Protein 8ZOJ (pdb70)

Structure (mmCIF, N/CA/C/O backbone):
data_8ZOJ
#
_entry.id   8ZOJ
#
_cell.length_a   42.769
_cell.length_b   58.212
_cell.length_c   105.076
_cell.angle_alpha   77.85
_cell.angle_beta   81.30
_cell.angle_gamma   68.46
#
_symmetry.space_group_name_H-M   'P 1'
#
loop_
_entity.id
_entity.type
_entity.pdbx_description
1 polymer 'Putative nucleoside transporter YegT'
2 non-polymer '(2R)-2,3-dihydroxypropyl (9Z)-octadec-9-enoate'
#
loop_
_atom_site.group_PDB
_atom_site.id
_atom_site.type_symbol
_atom_site.label_atom_id
_atom_site.label_alt_id
_atom_site.label_comp_id
_atom_site.label_asym_id
_atom_site.label_entity_id
_atom_site.label_seq_id
_atom_site.pdbx_PDB_ins_code
_atom_site.Cartn_x
_atom_site.Cartn_y
_atom_site.Cartn_z
_atom_site.occupancy
_atom_site.B_iso_or_equiv
_atom_site.auth_seq_id
_atom_site.auth_comp_id
_atom_site.auth_asym_id
_atom_site.auth_atom_id
_atom_site.pdbx_PDB_model_num
ATOM 1 N N . MET A 1 1 ? 28.763 -6.234 49.083 1.00 86.63 1 MET B N 1
ATOM 2 C CA . MET A 1 1 ? 27.303 -6.287 49.051 1.00 92.53 1 MET B CA 1
ATOM 3 C C . MET A 1 1 ? 26.802 -7.587 49.667 1.00 92.62 1 MET B C 1
ATOM 4 O O . MET A 1 1 ? 25.962 -8.270 49.085 1.00 94.57 1 MET B O 1
ATOM 9 N N . LYS A 1 2 ? 27.332 -7.928 50.841 1.00 89.68 2 LYS B N 1
ATOM 10 C CA . LYS A 1 2 ? 26.911 -9.128 51.554 1.00 87.47 2 LYS B CA 1
ATOM 11 C C . LYS A 1 2 ? 25.494 -8.955 52.109 1.00 89.11 2 LYS B C 1
ATOM 12 O O . LYS A 1 2 ? 25.098 -7.857 52.521 1.00 88.38 2 LYS B O 1
ATOM 18 N N . THR A 1 3 ? 24.732 -10.063 52.123 1.00 88.05 3 THR B N 1
ATOM 19 C CA . THR A 1 3 ? 23.302 -10.010 52.451 1.00 86.93 3 THR B CA 1
ATOM 20 C C . THR A 1 3 ? 23.062 -9.355 53.818 1.00 82.34 3 THR B C 1
ATOM 21 O O . THR A 1 3 ? 22.225 -8.444 53.957 1.00 79.67 3 THR B O 1
ATOM 25 N N . THR A 1 4 ? 23.832 -9.756 54.830 1.00 84.83 4 THR B N 1
ATOM 26 C CA . THR A 1 4 ? 23.655 -9.158 56.149 1.00 83.86 4 THR B CA 1
ATOM 27 C C . THR A 1 4 ? 23.983 -7.667 56.128 1.00 77.76 4 THR B C 1
ATOM 28 O O . THR A 1 4 ? 23.210 -6.845 56.644 1.00 83.33 4 THR B O 1
ATOM 32 N N . ALA A 1 5 ? 25.104 -7.286 55.503 1.00 79.28 5 ALA B N 1
ATOM 33 C CA . ALA A 1 5 ? 25.464 -5.869 55.432 1.00 76.59 5 ALA B CA 1
ATOM 34 C C . ALA A 1 5 ? 24.466 -5.050 54.600 1.00 71.79 5 ALA B C 1
ATOM 35 O O . ALA A 1 5 ? 24.274 -3.844 54.863 1.00 57.23 5 ALA B O 1
ATOM 37 N N . LYS A 1 6 ? 23.840 -5.681 53.600 1.00 71.29 6 LYS B N 1
ATOM 38 C CA . LYS A 1 6 ? 22.679 -5.096 52.939 1.00 63.15 6 LYS B CA 1
ATOM 39 C C . LYS A 1 6 ? 21.628 -4.700 53.967 1.00 66.63 6 LYS B C 1
ATOM 40 O O . LYS A 1 6 ? 21.163 -3.541 54.006 1.00 62.53 6 LYS B O 1
ATOM 46 N N . LEU A 1 7 ? 21.252 -5.666 54.814 1.00 66.63 7 LEU B N 1
ATOM 47 C CA . LEU A 1 7 ? 20.292 -5.400 55.883 1.00 65.55 7 LEU B CA 1
ATOM 48 C C . LEU A 1 7 ? 20.685 -4.183 56.706 1.00 52.97 7 LEU B C 1
ATOM 49 O O . LEU A 1 7 ? 19.829 -3.373 57.077 1.00 53.83 7 LEU B O 1
ATOM 54 N N . SER A 1 8 ? 21.974 -4.059 57.017 1.00 54.57 8 SER B N 1
ATOM 55 C CA . SER A 1 8 ? 22.396 -2.980 57.903 1.00 60.31 8 SER B CA 1
ATOM 56 C C . SER A 1 8 ? 22.241 -1.624 57.222 1.00 54.55 8 SER B C 1
ATOM 57 O O . SER A 1 8 ? 21.805 -0.646 57.851 1.00 52.29 8 SER B O 1
ATOM 60 N N . PHE A 1 9 ? 22.618 -1.541 55.943 1.00 55.90 9 PHE B N 1
ATOM 61 C CA . PHE A 1 9 ? 22.399 -0.296 55.214 1.00 53.15 9 PHE B CA 1
ATOM 62 C C . PHE A 1 9 ? 20.919 0.093 55.219 1.00 56.90 9 PHE B C 1
ATOM 63 O O . PHE A 1 9 ? 20.582 1.278 55.403 1.00 49.26 9 PHE B O 1
ATOM 71 N N . MET A 1 10 ? 20.016 -0.885 55.017 1.00 51.83 10 MET B N 1
ATOM 72 C CA . MET A 1 10 ? 18.604 -0.508 54.912 1.00 48.39 10 MET B CA 1
ATOM 73 C C . MET A 1 10 ? 18.051 -0.065 56.261 1.00 51.46 10 MET B C 1
ATOM 74 O O . MET A 1 10 ? 17.261 0.886 56.327 1.00 56.38 10 MET B O 1
ATOM 79 N N . MET A 1 11 ? 18.474 -0.703 57.349 1.00 46.15 11 MET B N 1
ATOM 80 C CA . MET A 1 11 ? 18.102 -0.197 58.665 1.00 51.28 11 MET B CA 1
ATOM 81 C C . MET A 1 11 ? 18.579 1.245 58.865 1.00 54.89 11 MET B C 1
ATOM 82 O O . MET A 1 11 ? 17.803 2.129 59.298 1.00 56.03 11 MET B O 1
ATOM 87 N N . PHE A 1 12 ? 19.859 1.491 58.558 1.00 48.94 12 PHE B N 1
ATOM 88 C CA . PHE A 1 12 ? 20.449 2.811 58.743 1.00 53.65 12 PHE B CA 1
ATOM 89 C C . PHE A 1 12 ? 19.630 3.867 58.013 1.00 53.83 12 PHE B C 1
ATOM 90 O O . PHE A 1 12 ? 19.254 4.896 58.593 1.00 49.70 12 PHE B O 1
ATOM 98 N N . VAL A 1 13 ? 19.338 3.624 56.734 1.00 49.55 13 VAL B N 1
ATOM 99 C CA . VAL A 1 13 ? 18.635 4.645 55.969 1.00 44.39 13 VAL B CA 1
ATOM 100 C C . VAL A 1 13 ? 17.206 4.777 56.469 1.00 44.30 13 VAL B C 1
ATOM 101 O O . VAL A 1 13 ? 16.646 5.873 56.522 1.00 47.84 13 VAL B O 1
ATOM 105 N N . GLU A 1 14 ? 16.600 3.679 56.890 1.00 52.95 14 GLU B N 1
ATOM 106 C CA . GLU A 1 14 ? 15.186 3.756 57.232 1.00 57.20 14 GLU B CA 1
ATOM 107 C C . GLU A 1 14 ? 15.014 4.743 58.377 1.00 51.85 14 GLU B C 1
ATOM 108 O O . GLU A 1 14 ? 14.124 5.596 58.327 1.00 48.44 14 GLU B O 1
ATOM 114 N N . TRP A 1 15 ? 15.853 4.660 59.409 1.00 51.43 15 TRP B N 1
ATOM 115 C CA . TRP A 1 15 ? 15.640 5.618 60.497 1.00 44.69 15 TRP B CA 1
ATOM 116 C C . TRP A 1 15 ? 16.376 6.942 60.261 1.00 51.79 15 TRP B C 1
ATOM 117 O O . TRP A 1 15 ? 16.030 7.965 60.884 1.00 48.65 15 TRP B O 1
ATOM 128 N N . PHE A 1 16 ? 17.338 6.950 59.330 1.00 52.58 16 PHE B N 1
ATOM 129 C CA . PHE A 1 16 ? 17.892 8.194 58.818 1.00 44.67 16 PHE B CA 1
ATOM 130 C C . PHE A 1 16 ? 16.785 9.133 58.363 1.00 45.35 16 PHE B C 1
ATOM 131 O O . PHE A 1 16 ? 16.808 10.339 58.678 1.00 47.36 16 PHE B O 1
ATOM 139 N N . ILE A 1 17 ? 15.809 8.615 57.608 1.00 45.31 17 ILE B N 1
ATOM 140 C CA . ILE A 1 17 ? 14.897 9.566 56.963 1.00 50.62 17 ILE B CA 1
ATOM 141 C C . ILE A 1 17 ? 13.902 10.157 57.964 1.00 55.77 17 ILE B C 1
ATOM 142 O O . ILE A 1 17 ? 13.613 11.367 57.919 1.00 55.34 17 ILE B O 1
ATOM 147 N N . TRP A 1 18 ? 13.363 9.340 58.881 1.00 49.65 18 TRP B N 1
ATOM 148 C CA . TRP A 1 18 ? 12.508 9.917 59.916 1.00 49.13 18 TRP B CA 1
ATOM 149 C C . TRP A 1 18 ? 13.271 10.971 60.706 1.00 48.00 18 TRP B C 1
ATOM 150 O O . TRP A 1 18 ? 12.751 12.072 60.952 1.00 37.92 18 TRP B O 1
ATOM 161 N N . GLY A 1 19 ? 14.528 10.668 61.070 1.00 48.74 19 GLY B N 1
ATOM 162 C CA . GLY A 1 19 ? 15.314 11.635 61.818 1.00 48.74 19 GLY B CA 1
ATOM 163 C C . GLY A 1 19 ? 15.497 12.951 61.083 1.00 43.89 19 GLY B C 1
ATOM 164 O O . GLY A 1 19 ? 15.344 14.027 61.670 1.00 39.98 19 GLY B O 1
ATOM 165 N N . ALA A 1 20 ? 15.810 12.886 59.786 1.00 43.46 20 ALA B N 1
ATOM 166 C CA . ALA A 1 20 ? 16.188 14.105 59.080 1.00 44.08 20 ALA B CA 1
ATOM 167 C C . ALA A 1 20 ? 15.146 15.208 59.258 1.00 41.70 20 ALA B C 1
ATOM 168 O O . ALA A 1 20 ? 15.496 16.393 59.322 1.00 49.84 20 ALA B O 1
ATOM 170 N N . TRP A 1 21 ? 13.868 14.853 59.347 1.00 38.89 21 TRP B N 1
ATOM 171 C CA . TRP A 1 21 ? 12.860 15.894 59.450 1.00 38.69 21 TRP B CA 1
ATOM 172 C C . TRP A 1 21 ? 12.257 16.027 60.834 1.00 38.90 21 TRP B C 1
ATOM 173 O O . TRP A 1 21 ? 11.883 17.131 61.225 1.00 45.86 21 TRP B O 1
ATOM 184 N N . PHE A 1 22 ? 12.154 14.953 61.598 1.00 40.25 22 PHE B N 1
ATOM 185 C CA . PHE A 1 22 ? 11.426 15.048 62.855 1.00 39.05 22 PHE B CA 1
ATOM 186 C C . PHE A 1 22 ? 12.051 16.078 63.803 1.00 38.68 22 PHE B C 1
ATOM 187 O O . PHE A 1 22 ? 11.343 16.824 64.494 1.00 44.19 22 PHE B O 1
ATOM 195 N N . VAL A 1 23 ? 13.370 16.125 63.865 1.00 39.67 23 VAL B N 1
ATOM 196 C CA . VAL A 1 23 ? 14.047 16.970 64.856 1.00 44.47 23 VAL B CA 1
ATOM 197 C C . VAL A 1 23 ? 13.999 18.455 64.489 1.00 37.77 23 VAL B C 1
ATOM 198 O O . VAL A 1 23 ? 13.619 19.266 65.338 1.00 46.19 23 VAL B O 1
ATOM 202 N N . PRO A 1 24 ? 14.339 18.868 63.260 1.00 36.66 24 PRO B N 1
ATOM 203 C CA . PRO A 1 24 ? 14.318 20.295 62.932 1.00 41.72 24 PRO B CA 1
ATOM 204 C C . PRO A 1 24 ? 12.939 20.924 62.755 1.00 41.37 24 PRO B C 1
ATOM 205 O O . PRO A 1 24 ? 12.841 22.160 62.798 1.00 42.69 24 PRO B O 1
ATOM 209 N N . LEU A 1 25 ? 11.889 20.111 62.592 1.00 45.61 25 LEU B N 1
ATOM 210 C CA . LEU A 1 25 ? 10.614 20.567 62.020 1.00 47.32 25 LEU B CA 1
ATOM 211 C C . LEU A 1 25 ? 10.060 21.831 62.689 1.00 45.26 25 LEU B C 1
ATOM 212 O O . LEU A 1 25 ? 9.505 22.717 62.014 1.00 45.30 25 LEU B O 1
ATOM 217 N N . TRP A 1 26 ? 10.175 21.911 64.014 1.00 40.25 26 TRP B N 1
ATOM 218 C CA . TRP A 1 26 ? 9.618 23.043 64.743 1.00 52.14 26 TRP B CA 1
ATOM 219 C C . TRP A 1 26 ? 10.192 24.366 64.240 1.00 53.17 26 TRP B C 1
ATOM 220 O O . TRP A 1 26 ? 9.468 25.355 64.075 1.00 50.81 26 TRP B O 1
ATOM 231 N N . LEU A 1 27 ? 11.493 24.412 64.006 1.00 48.11 27 LEU B N 1
ATOM 232 C CA . LEU A 1 27 ? 12.091 25.688 63.664 1.00 52.15 27 LEU B CA 1
ATOM 233 C C . LEU A 1 27 ? 11.574 26.174 62.317 1.00 58.56 27 LEU B C 1
ATOM 234 O O . LEU A 1 27 ? 11.184 27.341 62.179 1.00 72.79 27 LEU B O 1
ATOM 239 N N . TRP A 1 28 ? 11.470 25.281 61.337 1.00 50.02 28 TRP B N 1
ATOM 240 C CA . TRP A 1 28 ? 10.966 25.721 60.042 1.00 56.34 28 TRP B CA 1
ATOM 241 C C . TRP A 1 28 ? 9.490 26.084 60.118 1.00 58.43 28 TRP B C 1
ATOM 242 O O . TRP A 1 28 ? 9.002 26.917 59.344 1.00 58.81 28 TRP B O 1
ATOM 253 N N . LEU A 1 29 ? 8.748 25.471 61.030 1.00 59.87 29 LEU B N 1
ATOM 254 C CA . LEU A 1 29 ? 7.330 25.791 61.034 1.00 60.98 29 LEU B CA 1
ATOM 255 C C . LEU A 1 29 ? 7.082 27.095 61.753 1.00 66.67 29 LEU B C 1
ATOM 256 O O . LEU A 1 29 ? 6.358 27.959 61.242 1.00 73.72 29 LEU B O 1
ATOM 261 N N . SER A 1 30 ? 7.690 27.270 62.927 1.00 64.18 30 SER B N 1
ATOM 262 C CA . SER A 1 30 ? 7.515 28.534 63.631 1.00 65.95 30 SER B CA 1
ATOM 263 C C . SER A 1 30 ? 7.998 29.684 62.770 1.00 63.90 30 SER B C 1
ATOM 264 O O . SER A 1 30 ? 7.306 30.702 62.657 1.00 73.07 30 SER B O 1
ATOM 267 N N . LYS A 1 31 ? 9.138 29.517 62.085 1.00 65.77 31 LYS B N 1
ATOM 268 C CA . LYS A 1 31 ? 9.607 30.626 61.271 1.00 72.16 31 LYS B CA 1
ATOM 269 C C . LYS A 1 31 ? 8.722 30.847 60.051 1.00 70.41 31 LYS B C 1
ATOM 270 O O . LYS A 1 31 ? 8.466 32.004 59.695 1.00 81.46 31 LYS B O 1
ATOM 276 N N . SER A 1 32 ? 8.192 29.789 59.435 1.00 70.50 32 SER B N 1
ATOM 277 C CA . SER A 1 32 ? 7.365 30.029 58.254 1.00 76.93 32 SER B CA 1
ATOM 278 C C . SER A 1 32 ? 5.921 30.444 58.585 1.00 80.06 32 SER B C 1
ATOM 279 O O . SER A 1 32 ? 5.079 30.467 57.676 1.00 70.58 32 SER B O 1
ATOM 282 N N . GLY A 1 33 ? 5.612 30.775 59.842 1.00 78.84 33 GLY B N 1
ATOM 283 C CA . GLY A 1 33 ? 4.323 31.346 60.190 1.00 80.43 33 GLY B CA 1
ATOM 284 C C . GLY A 1 33 ? 3.351 30.405 60.863 1.00 85.03 33 GLY B C 1
ATOM 285 O O . GLY A 1 33 ? 2.182 30.774 61.046 1.00 88.74 33 GLY B O 1
ATOM 286 N N . PHE A 1 34 ? 3.775 29.205 61.227 1.00 79.28 34 PHE B N 1
ATOM 287 C CA . PHE A 1 34 ? 2.871 28.379 61.998 1.00 78.32 34 PHE B CA 1
ATOM 288 C C . PHE A 1 34 ? 2.842 28.886 63.433 1.00 80.51 34 PHE B C 1
ATOM 289 O O . PHE A 1 34 ? 3.641 29.739 63.846 1.00 79.40 34 PHE B O 1
ATOM 297 N N . SER A 1 35 ? 1.880 28.374 64.182 1.00 78.54 35 SER B N 1
ATOM 298 C CA . SER A 1 35 ? 1.715 28.690 65.587 1.00 79.47 35 SER B CA 1
ATOM 299 C C . SER A 1 35 ? 1.847 27.402 66.377 1.00 73.60 35 SER B C 1
ATOM 300 O O . SER A 1 35 ? 1.781 26.305 65.814 1.00 74.89 35 SER B O 1
ATOM 303 N N . ALA A 1 36 ? 2.027 27.547 67.693 1.00 62.57 36 ALA B N 1
ATOM 304 C CA . ALA A 1 36 ? 2.336 26.388 68.523 1.00 65.74 36 ALA B CA 1
ATOM 305 C C . ALA A 1 36 ? 1.325 25.246 68.307 1.00 73.15 36 ALA B C 1
ATOM 306 O O . ALA A 1 36 ? 1.717 24.077 68.214 1.00 58.38 36 ALA B O 1
ATOM 308 N N . GLY A 1 37 ? 0.030 25.574 68.166 1.00 73.10 37 GLY B N 1
ATOM 309 C CA . GLY A 1 37 ? -0.988 24.545 68.023 1.00 64.95 37 GLY B CA 1
ATOM 310 C C . GLY A 1 37 ? -0.955 23.861 66.669 1.00 72.83 37 GLY B C 1
ATOM 311 O O . GLY A 1 37 ? -1.103 22.629 66.577 1.00 72.75 37 GLY B O 1
ATOM 312 N N . GLU A 1 38 ? -0.766 24.646 65.595 1.00 72.19 38 GLU B N 1
ATOM 313 C CA . GLU A 1 38 ? -0.530 24.065 64.270 1.00 73.26 38 GLU B CA 1
ATOM 314 C C . GLU A 1 38 ? 0.669 23.116 64.287 1.00 71.49 38 GLU B C 1
ATOM 315 O O . GLU A 1 38 ? 0.615 22.010 63.732 1.00 60.26 38 GLU B O 1
ATOM 321 N N . ILE A 1 39 ? 1.758 23.529 64.944 1.00 70.03 39 ILE B N 1
ATOM 322 C CA . ILE A 1 39 ? 2.941 22.684 65.014 1.00 66.70 39 ILE B CA 1
ATOM 323 C C . ILE A 1 39 ? 2.642 21.414 65.809 1.00 68.78 39 ILE B C 1
ATOM 324 O O . ILE A 1 39 ? 3.040 20.307 65.410 1.00 66.28 39 ILE B O 1
ATOM 329 N N . GLY A 1 40 ? 1.940 21.551 66.938 1.00 68.68 40 GLY B N 1
ATOM 330 C CA . GLY A 1 40 ? 1.544 20.380 67.705 1.00 67.29 40 GLY B CA 1
ATOM 331 C C . GLY A 1 40 ? 0.775 19.370 66.873 1.00 63.70 40 GLY B C 1
ATOM 332 O O . GLY A 1 40 ? 1.049 18.172 66.924 1.00 62.37 40 GLY B O 1
ATOM 333 N N . TRP A 1 41 ? -0.192 19.842 66.089 1.00 69.93 41 TRP B N 1
ATOM 334 C CA . TRP A 1 41 ? -0.892 18.952 65.167 1.00 64.73 41 TRP B CA 1
ATOM 335 C C . TRP A 1 41 ? 0.084 18.306 64.200 1.00 61.48 41 TRP B C 1
ATOM 336 O O . TRP A 1 41 ? -0.071 17.131 63.840 1.00 69.90 41 TRP B O 1
ATOM 347 N N . SER A 1 42 ? 1.079 19.077 63.737 1.00 65.76 42 SER B N 1
ATOM 348 C CA . SER A 1 42 ? 2.063 18.546 62.786 1.00 60.88 42 SER B CA 1
ATOM 349 C C . SER A 1 42 ? 2.851 17.393 63.382 1.00 52.78 42 SER B C 1
ATOM 350 O O . SER A 1 42 ? 3.174 16.430 62.687 1.00 50.27 42 SER B O 1
ATOM 353 N N . TYR A 1 43 ? 3.212 17.496 64.653 1.00 54.23 43 TYR B N 1
ATOM 354 C CA . TYR A 1 43 ? 3.922 16.388 65.279 1.00 56.75 43 TYR B CA 1
ATOM 355 C C . TYR A 1 43 ? 2.958 15.291 65.706 1.00 63.58 43 TYR B C 1
ATOM 356 O O . TYR A 1 43 ? 3.392 14.157 65.963 1.00 58.77 43 TYR B O 1
ATOM 365 N N . ALA A 1 44 ? 1.659 15.620 65.787 1.00 65.03 44 ALA B N 1
ATOM 366 C CA . ALA A 1 44 ? 0.621 14.642 66.102 1.00 60.06 44 ALA B CA 1
ATOM 367 C C . ALA A 1 44 ? 0.357 13.707 64.936 1.00 58.08 44 ALA B C 1
ATOM 368 O O . ALA A 1 44 ? -0.059 12.563 65.164 1.00 61.60 44 ALA B O 1
ATOM 370 N N . CYS A 1 45 ? 0.528 14.207 63.703 1.00 52.46 45 CYS B N 1
ATOM 371 C CA . CYS A 1 45 ? 0.645 13.331 62.534 1.00 64.76 45 CYS B CA 1
ATOM 372 C C . CYS A 1 45 ? 1.412 12.029 62.861 1.00 69.28 45 CYS B C 1
ATOM 373 O O . CYS A 1 45 ? 0.965 10.922 62.516 1.00 58.74 45 CYS B O 1
ATOM 376 N N . THR A 1 46 ? 2.566 12.154 63.533 1.00 66.06 46 THR B N 1
ATOM 377 C CA . THR A 1 46 ? 3.368 10.999 63.944 1.00 62.47 46 THR B CA 1
ATOM 378 C C . THR A 1 46 ? 2.552 9.994 64.745 1.00 64.74 46 THR B C 1
ATOM 379 O O . THR A 1 46 ? 2.533 8.799 64.428 1.00 63.47 46 THR B O 1
ATOM 383 N N . ALA A 1 47 ? 1.893 10.456 65.809 1.00 65.27 47 ALA B N 1
ATOM 384 C CA . ALA A 1 47 ? 1.227 9.532 66.721 1.00 63.26 47 ALA B CA 1
ATOM 385 C C . ALA A 1 47 ? 0.002 8.919 66.070 1.00 63.29 47 ALA B C 1
ATOM 386 O O . ALA A 1 47 ? -0.290 7.730 66.259 1.00 66.38 47 ALA B O 1
ATOM 388 N N . ILE A 1 48 ? -0.723 9.727 65.296 1.00 67.98 48 ILE B N 1
ATOM 389 C CA . ILE A 1 48 ? -1.850 9.205 64.540 1.00 66.80 48 ILE B CA 1
ATOM 390 C C . ILE A 1 48 ? -1.391 8.070 63.645 1.00 63.03 48 ILE B C 1
ATOM 391 O O . ILE A 1 48 ? -1.985 6.992 63.649 1.00 59.35 48 ILE B O 1
ATOM 396 N N . ALA A 1 49 ? -0.321 8.294 62.874 1.00 64.15 49 ALA B N 1
ATOM 397 C CA . ALA A 1 49 ? 0.170 7.263 61.972 1.00 67.51 49 ALA B CA 1
ATOM 398 C C . ALA A 1 49 ? 0.630 6.024 62.741 1.00 69.07 49 ALA B C 1
ATOM 399 O O . ALA A 1 49 ? 0.384 4.891 62.312 1.00 67.73 49 ALA B O 1
ATOM 401 N N . ALA A 1 50 ? 1.277 6.216 63.891 1.00 67.11 50 ALA B N 1
ATOM 402 C CA . ALA A 1 50 ? 1.685 5.073 64.700 1.00 66.42 50 ALA B CA 1
ATOM 403 C C . ALA A 1 50 ? 0.489 4.227 65.111 1.00 67.15 50 ALA B C 1
ATOM 404 O O . ALA A 1 50 ? 0.482 3.007 64.921 1.00 69.93 50 ALA B O 1
ATOM 406 N N . ILE A 1 51 ? -0.527 4.854 65.697 1.00 68.18 51 ILE B N 1
ATOM 407 C CA . ILE A 1 51 ? -1.657 4.066 66.178 1.00 80.12 51 ILE B CA 1
ATOM 408 C C . ILE A 1 51 ? -2.468 3.489 65.020 1.00 70.57 51 ILE B C 1
ATOM 409 O O . ILE A 1 51 ? -3.087 2.427 65.157 1.00 59.71 51 ILE B O 1
ATOM 414 N N . LEU A 1 52 ? -2.480 4.161 63.874 1.00 67.59 52 LEU B N 1
ATOM 415 C CA . LEU A 1 52 ? -3.256 3.705 62.738 1.00 68.42 52 LEU B CA 1
ATOM 416 C C . LEU A 1 52 ? -2.538 2.656 61.890 1.00 75.30 52 LEU B C 1
ATOM 417 O O . LEU A 1 52 ? -3.200 1.965 61.106 1.00 77.19 52 LEU B O 1
ATOM 422 N N . SER A 1 53 ? -1.217 2.511 62.006 1.00 73.12 53 SER B N 1
ATOM 423 C CA . SER A 1 53 ? -0.603 1.685 60.976 1.00 72.28 53 SER B CA 1
ATOM 424 C C . SER A 1 53 ? -0.785 0.189 61.202 1.00 77.76 53 SER B C 1
ATOM 425 O O . SER A 1 53 ? -0.772 -0.529 60.212 1.00 79.49 53 SER B O 1
ATOM 428 N N . PRO A 1 54 ? -0.934 -0.353 62.423 1.00 79.58 54 PRO B N 1
ATOM 429 C CA . PRO A 1 54 ? -1.223 -1.804 62.509 1.00 80.25 54 PRO B CA 1
ATOM 430 C C . PRO A 1 54 ? -2.331 -2.252 61.573 1.00 78.97 54 PRO B C 1
ATOM 431 O O . PRO A 1 54 ? -2.239 -3.317 60.945 1.00 74.17 54 PRO B O 1
ATOM 435 N N . ILE A 1 55 ? -3.380 -1.443 61.468 1.00 87.43 55 ILE B N 1
ATOM 436 C CA . ILE A 1 55 ? -4.387 -1.621 60.429 1.00 87.59 55 ILE B CA 1
ATOM 437 C C . ILE A 1 55 ? -3.725 -1.675 59.063 1.00 86.90 55 ILE B C 1
ATOM 438 O O . ILE A 1 55 ? -3.922 -2.620 58.278 1.00 88.44 55 ILE B O 1
ATOM 443 N N . LEU A 1 56 ? -2.926 -0.652 58.762 1.00 80.12 56 LEU B N 1
ATOM 444 C CA . LEU A 1 56 ? -2.304 -0.567 57.451 1.00 87.08 56 LEU B CA 1
ATOM 445 C C . LEU A 1 56 ? -1.419 -1.783 57.168 1.00 87.36 56 LEU B C 1
ATOM 446 O O . LEU A 1 56 ? -1.385 -2.274 56.039 1.00 78.42 56 LEU B O 1
ATOM 451 N N . VAL A 1 57 ? -0.741 -2.312 58.192 1.00 80.78 57 VAL B N 1
ATOM 452 C CA . VAL A 1 57 ? 0.173 -3.440 58.025 1.00 80.36 57 VAL B CA 1
ATOM 453 C C . VAL A 1 57 ? -0.616 -4.745 57.929 1.00 88.07 57 VAL B C 1
ATOM 454 O O . VAL A 1 57 ? -0.171 -5.702 57.284 1.00 78.36 57 VAL B O 1
ATOM 458 N N . GLY A 1 58 ? -1.819 -4.785 58.513 1.00 90.51 58 GLY B N 1
ATOM 459 C CA . GLY A 1 58 ? -2.782 -5.824 58.154 1.00 89.28 58 GLY B CA 1
ATOM 460 C C . GLY A 1 58 ? -3.092 -5.830 56.667 1.00 94.27 58 GLY B C 1
ATOM 461 O O . GLY A 1 58 ? -2.960 -6.862 56.000 1.00 95.87 58 GLY B O 1
ATOM 462 N N . SER A 1 59 ? -3.452 -4.665 56.121 1.00 95.70 59 SER B N 1
ATOM 463 C CA . SER A 1 59 ? -3.574 -4.528 54.666 1.00 95.33 59 SER B CA 1
ATOM 464 C C . SER A 1 59 ? -2.296 -4.977 53.935 1.00 93.40 59 SER B C 1
ATOM 465 O O . SER A 1 59 ? -2.358 -5.711 52.945 1.00 88.19 59 SER B O 1
ATOM 468 N N . ILE A 1 60 ? -1.123 -4.557 54.426 1.00 94.11 60 ILE B N 1
ATOM 469 C CA . ILE A 1 60 ? 0.098 -4.439 53.613 1.00 88.73 60 ILE B CA 1
ATOM 470 C C . ILE A 1 60 ? 0.991 -5.673 53.714 1.00 79.59 60 ILE B C 1
ATOM 471 O O . ILE A 1 60 ? 1.799 -5.928 52.816 1.00 79.93 60 ILE B O 1
ATOM 476 N N . THR A 1 61 ? 0.865 -6.466 54.775 1.00 82.65 61 THR B N 1
ATOM 477 C CA . THR A 1 61 ? 1.389 -7.825 54.751 1.00 89.07 61 THR B CA 1
ATOM 478 C C . THR A 1 61 ? 0.334 -8.886 54.447 1.00 85.97 61 THR B C 1
ATOM 479 O O . THR A 1 61 ? 0.716 -9.985 54.055 1.00 84.67 61 THR B O 1
ATOM 483 N N . ASP A 1 62 ? -0.972 -8.619 54.608 1.00 91.58 62 ASP B N 1
ATOM 484 C CA . ASP A 1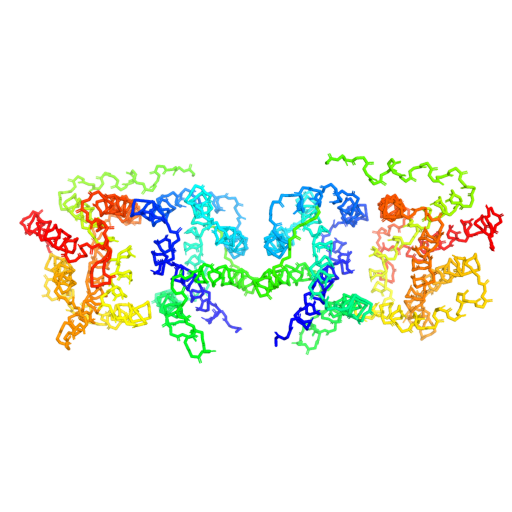 62 ? -1.947 -9.661 54.276 1.00 97.38 62 ASP B CA 1
ATOM 485 C C . ASP A 1 62 ? -1.799 -10.107 52.824 1.00 106.98 62 ASP B C 1
ATOM 486 O O . ASP A 1 62 ? -1.669 -11.306 52.533 1.00 106.31 62 ASP B O 1
ATOM 491 N N . ARG A 1 63 ? -1.794 -9.151 51.900 1.00 103.09 63 ARG B N 1
ATOM 492 C CA . ARG A 1 63 ? -1.826 -9.483 50.487 1.00 99.60 63 ARG B CA 1
ATOM 493 C C . ARG A 1 63 ? -0.476 -10.055 50.048 1.00 97.34 63 ARG B C 1
ATOM 494 O O . ARG A 1 63 ? 0.506 -10.026 50.794 1.00 95.22 63 ARG B O 1
ATOM 502 N N . PHE A 1 64 ? -0.446 -10.621 48.829 1.00 107.19 64 PHE B N 1
ATOM 503 C CA . PHE A 1 64 ? 0.646 -11.513 48.427 1.00 96.06 64 PHE B CA 1
ATOM 504 C C . PHE A 1 64 ? 1.975 -10.787 48.229 1.00 89.92 64 PHE B C 1
ATOM 505 O O . PHE A 1 64 ? 3.004 -11.463 48.083 1.00 85.43 64 PHE B O 1
ATOM 513 N N . PHE A 1 65 ? 1.972 -9.443 48.261 1.00 96.35 65 PHE B N 1
ATOM 514 C CA . PHE A 1 65 ? 3.181 -8.629 48.105 1.00 85.06 65 PHE B CA 1
ATOM 515 C C . PHE A 1 65 ? 4.202 -8.926 49.194 1.00 79.65 65 PHE B C 1
ATOM 516 O O . PHE A 1 65 ? 3.915 -8.758 50.381 1.00 82.63 65 PHE B O 1
ATOM 524 N N . SER A 1 66 ? 5.416 -9.283 48.791 1.00 73.25 66 SER B N 1
ATOM 525 C CA . SER A 1 66 ? 6.488 -9.497 49.754 1.00 78.13 66 SER B CA 1
ATOM 526 C C . SER A 1 66 ? 7.130 -8.158 50.137 1.00 65.40 66 SER B C 1
ATOM 527 O O . SER A 1 66 ? 7.105 -7.194 49.369 1.00 66.61 66 SER B O 1
ATOM 530 N N . ALA A 1 67 ? 7.691 -8.101 51.353 1.00 62.49 67 ALA B N 1
ATOM 531 C CA . ALA A 1 67 ? 7.938 -6.806 52.000 1.00 67.03 67 ALA B CA 1
ATOM 532 C C . ALA A 1 67 ? 8.836 -5.903 51.172 1.00 66.55 67 ALA B C 1
ATOM 533 O O . ALA A 1 67 ? 8.601 -4.696 51.112 1.00 63.29 67 ALA B O 1
ATOM 535 N N . GLN A 1 68 ? 9.877 -6.449 50.544 1.00 65.37 68 GLN B N 1
ATOM 536 C CA . GLN A 1 68 ? 10.806 -5.574 49.831 1.00 59.97 68 GLN B CA 1
ATOM 537 C C . GLN A 1 68 ? 10.115 -4.873 48.650 1.00 57.98 68 GLN B C 1
ATOM 538 O O . GLN A 1 68 ? 10.296 -3.663 48.443 1.00 63.73 68 GLN B O 1
ATOM 544 N N . LYS A 1 69 ? 9.256 -5.593 47.920 1.00 62.97 69 LYS B N 1
ATOM 545 C CA . LYS A 1 69 ? 8.488 -4.981 46.838 1.00 64.19 69 LYS B CA 1
ATOM 546 C C . LYS A 1 69 ? 7.596 -3.863 47.361 1.00 64.45 69 LYS B C 1
ATOM 547 O O . LYS A 1 69 ? 7.442 -2.828 46.707 1.00 56.88 69 LYS B O 1
ATOM 553 N N . VAL A 1 70 ? 6.994 -4.063 48.538 1.00 64.61 70 VAL B N 1
ATOM 554 C CA . VAL A 1 70 ? 6.148 -3.040 49.152 1.00 65.02 70 VAL B CA 1
ATOM 555 C C . VAL A 1 70 ? 6.975 -1.817 49.535 1.00 67.66 70 VAL B C 1
ATOM 556 O O . VAL A 1 70 ? 6.583 -0.672 49.275 1.00 68.56 70 VAL B O 1
ATOM 560 N N . LEU A 1 71 ? 8.098 -2.047 50.221 1.00 64.09 71 LEU B N 1
ATOM 561 C CA . LEU A 1 71 ? 8.889 -0.953 50.753 1.00 54.92 71 LEU B CA 1
ATOM 562 C C . LEU A 1 71 ? 9.380 -0.049 49.644 1.00 57.35 71 LEU B C 1
ATOM 563 O O . LEU A 1 71 ? 9.403 1.173 49.807 1.00 59.74 71 LEU B O 1
ATOM 568 N N . ALA A 1 72 ? 9.764 -0.625 48.502 1.00 57.57 72 ALA B N 1
ATOM 569 C CA . ALA A 1 72 ? 10.119 0.225 47.369 1.00 50.35 72 ALA B CA 1
ATOM 570 C C . ALA A 1 72 ? 9.021 1.248 47.065 1.00 58.59 72 ALA B C 1
ATOM 571 O O . ALA A 1 72 ? 9.299 2.454 46.964 1.00 63.61 72 ALA B O 1
ATOM 573 N N . VAL A 1 73 ? 7.757 0.814 46.969 1.00 66.11 73 VAL B N 1
ATOM 574 C CA . VAL A 1 73 ? 6.729 1.770 46.540 1.00 65.26 73 VAL B CA 1
ATOM 575 C C . VAL A 1 73 ? 6.233 2.622 47.698 1.00 62.09 73 VAL B C 1
ATOM 576 O O . VAL A 1 73 ? 5.806 3.766 47.489 1.00 61.07 73 VAL B O 1
ATOM 580 N N . LEU A 1 74 ? 6.288 2.125 48.928 1.00 58.97 74 LEU B N 1
ATOM 581 C CA . LEU A 1 74 ? 5.932 3.016 50.026 1.00 63.12 74 LEU B CA 1
ATOM 582 C C . LEU A 1 74 ? 6.965 4.133 50.167 1.00 59.22 74 LEU B C 1
ATOM 583 O O . LEU A 1 74 ? 6.611 5.281 50.457 1.00 65.88 74 LEU B O 1
ATOM 588 N N . MET A 1 75 ? 8.232 3.791 49.930 1.00 56.26 75 MET B N 1
ATOM 589 C CA . MET A 1 75 ? 9.337 4.781 49.978 1.00 58.44 75 MET B CA 1
ATOM 590 C C . MET A 1 75 ? 9.160 5.806 48.855 1.00 58.25 75 MET B C 1
ATOM 591 O O . MET A 1 75 ? 9.294 6.989 49.128 1.00 53.24 75 MET B O 1
ATOM 596 N N . PHE A 1 76 ? 8.873 5.362 47.633 1.00 53.38 76 PHE B N 1
ATOM 597 C CA . PHE A 1 76 ? 8.587 6.298 46.550 1.00 59.54 76 PHE B CA 1
ATOM 598 C C . PHE A 1 76 ? 7.408 7.224 46.900 1.00 54.16 76 PHE B C 1
ATOM 599 O O . PHE A 1 76 ? 7.528 8.457 46.787 1.00 54.82 76 PHE B O 1
ATOM 607 N N . ALA A 1 77 ? 6.273 6.656 47.342 1.00 49.67 77 ALA B N 1
ATOM 608 C CA . ALA A 1 77 ? 5.164 7.499 47.782 1.00 49.85 77 ALA B CA 1
ATOM 609 C C . ALA A 1 77 ? 5.609 8.493 48.847 1.00 51.46 77 ALA B C 1
ATOM 610 O O . ALA A 1 77 ? 5.174 9.648 48.840 1.00 51.63 77 ALA B O 1
ATOM 612 N N . GLY A 1 78 ? 6.458 8.071 49.785 1.00 47.97 78 GLY B N 1
ATOM 613 C CA . GLY A 1 78 ? 6.862 8.990 50.843 1.00 55.01 78 GLY B CA 1
ATOM 614 C C . GLY A 1 78 ? 7.681 10.170 50.334 1.00 51.94 78 GLY B C 1
ATOM 615 O O . GLY A 1 78 ? 7.458 11.320 50.733 1.00 50.45 78 GLY B O 1
ATOM 616 N N . ALA A 1 79 ? 8.650 9.888 49.459 1.00 49.95 79 ALA B N 1
ATOM 617 C CA . ALA A 1 79 ? 9.413 10.929 48.787 1.00 49.35 79 ALA B CA 1
ATOM 618 C C . ALA A 1 79 ? 8.494 11.928 48.105 1.00 54.00 79 ALA B C 1
ATOM 619 O O . ALA A 1 79 ? 8.630 13.143 48.291 1.00 60.89 79 ALA B O 1
ATOM 621 N N . LEU A 1 80 ? 7.542 11.430 47.312 1.00 51.35 80 LEU B N 1
ATOM 622 C CA . LEU A 1 80 ? 6.583 12.312 46.633 1.00 54.93 80 LEU B CA 1
ATOM 623 C C . LEU A 1 80 ? 5.768 13.144 47.629 1.00 56.58 80 LEU B C 1
ATOM 624 O O . LEU A 1 80 ? 5.731 14.383 47.554 1.00 56.41 80 LEU B O 1
ATOM 629 N N . LEU A 1 81 ? 5.072 12.461 48.533 1.00 57.93 81 LEU B N 1
ATOM 630 C CA . LEU A 1 81 ? 4.179 13.101 49.479 1.00 55.36 81 LEU B CA 1
ATOM 631 C C . LEU A 1 81 ? 4.894 14.175 50.286 1.00 63.95 81 LEU B C 1
ATOM 632 O O . LEU A 1 81 ? 4.358 15.276 50.499 1.00 61.20 81 LEU B O 1
ATOM 637 N N . MET A 1 82 ? 6.113 13.899 50.733 1.00 61.01 82 MET B N 1
ATOM 638 C CA . MET A 1 82 ? 6.693 14.935 51.555 1.00 63.01 82 MET B CA 1
ATOM 639 C C . MET A 1 82 ? 7.357 16.021 50.739 1.00 57.02 82 MET B C 1
ATOM 640 O O . MET A 1 82 ? 7.451 17.139 51.225 1.00 58.16 82 MET B O 1
ATOM 645 N N . TYR A 1 83 ? 7.833 15.749 49.523 1.00 57.66 83 TYR B N 1
ATOM 646 C CA . TYR A 1 83 ? 8.248 16.866 48.683 1.00 57.38 83 TYR B CA 1
ATOM 647 C C . TYR A 1 83 ? 7.104 17.863 48.563 1.00 56.38 83 TYR B C 1
ATOM 648 O O . TYR A 1 83 ? 7.242 19.063 48.886 1.00 56.10 83 TYR B O 1
ATOM 657 N N . PHE A 1 84 ? 5.938 17.342 48.171 1.00 59.52 84 PHE B N 1
ATOM 658 C CA . PHE A 1 84 ? 4.708 18.127 48.154 1.00 68.91 84 PHE B CA 1
ATOM 659 C C . PHE A 1 84 ? 4.500 18.894 49.468 1.00 65.10 84 PHE B C 1
ATOM 660 O O . PHE A 1 84 ? 4.210 20.093 49.457 1.00 57.41 84 PHE B O 1
ATOM 668 N N . ALA A 1 85 ? 4.635 18.209 50.610 1.00 59.43 85 ALA B N 1
ATOM 669 C CA . ALA A 1 85 ? 4.418 18.871 51.896 1.00 57.41 85 ALA B CA 1
ATOM 670 C C . ALA A 1 85 ? 5.428 19.983 52.121 1.00 65.78 85 ALA B C 1
ATOM 671 O O . ALA A 1 85 ? 5.096 21.053 52.658 1.00 66.72 85 ALA B O 1
ATOM 673 N N . ALA A 1 86 ? 6.673 19.728 51.719 1.00 61.36 86 ALA B N 1
ATOM 674 C CA . ALA A 1 86 ? 7.775 20.639 51.955 1.00 56.02 86 ALA B CA 1
ATOM 675 C C . ALA A 1 86 ? 7.563 21.949 51.218 1.00 66.36 86 ALA B C 1
ATOM 676 O O . ALA A 1 86 ? 8.099 22.988 51.638 1.00 67.49 86 ALA B O 1
ATOM 678 N N . GLN A 1 87 ? 6.784 21.923 50.124 1.00 64.49 87 GLN B N 1
ATOM 679 C CA . GLN A 1 87 ? 6.511 23.144 49.362 1.00 60.10 87 GLN B CA 1
ATOM 680 C C . GLN A 1 87 ? 5.291 23.930 49.848 1.00 68.80 87 GLN B C 1
ATOM 681 O O . GLN A 1 87 ? 4.832 24.829 49.137 1.00 74.80 87 GLN B O 1
ATOM 687 N N . GLN A 1 88 ? 4.786 23.649 51.046 1.00 69.75 88 GLN B N 1
ATOM 688 C CA . GLN A 1 88 ? 3.517 24.202 51.493 1.00 75.17 88 GLN B CA 1
ATOM 689 C C . GLN A 1 88 ? 3.722 25.460 52.326 1.00 71.66 88 GLN B C 1
ATOM 690 O O . GLN A 1 88 ? 4.419 25.441 53.347 1.00 69.73 88 GLN B O 1
ATOM 696 N N . THR A 1 89 ? 3.076 26.538 51.903 1.00 82.85 89 THR B N 1
ATOM 697 C CA . THR A 1 89 ? 3.151 27.817 52.580 1.00 77.15 89 THR B CA 1
ATOM 698 C C . THR A 1 89 ? 2.259 27.893 53.820 1.00 77.77 89 THR B C 1
ATOM 699 O O . THR A 1 89 ? 2.589 28.627 54.764 1.00 70.49 89 THR B O 1
ATOM 703 N N . THR A 1 90 ? 1.174 27.109 53.855 1.00 81.59 90 THR B N 1
ATOM 704 C CA . THR A 1 90 ? 0.060 27.262 54.780 1.00 79.73 90 THR B CA 1
ATOM 705 C C . THR A 1 90 ? 0.002 26.058 55.692 1.00 66.06 90 THR B C 1
ATOM 706 O O . THR A 1 90 ? 0.545 25.008 55.376 1.00 75.22 90 THR B O 1
ATOM 710 N N . PHE A 1 91 ? -0.713 26.188 56.799 1.00 67.56 91 PHE B N 1
ATOM 711 C CA . PHE A 1 91 ? -0.986 24.999 57.596 1.00 73.25 91 PHE B CA 1
ATOM 712 C C . PHE A 1 91 ? -2.012 24.096 56.916 1.00 77.92 91 PHE B C 1
ATOM 713 O O . PHE A 1 91 ? -1.899 22.860 56.968 1.00 67.74 91 PHE B O 1
ATOM 721 N N . ALA A 1 92 ? -3.028 24.699 56.291 1.00 84.64 92 ALA B N 1
ATOM 722 C CA . ALA A 1 92 ? -4.100 23.925 55.680 1.00 74.24 92 ALA B CA 1
ATOM 723 C C . ALA A 1 92 ? -3.575 23.061 54.545 1.00 76.23 92 ALA B C 1
ATOM 724 O O . ALA A 1 92 ? -3.945 21.888 54.427 1.00 79.84 92 ALA B O 1
ATOM 726 N N . GLY A 1 93 ? -2.729 23.624 53.683 1.00 75.11 93 GLY B N 1
ATOM 727 C CA . GLY A 1 93 ? -2.136 22.818 52.633 1.00 71.22 93 GLY B CA 1
ATOM 728 C C . GLY A 1 93 ? -1.067 21.869 53.144 1.00 77.03 93 GLY B C 1
ATOM 729 O O . GLY A 1 93 ? -0.801 20.830 52.522 1.00 68.24 93 GLY B O 1
ATOM 730 N N . PHE A 1 94 ? -0.451 22.193 54.291 1.00 73.32 94 PHE B N 1
ATOM 731 C CA . PHE A 1 94 ? 0.701 21.416 54.732 1.00 69.45 94 PHE B CA 1
ATOM 732 C C . PHE A 1 94 ? 0.293 20.180 55.509 1.00 67.11 94 PHE B C 1
ATOM 733 O O . PHE A 1 94 ? 0.826 19.089 55.260 1.00 65.60 94 PHE B O 1
ATOM 741 N N . PHE A 1 95 ? -0.635 20.346 56.452 1.00 67.76 95 PHE B N 1
ATOM 742 C CA . PHE A 1 95 ? -1.041 19.253 57.334 1.00 69.65 95 PHE B CA 1
ATOM 743 C C . PHE A 1 95 ? -1.411 17.953 56.611 1.00 73.77 95 PHE B C 1
ATOM 744 O O . PHE A 1 95 ? -0.886 16.889 57.001 1.00 70.03 95 PHE B O 1
ATOM 752 N N . PRO A 1 96 ? -2.305 17.936 55.608 1.00 69.45 96 PRO B N 1
ATOM 753 C CA . PRO A 1 96 ? -2.745 16.622 55.084 1.00 66.91 96 PRO B CA 1
ATOM 754 C C . PRO A 1 96 ? -1.632 15.872 54.378 1.00 64.21 96 PRO B C 1
ATOM 755 O O . PRO A 1 96 ? -1.643 14.637 54.339 1.00 63.47 96 PRO B O 1
ATOM 759 N N . LEU A 1 97 ? -0.647 16.598 53.842 1.00 59.88 97 LEU B N 1
ATOM 760 C CA . LEU A 1 97 ? 0.492 15.955 53.207 1.00 58.11 97 LEU B CA 1
ATOM 761 C C . LEU A 1 97 ? 1.415 15.338 54.240 1.00 58.73 97 LEU B C 1
ATOM 762 O O . LEU A 1 97 ? 1.975 14.253 54.020 1.00 55.52 97 LEU B O 1
ATOM 767 N N . LEU A 1 98 ? 1.581 16.008 55.381 1.00 56.10 98 LEU B N 1
ATOM 768 C CA . LEU A 1 98 ? 2.347 15.388 56.450 1.00 58.37 98 LEU B CA 1
ATOM 769 C C . LEU A 1 98 ? 1.644 14.132 56.935 1.00 57.70 98 LEU B C 1
ATOM 770 O O . LEU A 1 98 ? 2.277 13.086 57.099 1.00 61.34 98 LEU B O 1
ATOM 775 N N . LEU A 1 99 ? 0.327 14.195 57.115 1.00 58.93 99 LEU B N 1
ATOM 776 C CA . LEU A 1 99 ? -0.393 13.010 57.582 1.00 59.62 99 LEU B CA 1
ATOM 777 C C . LEU A 1 99 ? -0.306 11.865 56.577 1.00 56.66 99 LEU B C 1
ATOM 778 O O . LEU A 1 99 ? -0.114 10.701 56.961 1.00 50.05 99 LEU B O 1
ATOM 783 N N . ALA A 1 100 ? -0.418 12.183 55.284 1.00 54.87 100 ALA B N 1
ATOM 784 C CA . ALA A 1 100 ? -0.290 11.166 54.242 1.00 65.00 100 ALA B CA 1
ATOM 785 C C . ALA A 1 100 ? 1.102 10.533 54.240 1.00 62.37 100 ALA B C 1
ATOM 786 O O . ALA A 1 100 ? 1.236 9.298 54.265 1.00 61.71 100 ALA B O 1
ATOM 788 N N . TYR A 1 101 ? 2.155 11.364 54.204 1.00 54.58 101 TYR B N 1
ATOM 789 C CA . TYR A 1 101 ? 3.499 10.815 54.334 1.00 58.09 101 TYR B CA 1
ATOM 790 C C . TYR A 1 101 ? 3.581 9.903 55.542 1.00 54.69 101 TYR B C 1
ATOM 791 O O . TYR A 1 101 ? 4.141 8.807 55.449 1.00 50.63 101 TYR B O 1
ATOM 800 N N . SER A 1 102 ? 3.101 10.382 56.703 1.00 56.12 102 SER B N 1
ATOM 801 C CA . SER A 1 102 ? 3.284 9.641 57.947 1.00 57.43 102 SER B CA 1
ATOM 802 C C . SER A 1 102 ? 2.632 8.286 57.840 1.00 56.76 102 SER B C 1
ATOM 803 O O . SER A 1 102 ? 3.165 7.279 58.330 1.00 46.35 102 SER B O 1
ATOM 806 N N . LEU A 1 103 ? 1.463 8.255 57.202 1.00 58.04 103 LEU B N 1
ATOM 807 C CA . LEU A 1 103 ? 0.769 6.992 57.024 1.00 60.78 103 LEU B CA 1
ATOM 808 C C . LEU A 1 103 ? 1.550 6.057 56.111 1.00 55.82 103 LEU B C 1
ATOM 809 O O . LEU A 1 103 ? 1.545 4.840 56.335 1.00 57.63 103 LEU B O 1
ATOM 814 N N . THR A 1 104 ? 2.246 6.590 55.091 1.00 48.12 104 THR B N 1
ATOM 815 C CA . THR A 1 104 ? 3.030 5.658 54.271 1.00 48.27 104 THR B CA 1
ATOM 816 C C . THR A 1 104 ? 4.409 5.361 54.868 1.00 57.99 104 THR B C 1
ATOM 817 O O . THR A 1 104 ? 5.051 4.381 54.475 1.00 62.35 104 THR B O 1
ATOM 821 N N . TYR A 1 105 ? 4.888 6.155 55.821 1.00 59.53 105 TYR B N 1
ATOM 822 C CA . TYR A 1 105 ? 6.170 5.822 56.435 1.00 55.97 105 TYR B CA 1
ATOM 823 C C . TYR A 1 105 ? 5.992 4.741 57.474 1.00 52.56 105 TYR B C 1
ATOM 824 O O . TYR A 1 105 ? 6.700 3.735 57.445 1.00 54.76 105 TYR B O 1
ATOM 833 N N . MET A 1 106 ? 5.054 4.925 58.408 1.00 54.13 106 MET B N 1
ATOM 834 C CA . MET A 1 106 ? 5.215 4.116 59.614 1.00 61.62 106 MET B CA 1
ATOM 835 C C . MET A 1 106 ? 5.068 2.602 59.400 1.00 65.06 106 MET B C 1
ATOM 836 O O . MET A 1 106 ? 5.716 1.828 60.122 1.00 65.65 106 MET B O 1
ATOM 841 N N . PRO A 1 107 ? 4.289 2.119 58.421 1.00 57.93 107 PRO B N 1
ATOM 842 C CA . PRO A 1 107 ? 4.359 0.674 58.129 1.00 56.92 107 PRO B CA 1
ATOM 843 C C . PRO A 1 107 ? 5.754 0.174 57.752 1.00 56.06 107 PRO B C 1
ATOM 844 O O . PRO A 1 107 ? 6.105 -0.960 58.111 1.00 53.34 107 PRO B O 1
ATOM 848 N N . THR A 1 108 ? 6.544 0.984 57.029 1.00 48.40 108 THR B N 1
ATOM 849 C CA . THR A 1 108 ? 7.911 0.625 56.675 1.00 41.12 108 THR B CA 1
ATOM 850 C C . THR A 1 108 ? 8.734 0.193 57.878 1.00 45.39 108 THR B C 1
ATOM 851 O O . THR A 1 108 ? 9.640 -0.615 57.724 1.00 44.77 108 THR B O 1
ATOM 855 N N . ILE A 1 109 ? 8.503 0.773 59.062 1.00 56.53 109 ILE B N 1
ATOM 856 C CA . ILE A 1 109 ? 9.209 0.319 60.268 1.00 56.36 109 ILE B CA 1
ATOM 857 C C . ILE A 1 109 ? 9.058 -1.187 60.401 1.00 52.05 109 ILE B C 1
ATOM 858 O O . ILE A 1 109 ? 10.047 -1.930 60.418 1.00 60.95 109 ILE B O 1
ATOM 863 N N . ALA A 1 110 ? 7.802 -1.656 60.458 1.00 53.42 110 ALA B N 1
ATOM 864 C CA . ALA A 1 110 ? 7.524 -3.090 60.447 1.00 50.94 110 ALA B CA 1
ATOM 865 C C . ALA A 1 110 ? 8.145 -3.764 59.235 1.00 47.08 110 ALA B C 1
ATOM 866 O O . ALA A 1 110 ? 8.862 -4.749 59.383 1.00 49.98 110 ALA B O 1
ATOM 868 N N . LEU A 1 111 ? 7.860 -3.264 58.031 1.00 44.06 111 LEU B N 1
ATOM 869 C CA . LEU A 1 111 ? 8.426 -3.862 56.832 1.00 39.79 111 LEU B CA 1
ATOM 870 C C . LEU A 1 111 ? 9.916 -4.102 56.991 1.00 48.73 111 LEU B C 1
ATOM 871 O O . LEU A 1 111 ? 10.414 -5.212 56.735 1.00 54.77 111 LEU B O 1
ATOM 876 N N . THR A 1 112 ? 10.641 -3.074 57.443 1.00 56.24 112 THR B N 1
ATOM 877 C CA . THR A 1 112 ? 12.092 -3.118 57.389 1.00 57.91 112 THR B CA 1
ATOM 878 C C . THR A 1 112 ? 12.647 -4.047 58.456 1.00 59.83 112 THR B C 1
ATOM 879 O O . THR A 1 112 ? 13.617 -4.768 58.194 1.00 60.18 112 THR B O 1
ATOM 883 N N . ASN A 1 113 ? 11.987 -4.133 59.616 1.00 58.10 113 ASN B N 1
ATOM 884 C CA . ASN A 1 113 ? 12.491 -5.017 60.664 1.00 59.23 113 ASN B CA 1
ATOM 885 C C . ASN A 1 113 ? 12.022 -6.454 60.456 1.00 60.43 113 ASN B C 1
ATOM 886 O O . ASN A 1 113 ? 12.707 -7.395 60.884 1.00 62.38 113 ASN B O 1
ATOM 891 N N . SER A 1 114 ? 10.911 -6.635 59.731 1.00 60.97 114 SER B N 1
ATOM 892 C CA . SER A 1 114 ? 10.580 -7.922 59.128 1.00 53.95 114 SER B CA 1
ATOM 893 C C . SER A 1 114 ? 11.671 -8.403 58.167 1.00 56.97 114 SER B C 1
ATOM 894 O O . SER A 1 114 ? 12.156 -9.534 58.283 1.00 59.91 114 SER B O 1
ATOM 897 N N . ILE A 1 115 ? 12.023 -7.588 57.169 1.00 60.05 115 ILE B N 1
ATOM 898 C CA . ILE A 1 115 ? 12.993 -8.037 56.172 1.00 54.24 115 ILE B CA 1
ATOM 899 C C . ILE A 1 115 ? 14.328 -8.322 56.830 1.00 60.62 115 ILE B C 1
ATOM 900 O O . ILE A 1 115 ? 15.056 -9.237 56.432 1.00 68.46 115 ILE B O 1
ATOM 905 N N . ALA A 1 116 ? 14.688 -7.526 57.829 1.00 64.96 116 ALA B N 1
ATOM 906 C CA . ALA A 1 116 ? 15.890 -7.838 58.592 1.00 63.81 116 ALA B CA 1
ATOM 907 C C . ALA A 1 116 ? 15.752 -9.178 59.316 1.00 69.38 116 ALA B C 1
ATOM 908 O O . ALA A 1 116 ? 16.667 -10.008 59.273 1.00 74.30 116 ALA B O 1
ATOM 910 N N . PHE A 1 117 ? 14.607 -9.419 59.966 1.00 70.36 117 PHE B N 1
ATOM 911 C CA . PHE A 1 117 ? 14.446 -10.629 60.772 1.00 70.13 117 PHE B CA 1
ATOM 912 C C . PHE A 1 117 ? 14.458 -11.879 59.905 1.00 70.65 117 PHE B C 1
ATOM 913 O O . PHE A 1 117 ? 15.181 -12.840 60.184 1.00 71.52 117 PHE B O 1
ATOM 921 N N . ALA A 1 118 ? 13.661 -11.872 58.845 1.00 70.83 118 ALA B N 1
ATOM 922 C CA . ALA A 1 118 ? 13.515 -13.047 58.003 1.00 63.71 118 ALA B CA 1
ATOM 923 C C . ALA A 1 118 ? 14.849 -13.471 57.409 1.00 66.08 118 ALA B C 1
ATOM 924 O O . ALA A 1 118 ? 15.221 -14.649 57.468 1.00 68.82 118 ALA B O 1
ATOM 926 N N . ASN A 1 119 ? 15.595 -12.529 56.855 1.00 70.23 119 ASN B N 1
ATOM 927 C CA . ASN A 1 119 ? 16.762 -12.878 56.074 1.00 64.32 119 ASN B CA 1
ATOM 928 C C . ASN A 1 119 ? 18.043 -12.847 56.871 1.00 67.85 119 ASN B C 1
ATOM 929 O O . ASN A 1 119 ? 19.112 -12.644 56.293 1.00 71.37 119 ASN B O 1
ATOM 934 N N . VAL A 1 120 ? 17.982 -13.048 58.177 1.00 72.86 120 VAL B N 1
ATOM 935 C CA . VAL A 1 120 ? 19.246 -13.014 58.895 1.00 76.29 120 VAL B CA 1
ATOM 936 C C . VAL A 1 120 ? 19.527 -14.408 59.458 1.00 92.15 120 VAL B C 1
ATOM 937 O O . VAL A 1 120 ? 18.593 -15.115 59.883 1.00 93.25 120 VAL B O 1
ATOM 941 N N . PRO A 1 121 ? 20.783 -14.875 59.398 1.00 94.70 121 PRO B N 1
ATOM 942 C CA . PRO A 1 121 ? 21.053 -16.272 59.779 1.00 89.17 121 PRO B CA 1
ATOM 943 C C . PRO A 1 121 ? 20.677 -16.586 61.216 1.00 99.20 121 PRO B C 1
ATOM 944 O O . PRO A 1 121 ? 19.909 -17.531 61.460 1.00 102.61 121 PRO B O 1
ATOM 948 N N . ASP A 1 122 ? 21.191 -15.823 62.179 1.00 99.02 122 ASP B N 1
ATOM 949 C CA . ASP A 1 122 ? 20.869 -16.021 63.588 1.00 97.23 122 ASP B CA 1
ATOM 950 C C . ASP A 1 122 ? 20.208 -14.755 64.111 1.00 97.36 122 ASP B C 1
ATOM 951 O O . ASP A 1 122 ? 20.769 -13.657 63.978 1.00 93.38 122 ASP B O 1
ATOM 956 N N . VAL A 1 123 ? 19.021 -14.912 64.706 1.00 96.33 123 VAL B N 1
ATOM 957 C CA . VAL A 1 123 ? 18.285 -13.743 65.174 1.00 94.06 123 VAL B CA 1
ATOM 958 C C . VAL A 1 123 ? 19.038 -13.045 66.302 1.00 92.76 123 VAL B C 1
ATOM 959 O O . VAL A 1 123 ? 19.280 -11.838 66.247 1.00 98.90 123 VAL B O 1
ATOM 963 N N . GLU A 1 124 ? 19.448 -13.778 67.330 1.00 90.58 124 GLU B N 1
ATOM 964 C CA . GLU A 1 124 ? 20.137 -13.100 68.418 1.00 95.58 124 GLU B CA 1
ATOM 965 C C . GLU A 1 124 ? 21.558 -12.705 68.046 1.00 95.45 124 GLU B C 1
ATOM 966 O O . GLU A 1 124 ? 22.131 -11.828 68.698 1.00 86.18 124 GLU B O 1
ATOM 972 N N . ARG A 1 125 ? 22.131 -13.300 67.001 1.00 92.45 125 ARG B N 1
ATOM 973 C CA . ARG A 1 125 ? 23.451 -12.858 66.564 1.00 96.66 125 ARG B CA 1
ATOM 974 C C . ARG A 1 125 ? 23.366 -11.532 65.813 1.00 98.64 125 ARG B C 1
ATOM 975 O O . ARG A 1 125 ? 24.165 -10.616 66.062 1.00 97.69 125 ARG B O 1
ATOM 977 N N . ASP A 1 126 ? 22.405 -11.401 64.888 1.00 94.69 126 ASP B N 1
ATOM 978 C CA . ASP A 1 126 ? 22.420 -10.266 63.970 1.00 91.63 126 ASP B CA 1
ATOM 979 C C . ASP A 1 126 ? 21.309 -9.252 64.185 1.00 85.87 126 ASP B C 1
ATOM 980 O O . ASP A 1 126 ? 21.511 -8.079 63.876 1.00 84.53 126 ASP B O 1
ATOM 985 N N . PHE A 1 127 ? 20.138 -9.660 64.660 1.00 83.30 127 PHE B N 1
ATOM 986 C CA . PHE A 1 127 ? 19.048 -8.697 64.807 1.00 83.85 127 PHE B CA 1
ATOM 987 C C . PHE A 1 127 ? 19.440 -7.494 65.663 1.00 82.63 127 PHE B C 1
ATOM 988 O O . PHE A 1 127 ? 19.292 -6.356 65.184 1.00 75.42 127 PHE B O 1
ATOM 996 N N . PRO A 1 128 ? 19.952 -7.653 66.894 1.00 87.68 128 PRO B N 1
ATOM 997 C CA . PRO A 1 128 ? 20.364 -6.467 67.664 1.00 80.51 128 PRO B CA 1
ATOM 998 C C . PRO A 1 128 ? 21.374 -5.608 66.942 1.00 74.19 128 PRO B C 1
ATOM 999 O O . PRO A 1 128 ? 21.305 -4.369 67.011 1.00 78.96 128 PRO B O 1
ATOM 1003 N N . ARG A 1 129 ? 22.314 -6.242 66.244 1.00 69.53 129 ARG B N 1
ATOM 1004 C CA . ARG A 1 129 ? 23.322 -5.485 65.525 1.00 74.51 129 ARG B CA 1
ATOM 1005 C C . ARG A 1 129 ? 22.728 -4.793 64.309 1.00 71.67 129 ARG B C 1
ATOM 1006 O O . ARG A 1 129 ? 23.233 -3.745 63.892 1.00 68.05 129 ARG B O 1
ATOM 1014 N N . ILE A 1 130 ? 21.639 -5.324 63.751 1.00 74.06 130 ILE B N 1
ATOM 1015 C CA . ILE A 1 130 ? 20.940 -4.583 62.703 1.00 70.95 130 ILE B CA 1
ATOM 1016 C C . ILE A 1 130 ? 20.138 -3.427 63.295 1.00 70.94 130 ILE B C 1
ATOM 1017 O O . ILE A 1 130 ? 20.059 -2.345 62.703 1.00 71.85 130 ILE B O 1
ATOM 1022 N N . ARG A 1 131 ? 19.521 -3.619 64.460 1.00 70.90 131 ARG B N 1
ATOM 1023 C CA . ARG A 1 131 ? 18.562 -2.608 64.874 1.00 69.57 131 ARG B CA 1
ATOM 1024 C C . ARG A 1 131 ? 19.220 -1.452 65.609 1.00 61.79 131 ARG B C 1
ATOM 1025 O O . ARG A 1 131 ? 18.611 -0.385 65.700 1.00 64.26 131 ARG B O 1
ATOM 1033 N N . VAL A 1 132 ? 20.463 -1.591 66.089 1.00 62.41 132 VAL B N 1
ATOM 1034 C CA . VAL A 1 132 ? 21.145 -0.361 66.518 1.00 63.84 132 VAL B CA 1
ATOM 1035 C C . VAL A 1 132 ? 21.539 0.496 65.316 1.00 64.65 132 VAL B C 1
ATOM 1036 O O . VAL A 1 132 ? 21.701 1.714 65.452 1.00 58.64 132 VAL B O 1
ATOM 1040 N N . MET A 1 133 ? 21.705 -0.118 64.133 1.00 64.04 133 MET B N 1
ATOM 1041 C CA . MET A 1 133 ? 21.942 0.637 62.900 1.00 62.81 133 MET B CA 1
ATOM 1042 C C . MET A 1 133 ? 20.850 1.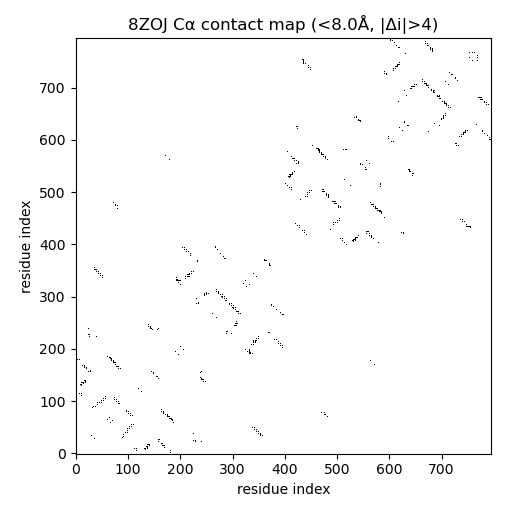664 62.643 1.00 58.13 133 MET B C 1
ATOM 1043 O O . MET A 1 133 ? 21.102 2.705 62.019 1.00 52.80 133 MET B O 1
ATOM 1048 N N . GLY A 1 134 ? 19.628 1.381 63.093 1.00 57.01 134 GLY B N 1
ATOM 1049 C CA . GLY A 1 134 ? 18.591 2.395 63.046 1.00 61.84 134 GLY B CA 1
ATOM 1050 C C . GLY A 1 134 ? 18.959 3.618 63.854 1.00 50.05 134 GLY B C 1
ATOM 1051 O O . GLY A 1 134 ? 18.876 4.742 63.361 1.00 49.53 134 GLY B O 1
ATOM 1052 N N . THR A 1 135 ? 19.390 3.415 65.097 1.00 49.55 135 THR B N 1
ATOM 1053 C CA . THR A 1 135 ? 19.826 4.546 65.909 1.00 52.98 135 THR B CA 1
ATOM 1054 C C . THR A 1 135 ? 20.993 5.271 65.248 1.00 57.41 135 THR B C 1
ATOM 1055 O O . THR A 1 135 ? 21.001 6.509 65.169 1.00 57.16 135 THR B O 1
ATOM 1059 N N . ILE A 1 136 ? 21.993 4.509 64.785 1.00 55.87 136 ILE B N 1
ATOM 1060 C CA . ILE A 1 136 ? 23.118 5.097 64.063 1.00 50.06 136 ILE B CA 1
ATOM 1061 C C . ILE A 1 136 ? 22.614 6.033 62.968 1.00 49.18 136 ILE B C 1
ATOM 1062 O O . ILE A 1 136 ? 23.060 7.172 62.868 1.00 51.43 136 ILE B O 1
ATOM 1067 N N . GLY A 1 137 ? 21.679 5.576 62.133 1.00 50.65 137 GLY B N 1
ATOM 1068 C CA . GLY A 1 137 ? 21.222 6.408 61.024 1.00 48.34 137 GLY B CA 1
ATOM 1069 C C . GLY A 1 137 ? 20.397 7.596 61.482 1.00 50.41 137 GLY B C 1
ATOM 1070 O O . GLY A 1 137 ? 20.309 8.617 60.789 1.00 51.86 137 GLY B O 1
ATOM 1071 N N . TRP A 1 138 ? 19.766 7.476 62.651 1.00 52.63 138 TRP B N 1
ATOM 1072 C CA . TRP A 1 138 ? 19.154 8.654 63.246 1.00 51.75 138 TRP B CA 1
ATOM 1073 C C . TRP A 1 138 ? 20.227 9.685 63.525 1.00 53.46 138 TRP B C 1
ATOM 1074 O O . TRP A 1 138 ? 20.119 10.847 63.107 1.00 53.76 138 TRP B O 1
ATOM 1085 N N . ILE A 1 139 ? 21.301 9.238 64.186 1.00 56.11 139 ILE B N 1
ATOM 1086 C CA . ILE A 1 139 ? 22.478 10.069 64.419 1.00 54.73 139 ILE B CA 1
ATOM 1087 C C . ILE A 1 139 ? 22.955 10.684 63.112 1.00 49.45 139 ILE B C 1
ATOM 1088 O O . ILE A 1 139 ? 23.245 11.885 63.043 1.00 45.52 139 ILE B O 1
ATOM 1093 N N . ALA A 1 140 ? 23.030 9.877 62.059 1.00 48.76 140 ALA B N 1
ATOM 1094 C CA . ALA A 1 140 ? 23.606 10.376 60.824 1.00 47.77 140 ALA B CA 1
ATOM 1095 C C . ALA A 1 140 ? 22.760 11.490 60.252 1.00 49.12 140 ALA B C 1
ATOM 1096 O O . ALA A 1 140 ? 23.302 12.506 59.811 1.00 48.36 140 ALA B O 1
ATOM 1098 N N . SER A 1 141 ? 21.430 11.335 60.262 1.00 50.38 141 SER B N 1
ATOM 1099 C CA . SER A 1 141 ? 20.585 12.441 59.798 1.00 45.78 141 SER B CA 1
ATOM 1100 C C . SER A 1 141 ? 20.808 13.691 60.648 1.00 50.70 141 SER B C 1
ATOM 1101 O O . SER A 1 141 ? 20.878 14.804 60.123 1.00 45.16 141 SER B O 1
ATOM 1104 N N . GLY A 1 142 ? 20.988 13.506 61.962 1.00 58.18 142 GLY B N 1
ATOM 1105 C CA . GLY A 1 142 ? 21.259 14.636 62.844 1.00 48.19 142 GLY B CA 1
ATOM 1106 C C . GLY A 1 142 ? 22.556 15.354 62.521 1.00 47.91 142 GLY B C 1
ATOM 1107 O O . GLY A 1 142 ? 22.598 16.580 62.424 1.00 53.10 142 GLY B O 1
ATOM 1108 N N . LEU A 1 143 ? 23.639 14.604 62.372 1.00 53.90 143 LEU B N 1
ATOM 1109 C CA . LEU A 1 143 ? 24.914 15.239 62.035 1.00 56.05 143 LEU B CA 1
ATOM 1110 C C . LEU A 1 143 ? 24.852 15.838 60.636 1.00 55.64 143 LEU B C 1
ATOM 1111 O O . LEU A 1 143 ? 25.315 16.957 60.414 1.00 55.28 143 LEU B O 1
ATOM 1116 N N . ALA A 1 144 ? 24.237 15.130 59.691 1.00 51.07 144 ALA B N 1
ATOM 1117 C CA . ALA A 1 144 ? 24.050 15.683 58.364 1.00 49.43 144 ALA B CA 1
ATOM 1118 C C . ALA A 1 144 ? 23.252 16.970 58.395 1.00 57.01 144 ALA B C 1
ATOM 1119 O O . ALA A 1 144 ? 23.371 17.787 57.479 1.00 59.24 144 ALA B O 1
ATOM 1121 N N . CYS A 1 145 ? 22.398 17.155 59.398 1.00 60.85 145 CYS B N 1
ATOM 1122 C CA . CYS A 1 145 ? 21.485 18.286 59.317 1.00 52.83 145 CYS B CA 1
ATOM 1123 C C . CYS A 1 145 ? 21.943 19.468 60.152 1.00 58.08 145 CYS B C 1
ATOM 1124 O O . CYS A 1 145 ? 21.586 20.613 59.835 1.00 70.51 145 CYS B O 1
ATOM 1127 N N . GLY A 1 146 ? 22.721 19.214 61.214 1.00 53.77 146 GLY B N 1
ATOM 1128 C CA . GLY A 1 146 ? 23.195 20.275 62.090 1.00 59.19 146 GLY B CA 1
ATOM 1129 C C . GLY A 1 146 ? 24.674 20.600 61.994 1.00 55.99 146 GLY B C 1
ATOM 1130 O O . GLY A 1 146 ? 25.139 21.578 62.582 1.00 61.82 146 GLY B O 1
ATOM 1131 N N . PHE A 1 147 ? 25.421 19.795 61.253 1.00 54.05 147 PHE B N 1
ATOM 1132 C CA . PHE A 1 147 ? 26.864 19.960 61.163 1.00 50.77 147 PHE B CA 1
ATOM 1133 C C . PHE A 1 147 ? 27.322 19.989 59.713 1.00 56.64 147 PHE B C 1
ATOM 1134 O O . PHE A 1 147 ? 28.071 20.881 59.320 1.00 66.20 147 PHE B O 1
ATOM 1142 N N . LEU A 1 148 ? 26.900 19.020 58.905 1.00 58.47 148 LEU B N 1
ATOM 1143 C CA . LEU A 1 148 ? 27.442 18.931 57.553 1.00 56.56 148 LEU B CA 1
ATOM 1144 C C . LEU A 1 148 ? 27.201 20.182 56.710 1.00 59.59 148 LEU B C 1
ATOM 1145 O O . LEU A 1 148 ? 28.176 20.679 56.116 1.00 66.50 148 LEU B O 1
ATOM 1150 N N . PRO A 1 149 ? 25.991 20.752 56.628 1.00 56.45 149 PRO B N 1
ATOM 1151 C CA . PRO A 1 149 ? 25.798 21.894 55.715 1.00 59.23 149 PRO B CA 1
ATOM 1152 C C . PRO A 1 149 ? 26.700 23.072 56.025 1.00 65.14 149 PRO B C 1
ATOM 1153 O O . PRO A 1 149 ? 27.016 23.857 55.119 1.00 67.23 149 PRO B O 1
ATOM 1157 N N . GLN A 1 150 ? 27.123 23.221 57.272 1.00 66.82 150 GLN B N 1
ATOM 1158 C CA . GLN A 1 150 ? 27.971 24.367 57.686 1.00 61.14 150 GLN B CA 1
ATOM 1159 C C . GLN A 1 150 ? 29.426 24.109 57.315 1.00 63.71 150 GLN B C 1
ATOM 1160 O O . GLN A 1 150 ? 30.218 25.040 57.317 1.00 65.88 150 GLN B O 1
ATOM 1166 N N . ILE A 1 151 ? 29.723 22.854 57.022 1.00 64.62 151 ILE B N 1
ATOM 1167 C CA . ILE A 1 151 ? 31.067 22.333 56.681 1.00 59.84 151 ILE B CA 1
ATOM 1168 C C . ILE A 1 151 ? 31.325 22.647 55.208 1.00 65.69 151 ILE B C 1
ATOM 1169 O O . ILE A 1 151 ? 32.471 22.723 54.818 1.00 69.56 151 ILE B O 1
ATOM 1174 N N . LEU A 1 152 ? 30.266 22.868 54.441 1.00 69.82 152 LEU B N 1
ATOM 1175 C CA . LEU A 1 152 ? 30.347 23.084 52.979 1.00 61.88 152 LEU B CA 1
ATOM 1176 C C . LEU A 1 152 ? 30.095 24.534 52.601 1.00 69.38 152 LEU B C 1
ATOM 1177 O O . LEU A 1 152 ? 30.074 24.810 51.427 1.00 83.68 152 LEU B O 1
ATOM 1182 N N . GLY A 1 153 ? 29.849 25.405 53.562 1.00 63.75 153 GLY B N 1
ATOM 1183 C CA . GLY A 1 153 ? 29.696 26.815 53.287 1.00 68.44 153 GLY B CA 1
ATOM 1184 C C . GLY A 1 153 ? 28.293 27.343 53.394 1.00 64.53 153 GLY B C 1
ATOM 1185 O O . GLY A 1 153 ? 28.054 28.495 53.007 1.00 67.54 153 GLY B O 1
ATOM 1186 N N . TYR A 1 154 ? 27.360 26.551 53.901 1.00 64.84 154 TYR B N 1
ATOM 1187 C CA . TYR A 1 154 ? 25.986 26.988 54.079 1.00 61.03 154 TYR B CA 1
ATOM 1188 C C . TYR A 1 154 ? 25.709 27.177 55.562 1.00 58.82 154 TYR B C 1
ATOM 1189 O O . TYR A 1 154 ? 26.422 26.645 56.422 1.00 51.25 154 TYR B O 1
ATOM 1198 N N . ALA A 1 155 ? 24.665 27.964 55.839 1.00 63.78 155 ALA B N 1
ATOM 1199 C CA . ALA A 1 155 ? 24.170 28.238 57.182 1.00 57.77 155 ALA B CA 1
ATOM 1200 C C . ALA A 1 155 ? 23.186 27.155 57.648 1.00 60.15 155 ALA B C 1
ATOM 1201 O O . ALA A 1 155 ? 22.679 26.352 56.851 1.00 60.53 155 ALA B O 1
ATOM 1203 N N . ASP A 1 156 ? 22.933 27.143 58.965 1.00 58.27 156 ASP B N 1
ATOM 1204 C CA . ASP A 1 156 ? 21.881 26.331 59.577 1.00 50.83 156 ASP B CA 1
ATOM 1205 C C . ASP A 1 156 ? 20.692 26.181 58.650 1.00 53.84 156 ASP B C 1
ATOM 1206 O O . ASP A 1 156 ? 20.079 27.184 58.265 1.00 54.58 156 ASP B O 1
ATOM 1211 N N . ILE A 1 157 ? 20.366 24.925 58.289 1.00 52.62 157 ILE B N 1
ATOM 1212 C CA . ILE A 1 157 ? 19.191 24.654 57.461 1.00 48.65 157 ILE B CA 1
ATOM 1213 C C . ILE A 1 157 ? 17.939 24.368 58.288 1.00 51.78 157 ILE B C 1
ATOM 1214 O O . ILE A 1 157 ? 16.838 24.332 57.708 1.00 48.32 157 ILE B O 1
ATOM 1219 N N . SER A 1 158 ? 18.064 24.198 59.632 1.00 49.24 158 SER B N 1
ATOM 1220 C CA . SER A 1 158 ? 16.948 23.843 60.513 1.00 47.13 158 SER B CA 1
ATOM 1221 C C . SER A 1 158 ? 15.748 24.771 60.312 1.00 48.96 158 SER B C 1
ATOM 1222 O O . SER A 1 158 ? 14.615 24.285 60.226 1.00 51.79 158 SER B O 1
ATOM 1225 N N . PRO A 1 159 ? 15.924 26.101 60.254 1.00 54.66 159 PRO B N 1
ATOM 1226 C CA . PRO A 1 159 ? 14.771 26.958 59.935 1.00 54.08 159 PRO B CA 1
ATOM 1227 C C . PRO A 1 159 ? 14.337 26.939 58.468 1.00 53.46 159 PRO B C 1
ATOM 1228 O O . PRO A 1 159 ? 13.676 27.877 58.003 1.00 51.68 159 PRO B O 1
ATOM 1232 N N . THR A 1 160 ? 14.703 25.916 57.704 1.00 51.30 160 THR B N 1
ATOM 1233 C CA . THR A 1 160 ? 14.310 25.874 56.296 1.00 55.23 160 THR B CA 1
ATOM 1234 C C . THR A 1 160 ? 13.787 24.475 55.964 1.00 48.74 160 THR B C 1
ATOM 1235 O O . THR A 1 160 ? 13.799 23.574 56.805 1.00 53.92 160 THR B O 1
ATOM 1239 N N . ASN A 1 161 ? 13.310 24.280 54.731 1.00 48.58 161 ASN B N 1
ATOM 1240 C CA . ASN A 1 161 ? 12.629 23.034 54.408 1.00 50.60 161 ASN B CA 1
ATOM 1241 C C . ASN A 1 161 ? 13.578 21.933 53.940 1.00 49.91 161 ASN B C 1
ATOM 1242 O O . ASN A 1 161 ? 13.109 20.814 53.721 1.00 56.19 161 ASN B O 1
ATOM 1247 N N . ILE A 1 162 ? 14.872 22.230 53.797 1.00 47.78 162 ILE B N 1
ATOM 1248 C CA . ILE A 1 162 ? 15.878 21.286 53.314 1.00 49.91 162 ILE B CA 1
ATOM 1249 C C . ILE A 1 162 ? 15.833 19.996 54.119 1.00 51.93 162 ILE B C 1
ATOM 1250 O O . ILE A 1 162 ? 16.018 18.927 53.508 1.00 53.58 162 ILE B O 1
ATOM 1255 N N . PRO A 1 163 ? 15.614 19.997 55.448 1.00 44.57 163 PRO B N 1
ATOM 1256 C CA . PRO A 1 163 ? 15.485 18.686 56.094 1.00 49.46 163 PRO B CA 1
ATOM 1257 C C . PRO A 1 163 ? 14.361 17.866 55.476 1.00 49.04 163 PRO B C 1
ATOM 1258 O O . PRO A 1 163 ? 14.586 16.710 55.094 1.00 45.46 163 PRO B O 1
ATOM 1262 N N . LEU A 1 164 ? 13.185 18.494 55.302 1.00 57.55 164 LEU B N 1
ATOM 1263 C CA . LEU A 1 164 ? 12.075 17.940 54.518 1.00 55.73 164 LEU B CA 1
ATOM 1264 C C . LEU A 1 164 ? 12.538 17.401 53.176 1.00 52.27 164 LEU B C 1
ATOM 1265 O O . LEU A 1 164 ? 12.000 16.403 52.685 1.00 56.36 164 LEU B O 1
ATOM 1270 N N . LEU A 1 165 ? 13.501 18.070 52.545 1.00 51.29 165 LEU B N 1
ATOM 1271 C CA . LEU A 1 165 ? 14.026 17.578 51.277 1.00 51.64 165 LEU B CA 1
ATOM 1272 C C . LEU A 1 165 ? 14.972 16.410 51.497 1.00 53.83 165 LEU B C 1
ATOM 1273 O O . LEU A 1 165 ? 14.936 15.423 50.753 1.00 54.58 165 LEU B O 1
ATOM 1278 N N . ILE A 1 166 ? 15.838 16.505 52.507 1.00 54.67 166 ILE B N 1
ATOM 1279 C CA . ILE A 1 166 ? 16.765 15.407 52.750 1.00 54.38 166 ILE B CA 1
ATOM 1280 C C . ILE A 1 166 ? 15.986 14.112 52.890 1.00 48.65 166 ILE B C 1
ATOM 1281 O O . ILE A 1 166 ? 16.161 13.183 52.093 1.00 55.05 166 ILE B O 1
ATOM 1286 N N . THR A 1 167 ? 15.047 14.079 53.851 1.00 46.80 167 THR B N 1
ATOM 1287 C CA . THR A 1 167 ? 14.158 12.934 54.038 1.00 47.33 167 THR B CA 1
ATOM 1288 C C . THR A 1 167 ? 13.581 12.464 52.699 1.00 45.50 167 THR B C 1
ATOM 1289 O O . THR A 1 167 ? 13.769 11.299 52.330 1.00 46.04 167 THR B O 1
ATOM 1293 N N . ALA A 1 168 ? 13.018 13.365 51.888 1.00 44.93 168 ALA B N 1
ATOM 1294 C CA . ALA A 1 168 ? 12.513 12.913 50.586 1.00 44.70 168 ALA B CA 1
ATOM 1295 C C . ALA A 1 168 ? 13.603 12.209 49.786 1.00 40.46 168 ALA B C 1
ATOM 1296 O O . ALA A 1 168 ? 13.457 11.040 49.427 1.00 48.71 168 ALA B O 1
ATOM 1298 N N . GLY A 1 169 ? 14.728 12.878 49.566 1.00 42.38 169 GLY B N 1
ATOM 1299 C CA . GLY A 1 169 ? 15.832 12.250 48.864 1.00 45.48 169 GLY B CA 1
ATOM 1300 C C . GLY A 1 169 ? 16.228 10.898 49.440 1.00 45.12 169 GLY B C 1
ATOM 1301 O O . GLY A 1 169 ? 16.479 9.945 48.692 1.00 50.20 169 GLY B O 1
ATOM 1302 N N . SER A 1 170 ? 16.270 10.783 50.771 1.00 37.94 170 SER B N 1
ATOM 1303 C CA . SER A 1 170 ? 16.667 9.512 51.362 1.00 43.63 170 SER B CA 1
ATOM 1304 C C . SER A 1 170 ? 15.617 8.433 51.099 1.00 50.40 170 SER B C 1
ATOM 1305 O O . SER A 1 170 ? 15.949 7.270 50.797 1.00 45.95 170 SER B O 1
ATOM 1308 N N . SER A 1 171 ? 14.341 8.807 51.218 1.00 54.84 171 SER B N 1
ATOM 1309 C CA . SER A 1 171 ? 13.289 7.922 50.772 1.00 43.72 171 SER B CA 1
ATOM 1310 C C . SER A 1 171 ? 13.593 7.441 49.373 1.00 48.70 171 SER B C 1
ATOM 1311 O O . SER A 1 171 ? 13.665 6.227 49.122 1.00 50.39 171 SER B O 1
ATOM 1314 N N . ALA A 1 172 ? 13.837 8.378 48.455 1.00 45.43 172 ALA B N 1
ATOM 1315 C CA . ALA A 1 172 ? 14.056 7.943 47.090 1.00 44.13 172 ALA B CA 1
ATOM 1316 C C . ALA A 1 172 ? 15.140 6.890 47.088 1.00 47.02 172 ALA B C 1
ATOM 1317 O O . ALA A 1 172 ? 14.936 5.781 46.568 1.00 49.46 172 ALA B O 1
ATOM 1319 N N . LEU A 1 173 ? 16.221 7.156 47.836 1.00 42.82 173 LEU B N 1
ATOM 1320 C CA . LEU A 1 173 ? 17.366 6.251 47.843 1.00 42.46 173 LEU B CA 1
ATOM 1321 C C . LEU A 1 173 ? 16.960 4.853 48.326 1.00 47.89 173 LEU B C 1
ATOM 1322 O O . LEU A 1 173 ? 17.156 3.848 47.623 1.00 43.49 173 LEU B O 1
ATOM 1327 N N . LEU A 1 174 ? 16.315 4.787 49.495 1.00 49.29 174 LEU B N 1
ATOM 1328 C CA . LEU A 1 174 ? 15.892 3.501 50.030 1.00 49.00 174 LEU B CA 1
ATOM 1329 C C . LEU A 1 174 ? 14.980 2.791 49.048 1.00 53.34 174 LEU B C 1
ATOM 1330 O O . LEU A 1 174 ? 15.111 1.578 48.831 1.00 52.20 174 LEU B O 1
ATOM 1335 N N . GLY A 1 175 ? 14.076 3.537 48.410 1.00 52.76 175 GLY B N 1
ATOM 1336 C CA . GLY A 1 175 ? 13.277 2.935 47.360 1.00 51.25 175 GLY B CA 1
ATOM 1337 C C . GLY A 1 175 ? 14.131 2.151 46.385 1.00 52.57 175 GLY B C 1
ATOM 1338 O O . GLY A 1 175 ? 13.990 0.932 46.256 1.00 54.97 175 GLY B O 1
ATOM 1339 N N . VAL A 1 176 ? 15.082 2.829 45.743 1.00 50.22 176 VAL B N 1
ATOM 1340 C CA . VAL A 1 176 ? 15.892 2.153 44.747 1.00 46.19 176 VAL B CA 1
ATOM 1341 C C . VAL A 1 176 ? 16.671 1.011 45.386 1.00 51.90 176 VAL B C 1
ATOM 1342 O O . VAL A 1 176 ? 16.794 -0.070 44.795 1.00 53.79 176 VAL B O 1
ATOM 1346 N N . PHE A 1 177 ? 17.108 1.176 46.639 1.00 54.08 177 PHE B N 1
ATOM 1347 C CA . PHE A 1 177 ? 17.926 0.136 47.263 1.00 50.05 177 PHE B CA 1
ATOM 1348 C C . PHE A 1 177 ? 17.117 -1.090 47.626 1.00 46.55 177 PHE B C 1
ATOM 1349 O O . PHE A 1 177 ? 17.692 -2.119 47.989 1.00 52.05 177 PHE B O 1
ATOM 1357 N N . ALA A 1 178 ? 15.794 -0.983 47.571 1.00 56.56 178 ALA B N 1
ATOM 1358 C CA . ALA A 1 178 ? 14.923 -2.116 47.835 1.00 55.07 178 ALA B CA 1
ATOM 1359 C C . ALA A 1 178 ? 14.911 -3.108 46.680 1.00 51.51 178 ALA B C 1
ATOM 1360 O O . ALA A 1 178 ? 14.408 -4.220 46.851 1.00 55.60 178 ALA B O 1
ATOM 1362 N N . PHE A 1 179 ? 15.462 -2.733 45.519 1.00 50.51 179 PHE B N 1
ATOM 1363 C CA . PHE A 1 179 ? 15.632 -3.687 44.421 1.00 59.04 179 PHE B CA 1
ATOM 1364 C C . PHE A 1 179 ? 16.555 -4.826 44.825 1.00 50.50 179 PHE B C 1
ATOM 1365 O O . PHE A 1 179 ? 16.220 -6.001 44.660 1.00 57.80 179 PHE B O 1
ATOM 1373 N N . PHE A 1 180 ? 17.729 -4.487 45.332 1.00 53.44 180 PHE B N 1
ATOM 1374 C CA . PHE A 1 180 ? 18.706 -5.417 45.869 1.00 56.76 180 PHE B CA 1
ATOM 1375 C C . PHE A 1 180 ? 18.339 -5.832 47.267 1.00 62.17 180 PHE B C 1
ATOM 1376 O O . PHE A 1 180 ? 19.218 -5.878 48.108 1.00 69.11 180 PHE B O 1
ATOM 1384 N N . LEU A 1 181 ? 17.078 -6.058 47.587 1.00 61.54 181 LEU B N 1
ATOM 1385 C CA . LEU A 1 181 ? 16.977 -6.683 48.898 1.00 61.43 181 LEU B CA 1
ATOM 1386 C C . LEU A 1 181 ? 16.295 -8.031 48.753 1.00 68.37 181 LEU B C 1
ATOM 1387 O O . LEU A 1 181 ? 15.381 -8.169 47.928 1.00 69.45 181 LEU B O 1
ATOM 1392 N N . PRO A 1 182 ? 16.721 -9.034 49.527 1.00 71.43 182 PRO B N 1
ATOM 1393 C CA . PRO A 1 182 ? 16.254 -10.411 49.294 1.00 64.99 182 PRO B CA 1
ATOM 1394 C C . PRO A 1 182 ? 14.745 -10.531 49.434 1.00 69.73 182 PRO B C 1
ATOM 1395 O O . PRO A 1 182 ? 14.081 -9.674 50.026 1.00 73.60 182 PRO B O 1
ATOM 1399 N N . ASP A 1 183 ? 14.203 -11.624 48.888 1.00 67.06 183 ASP B N 1
ATOM 1400 C CA . ASP A 1 183 ? 12.758 -11.828 48.910 1.00 64.55 183 ASP B CA 1
ATOM 1401 C C . ASP A 1 183 ? 12.285 -12.132 50.335 1.00 66.16 183 ASP B C 1
ATOM 1402 O O . ASP A 1 183 ? 12.907 -12.921 51.053 1.00 60.05 183 ASP B O 1
ATOM 1407 N N . THR A 1 184 ? 11.201 -11.473 50.746 1.00 69.60 184 THR B N 1
ATOM 1408 C CA . THR A 1 184 ? 10.670 -11.548 52.112 1.00 66.04 184 THR B CA 1
ATOM 1409 C C . THR A 1 184 ? 9.167 -11.785 52.094 1.00 70.48 184 THR B C 1
ATOM 1410 O O . THR A 1 184 ? 8.399 -10.803 52.035 1.00 68.66 184 THR B O 1
ATOM 1414 N N . PRO A 1 185 ? 8.704 -13.025 52.209 1.00 74.89 185 PRO B N 1
ATOM 1415 C CA . PRO A 1 185 ? 7.263 -13.301 52.150 1.00 73.81 185 PRO B CA 1
ATOM 1416 C C . PRO A 1 185 ? 6.508 -12.559 53.239 1.00 81.99 185 PRO B C 1
ATOM 1417 O O . PRO A 1 185 ? 7.090 -12.139 54.252 1.00 84.28 185 PRO B O 1
ATOM 1421 N N . PRO A 1 186 ? 5.210 -12.369 53.061 1.00 86.75 186 PRO B N 1
ATOM 1422 C CA . PRO A 1 186 ? 4.387 -11.727 54.085 1.00 78.72 186 PRO B CA 1
ATOM 1423 C C . PRO A 1 186 ? 4.013 -12.703 55.198 1.00 79.84 186 PRO B C 1
ATOM 1424 O O . PRO A 1 186 ? 4.305 -13.898 55.136 1.00 83.55 186 PRO B O 1
ATOM 1428 N N . LYS A 1 187 ? 3.350 -12.166 56.222 1.00 85.83 187 LYS B N 1
ATOM 1429 C CA . LYS A 1 187 ? 2.882 -12.969 57.360 1.00 89.37 187 LYS B CA 1
ATOM 1430 C C . LYS A 1 187 ? 1.705 -12.302 58.085 1.00 92.65 187 LYS B C 1
ATOM 1431 O O . LYS A 1 187 ? 0.577 -12.278 57.588 1.00 94.17 187 LYS B O 1
ATOM 1433 N N . ASP A 1 193 ? -8.131 -12.574 59.843 1.00 95.78 193 ASP B N 1
ATOM 1434 C CA . ASP A 1 193 ? -8.185 -11.145 59.552 1.00 106.38 193 ASP B CA 1
ATOM 1435 C C . ASP A 1 193 ? -9.128 -10.398 60.518 1.00 103.17 193 ASP B C 1
ATOM 1436 O O . ASP A 1 193 ? -10.114 -9.787 60.078 1.00 102.08 193 ASP B O 1
ATOM 1441 N N . ILE A 1 194 ? -8.867 -10.449 61.825 1.00 97.17 194 ILE B N 1
ATOM 1442 C CA . ILE A 1 194 ? -9.718 -9.761 62.792 1.00 107.51 194 ILE B CA 1
ATOM 1443 C C . ILE A 1 194 ? -9.012 -8.487 63.257 1.00 108.06 194 ILE B C 1
ATOM 1444 O O . ILE A 1 194 ? -7.881 -8.523 63.761 1.00 103.92 194 ILE B O 1
ATOM 1449 N N . LYS A 1 195 ? -9.683 -7.351 63.044 1.00 103.39 195 LYS B N 1
ATOM 1450 C CA . LYS A 1 195 ? -9.148 -6.031 63.344 1.00 99.54 195 LYS B CA 1
ATOM 1451 C C . LYS A 1 195 ? -8.933 -5.804 64.833 1.00 99.36 195 LYS B C 1
ATOM 1452 O O . LYS A 1 195 ? -8.242 -4.855 65.213 1.00 98.92 195 LYS B O 1
ATOM 1458 N N . VAL A 1 196 ? -9.458 -6.672 65.680 1.00 103.28 196 VAL B N 1
ATOM 1459 C CA . VAL A 1 196 ? -9.543 -6.418 67.103 1.00 102.55 196 VAL B CA 1
ATOM 1460 C C . VAL A 1 196 ? -8.331 -6.996 67.849 1.00 101.18 196 VAL B C 1
ATOM 1461 O O . VAL A 1 196 ? -8.374 -7.183 69.068 1.00 95.68 196 VAL B O 1
ATOM 1465 N N . MET A 1 197 ? -7.224 -7.212 67.137 1.00 109.07 197 MET B N 1
ATOM 1466 C CA . MET A 1 197 ? -6.081 -7.933 67.688 1.00 109.25 197 MET B CA 1
ATOM 1467 C C . MET A 1 197 ? -5.301 -7.091 68.692 1.00 106.67 197 MET B C 1
ATOM 1468 O O . MET A 1 197 ? -4.855 -7.604 69.723 1.00 107.27 197 MET B O 1
ATOM 1473 N N . LEU A 1 198 ? -5.110 -5.801 68.395 1.00 104.41 198 LEU B N 1
ATOM 1474 C CA . LEU A 1 198 ? -4.254 -4.943 69.215 1.00 102.12 198 LEU B CA 1
ATOM 1475 C C . LEU A 1 198 ? -4.798 -4.812 70.633 1.00 99.81 198 LEU B C 1
ATOM 1476 O O . LEU A 1 198 ? -4.083 -5.073 71.611 1.00 94.30 198 LEU B O 1
ATOM 1481 N N . GLY A 1 199 ? -6.079 -4.445 70.756 1.00 101.17 199 GLY B N 1
ATOM 1482 C CA . GLY A 1 199 ? -6.713 -4.115 72.017 1.00 98.28 199 GLY B CA 1
ATOM 1483 C C . GLY A 1 199 ? -7.278 -5.311 72.744 1.00 95.05 199 GLY B C 1
ATOM 1484 O O . GLY A 1 199 ? -6.765 -5.678 73.794 1.00 87.53 199 GLY B O 1
ATOM 1485 N N . LEU A 1 200 ? -8.308 -5.937 72.162 1.00 109.44 200 LEU B N 1
ATOM 1486 C CA . LEU A 1 200 ? -9.103 -6.966 72.845 1.00 114.10 200 LEU B CA 1
ATOM 1487 C C . LEU A 1 200 ? -8.250 -8.121 73.367 1.00 112.45 200 LEU B C 1
ATOM 1488 O O . LEU A 1 200 ? -8.479 -8.614 74.481 1.00 113.08 200 LEU B O 1
ATOM 1493 N N . ASP A 1 201 ? -7.302 -8.599 72.564 1.00 105.37 201 ASP B N 1
ATOM 1494 C CA . ASP A 1 201 ? -6.310 -9.527 73.087 1.00 105.45 201 ASP B CA 1
ATOM 1495 C C . ASP A 1 201 ? -5.780 -9.055 74.437 1.00 101.73 201 ASP B C 1
ATOM 1496 O O . ASP A 1 201 ? -5.687 -9.836 75.393 1.00 96.05 201 ASP B O 1
ATOM 1501 N N . ALA A 1 202 ? -5.465 -7.764 74.548 1.00 102.51 202 ALA B N 1
ATOM 1502 C CA . ALA A 1 202 ? -4.631 -7.282 75.635 1.00 97.47 202 ALA B CA 1
ATOM 1503 C C . ALA A 1 202 ? -5.385 -6.488 76.690 1.00 96.72 202 ALA B C 1
ATOM 1504 O O . ALA A 1 202 ? -4.796 -6.146 77.713 1.00 103.43 202 ALA B O 1
ATOM 1506 N N . LEU A 1 203 ? -6.671 -6.227 76.488 1.00 92.61 203 LEU B N 1
ATOM 1507 C CA . LEU A 1 203 ? -7.400 -5.351 77.387 1.00 96.31 203 LEU B CA 1
ATOM 1508 C C . LEU A 1 203 ? -7.635 -6.024 78.733 1.00 100.15 203 LEU B C 1
ATOM 1509 O O . LEU A 1 203 ? -7.570 -5.375 79.780 1.00 102.74 203 LEU B O 1
ATOM 1514 N N . ILE A 1 204 ? -7.873 -7.336 78.723 1.00 103.45 204 ILE B N 1
ATOM 1515 C CA . ILE A 1 204 ? -8.202 -8.104 79.924 1.00 106.27 204 ILE B CA 1
ATOM 1516 C C . ILE A 1 204 ? -6.967 -8.392 80.769 1.00 104.39 204 ILE B C 1
ATOM 1517 O O . ILE A 1 204 ? -7.070 -8.964 81.859 1.00 105.35 204 ILE B O 1
ATOM 1522 N N . LEU A 1 205 ? -5.787 -7.987 80.301 1.00 99.70 205 LEU B N 1
ATOM 1523 C CA . LEU A 1 205 ? -4.618 -8.006 81.172 1.00 102.12 205 LEU B CA 1
ATOM 1524 C C . LEU A 1 205 ? -4.647 -6.891 82.215 1.00 103.26 205 LEU B C 1
ATOM 1525 O O . LEU A 1 205 ? -3.925 -6.978 83.215 1.00 95.31 205 LEU B O 1
ATOM 1530 N N . LEU A 1 206 ? -5.497 -5.876 82.032 1.00 105.43 206 LEU B N 1
ATOM 1531 C CA . LEU A 1 206 ? -5.551 -4.747 82.955 1.00 103.84 206 LEU B CA 1
ATOM 1532 C C . LEU A 1 206 ? -6.036 -5.138 84.347 1.00 106.83 206 LEU B C 1
ATOM 1533 O O . LEU A 1 206 ? -5.852 -4.364 85.292 1.00 113.52 206 LEU B O 1
ATOM 1538 N N . ARG A 1 207 ? -6.644 -6.318 84.496 1.00 102.07 207 ARG B N 1
ATOM 1539 C CA . ARG A 1 207 ? -7.225 -6.702 85.778 1.00 102.96 207 ARG B CA 1
ATOM 1540 C C . ARG A 1 207 ? -6.162 -6.840 86.856 1.00 99.30 207 ARG B C 1
ATOM 1541 O O . ARG A 1 207 ? -6.445 -6.625 88.040 1.00 105.80 207 ARG B O 1
ATOM 1543 N N . ASP A 1 208 ? -4.943 -7.203 86.474 1.00 98.76 208 ASP B N 1
ATOM 1544 C CA . ASP A 1 208 ? -3.862 -7.286 87.441 1.00 103.77 208 ASP B CA 1
ATOM 1545 C C . ASP A 1 208 ? -3.476 -5.878 87.881 1.00 111.71 208 ASP B C 1
ATOM 1546 O O . ASP A 1 208 ? -3.250 -4.999 87.043 1.00 112.07 208 ASP B O 1
ATOM 1551 N N . LYS A 1 209 ? -3.417 -5.658 89.201 1.00 117.16 209 LYS B N 1
ATOM 1552 C CA . LYS A 1 209 ? -3.272 -4.300 89.723 1.00 113.40 209 LYS B CA 1
ATOM 1553 C C . LYS A 1 209 ? -1.988 -3.651 89.217 1.00 105.15 209 LYS B C 1
ATOM 1554 O O . LYS A 1 209 ? -2.021 -2.558 88.632 1.00 104.31 209 LYS B O 1
ATOM 1560 N N . ASN A 1 210 ? -0.854 -4.338 89.396 1.00 103.38 210 ASN B N 1
ATOM 1561 C CA . ASN A 1 210 ? 0.427 -3.804 88.945 1.00 103.91 210 ASN B CA 1
ATOM 1562 C C . ASN A 1 210 ? 0.391 -3.447 87.471 1.00 99.34 210 ASN B C 1
ATOM 1563 O O . ASN A 1 210 ? 0.936 -2.413 87.058 1.00 99.94 210 ASN B O 1
ATOM 1568 N N . PHE A 1 211 ? -0.268 -4.273 86.664 1.00 96.24 211 PHE B N 1
ATOM 1569 C CA . PHE A 1 211 ? -0.297 -3.989 85.241 1.00 89.65 211 PHE B CA 1
ATOM 1570 C C . PHE A 1 211 ? -1.084 -2.726 84.956 1.00 98.11 211 PHE B C 1
ATOM 1571 O O . PHE A 1 211 ? -0.716 -1.957 84.066 1.00 106.41 211 PHE B O 1
ATOM 1579 N N . LEU A 1 212 ? -2.147 -2.467 85.718 1.00 95.58 212 LEU B N 1
ATOM 1580 C CA . LEU A 1 212 ? -2.923 -1.264 85.441 1.00 97.10 212 LEU B CA 1
ATOM 1581 C C . LEU A 1 212 ? -2.195 -0.008 85.902 1.00 89.72 212 LEU B C 1
ATOM 1582 O O . LEU A 1 212 ? -2.194 1.003 85.186 1.00 85.93 212 LEU B O 1
ATOM 1587 N N . VAL A 1 213 ? -1.587 -0.032 87.091 1.00 91.25 213 VAL B N 1
ATOM 1588 C CA . VAL A 1 213 ? -0.869 1.170 87.507 1.00 95.43 213 VAL B CA 1
ATOM 1589 C C . VAL A 1 213 ? 0.276 1.466 86.544 1.00 91.84 213 VAL B C 1
ATOM 1590 O O . VAL A 1 213 ? 0.469 2.618 86.113 1.00 83.13 213 VAL B O 1
ATOM 1594 N N . PHE A 1 214 ? 1.023 0.426 86.159 1.00 92.77 214 PHE B N 1
ATOM 1595 C CA . PHE A 1 214 ? 2.031 0.584 85.117 1.00 84.19 214 PHE B CA 1
ATOM 1596 C C . PHE A 1 214 ? 1.441 1.184 83.849 1.00 81.49 214 PHE B C 1
ATOM 1597 O O . PHE A 1 214 ? 1.957 2.179 83.331 1.00 83.25 214 PHE B O 1
ATOM 1605 N N . PHE A 1 215 ? 0.363 0.593 83.326 1.00 83.20 215 PHE B N 1
ATOM 1606 C CA . PHE A 1 215 ? -0.245 1.098 82.096 1.00 89.15 215 PHE B CA 1
ATOM 1607 C C . PHE A 1 215 ? -0.597 2.587 82.199 1.00 83.46 215 PHE B C 1
ATOM 1608 O O . PHE A 1 215 ? -0.263 3.380 81.308 1.00 74.22 215 PHE B O 1
ATOM 1616 N N . PHE A 1 216 ? -1.263 2.996 83.280 1.00 89.83 216 PHE B N 1
ATOM 1617 C CA . PHE A 1 216 ? -1.789 4.355 83.281 1.00 88.36 216 PHE B CA 1
ATOM 1618 C C . PHE A 1 216 ? -0.716 5.375 83.654 1.00 92.71 216 PHE B C 1
ATOM 1619 O O . PHE A 1 216 ? -0.718 6.507 83.140 1.00 85.52 216 PHE B O 1
ATOM 1627 N N . CYS A 1 217 ? 0.236 4.997 84.510 1.00 89.21 217 CYS B N 1
ATOM 1628 C CA . CYS A 1 217 ? 1.354 5.893 84.755 1.00 82.12 217 CYS B CA 1
ATOM 1629 C C . CYS A 1 217 ? 2.265 6.012 83.545 1.00 79.62 217 CYS B C 1
ATOM 1630 O O . CYS A 1 217 ? 2.754 7.104 83.270 1.00 86.70 217 CYS B O 1
ATOM 1633 N N . SER A 1 218 ? 2.459 4.941 82.781 1.00 81.50 218 SER B N 1
ATOM 1634 C CA . SER A 1 218 ? 3.150 5.044 81.497 1.00 74.75 218 SER B CA 1
ATOM 1635 C C . SER A 1 218 ? 2.407 5.971 80.536 1.00 73.56 218 SER B C 1
ATOM 1636 O O . SER A 1 218 ? 3.026 6.756 79.796 1.00 74.77 218 SER B O 1
ATOM 1639 N N . PHE A 1 219 ? 1.081 5.858 80.495 1.00 75.80 219 PHE B N 1
ATOM 1640 C CA . PHE A 1 219 ? 0.308 6.706 79.602 1.00 77.51 219 PHE B CA 1
ATOM 1641 C C . PHE A 1 219 ? 0.451 8.175 79.994 1.00 81.70 219 PHE B C 1
ATOM 1642 O O . PHE A 1 219 ? 0.591 9.052 79.129 1.00 76.93 219 PHE B O 1
ATOM 1650 N N . LEU A 1 220 ? 0.411 8.463 81.298 1.00 82.49 220 LEU B N 1
ATOM 1651 C CA . LEU A 1 220 ? 0.682 9.822 81.753 1.00 83.83 220 LEU B CA 1
ATOM 1652 C C . LEU A 1 220 ? 2.082 10.256 81.337 1.00 75.75 220 LEU B C 1
ATOM 1653 O O . LEU A 1 220 ? 2.270 11.375 80.841 1.00 77.47 220 LEU B O 1
ATOM 1658 N N . PHE A 1 221 ? 3.067 9.365 81.525 1.00 73.39 221 PHE B N 1
ATOM 1659 C CA . PHE A 1 221 ? 4.461 9.638 81.186 1.00 69.74 221 PHE B CA 1
ATOM 1660 C C . PHE A 1 221 ? 4.600 10.175 79.778 1.00 68.29 221 PHE B C 1
ATOM 1661 O O . PHE A 1 221 ? 5.350 11.128 79.536 1.00 73.31 221 PHE B O 1
ATOM 1669 N N . ALA A 1 222 ? 3.896 9.563 78.833 1.00 70.96 222 ALA B N 1
ATOM 1670 C CA . ALA A 1 222 ? 4.116 9.899 77.430 1.00 65.76 222 ALA B CA 1
ATOM 1671 C C . ALA A 1 222 ? 3.777 11.340 77.087 1.00 76.17 222 ALA B C 1
ATOM 1672 O O . ALA A 1 222 ? 4.187 11.807 76.016 1.00 81.31 222 ALA B O 1
ATOM 1674 N N . MET A 1 223 ? 3.014 12.054 77.938 1.00 77.95 223 MET B N 1
ATOM 1675 C CA . MET A 1 223 ? 2.557 13.382 77.531 1.00 68.21 223 MET B CA 1
ATOM 1676 C C . MET A 1 223 ? 3.598 14.450 77.827 1.00 61.15 223 MET B C 1
ATOM 1677 O O . MET A 1 223 ? 3.934 15.223 76.915 1.00 64.01 223 MET B O 1
ATOM 1682 N N . PRO A 1 224 ? 4.123 14.581 79.043 1.00 56.68 224 PRO B N 1
ATOM 1683 C CA . PRO A 1 224 ? 5.299 15.438 79.206 1.00 61.34 224 PRO B CA 1
ATOM 1684 C C . PRO A 1 224 ? 6.485 15.003 78.358 1.00 65.99 224 PRO B C 1
ATOM 1685 O O . PRO A 1 224 ? 7.219 15.866 77.861 1.00 64.94 224 PRO B O 1
ATOM 1689 N N . LEU A 1 225 ? 6.695 13.697 78.171 1.00 66.31 225 LEU B N 1
ATOM 1690 C CA . LEU A 1 225 ? 7.859 13.228 77.426 1.00 61.76 225 LEU B CA 1
ATOM 1691 C C . LEU A 1 225 ? 7.782 13.607 75.956 1.00 60.78 225 LEU B C 1
ATOM 1692 O O . LEU A 1 225 ? 8.808 13.609 75.261 1.00 56.58 225 LEU B O 1
ATOM 1697 N N . ALA A 1 226 ? 6.569 13.901 75.464 1.00 63.55 226 ALA B N 1
ATOM 1698 C CA . ALA A 1 226 ? 6.377 14.425 74.115 1.00 64.95 226 ALA B CA 1
ATOM 1699 C C . ALA A 1 226 ? 6.872 15.855 73.984 1.00 58.98 226 ALA B C 1
ATOM 1700 O O . ALA A 1 226 ? 7.064 16.326 72.856 1.00 58.07 226 ALA B O 1
ATOM 1702 N N . PHE A 1 227 ? 7.067 16.561 75.103 1.00 57.97 227 PHE B N 1
ATOM 1703 C CA . PHE A 1 227 ? 7.552 17.932 75.011 1.00 64.19 227 PHE B CA 1
ATOM 1704 C C . PHE A 1 227 ? 8.930 17.967 74.368 1.00 55.52 227 PHE B C 1
ATOM 1705 O O . PHE A 1 227 ? 9.200 18.812 73.507 1.00 53.77 227 PHE B O 1
ATOM 1713 N N . TYR A 1 228 ? 9.814 17.074 74.800 1.00 48.31 228 TYR B N 1
ATOM 1714 C CA . TYR A 1 228 ? 11.161 17.007 74.255 1.00 47.92 228 TYR B CA 1
ATOM 1715 C C . TYR A 1 228 ? 11.163 17.016 72.724 1.00 53.04 228 TYR B C 1
ATOM 1716 O O . TYR A 1 228 ? 11.857 17.820 72.096 1.00 51.36 228 TYR B O 1
ATOM 1725 N N . TYR A 1 229 ? 10.357 16.174 72.101 1.00 59.44 229 TYR B N 1
ATOM 1726 C CA . TYR A 1 229 ? 10.558 15.951 70.673 1.00 53.35 229 TYR B CA 1
ATOM 1727 C C . TYR A 1 229 ? 10.070 17.118 69.850 1.00 54.44 229 TYR B C 1
ATOM 1728 O O . TYR A 1 229 ? 10.527 17.308 68.711 1.00 54.56 229 TYR B O 1
ATOM 1737 N N . ILE A 1 230 ? 9.144 17.900 70.396 1.00 52.10 230 ILE B N 1
ATOM 1738 C CA . ILE A 1 230 ? 8.566 18.995 69.634 1.00 51.42 230 ILE B CA 1
ATOM 1739 C C . ILE A 1 230 ? 9.167 20.345 70.041 1.00 50.57 230 ILE B C 1
ATOM 1740 O O . ILE A 1 230 ? 9.027 21.331 69.298 1.00 48.18 230 ILE B O 1
ATOM 1745 N N . PHE A 1 231 ? 9.877 20.415 71.173 1.00 49.67 231 PHE B N 1
ATOM 1746 C CA . PHE A 1 231 ? 10.365 21.705 71.646 1.00 55.63 231 PHE B CA 1
ATOM 1747 C C . PHE A 1 231 ? 11.853 21.789 71.948 1.00 49.93 231 PHE B C 1
ATOM 1748 O O . PHE A 1 231 ? 12.349 22.909 72.110 1.00 54.34 231 PHE B O 1
ATOM 1756 N N . ALA A 1 232 ? 12.570 20.668 72.083 1.00 48.94 232 ALA B N 1
ATOM 1757 C CA . ALA A 1 232 ? 13.937 20.745 72.588 1.00 53.03 232 ALA B CA 1
ATOM 1758 C C . ALA A 1 232 ? 14.837 21.496 71.625 1.00 56.40 232 ALA B C 1
ATOM 1759 O O . ALA A 1 232 ? 15.623 22.348 72.047 1.00 56.31 232 ALA B O 1
ATOM 1761 N N . ASN A 1 233 ? 14.722 21.217 70.326 1.00 49.97 233 ASN B N 1
ATOM 1762 C CA . ASN A 1 233 ? 15.583 21.886 69.358 1.00 48.78 233 ASN B CA 1
ATOM 1763 C C . ASN A 1 233 ? 15.223 23.366 69.232 1.00 55.23 233 ASN B C 1
ATOM 1764 O O . ASN A 1 233 ? 16.113 24.229 69.285 1.00 64.05 233 ASN B O 1
ATOM 1769 N N . GLY A 1 234 ? 13.933 23.674 69.056 1.00 53.17 234 GLY B N 1
ATOM 1770 C CA . GLY A 1 234 ? 13.499 25.063 69.061 1.00 51.76 234 GLY B CA 1
ATOM 1771 C C . GLY A 1 234 ? 14.048 25.845 70.241 1.00 54.19 234 GLY B C 1
ATOM 1772 O O . GLY A 1 234 ? 14.658 26.907 70.067 1.00 55.98 234 GLY B O 1
ATOM 1773 N N . TYR A 1 235 ? 13.870 25.316 71.457 1.00 56.36 235 TYR B N 1
ATOM 1774 C CA . TYR A 1 235 ? 14.330 26.035 72.640 1.00 60.27 235 TYR B CA 1
ATOM 1775 C C . TYR A 1 235 ? 15.846 26.099 72.716 1.00 53.14 235 TYR B C 1
ATOM 1776 O O . TYR A 1 235 ? 16.403 27.177 72.919 1.00 54.08 235 TYR B O 1
ATOM 1785 N N . LEU A 1 236 ? 16.520 24.956 72.548 1.00 60.10 236 LEU B N 1
ATOM 1786 C CA . LEU A 1 236 ? 17.981 24.908 72.519 1.00 55.60 236 LEU B CA 1
ATOM 1787 C C . LEU A 1 236 ? 18.575 26.007 71.628 1.00 60.89 236 LEU B C 1
ATOM 1788 O O . LEU A 1 236 ? 19.534 26.687 72.025 1.00 56.34 236 LEU B O 1
ATOM 1793 N N . THR A 1 237 ? 18.019 26.202 70.429 1.00 58.64 237 THR B N 1
ATOM 1794 C CA . THR A 1 237 ? 18.566 27.236 69.573 1.00 54.91 237 THR B CA 1
ATOM 1795 C C . THR A 1 237 ? 18.069 28.609 69.961 1.00 61.97 237 THR B C 1
ATOM 1796 O O . THR A 1 237 ? 18.769 29.602 69.745 1.00 66.87 237 THR B O 1
ATOM 1800 N N . GLU A 1 238 ? 16.895 28.697 70.554 1.00 62.12 238 GLU B N 1
ATOM 1801 C CA . GLU A 1 238 ? 16.439 30.014 70.947 1.00 53.88 238 GLU B CA 1
ATOM 1802 C C . GLU A 1 238 ? 17.206 30.541 72.125 1.00 56.05 238 GLU B C 1
ATOM 1803 O O . GLU A 1 238 ? 17.227 31.757 72.350 1.00 69.21 238 GLU B O 1
ATOM 1809 N N . VAL A 1 239 ? 17.829 29.640 72.870 1.00 54.42 239 VAL B N 1
ATOM 1810 C CA . VAL A 1 239 ? 18.542 29.980 74.074 1.00 59.52 239 VAL B CA 1
ATOM 1811 C C . VAL A 1 239 ? 20.020 30.106 73.806 1.00 61.62 239 VAL B C 1
ATOM 1812 O O . VAL A 1 239 ? 20.783 30.526 74.686 1.00 69.88 239 VAL B O 1
ATOM 1816 N N . GLY A 1 240 ? 20.444 29.811 72.583 1.00 60.76 240 GLY B N 1
ATOM 1817 C CA . GLY A 1 240 ? 21.748 30.213 72.095 1.00 60.99 240 GLY B CA 1
ATOM 1818 C C . GLY A 1 240 ? 22.688 29.084 71.736 1.00 63.38 240 GLY B C 1
ATOM 1819 O O . GLY A 1 240 ? 23.814 29.364 71.317 1.00 67.62 240 GLY B O 1
ATOM 1820 N N . MET A 1 241 ? 22.271 27.817 71.896 1.00 68.80 241 MET B N 1
ATOM 1821 C CA . MET A 1 241 ? 23.080 26.679 71.466 1.00 58.89 241 MET B CA 1
ATOM 1822 C C . MET A 1 241 ? 23.072 26.583 69.947 1.00 58.82 241 MET B C 1
ATOM 1823 O O . MET A 1 241 ? 22.007 26.558 69.314 1.00 59.86 241 MET B O 1
ATOM 1828 N N . LYS A 1 242 ? 24.267 26.546 69.367 1.00 60.22 242 LYS B N 1
ATOM 1829 C CA . LYS A 1 242 ? 24.452 26.488 67.927 1.00 57.61 242 LYS B CA 1
ATOM 1830 C C . LYS A 1 242 ? 24.635 25.037 67.459 1.00 60.12 242 LYS B C 1
ATOM 1831 O O . LYS A 1 242 ? 25.177 24.185 68.174 1.00 54.74 242 LYS B O 1
ATOM 1837 N N . ASN A 1 243 ? 24.146 24.755 66.254 1.00 57.18 243 ASN B N 1
ATOM 1838 C CA . ASN A 1 243 ? 24.102 23.379 65.748 1.00 58.42 243 ASN B CA 1
ATOM 1839 C C . ASN A 1 243 ? 23.385 22.455 66.734 1.00 61.51 243 ASN B C 1
ATOM 1840 O O . ASN A 1 243 ? 23.847 21.360 67.044 1.00 60.46 243 ASN B O 1
ATOM 1845 N N . ALA A 1 244 ? 22.264 22.928 67.272 1.00 58.01 244 ALA B N 1
ATOM 1846 C CA . ALA A 1 244 ? 21.541 22.136 68.255 1.00 57.45 244 ALA B CA 1
ATOM 1847 C C . ALA A 1 244 ? 21.028 20.825 67.671 1.00 60.31 244 ALA B C 1
ATOM 1848 O O . ALA A 1 244 ? 21.003 19.814 68.383 1.00 63.23 244 ALA B O 1
ATOM 1850 N N . THR A 1 245 ? 20.646 20.803 66.393 1.00 57.67 245 THR B N 1
ATOM 1851 C CA . THR A 1 245 ? 20.060 19.595 65.832 1.00 53.93 245 THR B CA 1
ATOM 1852 C C . THR A 1 245 ? 21.061 18.465 65.635 1.00 54.45 245 THR B C 1
ATOM 1853 O O . THR A 1 245 ? 20.646 17.304 65.462 1.00 55.15 245 THR B O 1
ATOM 1857 N N . GLY A 1 246 ? 22.357 18.758 65.645 1.00 54.06 246 GLY B N 1
ATOM 1858 C CA . GLY A 1 246 ? 23.364 17.698 65.640 1.00 54.59 246 GLY B CA 1
ATOM 1859 C C . GLY A 1 246 ? 23.900 17.423 67.027 1.00 54.18 246 GLY B C 1
ATOM 1860 O O . GLY A 1 246 ? 24.330 16.318 67.336 1.00 50.48 246 GLY B O 1
ATOM 1861 N N . TRP A 1 247 ? 23.914 18.438 67.881 1.00 61.93 247 TRP B N 1
ATOM 1862 C CA . TRP A 1 247 ? 24.326 18.203 69.259 1.00 61.82 247 TRP B CA 1
ATOM 1863 C C . TRP A 1 247 ? 23.329 17.332 70.000 1.00 63.49 247 TRP B C 1
ATOM 1864 O O . TRP A 1 247 ? 23.706 16.665 70.966 1.00 62.63 247 TRP B O 1
ATOM 1875 N N . MET A 1 248 ? 22.079 17.299 69.554 1.00 58.47 248 MET B N 1
ATOM 1876 C CA . MET A 1 248 ? 21.106 16.440 70.214 1.00 53.57 248 MET B CA 1
ATOM 1877 C C . MET A 1 248 ? 21.344 14.951 69.995 1.00 50.31 248 MET B C 1
ATOM 1878 O O . MET A 1 248 ? 20.700 14.137 70.663 1.00 48.11 248 MET B O 1
ATOM 1883 N N . THR A 1 249 ? 22.256 14.561 69.121 1.00 51.23 249 THR B N 1
ATOM 1884 C CA . THR A 1 249 ? 22.514 13.135 69.043 1.00 50.01 249 THR B CA 1
ATOM 1885 C C . THR A 1 249 ? 23.241 12.613 70.283 1.00 50.55 249 THR B C 1
ATOM 1886 O O . THR A 1 249 ? 23.604 11.433 70.338 1.00 52.80 249 THR B O 1
ATOM 1890 N N . LEU A 1 250 ? 23.498 13.445 71.275 1.00 56.96 250 LEU B N 1
ATOM 1891 C CA . LEU A 1 250 ? 24.037 12.864 72.482 1.00 56.79 250 LEU B CA 1
ATOM 1892 C C . LEU A 1 250 ? 22.996 11.988 73.165 1.00 52.31 250 LEU B C 1
ATOM 1893 O O . LEU A 1 250 ? 23.365 11.021 73.811 1.00 58.63 250 LEU B O 1
ATOM 1898 N N . GLY A 1 251 ? 21.701 12.233 72.975 1.00 50.10 251 GLY B N 1
ATOM 1899 C CA . GLY A 1 251 ? 20.727 11.293 73.521 1.00 61.42 251 GLY B CA 1
ATOM 1900 C C . GLY A 1 251 ? 20.801 9.921 72.860 1.00 56.52 251 GLY B C 1
ATOM 1901 O O . GLY A 1 251 ? 20.638 8.888 73.515 1.00 51.70 251 GLY B O 1
ATOM 1902 N N . GLN A 1 252 ? 21.064 9.899 71.555 1.00 52.68 252 GLN B N 1
ATOM 1903 C CA . GLN A 1 252 ? 21.194 8.649 70.824 1.00 54.82 252 GLN B CA 1
ATOM 1904 C C . GLN A 1 252 ? 22.455 7.890 71.238 1.00 60.46 252 GLN B C 1
ATOM 1905 O O . GLN A 1 252 ? 22.400 6.700 71.587 1.00 68.16 252 GLN B O 1
ATOM 1911 N N . PHE A 1 253 ? 23.603 8.568 71.188 1.00 59.46 253 PHE B N 1
ATOM 1912 C CA . PHE A 1 253 ? 24.852 7.997 71.680 1.00 54.01 253 PHE B CA 1
ATOM 1913 C C . PHE A 1 253 ? 24.726 7.552 73.125 1.00 55.48 253 PHE B C 1
ATOM 1914 O O . PHE A 1 253 ? 25.323 6.551 73.526 1.00 59.09 253 PHE B O 1
ATOM 1922 N N . SER A 1 254 ? 23.963 8.294 73.928 1.00 59.18 254 SER B N 1
ATOM 1923 C CA . SER A 1 254 ? 23.790 7.955 75.332 1.00 68.37 254 SER B CA 1
ATOM 1924 C C . SER A 1 254 ? 22.990 6.672 75.473 1.00 68.97 254 SER B C 1
ATOM 1925 O O . SER A 1 254 ? 23.398 5.753 76.185 1.00 69.27 254 SER B O 1
ATOM 1928 N N . GLU A 1 255 ? 21.841 6.592 74.809 1.00 65.07 255 GLU B N 1
ATOM 1929 C CA . GLU A 1 255 ? 21.117 5.335 74.767 1.00 67.56 255 GLU B CA 1
ATOM 1930 C C . GLU A 1 255 ? 22.070 4.194 74.435 1.00 70.03 255 GLU B C 1
ATOM 1931 O O . GLU A 1 255 ? 22.240 3.249 75.225 1.00 71.44 255 GLU B O 1
ATOM 1937 N N . ILE A 1 256 ? 22.745 4.300 73.285 1.00 68.44 256 ILE B N 1
ATOM 1938 C CA . ILE A 1 256 ? 23.601 3.215 72.809 1.00 66.53 256 ILE B CA 1
ATOM 1939 C C . ILE A 1 256 ? 24.597 2.801 73.876 1.00 67.58 256 ILE B C 1
ATOM 1940 O O . ILE A 1 256 ? 24.687 1.626 74.240 1.00 77.29 256 ILE B O 1
ATOM 1945 N N . PHE A 1 257 ? 25.333 3.757 74.421 1.00 72.83 257 PHE B N 1
ATOM 1946 C CA . PHE A 1 257 ? 26.441 3.367 75.274 1.00 73.46 257 PHE B CA 1
ATOM 1947 C C . PHE A 1 257 ? 25.988 2.988 76.684 1.00 78.23 257 PHE B C 1
ATOM 1948 O O . PHE A 1 257 ? 26.493 2.016 77.248 1.00 84.40 257 PHE B O 1
ATOM 1956 N N . PHE A 1 258 ? 25.019 3.701 77.263 1.00 79.88 258 PHE B N 1
ATOM 1957 C CA . PHE A 1 258 ? 24.589 3.417 78.630 1.00 79.19 258 PHE B 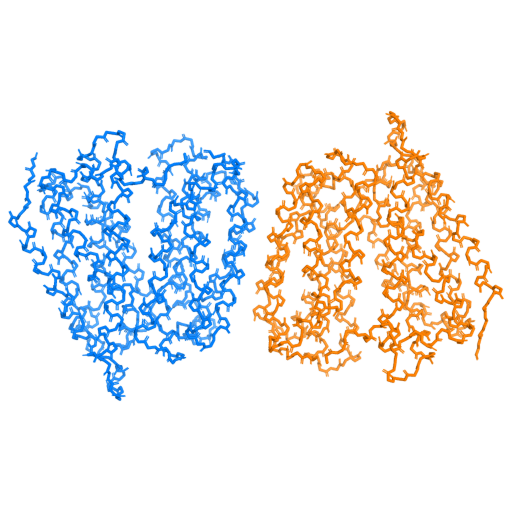CA 1
ATOM 1958 C C . PHE A 1 258 ? 23.773 2.129 78.739 1.00 84.03 258 PHE B C 1
ATOM 1959 O O . PHE A 1 258 ? 23.622 1.574 79.842 1.00 94.28 258 PHE B O 1
ATOM 1967 N N . MET A 1 259 ? 23.241 1.611 77.634 1.00 83.97 259 MET B N 1
ATOM 1968 C CA . MET A 1 259 ? 22.447 0.395 77.781 1.00 89.77 259 MET B CA 1
ATOM 1969 C C . MET A 1 259 ? 23.302 -0.820 78.121 1.00 96.33 259 MET B C 1
ATOM 1970 O O . MET A 1 259 ? 22.802 -1.785 78.712 1.00 97.57 259 MET B O 1
ATOM 1975 N N . LEU A 1 260 ? 24.578 -0.809 77.737 1.00 92.70 260 LEU B N 1
ATOM 1976 C CA . LEU A 1 260 ? 25.468 -1.839 78.251 1.00 95.76 260 LEU B CA 1
ATOM 1977 C C . LEU A 1 260 ? 25.506 -1.823 79.776 1.00 96.02 260 LEU B C 1
ATOM 1978 O O . LEU A 1 260 ? 25.565 -2.881 80.416 1.00 99.23 260 LEU B O 1
ATOM 1983 N N . ALA A 1 261 ? 25.450 -0.634 80.370 1.00 92.41 261 ALA B N 1
ATOM 1984 C CA . ALA A 1 261 ? 25.411 -0.502 81.820 1.00 97.71 261 ALA B CA 1
ATOM 1985 C C . ALA A 1 261 ? 24.054 -0.874 82.391 1.00 100.85 261 ALA B C 1
ATOM 1986 O O . ALA A 1 261 ? 23.952 -1.186 83.585 1.00 103.33 261 ALA B O 1
ATOM 1988 N N . LEU A 1 262 ? 23.014 -0.822 81.575 1.00 102.54 262 LEU B N 1
ATOM 1989 C CA . LEU A 1 262 ? 21.668 -1.065 82.098 1.00 103.52 262 LEU B CA 1
ATOM 1990 C C . LEU A 1 262 ? 21.417 -2.476 82.661 1.00 103.57 262 LEU B C 1
ATOM 1991 O O . LEU A 1 262 ? 20.845 -2.565 83.763 1.00 102.21 262 LEU B O 1
ATOM 1996 N N . PRO A 1 263 ? 21.773 -3.601 81.989 1.00 109.97 263 PRO B N 1
ATOM 1997 C CA . PRO A 1 263 ? 21.415 -4.921 82.569 1.00 105.96 263 PRO B CA 1
ATOM 1998 C C . PRO A 1 263 ? 21.952 -5.158 83.981 1.00 112.16 263 PRO B C 1
ATOM 1999 O O . PRO A 1 263 ? 21.322 -5.871 84.786 1.00 106.84 263 PRO B O 1
ATOM 2003 N N . PHE A 1 264 ? 23.104 -4.562 84.304 1.00 113.83 264 PHE B N 1
ATOM 2004 C CA . PHE A 1 264 ? 23.696 -4.771 85.622 1.00 113.90 264 PHE B CA 1
ATOM 2005 C C . PHE A 1 264 ? 22.944 -3.953 86.678 1.00 112.35 264 PHE B C 1
ATOM 2006 O O . PHE A 1 264 ? 22.688 -4.424 87.799 1.00 116.35 264 PHE B O 1
ATOM 2014 N N . PHE A 1 265 ? 22.502 -2.757 86.288 1.00 111.46 265 PHE B N 1
ATOM 2015 C CA . PHE A 1 265 ? 21.445 -2.032 86.997 1.00 105.74 265 PHE B CA 1
ATOM 2016 C C . PHE A 1 265 ? 20.234 -2.915 87.295 1.00 107.85 265 PHE B C 1
ATOM 2017 O O . PHE A 1 265 ? 19.838 -3.069 88.469 1.00 111.13 265 PHE B O 1
ATOM 2025 N N . THR A 1 266 ? 19.606 -3.468 86.235 1.00 108.57 266 THR B N 1
ATOM 2026 C CA . THR A 1 266 ? 18.319 -4.142 86.417 1.00 114.42 266 THR B CA 1
ATOM 2027 C C . THR A 1 266 ? 18.468 -5.332 87.366 1.00 118.80 266 THR B C 1
ATOM 2028 O O . THR A 1 266 ? 17.615 -5.549 88.231 1.00 115.18 266 THR B O 1
ATOM 2032 N N . ALA A 1 267 ? 19.581 -6.074 87.274 1.00 111.91 267 ALA B N 1
ATOM 2033 C CA . ALA A 1 267 ? 19.816 -7.150 88.237 1.00 103.18 267 ALA B CA 1
ATOM 2034 C C . ALA A 1 267 ? 19.927 -6.620 89.661 1.00 112.53 267 ALA B C 1
ATOM 2035 O O . ALA A 1 267 ? 19.299 -7.170 90.572 1.00 114.72 267 ALA B O 1
ATOM 2037 N N . ARG A 1 268 ? 20.730 -5.566 89.884 1.00 113.48 268 ARG B N 1
ATOM 2038 C CA . ARG A 1 268 ? 21.017 -5.201 91.271 1.00 112.49 268 ARG B CA 1
ATOM 2039 C C . ARG A 1 268 ? 19.811 -4.559 91.963 1.00 118.69 268 ARG B C 1
ATOM 2040 O O . ARG A 1 268 ? 19.654 -4.711 93.182 1.00 125.28 268 ARG B O 1
ATOM 2048 N N . PHE A 1 269 ? 18.932 -3.849 91.239 1.00 115.36 269 PHE B N 1
ATOM 2049 C CA . PHE A 1 269 ? 17.883 -3.114 91.948 1.00 110.85 269 PHE B CA 1
ATOM 2050 C C . PHE A 1 269 ? 16.461 -3.619 91.726 1.00 108.97 269 PHE B C 1
ATOM 2051 O O . PHE A 1 269 ? 15.608 -3.391 92.590 1.00 104.19 269 PHE B O 1
ATOM 2059 N N . GLY A 1 270 ? 16.153 -4.255 90.610 1.00 99.36 270 GLY B N 1
ATOM 2060 C CA . GLY A 1 270 ? 14.760 -4.722 90.475 1.00 102.36 270 GLY B CA 1
ATOM 2061 C C . GLY A 1 270 ? 13.940 -3.778 89.633 1.00 86.99 270 GLY B C 1
ATOM 2062 O O . GLY A 1 270 ? 14.087 -2.596 89.792 1.00 90.20 270 GLY B O 1
ATOM 2063 N N . ILE A 1 271 ? 12.964 -4.307 88.919 1.00 85.45 271 ILE B N 1
ATOM 2064 C CA . ILE A 1 271 ? 12.232 -3.491 87.917 1.00 82.99 271 ILE B CA 1
ATOM 2065 C C . ILE A 1 271 ? 11.502 -2.309 88.537 1.00 79.54 271 ILE B C 1
ATOM 2066 O O . ILE A 1 271 ? 11.471 -1.312 87.884 1.00 78.52 271 ILE B O 1
ATOM 2071 N N . LYS A 1 272 ? 10.918 -2.409 89.717 1.00 80.14 272 LYS B N 1
ATOM 2072 C CA . LYS A 1 272 ? 10.217 -1.199 90.202 1.00 83.52 272 LYS B CA 1
ATOM 2073 C C . LYS A 1 272 ? 11.218 -0.058 90.391 1.00 87.20 272 LYS B C 1
ATOM 2074 O O . LYS A 1 272 ? 10.892 1.034 89.952 1.00 88.00 272 LYS B O 1
ATOM 2076 N N . LYS A 1 273 ? 12.411 -0.321 90.935 1.00 88.56 273 LYS B N 1
ATOM 2077 C CA . LYS A 1 273 ? 13.414 0.757 91.114 1.00 81.65 273 LYS B CA 1
ATOM 2078 C C . LYS A 1 273 ? 13.817 1.272 89.741 1.00 75.95 273 LYS B C 1
ATOM 2079 O O . LYS A 1 273 ? 13.699 2.458 89.498 1.00 81.21 273 LYS B O 1
ATOM 2081 N N . VAL A 1 274 ? 14.141 0.377 88.826 1.00 72.79 274 VAL B N 1
ATOM 2082 C CA . VAL A 1 274 ? 14.581 0.859 87.491 1.00 68.60 274 VAL B CA 1
ATOM 2083 C C . VAL A 1 274 ? 13.439 1.559 86.772 1.00 73.42 274 VAL B C 1
ATOM 2084 O O . VAL A 1 274 ? 13.702 2.451 86.010 1.00 76.56 274 VAL B O 1
ATOM 2088 N N . LEU A 1 275 ? 12.214 1.097 86.935 1.00 74.14 275 LEU B N 1
ATOM 2089 C CA . LEU A 1 275 ? 11.103 1.771 86.241 1.00 74.76 275 LEU B CA 1
ATOM 2090 C C . LEU A 1 275 ? 10.949 3.198 86.744 1.00 77.14 275 LEU B C 1
ATOM 2091 O O . LEU A 1 275 ? 10.425 3.990 85.987 1.00 75.69 275 LEU B O 1
ATOM 2096 N N . LEU A 1 276 ? 11.156 3.453 88.031 1.00 81.02 276 LEU B N 1
ATOM 2097 C CA . LEU A 1 276 ? 11.021 4.856 88.480 1.00 78.95 276 LEU B CA 1
ATOM 2098 C C . LEU A 1 276 ? 12.355 5.585 88.329 1.00 75.57 276 LEU B C 1
ATOM 2099 O O . LEU A 1 276 ? 12.340 6.799 88.304 1.00 77.99 276 LEU B O 1
ATOM 2101 N N . LEU A 1 277 ? 13.460 4.870 88.195 1.00 67.14 277 LEU B N 1
ATOM 2102 C CA . LEU A 1 277 ? 14.728 5.604 87.999 1.00 73.54 277 LEU B CA 1
ATOM 2103 C C . LEU A 1 277 ? 14.673 6.357 86.677 1.00 75.16 277 LEU B C 1
ATOM 2104 O O . LEU A 1 277 ? 15.026 7.519 86.652 1.00 76.08 277 LEU B O 1
ATOM 2109 N N . GLY A 1 278 ? 14.235 5.704 85.615 1.00 68.45 278 GLY B N 1
ATOM 2110 C CA . GLY A 1 278 ? 14.056 6.452 84.372 1.00 71.22 278 GLY B CA 1
ATOM 2111 C C . GLY A 1 278 ? 13.175 7.674 84.563 1.00 74.09 278 GLY B C 1
ATOM 2112 O O . GLY A 1 278 ? 13.447 8.756 84.025 1.00 69.28 278 GLY B O 1
ATOM 2113 N N . LEU A 1 279 ? 12.120 7.510 85.361 1.00 78.89 279 LEU B N 1
ATOM 2114 C CA . LEU A 1 279 ? 11.209 8.584 85.737 1.00 75.07 279 LEU B CA 1
ATOM 2115 C C . LEU A 1 279 ? 11.952 9.761 86.373 1.00 75.60 279 LEU B C 1
ATOM 2116 O O . LEU A 1 279 ? 11.758 10.927 85.984 1.00 72.70 279 LEU B O 1
ATOM 2121 N N . VAL A 1 280 ? 12.812 9.470 87.362 1.00 75.50 280 VAL B N 1
ATOM 2122 C CA . VAL A 1 280 ? 13.495 10.544 88.079 1.00 73.34 280 VAL B CA 1
ATOM 2123 C C . VAL A 1 280 ? 14.522 11.220 87.185 1.00 72.32 280 VAL B C 1
ATOM 2124 O O . VAL A 1 280 ? 14.718 12.431 87.271 1.00 76.19 280 VAL B O 1
ATOM 2128 N N . THR A 1 281 ? 15.193 10.477 86.309 1.00 68.68 281 THR B N 1
ATOM 2129 C CA . THR A 1 281 ? 16.123 11.208 85.463 1.00 65.41 281 THR B CA 1
ATOM 2130 C C . THR A 1 281 ? 15.415 11.983 84.364 1.00 64.86 281 THR B C 1
ATOM 2131 O O . THR A 1 281 ? 15.986 12.928 83.830 1.00 69.78 281 THR B O 1
ATOM 2135 N N . ALA A 1 282 ? 14.195 11.612 83.991 1.00 67.84 282 ALA B N 1
ATOM 2136 C CA . ALA A 1 282 ? 13.461 12.470 83.070 1.00 65.48 282 ALA B CA 1
ATOM 2137 C C . ALA A 1 282 ? 13.068 13.761 83.774 1.00 69.54 282 ALA B C 1
ATOM 2138 O O . ALA A 1 282 ? 13.135 14.854 83.190 1.00 68.21 282 ALA B O 1
ATOM 2140 N N . ALA A 1 283 ? 12.716 13.655 85.057 1.00 61.56 283 ALA B N 1
ATOM 2141 C CA . ALA A 1 283 ? 12.472 14.842 85.871 1.00 70.14 283 ALA B CA 1
ATOM 2142 C C . ALA A 1 283 ? 13.717 15.726 85.965 1.00 73.35 283 ALA B C 1
ATOM 2143 O O . ALA A 1 283 ? 13.670 16.932 85.680 1.00 71.16 283 ALA B O 1
ATOM 2145 N N . ILE A 1 284 ? 14.830 15.143 86.392 1.00 64.26 284 ILE B N 1
ATOM 2146 C CA . ILE A 1 284 ? 16.082 15.876 86.482 1.00 64.18 284 ILE B CA 1
ATOM 2147 C C . ILE A 1 284 ? 16.397 16.565 85.156 1.00 71.28 284 ILE B C 1
ATOM 2148 O O . ILE A 1 284 ? 16.687 17.776 85.110 1.00 71.39 284 ILE B O 1
ATOM 2153 N N . ARG A 1 285 ? 16.332 15.816 84.054 1.00 66.75 285 ARG B N 1
ATOM 2154 C CA . ARG A 1 285 ? 16.637 16.385 82.742 1.00 70.06 285 ARG B CA 1
ATOM 2155 C C . ARG A 1 285 ? 15.793 17.607 82.428 1.00 69.60 285 ARG B C 1
ATOM 2156 O O . ARG A 1 285 ? 16.315 18.640 81.970 1.00 73.70 285 ARG B O 1
ATOM 2164 N N . TYR A 1 286 ? 14.483 17.506 82.679 1.00 67.31 286 TYR B N 1
ATOM 2165 C CA . TYR A 1 286 ? 13.595 18.638 82.406 1.00 72.51 286 TYR B CA 1
ATOM 2166 C C . TYR A 1 286 ? 13.926 19.861 83.282 1.00 71.14 286 TYR B C 1
ATOM 2167 O O . TYR A 1 286 ? 13.752 21.025 82.860 1.00 63.82 286 TYR B O 1
ATOM 2176 N N . GLY A 1 287 ? 14.417 19.612 84.502 1.00 70.64 287 GLY B N 1
ATOM 2177 C CA . GLY A 1 287 ? 14.873 20.711 85.344 1.00 72.34 287 GLY B CA 1
ATOM 2178 C C . GLY A 1 287 ? 16.079 21.422 84.763 1.00 74.49 287 GLY B C 1
ATOM 2179 O O . GLY A 1 287 ? 16.100 22.662 84.626 1.00 73.46 287 GLY B O 1
ATOM 2180 N N . PHE A 1 288 ? 17.088 20.637 84.390 1.00 76.39 288 PHE B N 1
ATOM 2181 C CA . PHE A 1 288 ? 18.210 21.145 83.607 1.00 78.24 288 PHE B CA 1
ATOM 2182 C C . PHE A 1 288 ? 17.738 22.020 82.448 1.00 76.29 288 PHE B C 1
ATOM 2183 O O . PHE A 1 288 ? 18.410 22.989 82.072 1.00 77.35 288 PHE B O 1
ATOM 2191 N N . PHE A 1 289 ? 16.607 21.674 81.837 1.00 66.75 289 PHE B N 1
ATOM 2192 C CA . PHE A 1 289 ? 16.151 22.508 80.726 1.00 76.06 289 PHE B CA 1
ATOM 2193 C C . PHE A 1 289 ? 15.425 23.780 81.167 1.00 81.67 289 PHE B C 1
ATOM 2194 O O . PHE A 1 289 ? 15.346 24.742 80.393 1.00 79.14 289 PHE B O 1
ATOM 2202 N N . ILE A 1 290 ? 14.835 23.764 82.369 1.00 81.92 290 ILE B N 1
ATOM 2203 C CA . ILE A 1 290 ? 14.269 24.961 83.001 1.00 82.85 290 ILE B CA 1
ATOM 2204 C C . ILE A 1 290 ? 15.316 26.053 83.106 1.00 79.53 290 ILE B C 1
ATOM 2205 O O . ILE A 1 290 ? 15.116 27.194 82.651 1.00 71.19 290 ILE B O 1
ATOM 2207 N N . TYR A 1 291 ? 16.451 25.712 83.721 1.00 82.43 291 TYR B N 1
ATOM 2208 C CA . TYR A 1 291 ? 17.405 26.730 84.129 1.00 87.34 291 TYR B CA 1
ATOM 2209 C C . TYR A 1 291 ? 18.543 26.945 83.131 1.00 85.46 291 TYR B C 1
ATOM 2210 O O . TYR A 1 291 ? 19.213 27.978 83.209 1.00 86.16 291 TYR B O 1
ATOM 2219 N N . GLY A 1 292 ? 18.765 26.035 82.186 1.00 84.18 292 GLY B N 1
ATOM 2220 C CA . GLY A 1 292 ? 19.848 26.222 81.229 1.00 78.66 292 GLY B CA 1
ATOM 2221 C C . GLY A 1 292 ? 19.522 27.312 80.211 1.00 77.15 292 GLY B C 1
ATOM 2222 O O . GLY A 1 292 ? 18.394 27.398 79.708 1.00 69.87 292 GLY B O 1
ATOM 2223 N N . SER A 1 293 ? 20.513 28.173 79.918 1.00 79.44 293 SER B N 1
ATOM 2224 C CA . SER A 1 293 ? 20.348 29.162 78.859 1.00 83.55 293 SER B CA 1
ATOM 2225 C C . SER A 1 293 ? 21.644 29.546 78.156 1.00 83.51 293 SER B C 1
ATOM 2226 O O . SER A 1 293 ? 21.672 30.590 77.495 1.00 80.29 293 SER B O 1
ATOM 2229 N N . ALA A 1 294 ? 22.718 28.772 78.296 1.00 81.76 294 ALA B N 1
ATOM 2230 C CA . ALA A 1 294 ? 23.875 28.784 77.398 1.00 82.97 294 ALA B CA 1
ATOM 2231 C C . ALA A 1 294 ? 24.695 30.074 77.384 1.00 86.92 294 ALA B C 1
ATOM 2232 O O . ALA A 1 294 ? 25.714 30.112 76.695 1.00 81.73 294 ALA B O 1
ATOM 2234 N N . ASP A 1 295 ? 24.285 31.138 78.079 1.00 89.01 295 ASP B N 1
ATOM 2235 C CA . ASP A 1 295 ? 25.111 32.345 78.091 1.00 82.99 295 ASP B CA 1
ATOM 2236 C C . ASP A 1 295 ? 26.398 32.119 78.868 1.00 81.50 295 ASP B C 1
ATOM 2237 O O . ASP A 1 295 ? 27.434 32.711 78.541 1.00 83.26 295 ASP B O 1
ATOM 2242 N N . GLU A 1 296 ? 26.355 31.250 79.869 1.00 82.99 296 GLU B N 1
ATOM 2243 C CA . GLU A 1 296 ? 27.491 30.908 80.709 1.00 89.57 296 GLU B CA 1
ATOM 2244 C C . GLU A 1 296 ? 27.789 29.415 80.591 1.00 88.43 296 GLU B C 1
ATOM 2245 O O . GLU A 1 296 ? 26.931 28.617 80.198 1.00 86.40 296 GLU B O 1
ATOM 2251 N N . TYR A 1 297 ? 29.015 29.030 80.956 1.00 89.75 297 TYR B N 1
ATOM 2252 C CA . TYR A 1 297 ? 29.435 27.647 80.739 1.00 87.56 297 TYR B CA 1
ATOM 2253 C C . TYR A 1 297 ? 28.656 26.676 81.621 1.00 84.43 297 TYR B C 1
ATOM 2254 O O . TYR A 1 297 ? 28.421 25.532 81.225 1.00 83.07 297 TYR B O 1
ATOM 2263 N N . PHE A 1 298 ? 28.241 27.106 82.815 1.00 84.49 298 PHE B N 1
ATOM 2264 C CA . PHE A 1 298 ? 27.497 26.196 83.684 1.00 85.68 298 PHE B CA 1
ATOM 2265 C C . PHE A 1 298 ? 26.103 25.895 83.123 1.00 89.10 298 PHE B C 1
ATOM 2266 O O . PHE A 1 298 ? 25.679 24.729 83.081 1.00 87.94 298 PHE B O 1
ATOM 2274 N N . THR A 1 299 ? 25.383 26.927 82.665 1.00 84.50 299 THR B N 1
ATOM 2275 C CA . THR A 1 299 ? 24.080 26.695 82.040 1.00 83.12 299 THR B CA 1
ATOM 2276 C C . THR A 1 299 ? 24.205 25.850 80.770 1.00 78.07 299 THR B C 1
ATOM 2277 O O . THR A 1 299 ? 23.354 24.995 80.494 1.00 82.87 299 THR B O 1
ATOM 2281 N N . TYR A 1 300 ? 25.257 26.090 79.986 1.00 76.09 300 TYR B N 1
ATOM 2282 C CA . TYR A 1 300 ? 25.582 25.273 78.816 1.00 78.24 300 TYR B CA 1
ATOM 2283 C C . TYR A 1 300 ? 25.798 23.802 79.189 1.00 79.96 300 TYR B C 1
ATOM 2284 O O . TYR A 1 300 ? 25.288 22.880 78.518 1.00 74.21 300 TYR B O 1
ATOM 2293 N N . ALA A 1 301 ? 26.591 23.562 80.235 1.00 74.37 301 ALA B N 1
ATOM 2294 C CA . ALA A 1 301 ? 26.818 22.200 80.689 1.00 72.52 301 ALA B CA 1
ATOM 2295 C C . ALA A 1 301 ? 25.504 21.542 81.074 1.00 73.92 301 ALA B C 1
ATOM 2296 O O . ALA A 1 301 ? 25.287 20.360 80.775 1.00 77.28 301 ALA B O 1
ATOM 2298 N N . LEU A 1 302 ? 24.614 22.292 81.731 1.00 70.06 302 LEU B N 1
ATOM 2299 C CA . LEU A 1 302 ? 23.309 21.731 82.083 1.00 72.60 302 LEU B CA 1
ATOM 2300 C C . LEU A 1 302 ? 22.525 21.330 80.841 1.00 70.56 302 LEU B C 1
ATOM 2301 O O . LEU A 1 302 ? 21.845 20.295 80.832 1.00 76.00 302 LEU B O 1
ATOM 2306 N N . LEU A 1 303 ? 22.607 22.139 79.783 1.00 65.24 303 LEU B N 1
ATOM 2307 C CA . LEU A 1 303 ? 21.981 21.763 78.512 1.00 74.55 303 LEU B CA 1
ATOM 2308 C C . LEU A 1 303 ? 22.485 20.403 78.015 1.00 67.21 303 LEU B C 1
ATOM 2309 O O . LEU A 1 303 ? 21.699 19.485 77.698 1.00 61.69 303 LEU B O 1
ATOM 2314 N N . PHE A 1 304 ? 23.805 20.267 77.942 1.00 68.62 304 PHE B N 1
ATOM 2315 C CA . PHE A 1 304 ? 24.372 19.032 77.423 1.00 68.16 304 PHE B CA 1
ATOM 2316 C C . PHE A 1 304 ? 24.008 17.846 78.309 1.00 66.79 304 PHE B C 1
ATOM 2317 O O . PHE A 1 304 ? 23.695 16.750 77.813 1.00 60.24 304 PHE B O 1
ATOM 2325 N N . LEU A 1 305 ? 24.015 18.056 79.627 1.00 67.44 305 LEU B N 1
ATOM 2326 C CA . LEU A 1 305 ? 23.738 16.953 80.537 1.00 70.78 305 LEU B CA 1
ATOM 2327 C C . LEU A 1 305 ? 22.286 16.519 80.417 1.00 68.73 305 LEU B C 1
ATOM 2328 O O . LEU A 1 305 ? 21.983 15.323 80.478 1.00 74.06 305 LEU B O 1
ATOM 2333 N N . GLY A 1 306 ? 21.378 17.474 80.208 1.00 73.05 306 GLY B N 1
ATOM 2334 C CA . GLY A 1 306 ? 19.993 17.110 79.941 1.00 80.75 306 GLY B CA 1
ATOM 2335 C C . GLY A 1 306 ? 19.848 16.205 78.732 1.00 64.84 306 GLY B C 1
ATOM 2336 O O . GLY A 1 306 ? 19.156 15.178 78.786 1.00 62.55 306 GLY B O 1
ATOM 2337 N N . ILE A 1 307 ? 20.517 16.563 77.628 1.00 65.90 307 ILE B N 1
ATOM 2338 C CA . ILE A 1 307 ? 20.441 15.712 76.436 1.00 61.11 307 ILE B CA 1
ATOM 2339 C C . ILE A 1 307 ? 20.990 14.318 76.734 1.00 66.37 307 ILE B C 1
ATOM 2340 O O . ILE A 1 307 ? 20.384 13.301 76.364 1.00 65.44 307 ILE B O 1
ATOM 2345 N N . LEU A 1 308 ? 22.130 14.246 77.428 1.00 65.48 308 LEU B N 1
ATOM 2346 C CA . LEU A 1 308 ? 22.684 12.951 77.836 1.00 66.79 308 LEU B CA 1
ATOM 2347 C C . LEU A 1 308 ? 21.661 12.119 78.603 1.00 66.81 308 LEU B C 1
ATOM 2348 O O . LEU A 1 308 ? 21.407 10.939 78.290 1.00 66.76 308 LEU B O 1
ATOM 2353 N N . LEU A 1 309 ? 21.092 12.705 79.648 1.00 62.66 309 LEU B N 1
ATOM 2354 C CA . LEU A 1 309 ? 20.166 11.937 80.448 1.00 66.14 309 LEU B CA 1
ATOM 2355 C C . LEU A 1 309 ? 18.869 11.683 79.719 1.00 67.60 309 LEU B C 1
ATOM 2356 O O . LEU A 1 309 ? 18.037 10.937 80.224 1.00 69.43 309 LEU B O 1
ATOM 2361 N N . HIS A 1 310 ? 18.688 12.232 78.525 1.00 63.85 310 HIS B N 1
ATOM 2362 C CA . HIS A 1 310 ? 17.574 11.754 77.725 1.00 61.87 310 HIS B CA 1
ATOM 2363 C C . HIS A 1 310 ? 17.787 10.299 77.291 1.00 69.93 310 HIS B C 1
ATOM 2364 O O . HIS A 1 310 ? 16.895 9.457 77.441 1.00 70.23 310 HIS B O 1
ATOM 2371 N N . GLY A 1 311 ? 18.949 9.992 76.712 1.00 66.09 311 GLY B N 1
ATOM 2372 C CA . GLY A 1 311 ? 19.233 8.610 76.373 1.00 60.83 311 GLY B CA 1
ATOM 2373 C C . GLY A 1 311 ? 19.299 7.729 77.605 1.00 68.98 311 GLY B C 1
ATOM 2374 O O . GLY A 1 311 ? 18.860 6.566 77.585 1.00 68.36 311 GLY B O 1
ATOM 2375 N N . VAL A 1 312 ? 19.844 8.272 78.699 1.00 67.53 312 VAL B N 1
ATOM 2376 C CA . VAL A 1 312 ? 19.782 7.545 79.969 1.00 74.25 312 VAL B CA 1
ATOM 2377 C C . VAL A 1 312 ? 18.332 7.222 80.333 1.00 74.73 312 VAL B C 1
ATOM 2378 O O . VAL A 1 312 ? 18.008 6.081 80.697 1.00 73.90 312 VAL B O 1
ATOM 2382 N N . SER A 1 313 ? 17.435 8.208 80.203 1.00 68.08 313 SER B N 1
ATOM 2383 C CA . SER A 1 313 ? 16.052 8.043 80.626 1.00 67.43 313 SER B CA 1
ATOM 2384 C C . SER A 1 313 ? 15.304 7.052 79.736 1.00 72.50 313 SER B C 1
ATOM 2385 O O . SER A 1 313 ? 14.498 6.242 80.224 1.00 71.89 313 SER B O 1
ATOM 2388 N N . TYR A 1 314 ? 15.545 7.124 78.421 1.00 72.10 314 TYR B N 1
ATOM 2389 C CA . TYR A 1 314 ? 14.954 6.184 77.473 1.00 70.82 314 TYR B CA 1
ATOM 2390 C C . TYR A 1 314 ? 15.369 4.760 77.805 1.00 71.81 314 TYR B C 1
ATOM 2391 O O . TYR A 1 314 ? 14.521 3.865 77.916 1.00 69.32 314 TYR B O 1
ATOM 2400 N N . ASP A 1 315 ? 16.679 4.535 77.996 1.00 67.95 315 ASP B N 1
ATOM 2401 C CA . ASP A 1 315 ? 17.141 3.200 78.361 1.00 66.64 315 ASP B CA 1
ATOM 2402 C C . ASP A 1 315 ? 16.536 2.740 79.678 1.00 72.45 315 ASP B C 1
ATOM 2403 O O . ASP A 1 315 ? 16.212 1.558 79.838 1.00 80.07 315 ASP B O 1
ATOM 2408 N N . PHE A 1 316 ? 16.386 3.642 80.645 1.00 73.68 316 PHE B N 1
ATOM 2409 C CA . PHE A 1 316 ? 15.862 3.201 81.933 1.00 73.66 316 PHE B CA 1
ATOM 2410 C C . PHE A 1 316 ? 14.401 2.781 81.828 1.00 69.89 316 PHE B C 1
ATOM 2411 O O . PHE A 1 316 ? 13.993 1.779 82.425 1.00 75.54 316 PHE B O 1
ATOM 2419 N N . TYR A 1 317 ? 13.594 3.532 81.083 1.00 65.71 317 TYR B N 1
ATOM 2420 C CA . TYR A 1 317 ? 12.166 3.267 81.081 1.00 62.20 317 TYR B CA 1
ATOM 2421 C C . TYR A 1 317 ? 11.719 2.378 79.928 1.00 78.77 317 TYR B C 1
ATOM 2422 O O . TYR A 1 317 ? 11.118 1.320 80.165 1.00 80.98 317 TYR B O 1
ATOM 2431 N N . TYR A 1 318 ? 11.986 2.790 78.682 1.00 74.86 318 TYR B N 1
ATOM 2432 C CA . TYR A 1 318 ? 11.340 2.121 77.552 1.00 74.33 318 TYR B CA 1
ATOM 2433 C C . TYR A 1 318 ? 11.736 0.637 77.445 1.00 71.43 318 TYR B C 1
ATOM 2434 O O . TYR A 1 318 ? 10.858 -0.237 77.325 1.00 69.61 318 TYR B O 1
ATOM 2443 N N . VAL A 1 319 ? 13.033 0.325 77.554 1.00 62.69 319 VAL B N 1
ATOM 2444 C CA . VAL A 1 319 ? 13.498 -1.043 77.317 1.00 75.52 319 VAL B CA 1
ATOM 2445 C C . VAL A 1 319 ? 13.038 -1.980 78.446 1.00 75.19 319 VAL B C 1
ATOM 2446 O O . VAL A 1 319 ? 12.546 -3.101 78.191 1.00 64.55 319 VAL B O 1
ATOM 2450 N N . THR A 1 320 ? 13.163 -1.533 79.715 1.00 78.18 320 THR B N 1
ATOM 2451 C CA . THR A 1 320 ? 12.728 -2.395 80.814 1.00 81.00 320 THR B CA 1
ATOM 2452 C C . THR A 1 320 ? 11.224 -2.576 80.774 1.00 74.93 320 THR B C 1
ATOM 2453 O O . THR A 1 320 ? 10.715 -3.637 81.146 1.00 78.22 320 THR B O 1
ATOM 2457 N N . ALA A 1 321 ? 10.492 -1.497 80.464 1.00 71.28 321 ALA B N 1
ATOM 2458 C CA . ALA A 1 321 ? 9.046 -1.575 80.269 1.00 74.76 321 ALA B CA 1
ATOM 2459 C C . ALA A 1 321 ? 8.646 -2.679 79.282 1.00 71.48 321 ALA B C 1
ATOM 2460 O O . ALA A 1 321 ? 7.732 -3.490 79.549 1.00 69.76 321 ALA B O 1
ATOM 2462 N N . TYR A 1 322 ? 9.289 -2.693 78.109 1.00 72.15 322 TYR B N 1
ATOM 2463 C CA . TYR A 1 322 ? 9.068 -3.811 77.199 1.00 73.83 322 TYR B CA 1
ATOM 2464 C C . TYR A 1 322 ? 9.374 -5.148 77.885 1.00 74.77 322 TYR B C 1
ATOM 2465 O O . TYR A 1 322 ? 8.611 -6.119 77.748 1.00 67.67 322 TYR B O 1
ATOM 2474 N N . ILE A 1 323 ? 10.475 -5.218 78.640 1.00 79.68 323 ILE B N 1
ATOM 2475 C CA . ILE A 1 323 ? 10.797 -6.478 79.309 1.00 73.37 323 ILE B CA 1
ATOM 2476 C C . ILE A 1 323 ? 9.668 -6.883 80.251 1.00 75.79 323 ILE B C 1
ATOM 2477 O O . ILE A 1 323 ? 9.206 -8.030 80.236 1.00 83.05 323 ILE B O 1
ATOM 2482 N N . TYR A 1 324 ? 9.238 -5.946 81.098 1.00 73.78 324 TYR B N 1
ATOM 2483 C CA . TYR A 1 324 ? 8.175 -6.172 82.070 1.00 70.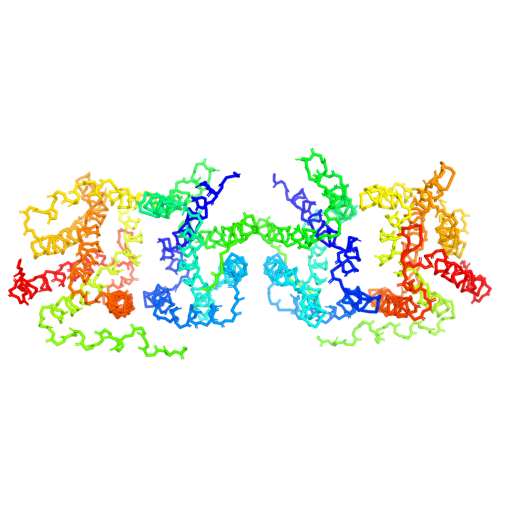64 324 TYR B CA 1
ATOM 2484 C C . TYR A 1 324 ? 6.943 -6.727 81.412 1.00 79.96 324 TYR B C 1
ATOM 2485 O O . TYR A 1 324 ? 6.344 -7.675 81.917 1.00 86.42 324 TYR B O 1
ATOM 2494 N N . VAL A 1 325 ? 6.507 -6.115 80.312 1.00 78.48 325 VAL B N 1
ATOM 2495 C CA . VAL A 1 325 ? 5.339 -6.673 79.640 1.00 75.68 325 VAL B CA 1
ATOM 2496 C C . VAL A 1 325 ? 5.621 -8.105 79.209 1.00 80.25 325 VAL B C 1
ATOM 2497 O O . VAL A 1 325 ? 4.765 -8.987 79.347 1.00 88.63 325 VAL B O 1
ATOM 2501 N N . ASP A 1 326 ? 6.831 -8.380 78.717 1.00 77.11 326 ASP B N 1
ATOM 2502 C CA . ASP A 1 326 ? 7.085 -9.742 78.260 1.00 76.87 326 ASP B CA 1
ATOM 2503 C C . ASP A 1 326 ? 7.027 -10.734 79.411 1.00 79.71 326 ASP B C 1
ATOM 2504 O O . ASP A 1 326 ? 6.300 -11.725 79.338 1.00 91.45 326 ASP B O 1
ATOM 2509 N N . LYS A 1 327 ? 7.747 -10.477 80.498 1.00 77.91 327 LYS B N 1
ATOM 2510 C CA . LYS A 1 327 ? 7.725 -11.460 81.581 1.00 83.72 327 LYS B CA 1
ATOM 2511 C C . LYS A 1 327 ? 6.363 -11.507 82.258 1.00 86.68 327 LYS B C 1
ATOM 2512 O O . LYS A 1 327 ? 5.985 -12.539 82.827 1.00 94.70 327 LYS B O 1
ATOM 2518 N N . LYS A 1 328 ? 5.603 -10.427 82.177 1.00 84.29 328 LYS B N 1
ATOM 2519 C CA . LYS A 1 328 ? 4.311 -10.315 82.828 1.00 86.47 328 LYS B CA 1
ATOM 2520 C C . LYS A 1 328 ? 3.162 -10.775 81.942 1.00 75.32 328 LYS B C 1
ATOM 2521 O O . LYS A 1 328 ? 2.042 -10.915 82.437 1.00 71.31 328 LYS B O 1
ATOM 2527 N N . ALA A 1 329 ? 3.404 -11.039 80.658 1.00 75.80 329 ALA B N 1
ATOM 2528 C CA . ALA A 1 329 ? 2.248 -11.405 79.848 1.00 82.09 329 ALA B CA 1
ATOM 2529 C C . ALA A 1 329 ? 2.300 -12.865 79.375 1.00 89.39 329 ALA B C 1
ATOM 2530 O O . ALA A 1 329 ? 3.387 -13.426 79.170 1.00 90.28 329 ALA B O 1
ATOM 2532 N N . PRO A 1 330 ? 1.135 -13.505 79.218 1.00 89.55 330 PRO B N 1
ATOM 2533 C CA . PRO A 1 330 ? 1.084 -14.861 78.651 1.00 85.91 330 PRO B CA 1
ATOM 2534 C C . PRO A 1 330 ? 1.535 -14.898 77.196 1.00 82.47 330 PRO B C 1
ATOM 2535 O O . PRO A 1 330 ? 1.231 -13.998 76.411 1.00 77.40 330 PRO B O 1
ATOM 2539 N N . VAL A 1 331 ? 2.219 -15.991 76.830 1.00 85.38 331 VAL B N 1
ATOM 2540 C CA . VAL A 1 331 ? 3.100 -15.962 75.665 1.00 81.39 331 VAL B CA 1
ATOM 2541 C C . VAL A 1 331 ? 2.313 -15.768 74.381 1.00 78.36 331 VAL B C 1
ATOM 2542 O O . VAL A 1 331 ? 2.759 -15.061 73.465 1.00 81.20 331 VAL B O 1
ATOM 2546 N N . HIS A 1 332 ? 1.137 -16.384 74.282 1.00 80.49 332 HIS B N 1
ATOM 2547 C CA . HIS A 1 332 ? 0.299 -16.100 73.125 1.00 88.36 332 HIS B CA 1
ATOM 2548 C C . HIS A 1 332 ? -0.027 -14.610 73.034 1.00 81.32 332 HIS B C 1
ATOM 2549 O O . HIS A 1 332 ? -0.204 -14.073 71.933 1.00 84.49 332 HIS B O 1
ATOM 2556 N N . MET A 1 333 ? -0.041 -13.917 74.171 1.00 84.52 333 MET B N 1
ATOM 2557 C CA . MET A 1 333 ? -0.619 -12.582 74.258 1.00 84.59 333 MET B CA 1
ATOM 2558 C C . MET A 1 333 ? 0.399 -11.450 74.411 1.00 82.01 333 MET B C 1
ATOM 2559 O O . MET A 1 333 ? -0.014 -10.284 74.472 1.00 77.58 333 MET B O 1
ATOM 2564 N N . ARG A 1 334 ? 1.706 -11.743 74.492 1.00 81.16 334 ARG B N 1
ATOM 2565 C CA . ARG A 1 334 ? 2.627 -10.652 74.761 1.00 75.33 334 ARG B CA 1
ATOM 2566 C C . ARG A 1 334 ? 2.777 -9.749 73.555 1.00 76.96 334 ARG B C 1
ATOM 2567 O O . ARG A 1 334 ? 2.916 -8.528 73.708 1.00 77.87 334 ARG B O 1
ATOM 2575 N N . THR A 1 335 ? 2.750 -10.312 72.352 1.00 75.88 335 THR B N 1
ATOM 2576 C CA . THR A 1 335 ? 2.780 -9.453 71.175 1.00 72.83 335 THR B CA 1
ATOM 2577 C C . THR A 1 335 ? 1.573 -8.523 71.164 1.00 68.82 335 THR B C 1
ATOM 2578 O O . THR A 1 335 ? 1.689 -7.326 70.857 1.00 67.03 335 THR B O 1
ATOM 2582 N N . ALA A 1 336 ? 0.417 -9.055 71.555 1.00 74.62 336 ALA B N 1
ATOM 2583 C CA . ALA A 1 336 ? -0.796 -8.258 71.685 1.00 78.85 336 ALA B CA 1
ATOM 2584 C C . ALA A 1 336 ? -0.634 -7.125 72.689 1.00 78.03 336 ALA B C 1
ATOM 2585 O O . ALA A 1 336 ? -1.047 -5.983 72.435 1.00 74.96 336 ALA B O 1
ATOM 2587 N N . ALA A 1 337 ? -0.063 -7.438 73.853 1.00 79.12 337 ALA B N 1
ATOM 2588 C CA . ALA A 1 337 ? 0.099 -6.441 74.906 1.00 78.52 337 ALA B CA 1
ATOM 2589 C C . ALA A 1 337 ? 1.073 -5.342 74.492 1.00 73.69 337 ALA B C 1
ATOM 2590 O O . ALA A 1 337 ? 0.844 -4.167 74.786 1.00 72.75 337 ALA B O 1
ATOM 2592 N N . GLN A 1 338 ? 2.189 -5.711 73.854 1.00 73.31 338 GLN B N 1
ATOM 2593 C CA . GLN A 1 338 ? 3.100 -4.705 73.315 1.00 63.27 338 GLN B CA 1
ATOM 2594 C C . GLN A 1 338 ? 2.366 -3.781 72.363 1.00 61.23 338 GLN B C 1
ATOM 2595 O O . GLN A 1 338 ? 2.440 -2.550 72.483 1.00 64.84 338 GLN B O 1
ATOM 2601 N N . GLY A 1 339 ? 1.676 -4.367 71.386 1.00 69.12 339 GLY B N 1
ATOM 2602 C CA . GLY A 1 339 ? 0.802 -3.583 70.544 1.00 71.90 339 GLY B CA 1
ATOM 2603 C C . GLY A 1 339 ? -0.073 -2.637 71.335 1.00 67.99 339 GLY B C 1
ATOM 2604 O O . GLY A 1 339 ? -0.225 -1.480 70.955 1.00 67.18 339 GLY B O 1
ATOM 2605 N N . LEU A 1 340 ? -0.592 -3.085 72.482 1.00 71.79 340 LEU B N 1
ATOM 2606 C CA . LEU A 1 340 ? -1.554 -2.266 73.222 1.00 70.57 340 LEU B CA 1
ATOM 2607 C C . LEU A 1 340 ? -0.899 -1.082 73.933 1.00 69.68 340 LEU B C 1
ATOM 2608 O O . LEU A 1 340 ? -1.349 0.074 73.785 1.00 76.54 340 LEU B O 1
ATOM 2613 N N . ILE A 1 341 ? 0.130 -1.357 74.744 1.00 67.54 341 ILE B N 1
ATOM 2614 C CA . ILE A 1 341 ? 0.742 -0.258 75.479 1.00 69.06 341 ILE B CA 1
ATOM 2615 C C . ILE A 1 341 ? 1.359 0.731 74.507 1.00 68.97 341 ILE B C 1
ATOM 2616 O O . ILE A 1 341 ? 1.118 1.937 74.617 1.00 76.60 341 ILE B O 1
ATOM 2621 N N . THR A 1 342 ? 2.074 0.244 73.489 1.00 64.53 342 THR B N 1
ATOM 2622 C CA . THR A 1 342 ? 2.433 1.117 72.376 1.00 60.34 342 THR B CA 1
ATOM 2623 C C . THR A 1 342 ? 1.234 1.921 71.878 1.00 62.20 342 THR B C 1
ATOM 2624 O O . THR A 1 342 ? 1.350 3.134 71.670 1.00 69.10 342 THR B O 1
ATOM 2628 N N . LEU A 1 343 ? 0.065 1.278 71.720 1.00 70.13 343 LEU B N 1
ATOM 2629 C CA . LEU A 1 343 ? -1.081 1.927 71.074 1.00 76.18 343 LEU B CA 1
ATOM 2630 C C . LEU A 1 343 ? -1.537 3.175 71.830 1.00 75.47 343 LEU B C 1
ATOM 2631 O O . LEU A 1 343 ? -1.660 4.262 71.245 1.00 71.33 343 LEU B O 1
ATOM 2636 N N . CYS A 1 344 ? -1.813 3.036 73.134 1.00 74.57 344 CYS B N 1
ATOM 2637 C CA . CYS A 1 344 ? -2.318 4.185 73.899 1.00 79.19 344 CYS B CA 1
ATOM 2638 C C . CYS A 1 344 ? -1.211 4.939 74.618 1.00 80.18 344 CYS B C 1
ATOM 2639 O O . CYS A 1 344 ? -1.117 6.175 74.499 1.00 78.24 344 CYS B O 1
ATOM 2642 N N . CYS A 1 345 ? -0.419 4.214 75.413 1.00 85.28 345 CYS B N 1
ATOM 2643 C CA . CYS A 1 345 ? 0.692 4.879 76.071 1.00 84.39 345 CYS B CA 1
ATOM 2644 C C . CYS A 1 345 ? 1.525 5.667 75.052 1.00 77.27 345 CYS B C 1
ATOM 2645 O O . CYS A 1 345 ? 1.477 6.905 75.001 1.00 70.90 345 CYS B O 1
ATOM 2648 N N . GLN A 1 346 ? 2.208 4.959 74.148 1.00 75.88 346 GLN B N 1
ATOM 2649 C CA . GLN A 1 346 ? 3.118 5.640 73.235 1.00 75.70 346 GLN B CA 1
ATOM 2650 C C . GLN A 1 346 ? 2.420 6.280 72.048 1.00 66.04 346 GLN B C 1
ATOM 2651 O O . GLN A 1 346 ? 3.062 7.023 71.311 1.00 69.80 346 GLN B O 1
ATOM 2657 N N . GLY A 1 347 ? 1.141 6.017 71.839 1.00 70.25 347 GLY B N 1
ATOM 2658 C CA . GLY A 1 347 ? 0.453 6.598 70.699 1.00 76.89 347 GLY B CA 1
ATOM 2659 C C . GLY A 1 347 ? -0.543 7.682 71.072 1.00 72.73 347 GLY B C 1
ATOM 2660 O O . GLY A 1 347 ? -0.496 8.789 70.539 1.00 68.19 347 GLY B O 1
ATOM 2661 N N . PHE A 1 348 ? -1.450 7.380 71.998 1.00 76.96 348 PHE B N 1
ATOM 2662 C CA . PHE A 1 348 ? -2.401 8.398 72.416 1.00 76.79 348 PHE B CA 1
ATOM 2663 C C . PHE A 1 348 ? -1.774 9.335 73.436 1.00 73.45 348 PHE B C 1
ATOM 2664 O O . PHE A 1 348 ? -2.052 10.540 73.436 1.00 75.67 348 PHE B O 1
ATOM 2672 N N . GLY A 1 349 ? -0.910 8.807 74.300 1.00 70.75 349 GLY B N 1
ATOM 2673 C CA . GLY A 1 349 ? -0.148 9.684 75.172 1.00 71.85 349 GLY B CA 1
ATOM 2674 C C . GLY A 1 349 ? 0.741 10.625 74.386 1.00 68.40 349 GLY B C 1
ATOM 2675 O O . GLY A 1 349 ? 0.905 11.783 74.755 1.00 71.73 349 GLY B O 1
ATOM 2676 N N . SER A 1 350 ? 1.307 10.144 73.277 1.00 73.48 350 SER B N 1
ATOM 2677 C CA . SER A 1 350 ? 2.124 11.006 72.432 1.00 69.86 350 SER B CA 1
ATOM 2678 C C . SER A 1 350 ? 1.282 12.116 71.838 1.00 61.66 350 SER B C 1
ATOM 2679 O O . SER A 1 350 ? 1.682 13.285 71.867 1.00 65.40 350 SER B O 1
ATOM 2682 N N . LEU A 1 351 ? 0.112 11.770 71.300 1.00 58.06 351 LEU B N 1
ATOM 2683 C CA . LEU A 1 351 ? -0.765 12.783 70.717 1.00 66.32 351 LEU B CA 1
ATOM 2684 C C . LEU A 1 351 ? -1.193 13.824 71.749 1.00 68.07 351 LEU B C 1
ATOM 2685 O O . LEU A 1 351 ? -1.172 15.039 71.474 1.00 60.59 351 LEU B O 1
ATOM 2690 N N . LEU A 1 352 ? -1.556 13.326 72.937 1.00 65.40 352 LEU B N 1
ATOM 2691 C CA . LEU A 1 352 ? -1.949 14.192 74.079 1.00 65.28 352 LEU B CA 1
ATOM 2692 C C . LEU A 1 352 ? -0.772 15.127 74.367 1.00 69.35 352 LEU B C 1
ATOM 2693 O O . LEU A 1 352 ? -0.995 16.352 74.437 1.00 67.87 352 LEU B O 1
ATOM 2698 N N . GLY A 1 353 ? 0.432 14.564 74.526 1.00 67.91 353 GLY B N 1
ATOM 2699 C CA . GLY A 1 353 ? 1.599 15.394 74.746 1.00 66.71 353 GLY B CA 1
ATOM 2700 C C . GLY A 1 353 ? 1.713 16.500 73.725 1.00 65.26 353 GLY B C 1
ATOM 2701 O O . GLY A 1 353 ? 1.735 17.672 74.078 1.00 65.47 353 GLY B O 1
ATOM 2702 N N . TYR A 1 354 ? 1.723 16.142 72.442 1.00 65.08 354 TYR B N 1
ATOM 2703 C CA . TYR A 1 354 ? 1.933 17.150 71.407 1.00 63.30 354 TYR B CA 1
ATOM 2704 C C . TYR A 1 354 ? 0.882 18.241 71.481 1.00 63.45 354 TYR B C 1
ATOM 2705 O O . TYR A 1 354 ? 1.218 19.424 71.528 1.00 68.48 354 TYR B O 1
ATOM 2714 N N . ARG A 1 355 ? -0.400 17.878 71.509 1.00 71.64 355 ARG B N 1
ATOM 2715 C CA . ARG A 1 355 ? -1.401 18.935 71.376 1.00 71.80 355 ARG B CA 1
ATOM 2716 C C . ARG A 1 355 ? -1.677 19.637 72.703 1.00 70.27 355 ARG B C 1
ATOM 2717 O O . ARG A 1 355 ? -1.823 20.864 72.720 1.00 67.67 355 ARG B O 1
ATOM 2725 N N . LEU A 1 356 ? -1.721 18.906 73.826 1.00 65.69 356 LEU B N 1
ATOM 2726 C CA . LEU A 1 356 ? -1.698 19.574 75.121 1.00 65.37 356 LEU B CA 1
ATOM 2727 C C . LEU A 1 356 ? -0.587 20.609 75.166 1.00 74.13 356 LEU B C 1
ATOM 2728 O O . LEU A 1 356 ? -0.847 21.787 75.415 1.00 87.58 356 LEU B O 1
ATOM 2733 N N . GLY A 1 357 ? 0.655 20.198 74.892 1.00 71.29 357 GLY B N 1
ATOM 2734 C CA . GLY A 1 357 ? 1.772 21.124 74.985 1.00 65.92 357 GLY B CA 1
ATOM 2735 C C . GLY A 1 357 ? 1.689 22.267 73.991 1.00 68.67 357 GLY B C 1
ATOM 2736 O O . GLY A 1 357 ? 1.948 23.416 74.341 1.00 66.75 357 GLY B O 1
ATOM 2737 N N . GLY A 1 358 ? 1.304 21.974 72.749 1.00 63.76 358 GLY B N 1
ATOM 2738 C CA . GLY A 1 358 ? 1.298 23.005 71.727 1.00 68.83 358 GLY B CA 1
ATOM 2739 C C . GLY A 1 358 ? 0.274 24.087 71.997 1.00 70.38 358 GLY B C 1
ATOM 2740 O O . GLY A 1 358 ? 0.607 25.282 72.025 1.00 68.87 358 GLY B O 1
ATOM 2741 N N . VAL A 1 359 ? -0.994 23.695 72.184 1.00 68.36 359 VAL B N 1
ATOM 2742 C CA . VAL A 1 359 ? -1.968 24.740 72.459 1.00 72.96 359 VAL B CA 1
ATOM 2743 C C . VAL A 1 359 ? -1.727 25.338 73.832 1.00 76.82 359 VAL B C 1
ATOM 2744 O O . VAL A 1 359 ? -2.009 26.525 74.021 1.00 80.04 359 VAL B O 1
ATOM 2748 N N . MET A 1 360 ? -1.142 24.591 74.773 1.00 66.73 360 MET B N 1
ATOM 2749 C CA . MET A 1 360 ? -0.792 25.188 76.052 1.00 70.21 360 MET B CA 1
ATOM 2750 C C . MET A 1 360 ? 0.270 26.268 75.884 1.00 81.41 360 MET B C 1
ATOM 2751 O O . MET A 1 360 ? 0.236 27.305 76.562 1.00 83.31 360 MET B O 1
ATOM 2756 N N . MET A 1 361 ? 1.217 26.048 74.971 1.00 82.72 361 MET B N 1
ATOM 2757 C CA . MET A 1 361 ? 2.237 27.053 74.680 1.00 76.18 361 MET B CA 1
ATOM 2758 C C . MET A 1 361 ? 1.626 28.298 74.068 1.00 69.85 361 MET B C 1
ATOM 2759 O O . MET A 1 361 ? 1.864 29.407 74.548 1.00 76.08 361 MET B O 1
ATOM 2764 N N . GLU A 1 362 ? 0.849 28.145 72.998 1.00 70.28 362 GLU B N 1
ATOM 2765 C CA . GLU A 1 362 ? 0.331 29.356 72.369 1.00 71.99 362 GLU B CA 1
ATOM 2766 C C . GLU A 1 362 ? -0.642 30.074 73.288 1.00 75.95 362 GLU B C 1
ATOM 2767 O O . GLU A 1 362 ? -0.763 31.301 73.223 1.00 83.64 362 GLU B O 1
ATOM 2773 N N . LYS A 1 363 ? -1.320 29.341 74.176 1.00 76.04 363 LYS B N 1
ATOM 2774 C CA . LYS A 1 363 ? -2.323 29.977 75.023 1.00 80.46 363 LYS B CA 1
ATOM 2775 C C . LYS A 1 363 ? -1.696 30.621 76.255 1.00 77.50 363 LYS B C 1
ATOM 2776 O O . LYS A 1 363 ? -2.171 31.662 76.716 1.00 82.12 363 LYS B O 1
ATOM 2782 N N . MET A 1 364 ? -0.628 30.028 76.794 1.00 80.38 364 MET B N 1
ATOM 2783 C CA . MET A 1 364 ? -0.085 30.420 78.085 1.00 83.51 364 MET B CA 1
ATOM 2784 C C . MET A 1 364 ? 1.384 30.819 78.058 1.00 81.56 364 MET B C 1
ATOM 2785 O O . MET A 1 364 ? 1.857 31.413 79.032 1.00 82.66 364 MET B O 1
ATOM 2790 N N . PHE A 1 365 ? 2.126 30.514 76.995 1.00 86.97 365 PHE B N 1
ATOM 2791 C CA . PHE A 1 365 ? 3.562 30.798 76.971 1.00 80.74 365 PHE B CA 1
ATOM 2792 C C . PHE A 1 365 ? 4.016 31.721 75.843 1.00 79.90 365 PHE B C 1
ATOM 2793 O O . PHE A 1 365 ? 5.037 32.402 76.010 1.00 79.26 365 PHE B O 1
ATOM 2801 N N . ALA A 1 366 ? 3.294 31.789 74.730 1.00 73.70 366 ALA B N 1
ATOM 2802 C CA . ALA A 1 366 ? 3.752 32.537 73.570 1.00 71.34 366 ALA B CA 1
ATOM 2803 C C . ALA A 1 366 ? 4.062 33.982 73.925 1.00 73.97 366 ALA B C 1
ATOM 2804 O O . ALA A 1 366 ? 3.235 34.686 74.504 1.00 93.94 366 ALA B O 1
ATOM 2806 N N . TYR A 1 367 ? 5.262 34.432 73.573 1.00 78.22 367 TYR B N 1
ATOM 2807 C CA . TYR A 1 367 ? 5.656 35.813 73.807 1.00 69.50 367 TYR B CA 1
ATOM 2808 C C . TYR A 1 367 ? 5.096 36.685 72.698 1.00 76.74 367 TYR B C 1
ATOM 2809 O O . TYR A 1 367 ? 5.122 36.315 71.523 1.00 81.89 367 TYR B O 1
ATOM 2818 N N . GLN A 1 368 ? 4.564 37.843 73.087 1.00 84.90 368 GLN B N 1
ATOM 2819 C CA . GLN A 1 368 ? 3.941 38.741 72.126 1.00 81.20 368 GLN B CA 1
ATOM 2820 C C . GLN A 1 368 ? 4.992 39.390 71.240 1.00 81.69 368 GLN B C 1
ATOM 2821 O O . GLN A 1 368 ? 4.770 39.581 70.041 1.00 88.45 368 GLN B O 1
ATOM 2827 N N . GLU A 1 369 ? 6.148 39.720 71.815 1.00 85.97 369 GLU B N 1
ATOM 2828 C CA . GLU A 1 369 ? 7.323 40.208 71.112 1.00 82.14 369 GLU B CA 1
ATOM 2829 C C . GLU A 1 369 ? 8.541 39.589 71.788 1.00 76.71 369 GLU B C 1
ATOM 2830 O O . GLU A 1 369 ? 8.613 39.555 73.029 1.00 74.17 369 GLU B O 1
ATOM 2836 N N . PRO A 1 370 ? 9.509 39.104 71.008 1.00 78.62 370 PRO B N 1
ATOM 2837 C CA . PRO A 1 370 ? 10.601 38.300 71.585 1.00 77.59 370 PRO B CA 1
ATOM 2838 C C . PRO A 1 370 ? 11.453 39.087 72.568 1.00 74.32 370 PRO B C 1
ATOM 2839 O O . PRO A 1 370 ? 11.683 40.284 72.398 1.00 82.20 370 PRO B O 1
ATOM 2843 N N . VAL A 1 371 ? 11.914 38.413 73.620 1.00 69.99 371 VAL B N 1
ATOM 2844 C CA . VAL A 1 371 ? 12.742 39.065 74.628 1.00 74.92 371 VAL B CA 1
ATOM 2845 C C . VAL A 1 371 ? 13.933 38.172 74.931 1.00 71.34 371 VAL B C 1
ATOM 2846 O O . VAL A 1 371 ? 13.759 37.046 75.401 1.00 70.41 371 VAL B O 1
ATOM 2850 N N . ASN A 1 372 ? 15.141 38.681 74.663 1.00 73.94 372 ASN B N 1
ATOM 2851 C CA . ASN A 1 372 ? 16.380 37.924 74.833 1.00 71.86 372 ASN B CA 1
ATOM 2852 C C . ASN A 1 372 ? 16.391 36.691 73.918 1.00 67.20 372 ASN B C 1
ATOM 2853 O O . ASN A 1 372 ? 16.831 35.597 74.294 1.00 67.55 372 ASN B O 1
ATOM 2858 N N . GLY A 1 373 ? 15.910 36.873 72.696 1.00 62.63 373 GLY B N 1
ATOM 2859 C CA . GLY A 1 373 ? 15.929 35.821 71.718 1.00 69.55 373 GLY B CA 1
ATOM 2860 C C . GLY A 1 373 ? 14.804 34.814 71.834 1.00 62.64 373 GLY B C 1
ATOM 2861 O O . GLY A 1 373 ? 14.571 34.068 70.872 1.00 56.95 373 GLY B O 1
ATOM 2862 N N . LEU A 1 374 ? 14.101 34.779 72.967 1.00 63.25 374 LEU B N 1
ATOM 2863 C CA . LEU A 1 374 ? 13.056 33.811 73.238 1.00 60.43 374 LEU B CA 1
ATOM 2864 C C . LEU A 1 374 ? 11.706 34.340 72.775 1.00 62.54 374 LEU B C 1
ATOM 2865 O O . LEU A 1 374 ? 11.321 35.459 73.129 1.00 62.72 374 LEU B O 1
ATOM 2870 N N . THR A 1 375 ? 10.966 33.527 72.010 1.00 58.38 375 THR B N 1
ATOM 2871 C CA . THR A 1 375 ? 9.565 33.839 71.767 1.00 64.52 375 THR B CA 1
ATOM 2872 C C . THR A 1 375 ? 8.627 32.931 72.548 1.00 59.63 375 THR B C 1
ATOM 2873 O O . THR A 1 375 ? 7.419 32.933 72.287 1.00 58.01 375 THR B O 1
ATOM 2877 N N . PHE A 1 376 ? 9.141 32.195 73.526 1.00 57.47 376 PHE B N 1
ATOM 2878 C CA . PHE A 1 376 ? 8.294 31.421 74.428 1.00 67.48 376 PHE B CA 1
ATOM 2879 C C . PHE A 1 376 ? 8.948 31.404 75.805 1.00 62.10 376 PHE B C 1
ATOM 2880 O O . PHE A 1 376 ? 10.176 31.356 75.930 1.00 58.82 376 PHE B O 1
ATOM 2888 N N . ASN A 1 377 ? 8.115 31.426 76.846 1.00 60.08 377 ASN B N 1
ATOM 2889 C CA . ASN A 1 377 ? 8.585 31.095 78.187 1.00 54.64 377 ASN B CA 1
ATOM 2890 C C . ASN A 1 377 ? 8.974 29.606 78.261 1.00 71.25 377 ASN B C 1
ATOM 2891 O O . ASN A 1 377 ? 8.336 28.775 78.922 1.00 75.76 377 ASN B O 1
ATOM 2896 N N . TRP A 1 378 ? 10.062 29.262 77.563 1.00 66.84 378 TRP B N 1
ATOM 2897 C CA . TRP A 1 378 ? 10.494 27.870 77.519 1.00 59.64 378 TRP B CA 1
ATOM 2898 C C . TRP A 1 378 ? 10.678 27.305 78.919 1.00 61.64 378 TRP B C 1
ATOM 2899 O O . TRP A 1 378 ? 10.088 26.268 79.265 1.00 71.96 378 TRP B O 1
ATOM 2910 N N . SER A 1 379 ? 11.488 27.977 79.744 1.00 56.48 379 SER B N 1
ATOM 2911 C CA . SER A 1 379 ? 11.685 27.523 81.119 1.00 67.25 379 SER B CA 1
ATOM 2912 C C . SER A 1 379 ? 10.363 27.156 81.802 1.00 71.02 379 SER B C 1
ATOM 2913 O O . SER A 1 379 ? 10.279 26.120 82.488 1.00 77.84 379 SER B O 1
ATOM 2916 N N . GLY A 1 380 ? 9.310 27.947 81.578 1.00 62.65 380 GLY B N 1
ATOM 2917 C CA . GLY A 1 380 ? 8.058 27.696 82.270 1.00 68.94 380 GLY B CA 1
ATOM 2918 C C . GLY A 1 380 ? 7.407 26.382 81.873 1.00 70.64 380 GLY B C 1
ATOM 2919 O O . GLY A 1 380 ? 6.879 25.656 82.725 1.00 74.31 380 GLY B O 1
ATOM 2920 N N . MET A 1 381 ? 7.435 26.058 80.572 1.00 68.75 381 MET B N 1
ATOM 2921 C CA . MET A 1 381 ? 6.857 24.803 80.091 1.00 74.94 381 MET B CA 1
ATOM 2922 C C . MET A 1 381 ? 7.687 23.588 80.525 1.00 73.32 381 MET B C 1
ATOM 2923 O O . MET A 1 381 ? 7.126 22.558 80.945 1.00 62.34 381 MET B O 1
ATOM 2928 N N . TRP A 1 382 ? 9.018 23.677 80.422 1.00 67.03 382 TRP B N 1
ATOM 2929 C CA . TRP A 1 382 ? 9.799 22.590 80.981 1.00 67.36 382 TRP B CA 1
ATOM 2930 C C . TRP A 1 382 ? 9.475 22.409 82.451 1.00 69.59 382 TRP B C 1
ATOM 2931 O O . TRP A 1 382 ? 9.527 21.289 82.976 1.00 68.33 382 TRP B O 1
ATOM 2942 N N . THR A 1 383 ? 9.127 23.484 83.136 1.00 73.09 383 THR B N 1
ATOM 2943 C CA . THR A 1 383 ? 8.882 23.321 84.553 1.00 70.42 383 THR B CA 1
ATOM 2944 C C . THR A 1 383 ? 7.532 22.674 84.819 1.00 72.43 383 THR B C 1
ATOM 2945 O O . THR A 1 383 ? 7.368 21.890 85.771 1.00 77.12 383 THR B O 1
ATOM 2949 N N . PHE A 1 384 ? 6.547 23.029 84.005 1.00 65.73 384 PHE B N 1
ATOM 2950 C CA . PHE A 1 384 ? 5.266 22.345 84.032 1.00 69.32 384 PHE B CA 1
ATOM 2951 C C . PHE A 1 384 ? 5.475 20.851 83.915 1.00 83.63 384 PHE B C 1
ATOM 2952 O O . PHE A 1 384 ? 4.972 20.070 84.740 1.00 86.98 384 PHE B O 1
ATOM 2960 N N . GLY A 1 385 ? 6.236 20.449 82.888 1.00 81.09 385 GLY B N 1
ATOM 2961 C CA . GLY A 1 385 ? 6.397 19.034 82.583 1.00 71.07 385 GLY B CA 1
ATOM 2962 C C . GLY A 1 385 ? 7.222 18.301 83.623 1.00 70.92 385 GLY B C 1
ATOM 2963 O O . GLY A 1 385 ? 6.882 17.188 84.019 1.00 73.98 385 GLY B O 1
ATOM 2964 N N . ALA A 1 386 ? 8.301 18.924 84.098 1.00 64.84 386 ALA B N 1
ATOM 2965 C CA . ALA A 1 386 ? 9.074 18.324 85.173 1.00 72.37 386 ALA B CA 1
ATOM 2966 C C . ALA A 1 386 ? 8.226 18.110 86.426 1.00 79.50 386 ALA B C 1
ATOM 2967 O O . ALA A 1 386 ? 8.305 17.035 87.039 1.00 77.28 386 ALA B O 1
ATOM 2969 N N . VAL A 1 387 ? 7.414 19.102 86.819 1.00 73.11 387 VAL B N 1
ATOM 2970 C CA . VAL A 1 387 ? 6.545 18.941 87.981 1.00 79.52 387 VAL B CA 1
ATOM 2971 C C . VAL A 1 387 ? 5.559 17.783 87.774 1.00 86.27 387 VAL B C 1
ATOM 2972 O O . VAL A 1 387 ? 5.346 16.938 88.668 1.00 88.58 387 VAL B O 1
ATOM 2976 N N . MET A 1 388 ? 4.961 17.701 86.582 1.00 86.01 388 MET B N 1
ATOM 2977 C CA . MET A 1 388 ? 3.975 16.650 86.345 1.00 79.99 388 MET B CA 1
ATOM 2978 C C . MET A 1 388 ? 4.617 15.270 86.333 1.00 78.85 388 MET B C 1
ATOM 2979 O O . MET A 1 388 ? 4.039 14.304 86.853 1.00 91.64 388 MET B O 1
ATOM 2984 N N . ILE A 1 389 ? 5.811 15.156 85.751 1.00 73.72 389 ILE B N 1
ATOM 2985 C CA . ILE A 1 389 ? 6.574 13.919 85.876 1.00 73.67 389 ILE B CA 1
ATOM 2986 C C . ILE A 1 389 ? 6.798 13.572 87.342 1.00 78.50 389 ILE B C 1
ATOM 2987 O O . ILE A 1 389 ? 6.655 12.413 87.753 1.00 82.34 389 ILE B O 1
ATOM 2992 N N . ALA A 1 390 ? 7.148 14.566 88.157 1.00 83.27 390 ALA B N 1
ATOM 2993 C CA . ALA A 1 390 ? 7.364 14.285 89.571 1.00 87.71 390 ALA B CA 1
ATOM 2994 C C . ALA A 1 390 ? 6.137 13.619 90.182 1.00 87.36 390 ALA B C 1
ATOM 2995 O O . ALA A 1 390 ? 6.248 12.578 90.851 1.00 89.72 390 ALA B O 1
ATOM 2997 N N . ILE A 1 391 ? 4.951 14.192 89.944 1.00 81.82 391 ILE B N 1
ATOM 2998 C CA . ILE A 1 391 ? 3.818 13.735 90.741 1.00 82.57 391 ILE B CA 1
ATOM 2999 C C . ILE A 1 391 ? 3.174 12.486 90.140 1.00 96.71 391 ILE B C 1
ATOM 3000 O O . ILE A 1 391 ? 2.559 11.700 90.869 1.00 102.78 391 ILE B O 1
ATOM 3005 N N . ILE A 1 392 ? 3.319 12.241 88.830 1.00 93.05 392 ILE B N 1
ATOM 3006 C CA . ILE A 1 392 ? 2.977 10.903 88.346 1.00 93.07 392 ILE B CA 1
ATOM 3007 C C . ILE A 1 392 ? 3.973 9.872 88.893 1.00 89.09 392 ILE B C 1
ATOM 3008 O O . ILE A 1 392 ? 3.618 8.717 89.189 1.00 94.97 392 ILE B O 1
ATOM 3013 N N . ALA A 1 393 ? 5.225 10.294 89.086 1.00 86.84 393 ALA B N 1
ATOM 3014 C CA . ALA A 1 393 ? 6.270 9.394 89.549 1.00 87.55 393 ALA B CA 1
ATOM 3015 C C . ALA A 1 393 ? 6.004 8.921 90.968 1.00 91.93 393 ALA B C 1
ATOM 3016 O O . ALA A 1 393 ? 6.147 7.733 91.277 1.00 89.38 393 ALA B O 1
ATOM 3018 N N . VAL A 1 394 ? 5.620 9.840 91.852 1.00 93.95 394 VAL B N 1
ATOM 3019 C CA . VAL A 1 394 ? 5.377 9.413 93.229 1.00 96.83 394 VAL B CA 1
ATOM 3020 C C . VAL A 1 394 ? 4.226 8.405 93.275 1.00 96.79 394 VAL B C 1
ATOM 3021 O O . VAL A 1 394 ? 4.328 7.355 93.935 1.00 94.47 394 VAL B O 1
ATOM 3025 N N . LEU A 1 395 ? 3.132 8.687 92.553 1.00 95.95 395 LEU B N 1
ATOM 3026 C CA . LEU A 1 395 ? 2.026 7.736 92.493 1.00 96.66 395 LEU B CA 1
ATOM 3027 C C . LEU A 1 395 ? 2.526 6.351 92.135 1.00 95.55 395 LEU B C 1
ATOM 3028 O O . LEU A 1 395 ? 2.229 5.372 92.827 1.00 96.28 395 LEU B O 1
ATOM 3033 N N . PHE A 1 396 ? 3.307 6.255 91.060 1.00 95.02 396 PHE B N 1
ATOM 3034 C CA . PHE A 1 396 ? 3.830 4.948 90.689 1.00 91.08 396 PHE B CA 1
ATOM 3035 C C . PHE A 1 396 ? 4.713 4.363 91.788 1.00 91.37 396 PHE B C 1
ATOM 3036 O O . PHE A 1 396 ? 4.768 3.137 91.968 1.00 91.21 396 PHE B O 1
ATOM 3044 N N . MET A 1 397 ? 5.431 5.216 92.519 1.00 95.33 397 MET B N 1
ATOM 3045 C CA . MET A 1 397 ? 6.245 4.701 93.616 1.00 94.96 397 MET B CA 1
ATOM 3046 C C . MET A 1 397 ? 5.379 3.995 94.654 1.00 98.95 397 MET B C 1
ATOM 3047 O O . MET A 1 397 ? 5.750 2.932 95.167 1.00 101.23 397 MET B O 1
ATOM 3052 N N . ILE A 1 398 ? 4.212 4.554 94.964 1.00 100.65 398 ILE B N 1
ATOM 3053 C CA . ILE A 1 398 ? 3.423 3.988 96.055 1.00 104.23 398 ILE B CA 1
ATOM 3054 C C . ILE A 1 398 ? 2.289 3.085 95.556 1.00 105.77 398 ILE B C 1
ATOM 3055 O O . ILE A 1 398 ? 1.959 2.085 96.209 1.00 107.15 398 ILE B O 1
ATOM 3060 N N . PHE A 1 399 ? 1.688 3.406 94.397 1.00 105.91 399 PHE B N 1
ATOM 3061 C CA . PHE A 1 399 ? 0.570 2.630 93.843 1.00 102.23 399 PHE B CA 1
ATOM 3062 C C . PHE A 1 399 ? 0.993 1.336 93.155 1.00 97.45 399 PHE B C 1
ATOM 3063 O O . PHE A 1 399 ? 0.121 0.652 92.604 1.00 99.12 399 PHE B O 1
ATOM 3071 N N . PHE A 1 400 ? 2.261 0.962 93.235 1.00 99.35 400 PHE B N 1
ATOM 3072 C CA . PHE A 1 400 ? 2.676 -0.221 92.447 1.00 96.16 400 PHE B CA 1
ATOM 3073 C C . PHE A 1 400 ? 3.940 -0.843 93.027 1.00 95.61 400 PHE B C 1
ATOM 3074 O O . PHE A 1 400 ? 4.880 -0.120 93.307 1.00 99.80 400 PHE B O 1
ATOM 3082 N N . ARG A 1 401 ? 3.991 -2.165 93.121 1.00 97.34 401 ARG B N 1
ATOM 3083 C CA . ARG A 1 401 ? 5.225 -2.784 93.656 1.00 94.89 401 ARG B CA 1
ATOM 3084 C C . ARG A 1 401 ? 5.311 -4.226 93.184 1.00 92.43 401 ARG B C 1
ATOM 3085 O O . ARG A 1 401 ? 4.280 -4.768 92.825 1.00 94.56 401 ARG B O 1
ATOM 3087 N N . GLU A 1 402 ? 6.510 -4.810 93.233 1.00 107.25 402 GLU B N 1
ATOM 3088 C CA . GLU A 1 402 ? 6.760 -6.068 92.492 1.00 105.56 402 GLU B CA 1
ATOM 3089 C C . GLU A 1 402 ? 8.073 -6.722 92.936 1.00 116.87 402 GLU B C 1
ATOM 3090 O O . GLU A 1 402 ? 8.916 -6.024 93.509 1.00 114.73 402 GLU B O 1
ATOM 3092 N N . SER A 1 403 ? 8.170 -8.030 92.667 1.00 113.68 403 SER B N 1
ATOM 3093 C CA . SER A 1 403 ? 9.313 -8.958 92.877 1.00 109.64 403 SER B CA 1
ATOM 3094 C C . SER A 1 403 ? 8.874 -10.343 92.393 1.00 113.20 403 SER B C 1
ATOM 3095 O O . SER A 1 403 ? 9.499 -11.328 92.812 1.00 115.02 403 SER B O 1
ATOM 3098 N N . MET B 1 1 ? 27.398 21.865 38.993 1.00 92.25 1 MET A N 1
ATOM 3099 C CA . MET B 1 1 ? 26.688 22.853 39.803 1.00 96.32 1 MET A CA 1
ATOM 3100 C C . MET B 1 1 ? 26.716 24.251 39.180 1.00 93.62 1 MET A C 1
ATOM 3101 O O . MET B 1 1 ? 26.968 25.243 39.866 1.00 103.13 1 MET A O 1
ATOM 3106 N N . LYS B 1 2 ? 26.453 24.330 37.880 1.00 90.09 2 LYS A N 1
ATOM 3107 C CA . LYS B 1 2 ? 26.224 25.601 37.208 1.00 92.30 2 LYS A CA 1
ATOM 3108 C C . LYS B 1 2 ? 24.965 25.474 36.357 1.00 88.79 2 LYS A C 1
ATOM 3109 O O . LYS B 1 2 ? 24.705 24.409 35.791 1.00 89.59 2 LYS A O 1
ATOM 3115 N N . THR B 1 3 ? 24.168 26.553 36.299 1.00 92.36 3 THR A N 1
ATOM 3116 C CA . THR B 1 3 ? 22.964 26.563 35.462 1.00 87.69 3 THR A CA 1
ATOM 3117 C C . THR B 1 3 ? 23.279 26.052 34.065 1.00 81.97 3 THR A C 1
ATOM 3118 O O . THR B 1 3 ? 22.491 25.303 33.472 1.00 86.75 3 THR A O 1
ATOM 3122 N N . THR B 1 4 ? 24.460 26.423 33.549 1.00 86.05 4 THR A N 1
ATOM 3123 C CA . THR B 1 4 ? 24.912 25.996 32.228 1.00 86.75 4 THR A CA 1
ATOM 3124 C C . THR B 1 4 ? 24.823 24.478 32.065 1.00 85.87 4 THR A C 1
ATOM 3125 O O . THR B 1 4 ? 24.290 23.988 31.067 1.00 83.87 4 THR A O 1
ATOM 3129 N N . ALA B 1 5 ? 25.316 23.715 33.050 1.00 82.15 5 ALA A N 1
ATOM 3130 C CA . ALA B 1 5 ? 25.443 22.265 32.904 1.00 80.09 5 ALA A CA 1
ATOM 3131 C C . ALA B 1 5 ? 24.358 21.465 33.629 1.00 78.94 5 ALA A C 1
ATOM 3132 O O . ALA B 1 5 ? 24.138 20.279 33.284 1.00 73.63 5 ALA A O 1
ATOM 3134 N N . LYS B 1 6 ? 23.708 22.082 34.634 1.00 72.95 6 LYS A N 1
ATOM 3135 C CA . LYS B 1 6 ? 22.646 21.420 35.387 1.00 65.24 6 LYS A CA 1
ATOM 3136 C C . LYS B 1 6 ? 21.529 20.957 34.457 1.00 69.77 6 LYS A C 1
ATOM 3137 O O . LYS B 1 6 ? 21.005 19.837 34.587 1.00 66.09 6 LYS A O 1
ATOM 3143 N N . LEU B 1 7 ? 21.165 21.808 33.492 1.00 74.69 7 LEU A N 1
ATOM 3144 C CA . LEU B 1 7 ? 20.126 21.464 32.524 1.00 69.15 7 LEU A CA 1
ATOM 3145 C C . LEU B 1 7 ? 20.556 20.319 31.626 1.00 57.74 7 LEU A C 1
ATOM 3146 O O . LEU B 1 7 ? 19.726 19.516 31.194 1.00 56.89 7 LEU A O 1
ATOM 3151 N N . SER B 1 8 ? 21.838 20.281 31.271 1.00 65.60 8 SER A N 1
ATOM 3152 C CA . SER B 1 8 ? 22.349 19.201 30.447 1.00 57.44 8 SER A CA 1
ATOM 3153 C C . SER B 1 8 ? 22.180 17.866 31.147 1.00 59.43 8 SER A C 1
ATOM 3154 O O . SER B 1 8 ? 21.727 16.881 30.535 1.00 54.79 8 SER A O 1
ATOM 3157 N N . PHE B 1 9 ? 22.531 17.814 32.434 1.00 58.04 9 PHE A N 1
ATOM 3158 C CA . PHE B 1 9 ? 22.274 16.574 33.162 1.00 58.42 9 PHE A CA 1
ATOM 3159 C C . PHE B 1 9 ? 20.773 16.270 33.187 1.00 61.86 9 PHE A C 1
ATOM 3160 O O . PHE B 1 9 ? 20.359 15.106 33.044 1.00 57.22 9 PHE A O 1
ATOM 3168 N N . MET B 1 10 ? 19.941 17.311 33.338 1.00 60.27 10 MET A N 1
ATOM 3169 C CA . MET B 1 10 ? 18.494 17.097 33.383 1.00 58.24 10 MET A CA 1
ATOM 3170 C C . MET B 1 10 ? 17.986 16.416 32.111 1.00 58.09 10 MET A C 1
ATOM 3171 O O . MET B 1 10 ? 17.318 15.373 32.173 1.00 56.75 10 MET A O 1
ATOM 3176 N N . MET B 1 11 ? 18.303 16.989 30.950 1.00 54.34 11 MET A N 1
ATOM 3177 C CA . MET B 1 11 ? 17.877 16.401 29.682 1.00 55.57 11 MET A CA 1
ATOM 3178 C C . MET B 1 11 ? 18.428 14.989 29.499 1.00 54.96 11 MET A C 1
ATOM 3179 O O . MET B 1 11 ? 17.706 14.079 29.037 1.00 53.38 11 MET A O 1
ATOM 3184 N N . PHE B 1 12 ? 19.716 14.799 29.832 1.00 53.72 12 PHE A N 1
ATOM 3185 C CA . PHE B 1 12 ? 20.339 13.481 29.787 1.00 50.74 12 PHE A CA 1
ATOM 3186 C C . PHE B 1 12 ? 19.464 12.442 30.479 1.00 54.76 12 PHE A C 1
ATOM 3187 O O . PHE B 1 12 ? 18.962 11.504 29.834 1.00 50.10 12 PHE A O 1
ATOM 3195 N N . VAL B 1 13 ? 19.268 12.597 31.795 1.00 53.32 13 VAL A N 1
ATOM 3196 C CA . VAL B 1 13 ? 18.502 11.587 32.526 1.00 49.62 13 VAL A CA 1
ATOM 3197 C C . VAL B 1 13 ? 17.074 11.495 31.993 1.00 45.41 13 VAL A C 1
ATOM 3198 O O . VAL B 1 13 ? 16.477 10.404 31.954 1.00 50.45 13 VAL A O 1
ATOM 3202 N N . GLU B 1 14 ? 16.509 12.623 31.561 1.00 49.28 14 GLU A N 1
ATOM 3203 C CA . GLU B 1 14 ? 15.101 12.640 31.193 1.00 51.15 14 GLU A CA 1
ATOM 3204 C C . GLU B 1 14 ? 14.820 11.716 30.029 1.00 46.13 14 GLU A C 1
ATOM 3205 O O . GLU B 1 14 ? 13.797 11.021 30.012 1.00 43.67 14 GLU A O 1
ATOM 3211 N N . TRP B 1 15 ? 15.701 11.697 29.044 1.00 48.41 15 TRP A N 1
ATOM 3212 C CA . TRP B 1 15 ? 15.448 10.770 27.955 1.00 43.92 15 TRP A CA 1
ATOM 3213 C C . TRP B 1 15 ? 16.130 9.419 28.168 1.00 47.77 15 TRP A C 1
ATOM 3214 O O . TRP B 1 15 ? 15.718 8.411 27.553 1.00 46.15 15 TRP A O 1
ATOM 3225 N N . PHE B 1 16 ? 17.144 9.383 29.048 1.00 46.88 16 PHE A N 1
ATOM 3226 C CA . PHE B 1 16 ? 17.668 8.125 29.552 1.00 43.44 16 PHE A CA 1
ATOM 3227 C C . PHE B 1 16 ? 16.530 7.225 30.022 1.00 49.34 16 PHE A C 1
ATOM 3228 O O . PHE B 1 16 ? 16.533 6.006 29.754 1.00 43.19 16 PHE A O 1
ATOM 3236 N N . ILE B 1 17 ? 15.536 7.819 30.710 1.00 43.42 17 ILE A N 1
ATOM 3237 C CA . ILE B 1 17 ? 14.467 7.012 31.306 1.00 43.27 17 ILE A CA 1
ATOM 3238 C C . ILE B 1 17 ? 13.618 6.342 30.227 1.00 50.02 17 ILE A C 1
ATOM 3239 O O . ILE B 1 17 ? 13.391 5.121 30.271 1.00 49.31 17 ILE A O 1
ATOM 3244 N N . TRP B 1 18 ? 13.150 7.111 29.234 1.00 45.48 18 TRP A N 1
ATOM 3245 C CA . TRP B 1 18 ? 12.382 6.494 28.152 1.00 46.06 18 TRP A CA 1
ATOM 3246 C C . TRP B 1 18 ? 13.184 5.390 27.458 1.00 48.16 18 TRP A C 1
ATOM 3247 O O . TRP B 1 18 ? 12.650 4.298 27.180 1.00 41.49 18 TRP A O 1
ATOM 3258 N N . GLY B 1 19 ? 14.477 5.647 27.202 1.00 51.38 19 GLY A N 1
ATOM 3259 C CA . GLY B 1 19 ? 15.281 4.672 26.478 1.00 50.12 19 GLY A CA 1
ATOM 3260 C C . GLY B 1 19 ? 15.442 3.352 27.222 1.00 43.47 19 GLY A C 1
ATOM 3261 O O . GLY B 1 19 ? 15.244 2.273 26.640 1.00 37.43 19 GLY A O 1
ATOM 3262 N N . ALA B 1 20 ? 15.782 3.428 28.524 1.00 42.62 20 ALA A N 1
ATOM 3263 C CA . ALA B 1 20 ? 16.030 2.230 29.331 1.00 44.35 20 ALA A CA 1
ATOM 3264 C C . ALA B 1 20 ? 15.001 1.136 29.082 1.00 49.40 20 ALA A C 1
ATOM 3265 O O . ALA B 1 20 ? 15.369 -0.031 28.871 1.00 51.43 20 ALA A O 1
ATOM 3267 N N . TRP B 1 21 ? 13.711 1.467 29.159 1.00 44.62 21 TRP A N 1
ATOM 3268 C CA . TRP B 1 21 ? 12.709 0.421 29.053 1.00 45.54 21 TRP A CA 1
ATOM 3269 C C . TRP B 1 21 ? 12.137 0.283 27.656 1.00 41.35 21 TRP A C 1
ATOM 3270 O O . TRP B 1 21 ? 11.634 -0.791 27.319 1.00 42.50 21 TRP A O 1
ATOM 3281 N N . PHE B 1 22 ? 12.230 1.309 26.815 1.00 41.40 22 PHE A N 1
ATOM 3282 C CA . PHE B 1 22 ? 11.464 1.236 25.581 1.00 41.00 22 PHE A CA 1
ATOM 3283 C C . PHE B 1 22 ? 12.061 0.234 24.597 1.00 44.56 22 PHE A C 1
ATOM 3284 O O . PHE B 1 22 ? 11.342 -0.615 24.054 1.00 53.38 22 PHE A O 1
ATOM 3292 N N . VAL B 1 23 ? 13.366 0.306 24.349 1.00 39.39 23 VAL A N 1
ATOM 3293 C CA . VAL B 1 23 ? 13.995 -0.644 23.415 1.00 44.55 23 VAL A CA 1
ATOM 3294 C C . VAL B 1 23 ? 13.823 -2.105 23.869 1.00 46.88 23 VAL A C 1
ATOM 3295 O O . VAL B 1 23 ? 13.346 -2.915 23.049 1.00 50.08 23 VAL A O 1
ATOM 3299 N N . PRO B 1 24 ? 14.129 -2.479 25.100 1.00 40.92 24 PRO A N 1
ATOM 3300 C CA . PRO B 1 24 ? 14.124 -3.908 25.446 1.00 43.98 24 PRO A CA 1
ATOM 3301 C C . PRO B 1 24 ? 12.779 -4.512 25.748 1.00 50.91 24 PRO A C 1
ATOM 3302 O O . PRO B 1 24 ? 12.734 -5.730 25.936 1.00 59.01 24 PRO A O 1
ATOM 3306 N N . LEU B 1 25 ? 11.705 -3.731 25.869 1.00 49.43 25 LEU A N 1
ATOM 3307 C CA . LEU B 1 25 ? 10.500 -4.249 26.517 1.00 52.35 25 LEU A CA 1
ATOM 3308 C C . LEU B 1 25 ? 9.978 -5.506 25.824 1.00 57.19 25 LEU A C 1
ATOM 3309 O O . LEU B 1 25 ? 9.525 -6.459 26.484 1.00 53.25 25 LEU A O 1
ATOM 3314 N N . TRP B 1 26 ? 10.050 -5.523 24.492 1.00 55.52 26 TRP A N 1
ATOM 3315 C CA . TRP B 1 26 ? 9.561 -6.661 23.736 1.00 58.99 26 TRP A CA 1
ATOM 3316 C C . TRP B 1 26 ? 10.159 -7.951 24.257 1.00 56.50 26 TRP A C 1
ATOM 3317 O O . TRP B 1 26 ? 9.439 -8.931 24.480 1.00 57.74 26 TRP A O 1
ATOM 3328 N N . LEU B 1 27 ? 11.477 -7.972 24.452 1.00 53.73 27 LEU A N 1
ATOM 3329 C CA . LEU B 1 27 ? 12.136 -9.220 24.818 1.00 53.41 27 LEU A CA 1
ATOM 3330 C C . LEU B 1 27 ? 11.532 -9.788 26.091 1.00 55.71 27 LEU A C 1
ATOM 3331 O O . LEU B 1 27 ? 11.091 -10.942 26.118 1.00 58.29 27 LEU A O 1
ATOM 3336 N N . TRP B 1 28 ? 11.430 -8.967 27.133 1.00 56.46 28 TRP A N 1
ATOM 3337 C CA . TRP B 1 28 ? 10.903 -9.465 28.393 1.00 55.72 28 TRP A CA 1
ATOM 3338 C C . TRP B 1 28 ? 9.425 -9.805 28.290 1.00 58.31 28 TRP A C 1
ATOM 3339 O O . TRP B 1 28 ? 8.980 -10.825 28.823 1.00 56.92 28 TRP A O 1
ATOM 3350 N N . LEU B 1 29 ? 8.639 -8.961 27.628 1.00 59.89 29 LEU A N 1
ATOM 3351 C CA . LEU B 1 29 ? 7.210 -9.235 27.580 1.00 57.10 29 LEU A CA 1
ATOM 3352 C C . LEU B 1 29 ? 6.949 -10.532 26.857 1.00 57.31 29 LEU A C 1
ATOM 3353 O O . LEU B 1 29 ? 6.162 -11.359 27.321 1.00 59.18 29 LEU A O 1
ATOM 3358 N N . SER B 1 30 ? 7.627 -10.728 25.731 1.00 59.05 30 SER A N 1
ATOM 3359 C CA . SER B 1 30 ? 7.481 -11.947 24.951 1.00 64.27 30 SER A CA 1
ATOM 3360 C C . SER B 1 30 ? 7.952 -13.154 25.740 1.00 63.89 30 SER A C 1
ATOM 3361 O O . SER B 1 30 ? 7.236 -14.154 25.841 1.00 60.68 30 SER A O 1
ATOM 3364 N N . LYS B 1 31 ? 9.136 -13.057 26.343 1.00 67.14 31 LYS A N 1
ATOM 3365 C CA . LYS B 1 31 ? 9.707 -14.093 27.187 1.00 62.51 31 LYS A CA 1
ATOM 3366 C C . LYS B 1 31 ? 9.017 -14.221 28.540 1.00 66.89 31 LYS A C 1
ATOM 3367 O O . LYS B 1 31 ? 9.516 -14.965 29.388 1.00 81.59 31 LYS A O 1
ATOM 3373 N N . SER B 1 32 ? 7.921 -13.517 28.800 1.00 65.47 32 SER A N 1
ATOM 3374 C CA . SER B 1 32 ? 7.130 -13.784 29.994 1.00 62.51 32 SER A CA 1
ATOM 3375 C C . SER B 1 32 ? 5.718 -14.237 29.642 1.00 66.98 32 SER A C 1
ATOM 3376 O O . SER B 1 32 ? 4.811 -14.135 30.475 1.00 72.93 32 SER A O 1
ATOM 3379 N N . GLY B 1 33 ? 5.511 -14.725 28.420 1.00 67.80 33 GLY A N 1
ATOM 3380 C CA . GLY B 1 33 ? 4.247 -15.302 28.022 1.00 67.11 33 GLY A CA 1
ATOM 3381 C C . GLY B 1 33 ? 3.275 -14.372 27.327 1.00 75.51 33 GLY A C 1
ATOM 3382 O O . GLY B 1 33 ? 2.177 -14.815 26.972 1.00 81.21 33 GLY A O 1
ATOM 3383 N N . PHE B 1 34 ? 3.619 -13.102 27.139 1.00 76.05 34 PHE A N 1
ATOM 3384 C CA . PHE B 1 34 ? 2.736 -12.188 26.430 1.00 73.41 34 PHE A CA 1
ATOM 3385 C C . PHE B 1 34 ? 2.597 -12.615 24.966 1.00 74.64 34 PHE A C 1
ATOM 3386 O O . PHE B 1 34 ? 3.318 -13.495 24.468 1.00 72.00 34 PHE A O 1
ATOM 3394 N N . SER B 1 35 ? 1.640 -11.998 24.279 1.00 69.56 35 SER A N 1
ATOM 3395 C CA . SER B 1 35 ? 1.431 -12.249 22.861 1.00 69.46 35 SER A CA 1
ATOM 3396 C C . SER B 1 35 ? 1.739 -10.988 22.073 1.00 61.59 35 SER A C 1
ATOM 3397 O O . SER B 1 35 ? 1.875 -9.903 22.639 1.00 66.74 35 SER A O 1
ATOM 3400 N N . ALA B 1 36 ? 1.841 -11.143 20.750 1.00 58.86 36 ALA A N 1
ATOM 3401 C CA . ALA B 1 36 ? 2.208 -10.011 19.908 1.00 58.43 36 ALA A CA 1
ATOM 3402 C C . ALA B 1 36 ? 1.195 -8.873 20.043 1.00 67.30 36 ALA A C 1
ATOM 3403 O O . ALA B 1 36 ? 1.567 -7.691 20.041 1.00 63.54 36 ALA A O 1
ATOM 3405 N N . GLY B 1 37 ? -0.084 -9.214 20.217 1.00 69.47 37 GLY A N 1
ATOM 3406 C CA . GLY B 1 37 ? -1.104 -8.197 20.399 1.00 62.62 37 GLY A CA 1
ATOM 3407 C C . GLY B 1 37 ? -0.989 -7.480 21.732 1.00 69.14 37 GLY A C 1
ATOM 3408 O O . GLY B 1 37 ? -1.044 -6.244 21.789 1.00 73.35 37 GLY A O 1
ATOM 3409 N N . GLU B 1 38 ? -0.856 -8.237 22.828 1.00 63.24 38 GLU A N 1
ATOM 3410 C CA . GLU B 1 38 ? -0.703 -7.588 24.132 1.00 68.17 38 GLU A CA 1
ATOM 3411 C C . GLU B 1 38 ? 0.532 -6.692 24.140 1.00 66.80 38 GLU A C 1
ATOM 3412 O O . GLU B 1 38 ? 0.541 -5.613 24.749 1.00 58.55 38 GLU A O 1
ATOM 3418 N N . ILE B 1 39 ? 1.572 -7.114 23.421 1.00 63.92 39 ILE A N 1
ATOM 3419 C CA . ILE B 1 39 ? 2.787 -6.327 23.302 1.00 58.67 39 ILE A CA 1
ATOM 3420 C C . ILE B 1 39 ? 2.519 -5.057 22.500 1.00 66.42 39 ILE A C 1
ATOM 3421 O O . ILE B 1 39 ? 3.033 -3.966 22.818 1.00 57.47 39 ILE A O 1
ATOM 3426 N N . GLY B 1 40 ? 1.730 -5.190 21.430 1.00 71.61 40 GLY A N 1
ATOM 3427 C CA . GLY B 1 40 ? 1.351 -4.024 20.652 1.00 64.34 40 GLY A CA 1
ATOM 3428 C C . GLY B 1 40 ? 0.635 -2.991 21.494 1.00 62.05 40 GLY A C 1
ATOM 3429 O O . GLY B 1 40 ? 0.988 -1.812 21.471 1.00 65.22 40 GLY A O 1
ATOM 3430 N N . TRP B 1 41 ? -0.366 -3.430 22.269 1.00 65.14 41 TRP A N 1
ATOM 3431 C CA . TRP B 1 41 ? -1.036 -2.531 23.212 1.00 64.12 41 TRP A CA 1
ATOM 3432 C C . TRP B 1 41 ? -0.037 -1.900 24.178 1.00 62.02 41 TRP A C 1
ATOM 3433 O O . TRP B 1 41 ? -0.163 -0.718 24.523 1.00 66.30 41 TRP A O 1
ATOM 3444 N N . SER B 1 42 ? 0.937 -2.691 24.664 1.00 62.31 42 SER A N 1
ATOM 3445 C CA . SER B 1 42 ? 1.924 -2.174 25.623 1.00 61.64 42 SER A CA 1
ATOM 3446 C C . SER B 1 42 ? 2.738 -1.031 25.028 1.00 51.97 42 SER A C 1
ATOM 3447 O O . SER B 1 42 ? 2.923 -0.003 25.672 1.00 46.23 42 SER A O 1
ATOM 3450 N N . TYR B 1 43 ? 3.257 -1.205 23.815 1.00 49.37 43 TYR A N 1
ATOM 3451 C CA . TYR B 1 43 ? 3.968 -0.103 23.176 1.00 49.49 43 TYR A CA 1
ATOM 3452 C C . TYR B 1 43 ? 2.991 1.019 22.819 1.00 56.91 43 TYR A C 1
ATOM 3453 O O . TYR B 1 43 ? 3.385 2.189 22.719 1.00 59.29 43 TYR A O 1
ATOM 3462 N N . ALA B 1 44 ? 1.706 0.683 22.666 1.00 60.41 44 ALA A N 1
ATOM 3463 C CA . ALA B 1 44 ? 0.690 1.674 22.333 1.00 63.32 44 ALA A CA 1
ATOM 3464 C C . ALA B 1 44 ? 0.403 2.603 23.502 1.00 56.24 44 ALA A C 1
ATOM 3465 O O . ALA B 1 44 ? -0.022 3.744 23.286 1.00 57.15 44 ALA A O 1
ATOM 3467 N N . CYS B 1 45 ? 0.564 2.097 24.725 1.00 51.91 45 CYS A N 1
ATOM 3468 C CA . CYS B 1 45 ? 0.440 2.916 25.928 1.00 59.19 45 CYS A CA 1
ATOM 3469 C C . CYS B 1 45 ? 1.158 4.257 25.784 1.00 59.61 45 CYS A C 1
ATOM 3470 O O . CYS B 1 45 ? 0.611 5.323 26.117 1.00 58.09 45 CYS A O 1
ATOM 3473 N N . THR B 1 46 ? 2.406 4.221 25.318 1.00 57.68 46 THR A N 1
ATOM 3474 C CA . THR B 1 46 ? 3.183 5.449 25.241 1.00 60.55 46 THR A CA 1
ATOM 3475 C C . THR B 1 46 ? 2.588 6.418 24.231 1.00 60.91 46 THR A C 1
ATOM 3476 O O . THR B 1 46 ? 2.612 7.640 24.438 1.00 62.59 46 THR A O 1
ATOM 3480 N N . ALA B 1 47 ? 2.058 5.897 23.127 1.00 54.55 47 ALA A N 1
ATOM 3481 C CA . ALA B 1 47 ? 1.437 6.773 22.143 1.00 60.82 47 ALA A CA 1
ATOM 3482 C C . ALA B 1 47 ? 0.161 7.390 22.698 1.00 61.70 47 ALA A C 1
ATOM 3483 O O . ALA B 1 47 ? -0.128 8.569 22.460 1.00 59.71 47 ALA A O 1
ATOM 3485 N N . ILE B 1 48 ? -0.622 6.598 23.425 1.00 60.74 48 ILE A N 1
ATOM 3486 C CA . ILE B 1 48 ? -1.830 7.136 24.029 1.00 61.57 48 ILE A CA 1
ATOM 3487 C C . ILE B 1 48 ? -1.475 8.274 24.966 1.00 54.21 48 ILE A C 1
ATOM 3488 O O . ILE B 1 48 ? -2.113 9.330 24.941 1.00 57.95 48 ILE A O 1
ATOM 3493 N N . ALA B 1 49 ? -0.464 8.068 25.816 1.00 52.92 49 ALA A N 1
ATOM 3494 C CA . ALA B 1 49 ? -0.015 9.141 26.692 1.00 56.38 49 ALA A CA 1
ATOM 3495 C C . ALA B 1 49 ? 0.427 10.345 25.882 1.00 66.62 49 ALA A C 1
ATOM 3496 O O . ALA B 1 49 ? 0.112 11.482 26.245 1.00 73.90 49 ALA A O 1
ATOM 3498 N N . ALA B 1 50 ? 1.156 10.135 24.783 1.00 58.32 50 ALA A N 1
ATOM 3499 C CA . ALA B 1 50 ? 1.516 11.287 23.959 1.00 60.25 50 ALA A CA 1
ATOM 3500 C C . ALA B 1 50 ? 0.267 12.015 23.462 1.00 67.22 50 ALA A C 1
ATOM 3501 O O . ALA B 1 50 ? 0.195 13.248 23.531 1.00 72.26 50 ALA A O 1
ATOM 3503 N N . ILE B 1 51 ? -0.739 11.253 23.006 1.00 65.58 51 ILE A N 1
ATOM 3504 C CA . ILE B 1 51 ? -2.016 11.798 22.521 1.00 69.53 51 ILE A CA 1
ATOM 3505 C C . ILE B 1 51 ? -2.691 12.660 23.590 1.00 69.18 51 ILE A C 1
ATOM 3506 O O . ILE B 1 51 ? -3.114 13.791 23.329 1.00 56.30 51 ILE A O 1
ATOM 3511 N N . LEU B 1 52 ? -2.832 12.108 24.796 1.00 67.92 52 LEU A N 1
ATOM 3512 C CA . LEU B 1 52 ? -3.562 12.681 25.911 1.00 68.05 52 LEU A CA 1
ATOM 3513 C C . LEU B 1 52 ? -2.724 13.640 26.724 1.00 76.15 52 LEU A C 1
ATOM 3514 O O . LEU B 1 52 ? -3.240 14.230 27.682 1.00 80.53 52 LEU A O 1
ATOM 3519 N N . SER B 1 53 ? -1.451 13.791 26.390 1.00 73.12 53 SER A N 1
ATOM 3520 C CA . SER B 1 53 ? -0.568 14.536 27.266 1.00 77.40 53 SER A CA 1
ATOM 3521 C C . SER B 1 53 ? -0.760 16.045 27.207 1.00 76.40 53 SER A C 1
ATOM 3522 O O . SER B 1 53 ? -0.579 16.713 28.227 1.00 75.46 53 SER A O 1
ATOM 3525 N N . PRO B 1 54 ? -1.044 16.647 26.050 1.00 83.97 54 PRO A N 1
ATOM 3526 C CA . PRO B 1 54 ? -1.268 18.105 26.057 1.00 85.97 54 PRO A CA 1
ATOM 3527 C C . PRO B 1 54 ? -2.428 18.510 26.959 1.00 80.65 54 PRO A C 1
ATOM 3528 O O . PRO B 1 54 ? -2.397 19.587 27.574 1.00 68.58 54 PRO A O 1
ATOM 3532 N N . ILE B 1 55 ? -3.457 17.663 27.053 1.00 80.45 55 ILE A N 1
ATOM 3533 C CA . ILE B 1 55 ? -4.511 17.874 28.039 1.00 82.37 55 ILE A CA 1
ATOM 3534 C C . ILE B 1 55 ? -3.899 18.021 29.427 1.00 87.62 55 ILE A C 1
ATOM 3535 O O . ILE B 1 55 ? -4.181 18.982 30.157 1.00 84.11 55 ILE A O 1
ATOM 3540 N N . LEU B 1 56 ? -3.024 17.081 29.768 1.00 86.66 56 LEU A N 1
ATOM 3541 C CA . LEU B 1 56 ? -2.393 17.064 31.107 1.00 83.28 56 LEU A CA 1
ATOM 3542 C C . LEU B 1 56 ? -1.414 18.223 31.258 1.00 83.58 56 LEU A C 1
ATOM 3543 O O . LEU B 1 56 ? -1.242 18.670 32.380 1.00 83.62 56 LEU A O 1
ATOM 3548 N N . VAL B 1 57 ? -0.810 18.703 30.172 1.00 81.48 57 VAL A N 1
ATOM 3549 C CA . VAL B 1 57 ? 0.148 19.842 30.307 1.00 80.16 57 VAL A CA 1
ATOM 3550 C C . VAL B 1 57 ? -0.632 21.161 30.273 1.00 82.48 57 VAL A C 1
ATOM 3551 O O . VAL B 1 57 ? -0.075 22.185 30.645 1.00 71.39 57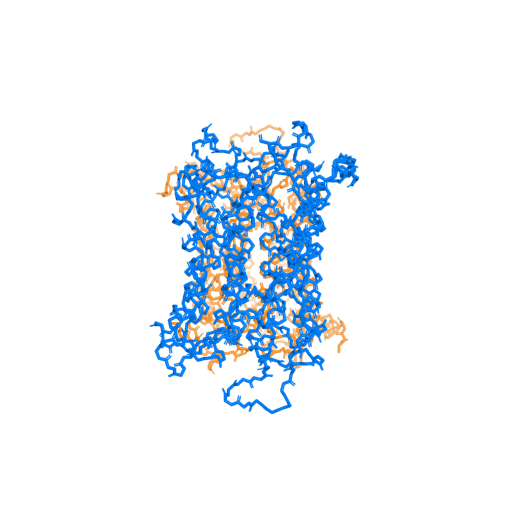 VAL A O 1
ATOM 3555 N N . GLY B 1 58 ? -1.900 21.106 29.864 1.00 88.76 58 GLY A N 1
ATOM 3556 C CA . GLY B 1 58 ? -2.796 22.277 29.850 1.00 87.50 58 GLY A CA 1
ATOM 3557 C C . GLY B 1 58 ? -3.537 22.393 31.170 1.00 89.22 58 GLY A C 1
ATOM 3558 O O . GLY B 1 58 ? -4.335 23.305 31.315 1.00 93.53 58 GLY A O 1
ATOM 3559 N N . SER B 1 59 ? -3.293 21.452 32.078 1.00 91.37 59 SER A N 1
ATOM 3560 C CA . SER B 1 59 ? -3.857 21.443 33.447 1.00 92.91 59 SER A CA 1
ATOM 3561 C C . SER B 1 59 ? -2.690 21.491 34.439 1.00 96.50 59 SER A C 1
ATOM 3562 O O . SER B 1 59 ? -2.927 21.771 35.609 1.00 98.54 59 SER A O 1
ATOM 3565 N N . ILE B 1 60 ? -1.474 21.210 33.968 1.00 94.73 60 ILE A N 1
ATOM 3566 C CA . ILE B 1 60 ? -0.258 21.238 34.829 1.00 90.60 60 ILE A CA 1
ATOM 3567 C C . ILE B 1 60 ? -0.003 22.684 35.246 1.00 105.07 60 ILE A C 1
ATOM 3568 O O . ILE B 1 60 ? 0.152 22.934 36.456 1.00 110.97 60 ILE A O 1
ATOM 3573 N N . THR B 1 61 ? 0.029 23.588 34.264 1.00 110.47 61 THR A N 1
ATOM 3574 C CA . THR B 1 61 ? 0.470 24.952 34.531 1.00 97.51 61 THR A CA 1
ATOM 3575 C C . THR B 1 61 ? -0.668 25.889 34.922 1.00 102.48 61 THR A C 1
ATOM 3576 O O . THR B 1 61 ? -0.427 26.859 35.656 1.00 105.81 61 THR A O 1
ATOM 3580 N N . ASP B 1 62 ? -1.900 25.601 34.471 1.00 104.62 62 ASP A N 1
ATOM 3581 C CA . ASP B 1 62 ? -3.069 26.435 34.769 1.00 109.24 62 ASP A CA 1
ATOM 3582 C C . ASP B 1 62 ? -3.282 26.637 36.266 1.00 112.58 62 ASP A C 1
ATOM 3583 O O . ASP B 1 62 ? -3.928 27.617 36.664 1.00 109.95 62 ASP A O 1
ATOM 3588 N N . ARG B 1 63 ? -2.740 25.749 37.102 1.00 111.92 63 ARG A N 1
ATOM 3589 C CA . ARG B 1 63 ? -2.810 25.891 38.550 1.00 109.41 63 ARG A CA 1
ATOM 3590 C C . ARG B 1 63 ? -1.464 26.310 39.163 1.00 109.70 63 ARG A C 1
ATOM 3591 O O . ARG B 1 63 ? -1.158 25.957 40.307 1.00 106.02 63 ARG A O 1
ATOM 3599 N N . PHE B 1 64 ? -0.654 27.062 38.398 1.00 105.54 64 PHE A N 1
ATOM 3600 C CA . PHE B 1 64 ? 0.461 27.877 38.920 1.00 103.71 64 PHE A CA 1
ATOM 3601 C C . PHE B 1 64 ? 1.473 27.045 39.713 1.00 100.78 64 PHE A C 1
ATOM 3602 O O . PHE B 1 64 ? 1.893 27.411 40.818 1.00 93.40 64 PHE A O 1
ATOM 3610 N N . PHE B 1 65 ? 1.885 25.921 39.130 1.00 97.09 65 PHE A N 1
ATOM 3611 C CA . PHE B 1 65 ? 2.929 25.091 39.719 1.00 81.11 65 PHE A CA 1
ATOM 3612 C C . PHE B 1 65 ? 4.223 25.287 38.939 1.00 71.59 65 PHE A C 1
ATOM 3613 O O . PHE B 1 65 ? 4.214 25.352 37.706 1.00 76.24 65 PHE A O 1
ATOM 3621 N N . SER B 1 66 ? 5.323 25.459 39.660 1.00 64.66 66 SER A N 1
ATOM 3622 C CA . SER B 1 66 ? 6.603 25.669 39.003 1.00 68.07 66 SER A CA 1
ATOM 3623 C C . SER B 1 66 ? 7.107 24.356 38.427 1.00 60.09 66 SER A C 1
ATOM 3624 O O . SER B 1 66 ? 7.121 23.333 39.106 1.00 59.84 66 SER A O 1
ATOM 3627 N N . ALA B 1 67 ? 7.547 24.414 37.171 1.00 60.43 67 ALA A N 1
ATOM 3628 C CA . ALA B 1 67 ? 7.909 23.215 36.425 1.00 64.55 67 ALA A CA 1
ATOM 3629 C C . ALA B 1 67 ? 8.852 22.299 37.202 1.00 64.96 67 ALA A C 1
ATOM 3630 O O . ALA B 1 67 ? 8.651 21.080 37.214 1.00 70.24 67 ALA A O 1
ATOM 3632 N N . GLN B 1 68 ? 9.875 22.846 37.869 1.00 66.65 68 GLN A N 1
ATOM 3633 C CA . GLN B 1 68 ? 10.839 21.966 38.538 1.00 64.02 68 GLN A CA 1
ATOM 3634 C C . GLN B 1 68 ? 10.190 21.179 39.696 1.00 67.67 68 GLN A C 1
ATOM 3635 O O . GLN B 1 68 ? 10.408 19.961 39.830 1.00 66.86 68 GLN A O 1
ATOM 3641 N N . LYS B 1 69 ? 9.329 21.830 40.497 1.00 66.13 69 LYS A N 1
ATOM 3642 C CA . LYS B 1 69 ? 8.653 21.126 41.592 1.00 61.67 69 LYS A CA 1
ATOM 3643 C C . LYS B 1 69 ? 7.708 20.044 41.062 1.00 61.39 69 LYS A C 1
ATOM 3644 O O . LYS B 1 69 ? 7.702 18.903 41.551 1.00 62.59 69 LYS A O 1
ATOM 3650 N N . VAL B 1 70 ? 6.894 20.380 40.062 1.00 64.11 70 VAL A N 1
ATOM 3651 C CA . VAL B 1 70 ? 5.952 19.390 39.569 1.00 61.32 70 VAL A CA 1
ATOM 3652 C C . VAL B 1 70 ? 6.708 18.232 38.943 1.00 70.11 70 VAL A C 1
ATOM 3653 O O . VAL B 1 70 ? 6.283 17.075 39.030 1.00 74.09 70 VAL A O 1
ATOM 3657 N N . LEU B 1 71 ? 7.857 18.518 38.322 1.00 68.78 71 LEU A N 1
ATOM 3658 C CA . LEU B 1 71 ? 8.645 17.451 37.720 1.00 59.31 71 LEU A CA 1
ATOM 3659 C C . LEU B 1 71 ? 9.151 16.487 38.766 1.00 52.87 71 LEU A C 1
ATOM 3660 O O . LEU B 1 71 ? 9.148 15.278 38.550 1.00 53.28 71 LEU A O 1
ATOM 3665 N N . ALA B 1 72 ? 9.700 17.015 39.853 1.00 61.24 72 ALA A N 1
ATOM 3666 C CA . ALA B 1 72 ? 10.071 16.158 40.968 1.00 51.94 72 ALA A CA 1
ATOM 3667 C C . ALA B 1 72 ? 8.919 15.253 41.360 1.00 53.98 72 ALA A C 1
ATOM 3668 O O . ALA B 1 72 ? 9.101 14.033 41.525 1.00 61.23 72 ALA A O 1
ATOM 3670 N N . VAL B 1 73 ? 7.717 15.826 41.491 1.00 57.23 73 VAL A N 1
ATOM 3671 C CA . VAL B 1 73 ? 6.556 15.008 41.860 1.00 59.34 73 VAL A CA 1
ATOM 3672 C C . VAL B 1 73 ? 6.272 13.950 40.791 1.00 54.13 73 VAL A C 1
ATOM 3673 O O . VAL B 1 73 ? 5.957 12.798 41.107 1.00 52.79 73 VAL A O 1
ATOM 3677 N N . LEU B 1 74 ? 6.399 14.306 39.520 1.00 51.36 74 LEU A N 1
ATOM 3678 C CA . LEU B 1 74 ? 6.058 13.351 38.481 1.00 55.54 74 LEU A CA 1
ATOM 3679 C C . LEU B 1 74 ? 7.115 12.246 38.380 1.00 56.62 74 LEU A C 1
ATOM 3680 O O . LEU B 1 74 ? 6.773 11.072 38.192 1.00 59.33 74 LEU A O 1
ATOM 3685 N N . MET B 1 75 ? 8.401 12.582 38.526 1.00 49.01 75 MET A N 1
ATOM 3686 C CA . MET B 1 75 ? 9.420 11.537 38.509 1.00 54.91 75 MET A CA 1
ATOM 3687 C C . MET B 1 75 ? 9.216 10.555 39.653 1.00 61.00 75 MET A C 1
ATOM 3688 O O . MET B 1 75 ? 9.329 9.331 39.461 1.00 51.41 75 MET A O 1
ATOM 3693 N N . PHE B 1 76 ? 8.936 11.063 40.858 1.00 59.09 76 PHE A N 1
ATOM 3694 C CA . PHE B 1 76 ? 8.642 10.130 41.946 1.00 57.57 76 PHE A CA 1
ATOM 3695 C C . PHE B 1 76 ? 7.444 9.239 41.599 1.00 54.37 76 PHE A C 1
ATOM 3696 O O . PHE B 1 76 ? 7.508 8.005 41.761 1.00 59.53 76 PHE A O 1
ATOM 3704 N N . ALA B 1 77 ? 6.356 9.842 41.094 1.00 46.49 77 ALA A N 1
ATOM 3705 C CA . ALA B 1 77 ? 5.190 9.047 40.734 1.00 52.74 77 ALA A CA 1
ATOM 3706 C C . ALA B 1 77 ? 5.553 7.979 39.711 1.00 61.08 77 ALA A C 1
ATOM 3707 O O . ALA B 1 77 ? 5.043 6.850 39.768 1.00 51.79 77 ALA A O 1
ATOM 3709 N N . GLY B 1 78 ? 6.451 8.316 38.780 1.00 61.92 78 GLY A N 1
ATOM 3710 C CA . GLY B 1 78 ? 6.818 7.374 37.731 1.00 63.70 78 GLY A CA 1
ATOM 3711 C C . GLY B 1 78 ? 7.698 6.244 38.238 1.00 58.65 78 GLY A C 1
ATOM 3712 O O . GLY B 1 78 ? 7.557 5.092 37.815 1.00 56.23 78 GLY A O 1
ATOM 3713 N N . ALA B 1 79 ? 8.617 6.563 39.152 1.00 55.40 79 ALA A N 1
ATOM 3714 C CA . ALA B 1 79 ? 9.379 5.524 39.832 1.00 54.68 79 ALA A CA 1
ATOM 3715 C C . ALA B 1 79 ? 8.449 4.490 40.444 1.00 57.44 79 ALA A C 1
ATOM 3716 O O . ALA B 1 79 ? 8.594 3.280 40.208 1.00 55.20 79 ALA A O 1
ATOM 3718 N N . LEU B 1 80 ? 7.475 4.960 41.229 1.00 57.81 80 LEU A N 1
ATOM 3719 C CA . LEU B 1 80 ? 6.555 4.031 41.891 1.00 58.53 80 LEU A CA 1
ATOM 3720 C C . LEU B 1 80 ? 5.748 3.223 40.873 1.00 59.86 80 LEU A C 1
ATOM 3721 O O . LEU B 1 80 ? 5.645 1.985 40.981 1.00 68.24 80 LEU A O 1
ATOM 3726 N N . LEU B 1 81 ? 5.176 3.900 39.879 1.00 54.71 81 LEU A N 1
ATOM 3727 C CA . LEU B 1 81 ? 4.342 3.204 38.917 1.00 54.97 81 LEU A CA 1
ATOM 3728 C C . LEU B 1 81 ? 5.149 2.197 38.102 1.00 69.37 81 LEU A C 1
ATOM 3729 O O . LEU B 1 81 ? 4.647 1.112 37.746 1.00 65.50 81 LEU A O 1
ATOM 3734 N N . MET B 1 82 ? 6.417 2.516 37.841 1.00 66.41 82 MET A N 1
ATOM 3735 C CA . MET B 1 82 ? 7.259 1.613 37.084 1.00 65.93 82 MET A CA 1
ATOM 3736 C C . MET B 1 82 ? 7.647 0.401 37.907 1.00 62.25 82 MET A C 1
ATOM 3737 O O . MET B 1 82 ? 7.704 -0.699 37.366 1.00 64.69 82 MET A O 1
ATOM 3742 N N . TYR B 1 83 ? 7.919 0.569 39.205 1.00 58.95 83 TYR A N 1
ATOM 3743 C CA . TYR B 1 83 ? 8.232 -0.600 40.023 1.00 58.71 83 TYR A CA 1
ATOM 3744 C C . TYR B 1 83 ? 7.043 -1.547 40.048 1.00 59.60 83 TYR A C 1
ATOM 3745 O O . TYR B 1 83 ? 7.171 -2.758 39.778 1.00 54.52 83 TYR A O 1
ATOM 3754 N N . PHE B 1 84 ? 5.862 -0.995 40.334 1.00 57.56 84 PHE A N 1
ATOM 3755 C CA . PHE B 1 84 ? 4.656 -1.817 40.325 1.00 66.92 84 PHE A CA 1
ATOM 3756 C C . PHE B 1 84 ? 4.518 -2.596 39.005 1.00 63.71 84 PHE A C 1
ATOM 3757 O O . PHE B 1 84 ? 4.476 -3.834 39.001 1.00 58.58 84 PHE A O 1
ATOM 3765 N N . ALA B 1 85 ? 4.481 -1.877 37.872 1.00 59.18 85 ALA A N 1
ATOM 3766 C CA . ALA B 1 85 ? 4.464 -2.526 36.563 1.00 59.34 85 ALA A CA 1
ATOM 3767 C C . ALA B 1 85 ? 5.539 -3.600 36.436 1.00 70.66 85 ALA A C 1
ATOM 3768 O O . ALA B 1 85 ? 5.286 -4.677 35.875 1.00 71.15 85 ALA A O 1
ATOM 3770 N N . ALA B 1 86 ? 6.752 -3.322 36.932 1.00 62.71 86 ALA A N 1
ATOM 3771 C CA . ALA B 1 86 ? 7.868 -4.237 36.722 1.00 57.67 86 ALA A CA 1
ATOM 3772 C C . ALA B 1 86 ? 7.668 -5.550 37.472 1.00 71.61 86 ALA A C 1
ATOM 3773 O O . ALA B 1 86 ? 8.209 -6.591 37.058 1.00 66.61 86 ALA A O 1
ATOM 3775 N N . GLN B 1 87 ? 6.898 -5.530 38.569 1.00 69.53 87 GLN A N 1
ATOM 3776 C CA . GLN B 1 87 ? 6.599 -6.754 39.312 1.00 60.77 87 GLN A CA 1
ATOM 3777 C C . GLN B 1 87 ? 5.342 -7.483 38.820 1.00 70.52 87 GLN A C 1
ATOM 3778 O O . GLN B 1 87 ? 4.852 -8.377 39.517 1.00 70.93 87 GLN A O 1
ATOM 3784 N N . GLN B 1 88 ? 4.832 -7.131 37.638 1.00 68.85 88 GLN A N 1
ATOM 3785 C CA . GLN B 1 88 ? 3.580 -7.659 37.104 1.00 71.33 88 GLN A CA 1
ATOM 3786 C C . GLN B 1 88 ? 3.835 -8.928 36.304 1.00 66.34 88 GLN A C 1
ATOM 3787 O O . GLN B 1 88 ? 4.822 -9.008 35.573 1.00 68.80 88 GLN A O 1
ATOM 3793 N N . THR B 1 89 ? 2.933 -9.916 36.428 1.00 79.20 89 THR A N 1
ATOM 3794 C CA . THR B 1 89 ? 3.152 -11.239 35.826 1.00 78.16 89 THR A CA 1
ATOM 3795 C C . THR B 1 89 ? 2.289 -11.503 34.588 1.00 70.72 89 THR A C 1
ATOM 3796 O O . THR B 1 89 ? 2.633 -12.380 33.783 1.00 74.78 89 THR A O 1
ATOM 3800 N N . THR B 1 90 ? 1.207 -10.742 34.394 1.00 80.20 90 THR A N 1
ATOM 3801 C CA . THR B 1 90 ? 0.324 -10.887 33.240 1.00 83.88 90 THR A CA 1
ATOM 3802 C C . THR B 1 90 ? -0.016 -9.512 32.688 1.00 77.23 90 THR A C 1
ATOM 3803 O O . THR B 1 90 ? 0.062 -8.509 33.398 1.00 75.34 90 THR A O 1
ATOM 3807 N N . PHE B 1 91 ? -0.441 -9.503 31.417 1.00 65.69 91 PHE A N 1
ATOM 3808 C CA . PHE B 1 91 ? -0.850 -8.274 30.743 1.00 62.05 91 PHE A CA 1
ATOM 3809 C C . PHE B 1 91 ? -1.940 -7.537 31.516 1.00 63.75 91 PHE A C 1
ATOM 3810 O O . PHE B 1 91 ? -1.924 -6.304 31.585 1.00 62.61 91 PHE A O 1
ATOM 3818 N N . ALA B 1 92 ? -2.879 -8.264 32.128 1.00 65.29 92 ALA A N 1
ATOM 3819 C CA . ALA B 1 92 ? -4.008 -7.590 32.767 1.00 60.90 92 ALA A CA 1
ATOM 3820 C C . ALA B 1 92 ? -3.557 -6.762 33.960 1.00 72.23 92 ALA A C 1
ATOM 3821 O O . ALA B 1 92 ? -4.112 -5.689 34.227 1.00 68.70 92 ALA A O 1
ATOM 3823 N N . GLY B 1 93 ? -2.562 -7.243 34.704 1.00 73.78 93 GLY A N 1
ATOM 3824 C CA . GLY B 1 93 ? -1.987 -6.408 35.744 1.00 68.31 93 GLY A CA 1
ATOM 3825 C C . GLY B 1 93 ? -0.963 -5.428 35.198 1.00 66.27 93 GLY A C 1
ATOM 3826 O O . GLY B 1 93 ? -0.775 -4.341 35.751 1.00 60.69 93 GLY A O 1
ATOM 3827 N N . PHE B 1 94 ? -0.305 -5.784 34.089 1.00 64.33 94 PHE A N 1
ATOM 3828 C CA . PHE B 1 94 ? 0.838 -4.989 33.655 1.00 63.29 94 PHE A CA 1
ATOM 3829 C C . PHE B 1 94 ? 0.399 -3.733 32.914 1.00 63.89 94 PHE A C 1
ATOM 3830 O O . PHE B 1 94 ? 0.953 -2.645 33.145 1.00 58.07 94 PHE A O 1
ATOM 3838 N N . PHE B 1 95 ? -0.585 -3.876 32.015 1.00 60.88 95 PHE A N 1
ATOM 3839 C CA . PHE B 1 95 ? -1.012 -2.773 31.152 1.00 62.13 95 PHE A CA 1
ATOM 3840 C C . PHE B 1 95 ? -1.445 -1.521 31.910 1.00 65.85 95 PHE A C 1
ATOM 3841 O O . PHE B 1 95 ? -0.944 -0.425 31.581 1.00 64.61 95 PHE A O 1
ATOM 3849 N N . PRO B 1 96 ? -2.374 -1.586 32.884 1.00 61.86 96 PRO A N 1
ATOM 3850 C CA . PRO B 1 96 ? -2.860 -0.336 33.509 1.00 56.22 96 PRO A CA 1
ATOM 3851 C C . PRO B 1 96 ? -1.753 0.489 34.142 1.00 51.83 96 PRO A C 1
ATOM 3852 O O . PRO B 1 96 ? -1.746 1.718 34.003 1.00 58.77 96 PRO A O 1
ATOM 3856 N N . LEU B 1 97 ? -0.793 -0.171 34.807 1.00 58.32 97 LEU A N 1
ATOM 3857 C CA . LEU B 1 97 ? 0.327 0.527 35.435 1.00 59.02 97 LEU A CA 1
ATOM 3858 C C . LEU B 1 97 ? 1.274 1.119 34.409 1.00 55.15 97 LEU A C 1
ATOM 3859 O O . LEU B 1 97 ? 1.846 2.197 34.636 1.00 55.44 97 LEU A O 1
ATOM 3864 N N . LEU B 1 98 ? 1.481 0.424 33.286 1.00 51.89 98 LEU A N 1
ATOM 3865 C CA . LEU B 1 98 ? 2.263 1.046 32.225 1.00 57.49 98 LEU A CA 1
ATOM 3866 C C . LEU B 1 98 ? 1.573 2.314 31.726 1.00 56.26 98 LEU A C 1
ATOM 3867 O O . LEU B 1 98 ? 2.200 3.379 31.617 1.00 54.92 98 LEU A O 1
ATOM 3872 N N . LEU B 1 99 ? 0.276 2.219 31.438 1.00 55.39 99 LEU A N 1
ATOM 3873 C CA . LEU B 1 99 ? -0.461 3.394 30.977 1.00 56.79 99 LEU A CA 1
ATOM 3874 C C . LEU B 1 99 ? -0.379 4.542 31.987 1.00 58.24 99 LEU A C 1
ATOM 3875 O O . LEU B 1 99 ? -0.206 5.716 31.611 1.00 56.67 99 LEU A O 1
ATOM 3880 N N . ALA B 1 100 ? -0.464 4.214 33.281 1.00 52.03 100 ALA A N 1
ATOM 3881 C CA . ALA B 1 100 ? -0.342 5.245 34.309 1.00 54.35 100 ALA A CA 1
ATOM 3882 C C . ALA B 1 100 ? 1.061 5.844 34.329 1.00 57.24 100 ALA A C 1
ATOM 3883 O O . ALA B 1 100 ? 1.219 7.070 34.349 1.00 48.94 100 ALA A O 1
ATOM 3885 N N . TYR B 1 101 ? 2.094 4.991 34.337 1.00 57.85 101 TYR A N 1
ATOM 3886 C CA . TYR B 1 101 ? 3.459 5.491 34.255 1.00 54.94 101 TYR A CA 1
ATOM 3887 C C . TYR B 1 101 ? 3.591 6.438 33.077 1.00 54.04 101 TYR A C 1
ATOM 3888 O O . TYR B 1 101 ? 4.058 7.565 33.229 1.00 55.68 101 TYR A O 1
ATOM 3897 N N . SER B 1 102 ? 3.183 5.986 31.891 1.00 50.10 102 SER A N 1
ATOM 3898 C CA . SER B 1 102 ? 3.391 6.776 30.682 1.00 56.26 102 SER A CA 1
ATOM 3899 C C . SER B 1 102 ? 2.671 8.106 30.775 1.00 48.53 102 SER A C 1
ATOM 3900 O O . SER B 1 102 ? 3.139 9.118 30.241 1.00 38.21 102 SER A O 1
ATOM 3903 N N . LEU B 1 103 ? 1.507 8.112 31.418 1.00 52.21 103 LEU A N 1
ATOM 3904 C CA . LEU B 1 103 ? 0.800 9.367 31.536 1.00 56.11 103 LEU A CA 1
ATOM 3905 C C . LEU B 1 103 ? 1.532 10.275 32.498 1.00 53.37 103 LEU A C 1
ATOM 3906 O O . LEU B 1 103 ? 1.568 11.499 32.299 1.00 58.36 103 LEU A O 1
ATOM 3911 N N . THR B 1 104 ? 2.163 9.699 33.522 1.00 49.44 104 THR A N 1
ATOM 3912 C CA . THR B 1 104 ? 2.992 10.537 34.377 1.00 41.64 104 THR A CA 1
ATOM 3913 C C . THR B 1 104 ? 4.183 11.054 33.597 1.00 46.14 104 THR A C 1
ATOM 3914 O O . THR B 1 104 ? 4.593 12.202 33.752 1.00 52.97 104 THR A O 1
ATOM 3918 N N . TYR B 1 105 ? 4.723 10.239 32.710 1.00 55.33 105 TYR A N 1
ATOM 3919 C CA . TYR B 1 105 ? 6.019 10.570 32.130 1.00 51.59 105 TYR A CA 1
ATOM 3920 C C . TYR B 1 105 ? 5.880 11.615 31.037 1.00 45.39 105 TYR A C 1
ATOM 3921 O O . TYR B 1 105 ? 6.624 12.587 31.021 1.00 51.40 105 TYR A O 1
ATOM 3930 N N . MET B 1 106 ? 4.952 11.450 30.116 1.00 48.05 106 MET A N 1
ATOM 3931 C CA . MET B 1 106 ? 5.235 12.253 28.936 1.00 54.73 106 MET A CA 1
ATOM 3932 C C . MET B 1 106 ? 4.841 13.723 29.079 1.00 59.46 106 MET A C 1
ATOM 3933 O O . MET B 1 106 ? 5.224 14.550 28.235 1.00 61.74 106 MET A O 1
ATOM 3938 N N . PRO B 1 107 ? 4.145 14.129 30.135 1.00 61.86 107 PRO A N 1
ATOM 3939 C CA . PRO B 1 107 ? 4.220 15.551 30.462 1.00 55.42 107 PRO A CA 1
ATOM 3940 C C . PRO B 1 107 ? 5.621 16.001 30.902 1.00 57.84 107 PRO A C 1
ATOM 3941 O O . PRO B 1 107 ? 5.946 17.194 30.722 1.00 59.51 107 PRO A O 1
ATOM 3945 N N . THR B 1 108 ? 6.433 15.096 31.487 1.00 49.35 108 THR A N 1
ATOM 3946 C CA . THR B 1 108 ? 7.802 15.433 31.875 1.00 46.42 108 THR A CA 1
ATOM 3947 C C . THR B 1 108 ? 8.576 16.019 30.709 1.00 54.35 108 THR A C 1
ATOM 3948 O O . THR B 1 108 ? 9.422 16.891 30.899 1.00 44.27 108 THR A O 1
ATOM 3952 N N . ILE B 1 109 ? 8.371 15.477 29.505 1.00 58.93 109 ILE A N 1
ATOM 3953 C CA . ILE B 1 109 ? 9.173 15.880 28.351 1.00 54.75 109 ILE A CA 1
ATOM 3954 C C . ILE B 1 109 ? 8.991 17.362 28.092 1.00 52.77 109 ILE A C 1
ATOM 3955 O O . ILE B 1 109 ? 9.957 18.131 28.084 1.00 63.36 109 ILE A O 1
ATOM 3960 N N . ALA B 1 110 ? 7.738 17.780 27.878 1.00 55.60 110 ALA A N 1
ATOM 3961 C CA . ALA B 1 110 ? 7.405 19.196 27.783 1.00 55.21 110 ALA A CA 1
ATOM 3962 C C . ALA B 1 110 ? 7.992 19.976 28.947 1.00 53.77 110 ALA A C 1
ATOM 3963 O O . ALA B 1 110 ? 8.754 20.922 28.733 1.00 55.53 110 ALA A O 1
ATOM 3965 N N . LEU B 1 111 ? 7.652 19.583 30.180 1.00 47.83 111 LEU A N 1
ATOM 3966 C CA . LEU B 1 111 ? 8.182 20.267 31.352 1.00 45.55 111 LEU A CA 1
ATOM 3967 C C . LEU B 1 111 ? 9.687 20.501 31.263 1.00 47.99 111 LEU A C 1
ATOM 3968 O O . LEU B 1 111 ? 10.165 21.609 31.554 1.00 50.48 111 LEU A O 1
ATOM 3973 N N . THR B 1 112 ? 10.457 19.450 30.931 1.00 59.27 112 THR A N 1
ATOM 3974 C CA . THR B 1 112 ? 11.906 19.590 30.951 1.00 57.74 112 THR A CA 1
ATOM 3975 C C . THR B 1 112 ? 12.357 20.499 29.839 1.00 56.24 112 THR A C 1
ATOM 3976 O O . THR B 1 112 ? 13.354 21.203 29.997 1.00 56.49 112 THR A O 1
ATOM 3980 N N . ASN B 1 113 ? 11.622 20.527 28.729 1.00 48.44 113 ASN A N 1
ATOM 3981 C CA . ASN B 1 113 ? 11.940 21.510 27.705 1.00 56.18 113 ASN A CA 1
ATOM 3982 C C . ASN B 1 113 ? 11.624 22.933 28.171 1.00 63.62 113 ASN A C 1
ATOM 3983 O O . ASN B 1 113 ? 12.384 23.855 27.874 1.00 60.71 113 ASN A O 1
ATOM 3988 N N . SER B 1 114 ? 10.542 23.114 28.934 1.00 62.28 114 SER A N 1
ATOM 3989 C CA . SER B 1 114 ? 10.230 24.410 29.528 1.00 59.71 114 SER A CA 1
ATOM 3990 C C . SER B 1 114 ? 11.345 24.862 30.464 1.00 63.11 114 SER A C 1
ATOM 3991 O O . SER B 1 114 ? 11.847 25.996 30.359 1.00 74.50 114 SER A O 1
ATOM 3994 N N . ILE B 1 115 ? 11.723 23.987 31.400 1.00 58.43 115 ILE A N 1
ATOM 3995 C CA . ILE B 1 115 ? 12.747 24.324 32.376 1.00 57.66 115 ILE A CA 1
ATOM 3996 C C . ILE B 1 115 ? 14.052 24.630 31.681 1.00 56.33 115 ILE A C 1
ATOM 3997 O O . ILE B 1 115 ? 14.756 25.568 32.062 1.00 66.10 115 ILE A O 1
ATOM 4002 N N . ALA B 1 116 ? 14.394 23.862 30.652 1.00 62.14 116 ALA A N 1
ATOM 4003 C CA . ALA B 1 116 ? 15.608 24.150 29.910 1.00 64.44 116 ALA A CA 1
ATOM 4004 C C . ALA B 1 116 ? 15.511 25.502 29.201 1.00 65.44 116 ALA A C 1
ATOM 4005 O O . ALA B 1 116 ? 16.409 26.337 29.340 1.00 73.90 116 ALA A O 1
ATOM 4007 N N . PHE B 1 117 ? 14.420 25.739 28.460 1.00 68.79 117 PHE A N 1
ATOM 4008 C CA . PHE B 1 117 ? 14.279 26.967 27.676 1.00 76.51 117 PHE A CA 1
ATOM 4009 C C . PHE B 1 117 ? 14.381 28.206 28.552 1.00 74.20 117 PHE A C 1
ATOM 4010 O O . PHE B 1 117 ? 15.046 29.183 28.185 1.00 76.21 117 PHE A O 1
ATOM 4018 N N . ALA B 1 118 ? 13.693 28.195 29.697 1.00 72.11 118 ALA A N 1
ATOM 4019 C CA . ALA B 1 118 ? 13.630 29.384 30.538 1.00 67.53 118 ALA A CA 1
ATOM 4020 C C . ALA B 1 118 ? 15.015 29.845 31.001 1.00 71.20 118 ALA A C 1
ATOM 4021 O O . ALA B 1 118 ? 15.306 31.044 31.011 1.00 66.65 118 ALA A O 1
ATOM 4023 N N . ASN B 1 119 ? 15.888 28.918 31.374 1.00 66.73 119 ASN A N 1
ATOM 4024 C CA . ASN B 1 119 ? 17.053 29.264 32.175 1.00 68.99 119 ASN A CA 1
ATOM 4025 C C . ASN B 1 119 ? 18.377 29.145 31.410 1.00 73.66 119 ASN A C 1
ATOM 4026 O O . ASN B 1 119 ? 19.430 28.946 32.026 1.00 71.29 119 ASN A O 1
ATOM 4031 N N . VAL B 1 120 ? 18.353 29.270 30.091 1.00 73.61 120 VAL A N 1
ATOM 4032 C CA . VAL B 1 120 ? 19.555 29.503 29.293 1.00 79.69 120 VAL A CA 1
ATOM 4033 C C . VAL B 1 120 ? 19.517 30.950 28.793 1.00 94.94 120 VAL A C 1
ATOM 4034 O O . VAL B 1 120 ? 18.450 31.402 28.347 1.00 94.75 120 VAL A O 1
ATOM 4038 N N . PRO B 1 121 ? 20.649 31.698 28.859 1.00 94.43 121 PRO A N 1
ATOM 4039 C CA . PRO B 1 121 ? 20.627 33.122 28.462 1.00 100.37 121 PRO A CA 1
ATOM 4040 C C . PRO B 1 121 ? 20.321 33.353 26.984 1.00 102.08 121 PRO A C 1
ATOM 4041 O O . PRO B 1 121 ? 19.415 34.126 26.644 1.00 104.15 121 PRO A O 1
ATOM 4045 N N . ASP B 1 122 ? 21.077 32.705 26.096 1.00 99.68 122 ASP A N 1
ATOM 4046 C CA . ASP B 1 122 ? 20.844 32.774 24.654 1.00 105.28 122 ASP A CA 1
ATOM 4047 C C . ASP B 1 122 ? 20.165 31.474 24.225 1.00 101.86 122 ASP A C 1
ATOM 4048 O O . ASP B 1 122 ? 20.776 30.398 24.267 1.00 92.18 122 ASP A O 1
ATOM 4053 N N . VAL B 1 123 ? 18.899 31.573 23.820 1.00 101.30 123 VAL A N 1
ATOM 4054 C CA . VAL B 1 123 ? 18.117 30.363 23.596 1.00 99.32 123 VAL A CA 1
ATOM 4055 C C . VAL B 1 123 ? 18.476 29.712 22.259 1.00 97.21 123 VAL A C 1
ATOM 4056 O O . VAL B 1 123 ? 18.500 28.484 22.153 1.00 93.53 123 VAL A O 1
ATOM 4060 N N . GLU B 1 124 ? 18.804 30.501 21.231 1.00 103.01 124 GLU A N 1
ATOM 4061 C CA . GLU B 1 124 ? 19.155 29.874 19.958 1.00 101.23 124 GLU A CA 1
ATOM 4062 C C . GLU B 1 124 ? 20.604 29.416 19.922 1.00 98.63 124 GLU A C 1
ATOM 4063 O O . GLU B 1 124 ? 20.952 28.541 19.122 1.00 90.87 124 GLU A O 1
ATOM 4069 N N . ARG B 1 125 ? 21.454 29.966 20.784 1.00 102.15 125 ARG A N 1
ATOM 4070 C CA . ARG B 1 125 ? 22.779 29.389 20.950 1.00 98.11 125 ARG A CA 1
ATOM 4071 C C . ARG B 1 125 ? 22.703 28.098 21.748 1.00 99.89 125 ARG A C 1
ATOM 4072 O O . ARG B 1 125 ? 23.162 27.046 21.285 1.00 99.77 125 ARG A O 1
ATOM 4074 N N . ASP B 1 126 ? 22.083 28.145 22.932 1.00 99.85 126 ASP A N 1
ATOM 4075 C CA . ASP B 1 126 ? 22.270 27.100 23.936 1.00 92.94 126 ASP A CA 1
ATOM 4076 C C . ASP B 1 126 ? 21.121 26.099 24.041 1.00 84.80 126 ASP A C 1
ATOM 4077 O O . ASP B 1 126 ? 21.283 25.087 24.727 1.00 85.79 126 ASP A O 1
ATOM 4082 N N . PHE B 1 127 ? 19.982 26.329 23.378 1.00 82.98 127 PHE A N 1
ATOM 4083 C CA . PHE B 1 127 ? 18.933 25.310 23.351 1.00 81.53 127 PHE A CA 1
ATOM 4084 C C . PHE B 1 127 ? 19.348 24.065 22.581 1.00 81.23 127 PHE A C 1
ATOM 4085 O O . PHE B 1 127 ? 19.202 22.959 23.130 1.00 90.99 127 PHE A O 1
ATOM 4093 N N . PRO B 1 128 ? 19.854 24.152 21.336 1.00 83.87 128 PRO A N 1
ATOM 4094 C CA . PRO B 1 128 ? 20.303 22.929 20.650 1.00 84.02 128 PRO A CA 1
ATOM 4095 C C . PRO B 1 128 ? 21.229 22.075 21.490 1.00 79.20 128 PRO A C 1
ATOM 4096 O O . PRO B 1 128 ? 21.151 20.834 21.447 1.00 75.91 128 PRO A O 1
ATOM 4100 N N . ARG B 1 129 ? 22.123 22.727 22.234 1.00 75.40 129 ARG A N 1
ATOM 4101 C CA . ARG B 1 129 ? 23.042 22.011 23.106 1.00 80.83 129 ARG A CA 1
ATOM 4102 C C . ARG B 1 129 ? 22.311 21.177 24.145 1.00 79.27 129 ARG A C 1
ATOM 4103 O O . ARG B 1 129 ? 22.751 20.066 24.460 1.00 79.88 129 ARG A O 1
ATOM 4111 N N . ILE B 1 130 ? 21.223 21.699 24.711 1.00 75.02 130 ILE A N 1
ATOM 4112 C CA . ILE B 1 130 ? 20.467 20.893 25.657 1.00 73.59 130 ILE A CA 1
ATOM 4113 C C . ILE B 1 130 ? 19.637 19.834 24.923 1.00 74.23 130 ILE A C 1
ATOM 4114 O O . ILE B 1 130 ? 19.419 18.740 25.459 1.00 67.72 130 ILE A O 1
ATOM 4119 N N .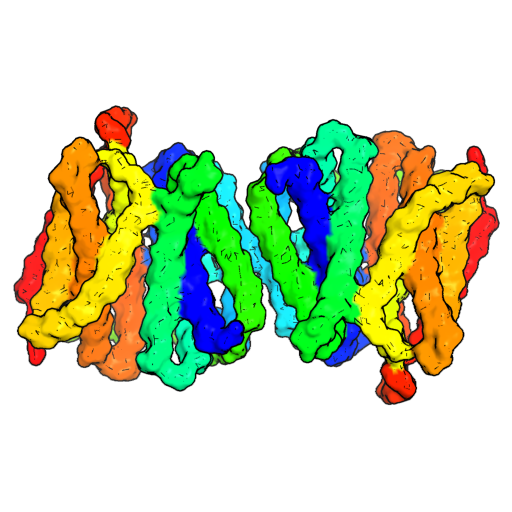 ARG B 1 131 ? 19.220 20.106 23.678 1.00 75.43 131 ARG A N 1
ATOM 4120 C CA . ARG B 1 131 ? 18.410 19.143 22.933 1.00 77.64 131 ARG A CA 1
ATOM 4121 C C . ARG B 1 131 ? 19.196 17.884 22.571 1.00 74.78 131 ARG A C 1
ATOM 4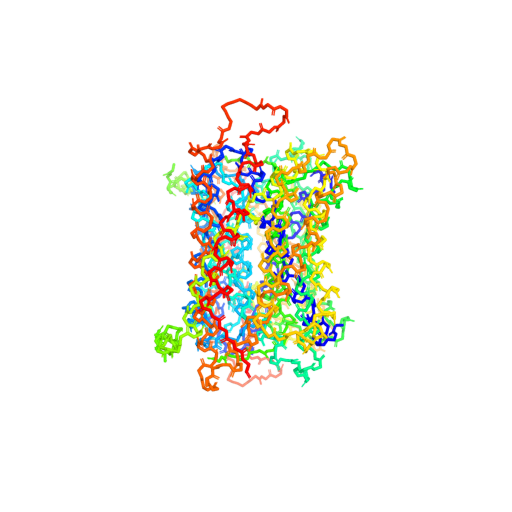122 O O . ARG B 1 131 ? 18.631 16.781 22.584 1.00 68.98 131 ARG A O 1
ATOM 4130 N N . VAL B 1 132 ? 20.488 18.017 22.243 1.00 74.73 132 VAL A N 1
ATOM 4131 C CA . VAL B 1 132 ? 21.264 16.822 21.896 1.00 72.57 132 VAL A CA 1
ATOM 4132 C C . VAL B 1 132 ? 21.443 15.928 23.119 1.00 67.12 132 VAL A C 1
ATOM 4133 O O . VAL B 1 132 ? 21.519 14.697 22.992 1.00 63.57 132 VAL A O 1
ATOM 4137 N N . MET B 1 133 ? 21.533 16.534 24.322 1.00 67.33 133 MET A N 1
ATOM 4138 C CA . MET B 1 133 ? 21.757 15.771 25.554 1.00 61.97 133 MET A CA 1
ATOM 4139 C C . MET B 1 133 ? 20.646 14.763 25.818 1.00 52.59 133 MET A C 1
ATOM 4140 O O . MET B 1 133 ? 20.875 13.761 26.498 1.00 48.63 133 MET A O 1
ATOM 4145 N N . GLY B 1 134 ? 19.441 15.004 25.304 1.00 49.66 134 GLY A N 1
ATOM 4146 C CA . GLY B 1 134 ? 18.387 14.016 25.471 1.00 55.03 134 GLY A CA 1
ATOM 4147 C C . GLY B 1 134 ? 18.657 12.763 24.669 1.00 55.65 134 GLY A C 1
ATOM 4148 O O . GLY B 1 134 ? 18.581 11.644 25.186 1.00 54.57 134 GLY A O 1
ATOM 4149 N N . THR B 1 135 ? 19.024 12.935 23.403 1.00 59.23 135 THR A N 1
ATOM 4150 C CA . THR B 1 135 ? 19.365 11.770 22.604 1.00 56.72 135 THR A CA 1
ATOM 4151 C C . THR B 1 135 ? 20.642 11.105 23.114 1.00 54.37 135 THR A C 1
ATOM 4152 O O . THR B 1 135 ? 20.749 9.875 23.096 1.00 65.76 135 THR A O 1
ATOM 4156 N N . ILE B 1 136 ? 21.622 11.891 23.567 1.00 48.13 136 ILE A N 1
ATOM 4157 C CA . ILE B 1 136 ? 22.822 11.306 24.163 1.00 45.71 136 ILE A CA 1
ATOM 4158 C C . ILE B 1 136 ? 22.466 10.446 25.369 1.00 48.93 136 ILE A C 1
ATOM 4159 O O . ILE B 1 136 ? 23.027 9.364 25.554 1.00 51.78 136 ILE A O 1
ATOM 4164 N N . GLY B 1 137 ? 21.530 10.900 26.213 1.00 48.52 137 GLY A N 1
ATOM 4165 C CA . GLY B 1 137 ? 21.077 10.050 27.307 1.00 46.39 137 GLY A CA 1
ATOM 4166 C C . GLY B 1 137 ? 20.361 8.793 26.817 1.00 55.14 137 GLY A C 1
ATOM 4167 O O . GLY B 1 137 ? 20.455 7.718 27.427 1.00 48.78 137 GLY A O 1
ATOM 4168 N N . TRP B 1 138 ? 19.603 8.919 25.730 1.00 51.15 138 TRP A N 1
ATOM 4169 C CA . TRP B 1 138 ? 18.950 7.737 25.183 1.00 50.41 138 TRP A CA 1
ATOM 4170 C C . TRP B 1 138 ? 19.995 6.730 24.730 1.00 49.61 138 TRP A C 1
ATOM 4171 O O . TRP B 1 138 ? 19.860 5.513 24.952 1.00 47.52 138 TRP A O 1
ATOM 4182 N N . ILE B 1 139 ? 21.050 7.247 24.096 1.00 51.28 139 ILE A N 1
ATOM 4183 C CA . ILE B 1 139 ? 22.242 6.469 23.784 1.00 57.35 139 ILE A CA 1
ATOM 4184 C C . ILE B 1 139 ? 22.774 5.809 25.043 1.00 54.43 139 ILE A C 1
ATOM 4185 O O . ILE B 1 139 ? 23.091 4.606 25.062 1.00 45.25 139 ILE A O 1
ATOM 4190 N N . ALA B 1 140 ? 22.879 6.593 26.114 1.00 52.18 140 ALA A N 1
ATOM 4191 C CA . ALA B 1 140 ? 23.472 6.077 27.333 1.00 51.93 140 ALA A CA 1
ATOM 4192 C C . ALA B 1 140 ? 22.662 4.914 27.878 1.00 47.07 140 ALA A C 1
ATOM 4193 O O . ALA B 1 140 ? 23.227 3.954 28.393 1.00 48.34 140 ALA A O 1
ATOM 4195 N N . SER B 1 141 ? 21.340 4.984 27.758 1.00 52.62 141 SER A N 1
ATOM 4196 C CA . SER B 1 141 ? 20.481 3.901 28.240 1.00 50.47 141 SER A CA 1
ATOM 4197 C C . SER B 1 141 ? 20.709 2.640 27.429 1.00 51.92 141 SER A C 1
ATOM 4198 O O . SER B 1 141 ? 20.921 1.555 27.988 1.00 50.94 141 SER A O 1
ATOM 4201 N N . GLY B 1 142 ? 20.633 2.770 26.097 1.00 55.33 142 GLY A N 1
ATOM 4202 C CA . GLY B 1 142 ? 21.002 1.665 25.229 1.00 48.29 142 GLY A CA 1
ATOM 4203 C C . GLY B 1 142 ? 22.290 0.998 25.665 1.00 45.43 142 GLY A C 1
ATOM 4204 O O . GLY B 1 142 ? 22.315 -0.190 25.987 1.00 51.83 142 GLY A O 1
ATOM 4205 N N . LEU B 1 143 ? 23.372 1.755 25.688 1.00 51.04 143 LEU A N 1
ATOM 4206 C CA . LEU B 1 143 ? 24.661 1.182 26.052 1.00 52.79 143 LEU A CA 1
ATOM 4207 C C . LEU B 1 143 ? 24.599 0.536 27.428 1.00 50.10 143 LEU A C 1
ATOM 4208 O O . LEU B 1 143 ? 24.898 -0.655 27.581 1.00 54.96 143 LEU A O 1
ATOM 4213 N N . ALA B 1 144 ? 24.187 1.299 28.438 1.00 48.93 144 ALA A N 1
ATOM 4214 C CA . ALA B 1 144 ? 24.179 0.796 29.798 1.00 45.75 144 ALA A CA 1
ATOM 4215 C C . ALA B 1 144 ? 23.403 -0.499 29.906 1.00 51.51 144 ALA A C 1
ATOM 4216 O O . ALA B 1 144 ? 23.736 -1.356 30.732 1.00 53.84 144 ALA A O 1
ATOM 4218 N N . CYS B 1 145 ? 22.373 -0.670 29.072 1.00 58.00 145 CYS A N 1
ATOM 4219 C CA . CYS B 1 145 ? 21.471 -1.810 29.215 1.00 55.80 145 CYS A CA 1
ATOM 4220 C C . CYS B 1 145 ? 21.926 -3.033 28.426 1.00 60.08 145 CYS A C 1
ATOM 4221 O O . CYS B 1 145 ? 21.769 -4.167 28.898 1.00 70.36 145 CYS A O 1
ATOM 4224 N N . GLY B 1 146 ? 22.463 -2.838 27.222 1.00 59.81 146 GLY A N 1
ATOM 4225 C CA . GLY B 1 146 ? 22.877 -3.968 26.402 1.00 61.48 146 GLY A CA 1
ATOM 4226 C C . GLY B 1 146 ? 24.369 -4.236 26.346 1.00 54.44 146 GLY A C 1
ATOM 4227 O O . GLY B 1 146 ? 24.822 -5.110 25.608 1.00 49.05 146 GLY A O 1
ATOM 4228 N N . PHE B 1 147 ? 25.134 -3.492 27.100 1.00 56.78 147 PHE A N 1
ATOM 4229 C CA . PHE B 1 147 ? 26.577 -3.685 27.181 1.00 59.18 147 PHE A CA 1
ATOM 4230 C C . PHE B 1 147 ? 27.078 -3.790 28.616 1.00 60.11 147 PHE A C 1
ATOM 4231 O O . PHE B 1 147 ? 27.833 -4.711 28.926 1.00 64.83 147 PHE A O 1
ATOM 4239 N N . LEU B 1 148 ? 26.671 -2.875 29.506 1.00 60.41 148 LEU A N 1
ATOM 4240 C CA . LEU B 1 148 ? 27.251 -2.851 30.850 1.00 63.31 148 LEU A CA 1
ATOM 4241 C C . LEU B 1 148 ? 26.999 -4.103 31.697 1.00 61.79 148 LEU A C 1
ATOM 4242 O O . LEU B 1 148 ? 27.897 -4.474 32.473 1.00 64.83 148 LEU A O 1
ATOM 4247 N N . PRO B 1 149 ? 25.854 -4.776 31.638 1.00 56.71 149 PRO A N 1
ATOM 4248 C CA . PRO B 1 149 ? 25.683 -5.946 32.522 1.00 66.14 149 PRO A CA 1
ATOM 4249 C C . PRO B 1 149 ? 26.579 -7.135 32.161 1.00 67.38 149 PRO A C 1
ATOM 4250 O O . PRO B 1 149 ? 26.884 -7.969 33.031 1.00 65.00 149 PRO A O 1
ATOM 4254 N N . GLN B 1 150 ? 27.056 -7.217 30.931 1.00 67.21 150 GLN A N 1
ATOM 4255 C CA . GLN B 1 150 ? 27.970 -8.326 30.582 1.00 67.04 150 GLN A CA 1
ATOM 4256 C C . GLN B 1 150 ? 29.342 -8.036 31.191 1.00 74.38 150 GLN A C 1
ATOM 4257 O O . GLN B 1 150 ? 30.041 -8.965 31.591 1.00 77.26 150 GLN A O 1
ATOM 4263 N N . ILE B 1 151 ? 29.694 -6.761 31.221 1.00 63.91 151 ILE A N 1
ATOM 4264 C CA . ILE B 1 151 ? 30.993 -6.269 31.734 1.00 58.87 151 ILE A CA 1
ATOM 4265 C C . ILE B 1 151 ? 31.124 -6.650 33.209 1.00 67.10 151 ILE A C 1
ATOM 4266 O O . ILE B 1 151 ? 32.228 -6.929 33.634 1.00 71.29 151 ILE A O 1
ATOM 4271 N N . LEU B 1 152 ? 30.022 -6.677 33.950 1.00 70.15 152 LEU A N 1
ATOM 4272 C CA . LEU B 1 152 ? 30.013 -6.971 35.372 1.00 66.07 152 LEU A CA 1
ATOM 4273 C C . LEU B 1 152 ? 29.799 -8.447 35.643 1.00 73.35 152 LEU A C 1
ATOM 4274 O O . LEU B 1 152 ? 29.718 -8.848 36.811 1.00 85.54 152 LEU A O 1
ATOM 4279 N N . GLY B 1 153 ? 29.711 -9.260 34.599 1.00 64.93 153 GLY A N 1
ATOM 4280 C CA . GLY B 1 153 ? 29.632 -10.696 34.760 1.00 74.69 153 GLY A CA 1
ATOM 4281 C C . GLY B 1 153 ? 28.245 -11.275 34.672 1.00 73.94 153 GLY A C 1
ATOM 4282 O O . GLY B 1 153 ? 28.079 -12.480 34.903 1.00 69.63 153 GLY A O 1
ATOM 4283 N N . TYR B 1 154 ? 27.250 -10.456 34.352 1.00 67.67 154 TYR A N 1
ATOM 4284 C CA . TYR B 1 154 ? 25.861 -10.867 34.302 1.00 59.33 154 TYR A CA 1
ATOM 4285 C C . TYR B 1 154 ? 25.462 -11.114 32.860 1.00 57.94 154 TYR A C 1
ATOM 4286 O O . TYR B 1 154 ? 25.984 -10.487 31.935 1.00 60.03 154 TYR A O 1
ATOM 4295 N N . ALA B 1 155 ? 24.533 -12.045 32.682 1.00 62.54 155 ALA A N 1
ATOM 4296 C CA . ALA B 1 155 ? 23.940 -12.280 31.379 1.00 54.90 155 ALA A CA 1
ATOM 4297 C C . ALA B 1 155 ? 22.984 -11.141 30.995 1.00 58.18 155 ALA A C 1
ATOM 4298 O O . ALA B 1 155 ? 22.517 -10.366 31.842 1.00 60.23 155 ALA A O 1
ATOM 4300 N N . ASP B 1 156 ? 22.681 -11.085 29.688 1.00 57.01 156 ASP A N 1
ATOM 4301 C CA . ASP B 1 156 ? 21.740 -10.137 29.098 1.00 52.48 156 ASP A CA 1
ATOM 4302 C C . ASP B 1 156 ? 20.570 -9.863 30.021 1.00 48.59 156 ASP A C 1
ATOM 4303 O O . ASP B 1 156 ? 19.973 -10.783 30.580 1.00 52.82 156 ASP A O 1
ATOM 4308 N N . ILE B 1 157 ? 20.251 -8.579 30.195 1.00 54.71 157 ILE A N 1
ATOM 4309 C CA . ILE B 1 157 ? 19.053 -8.210 30.935 1.00 52.96 157 ILE A CA 1
ATOM 4310 C C . ILE B 1 157 ? 17.852 -7.957 30.017 1.00 49.54 157 ILE A C 1
ATOM 4311 O O . ILE B 1 157 ? 16.696 -8.033 30.486 1.00 42.89 157 ILE A O 1
ATOM 4316 N N . SER B 1 158 ? 18.075 -7.731 28.721 1.00 40.30 158 SER A N 1
ATOM 4317 C CA . SER B 1 158 ? 16.952 -7.405 27.853 1.00 36.42 158 SER A CA 1
ATOM 4318 C C . SER B 1 158 ? 15.790 -8.375 28.006 1.00 42.00 158 SER A C 1
ATOM 4319 O O . SER B 1 158 ? 14.651 -7.897 28.085 1.00 46.71 158 SER A O 1
ATOM 4322 N N . PRO B 1 159 ? 15.980 -9.699 28.111 1.00 49.24 159 PRO A N 1
ATOM 4323 C CA . PRO B 1 159 ? 14.842 -10.553 28.461 1.00 49.71 159 PRO A CA 1
ATOM 4324 C C . PRO B 1 159 ? 14.319 -10.418 29.897 1.00 52.34 159 PRO A C 1
ATOM 4325 O O . PRO B 1 159 ? 13.228 -10.912 30.172 1.00 51.22 159 PRO A O 1
ATOM 4329 N N . THR B 1 160 ? 14.995 -9.802 30.834 1.00 47.27 160 THR A N 1
ATOM 4330 C CA . THR B 1 160 ? 14.343 -9.698 32.121 1.00 59.17 160 THR A CA 1
ATOM 4331 C C . THR B 1 160 ? 13.685 -8.324 32.317 1.00 50.47 160 THR A C 1
ATOM 4332 O O . THR B 1 160 ? 13.396 -7.592 31.378 1.00 52.15 160 THR A O 1
ATOM 4336 N N . ASN B 1 161 ? 13.310 -8.024 33.554 1.00 41.18 161 ASN A N 1
ATOM 4337 C CA . ASN B 1 161 ? 12.569 -6.803 33.753 1.00 52.42 161 ASN A CA 1
ATOM 4338 C C . ASN B 1 161 ? 13.560 -5.632 33.842 1.00 59.85 161 ASN A C 1
ATOM 4339 O O . ASN B 1 161 ? 13.216 -4.535 33.381 1.00 61.39 161 ASN A O 1
ATOM 4344 N N . ILE B 1 162 ? 14.838 -5.899 34.217 1.00 53.60 162 ILE A N 1
ATOM 4345 C CA . ILE B 1 162 ? 15.784 -4.956 34.822 1.00 52.62 162 ILE A CA 1
ATOM 4346 C C . ILE B 1 162 ? 15.766 -3.614 34.113 1.00 56.06 162 ILE A C 1
ATOM 4347 O O . ILE B 1 162 ? 15.755 -2.621 34.836 1.00 50.93 162 ILE A O 1
ATOM 4352 N N . PRO B 1 163 ? 15.774 -3.531 32.769 1.00 51.64 163 PRO A N 1
ATOM 4353 C CA . PRO B 1 163 ? 15.404 -2.270 32.109 1.00 54.01 163 PRO A CA 1
ATOM 4354 C C . PRO B 1 163 ? 14.312 -1.503 32.844 1.00 50.07 163 PRO A C 1
ATOM 4355 O O . PRO B 1 163 ? 14.461 -0.306 33.143 1.00 49.35 163 PRO A O 1
ATOM 4359 N N . LEU B 1 164 ? 13.244 -2.199 33.209 1.00 57.63 164 LEU A N 1
ATOM 4360 C CA . LEU B 1 164 ? 12.120 -1.601 33.931 1.00 57.56 164 LEU A CA 1
ATOM 4361 C C . LEU B 1 164 ? 12.551 -1.012 35.272 1.00 53.60 164 LEU A C 1
ATOM 4362 O O . LEU B 1 164 ? 12.110 0.080 35.655 1.00 51.54 164 LEU A O 1
ATOM 4367 N N . LEU B 1 165 ? 13.482 -1.688 35.959 1.00 51.67 165 LEU A N 1
ATOM 4368 C CA . LEU B 1 165 ? 13.966 -1.232 37.263 1.00 49.23 165 LEU A CA 1
ATOM 4369 C C . LEU B 1 165 ? 14.977 -0.100 37.109 1.00 50.33 165 LEU A C 1
ATOM 4370 O O . LEU B 1 165 ? 15.078 0.783 37.970 1.00 46.89 165 LEU A O 1
ATOM 4375 N N . ILE B 1 166 ? 15.755 -0.148 36.026 1.00 52.87 166 ILE A N 1
ATOM 4376 C CA . ILE B 1 166 ? 16.700 0.902 35.665 1.00 49.49 166 ILE A CA 1
ATOM 4377 C C . ILE B 1 166 ? 15.943 2.190 35.421 1.00 54.02 166 ILE A C 1
ATOM 4378 O O . ILE B 1 166 ? 16.328 3.272 35.900 1.00 53.71 166 ILE A O 1
ATOM 4383 N N . THR B 1 167 ? 14.844 2.076 34.663 1.00 55.23 167 THR A N 1
ATOM 4384 C CA . THR B 1 167 ? 13.891 3.166 34.487 1.00 47.32 167 THR A CA 1
ATOM 4385 C C . THR B 1 167 ? 13.427 3.715 35.828 1.00 47.57 167 THR A C 1
ATOM 4386 O O . THR B 1 167 ? 13.567 4.918 36.085 1.00 47.45 167 THR A O 1
ATOM 4390 N N . ALA B 1 168 ? 12.864 2.855 36.697 1.00 42.83 168 ALA A N 1
ATOM 4391 C CA . ALA B 1 168 ? 12.481 3.343 38.026 1.00 47.52 168 ALA A CA 1
ATOM 4392 C C . ALA B 1 168 ? 13.609 4.142 38.684 1.00 47.01 168 ALA A C 1
ATOM 4393 O O . ALA B 1 168 ? 13.405 5.298 39.082 1.00 45.77 168 ALA A O 1
ATOM 4395 N N . GLY B 1 169 ? 14.794 3.535 38.814 1.00 46.05 169 GLY A N 1
ATOM 4396 C CA . GLY B 1 169 ? 15.907 4.196 39.493 1.00 52.80 169 GLY A CA 1
ATOM 4397 C C . GLY B 1 169 ? 16.243 5.574 38.930 1.00 53.36 169 GLY A C 1
ATOM 4398 O O . GLY B 1 169 ? 16.435 6.534 39.680 1.00 40.33 169 GLY A O 1
ATOM 4399 N N . SER B 1 170 ? 16.342 5.686 37.604 1.00 53.32 170 SER A N 1
ATOM 4400 C CA . SER B 1 170 ? 16.641 6.976 36.994 1.00 49.28 170 SER A CA 1
ATOM 4401 C C . SER B 1 170 ? 15.489 7.978 37.186 1.00 55.01 170 SER A C 1
ATOM 4402 O O . SER B 1 170 ? 15.715 9.189 37.318 1.00 49.71 170 SER A O 1
ATOM 4405 N N . SER B 1 171 ? 14.247 7.493 37.181 1.00 56.69 171 SER A N 1
ATOM 4406 C CA . SER B 1 171 ? 13.122 8.341 37.532 1.00 49.95 171 SER A CA 1
ATOM 4407 C C . SER B 1 171 ? 13.324 8.924 38.913 1.00 51.21 171 SER A C 1
ATOM 4408 O O . SER B 1 171 ? 13.215 10.136 39.117 1.00 61.88 171 SER A O 1
ATOM 4411 N N . ALA B 1 172 ? 13.638 8.063 39.872 1.00 54.69 172 ALA A N 1
ATOM 4412 C CA . ALA B 1 172 ? 13.888 8.515 41.230 1.00 48.99 172 ALA A CA 1
ATOM 4413 C C . ALA B 1 172 ? 15.057 9.491 41.273 1.00 50.22 172 ALA A C 1
ATOM 4414 O O . ALA B 1 172 ? 15.023 10.479 42.024 1.00 54.90 172 ALA A O 1
ATOM 4416 N N . LEU B 1 173 ? 16.096 9.247 40.460 1.00 50.16 173 LEU A N 1
ATOM 4417 C CA . LEU B 1 173 ? 17.269 10.120 40.499 1.00 49.13 173 LEU A CA 1
ATOM 4418 C C . LEU B 1 173 ? 16.934 11.519 39.979 1.00 49.99 173 LEU A C 1
ATOM 4419 O O . LEU B 1 173 ? 17.189 12.520 40.657 1.00 47.69 173 LEU A O 1
ATOM 4424 N N . LEU B 1 174 ? 16.426 11.600 38.748 1.00 47.03 174 LEU A N 1
ATOM 4425 C CA . LEU B 1 174 ? 16.019 12.879 38.192 1.00 47.53 174 LEU A CA 1
ATOM 4426 C C . LEU B 1 174 ? 15.006 13.561 39.088 1.00 54.05 174 LEU A C 1
ATOM 4427 O O . LEU B 1 174 ? 15.018 14.795 39.232 1.00 57.89 174 LEU A O 1
ATOM 4432 N N . GLY B 1 175 ? 14.134 12.784 39.722 1.00 43.26 175 GLY A N 1
ATOM 4433 C CA . GLY B 1 175 ? 13.266 13.369 40.721 1.00 51.71 175 GLY A CA 1
ATOM 4434 C C . GLY B 1 175 ? 14.038 14.124 41.780 1.00 53.46 175 GLY A C 1
ATOM 4435 O O . GLY B 1 175 ? 13.858 15.329 41.947 1.00 50.11 175 GLY A O 1
ATOM 4436 N N . VAL B 1 176 ? 14.945 13.438 42.473 1.00 52.94 176 VAL A N 1
ATOM 4437 C CA . VAL B 1 176 ? 15.708 14.127 43.511 1.00 53.71 176 VAL A CA 1
ATOM 4438 C C . VAL B 1 176 ? 16.526 15.281 42.932 1.00 57.33 176 VAL A C 1
ATOM 4439 O O . VAL B 1 176 ? 16.652 16.335 43.567 1.00 57.91 176 VAL A O 1
ATOM 4443 N N . PHE B 1 177 ? 17.084 15.112 41.726 1.00 56.85 177 PHE A N 1
ATOM 4444 C CA . PHE B 1 177 ? 17.883 16.150 41.077 1.00 56.37 177 PHE A CA 1
ATOM 4445 C C . PHE B 1 177 ? 17.050 17.387 40.751 1.00 58.61 177 PHE A C 1
ATOM 4446 O O . PHE B 1 177 ? 17.606 18.468 40.519 1.00 53.35 177 PHE A O 1
ATOM 4454 N N . ALA B 1 178 ? 15.724 17.246 40.749 1.00 65.12 178 ALA A N 1
ATOM 4455 C CA . ALA B 1 178 ? 14.837 18.383 40.541 1.00 59.38 178 ALA A CA 1
ATOM 4456 C C . ALA B 1 178 ? 14.842 19.361 41.708 1.00 60.13 178 ALA A C 1
ATOM 4457 O O . ALA B 1 178 ? 14.355 20.486 41.543 1.00 60.92 178 ALA A O 1
ATOM 4459 N N . PHE B 1 179 ? 15.350 18.965 42.884 1.00 55.87 179 PHE A N 1
ATOM 4460 C CA . PHE B 1 179 ? 15.463 19.930 43.982 1.00 55.56 179 PHE A CA 1
ATOM 4461 C C . PHE B 1 179 ? 16.438 21.044 43.616 1.00 56.28 179 PHE A C 1
ATOM 4462 O O . PHE B 1 179 ? 16.128 22.228 43.770 1.00 62.52 179 PHE A O 1
ATOM 4470 N N . PHE B 1 180 ? 17.614 20.672 43.111 1.00 59.14 180 PHE A N 1
ATOM 4471 C CA . PHE B 1 180 ? 18.678 21.579 42.717 1.00 52.24 180 PHE A CA 1
ATOM 4472 C C . PHE B 1 180 ? 18.378 22.307 41.420 1.00 52.77 180 PHE A C 1
ATOM 4473 O O . PHE B 1 180 ? 19.251 23.009 40.908 1.00 57.49 180 PHE A O 1
ATOM 4481 N N . LEU B 1 181 ? 17.172 22.171 40.878 1.00 53.12 181 LEU A N 1
ATOM 4482 C CA . LEU B 1 181 ? 16.926 22.800 39.581 1.00 57.13 181 LEU A CA 1
ATOM 4483 C C . LEU B 1 181 ? 16.446 24.238 39.738 1.00 56.19 181 LEU A C 1
ATOM 4484 O O . LEU B 1 181 ? 15.699 24.548 40.683 1.00 59.29 181 LEU A O 1
ATOM 4489 N N . PRO B 1 182 ? 16.851 25.101 38.803 1.00 57.39 182 PRO A N 1
ATOM 4490 C CA . PRO B 1 182 ? 16.457 26.520 38.857 1.00 56.55 182 PRO A CA 1
ATOM 4491 C C . PRO B 1 182 ? 14.959 26.710 38.638 1.00 57.91 182 PRO A C 1
ATOM 4492 O O . PRO B 1 182 ? 14.267 25.838 38.103 1.00 61.00 182 PRO A O 1
ATOM 4496 N N . ASP B 1 183 ? 14.460 27.886 39.048 1.00 59.32 183 ASP A N 1
ATOM 4497 C CA . ASP B 1 183 ? 13.018 28.131 39.139 1.00 59.09 183 ASP A CA 1
ATOM 4498 C C . ASP B 1 183 ? 12.412 28.558 37.799 1.00 60.21 183 ASP A C 1
ATOM 4499 O O . ASP B 1 183 ? 12.867 29.518 37.170 1.00 57.39 183 ASP A O 1
ATOM 4504 N N . THR B 1 184 ? 11.373 27.838 37.376 1.00 61.17 184 THR A N 1
ATOM 4505 C CA . THR B 1 184 ? 10.720 28.041 36.082 1.00 64.05 184 THR A CA 1
ATOM 4506 C C . THR B 1 184 ? 9.220 28.133 36.325 1.00 62.16 184 THR A C 1
ATOM 4507 O O . THR B 1 184 ? 8.592 27.125 36.710 1.00 59.69 184 THR A O 1
ATOM 4511 N N . PRO B 1 185 ? 8.597 29.283 36.106 1.00 67.02 185 PRO A N 1
ATOM 4512 C CA . PRO B 1 185 ? 7.170 29.405 36.337 1.00 67.06 185 PRO A CA 1
ATOM 4513 C C . PRO B 1 185 ? 6.387 28.814 35.182 1.00 69.32 185 PRO A C 1
ATOM 4514 O O . PRO B 1 185 ? 6.978 28.347 34.195 1.00 70.51 185 PRO A O 1
ATOM 4518 N N . PRO B 1 186 ? 5.048 28.794 35.276 1.00 76.69 186 PRO A N 1
ATOM 4519 C CA . PRO B 1 186 ? 4.163 28.375 34.188 1.00 70.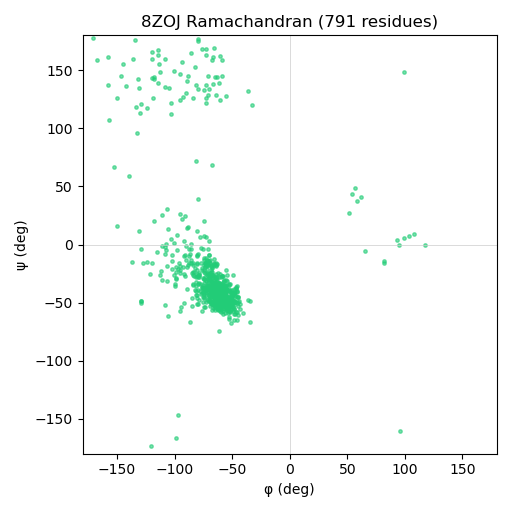27 186 PRO A CA 1
ATOM 4520 C C . PRO B 1 186 ? 3.601 29.543 33.369 1.00 72.41 186 PRO A C 1
ATOM 4521 O O . PRO B 1 186 ? 3.775 29.573 32.148 1.00 65.88 186 PRO A O 1
ATOM 4525 N N . ASP B 1 193 ? -8.125 27.886 28.792 1.00 105.42 193 ASP A N 1
ATOM 4526 C CA . ASP B 1 193 ? -8.370 26.494 29.151 1.00 104.51 193 ASP A CA 1
ATOM 4527 C C . ASP B 1 193 ? -9.375 25.852 28.174 1.00 105.78 193 ASP A C 1
ATOM 4528 O O . ASP B 1 193 ? -10.495 25.488 28.548 1.00 104.47 193 ASP A O 1
ATOM 4533 N N . ILE B 1 194 ? -8.966 25.708 26.912 1.00 102.28 194 ILE A N 1
ATOM 4534 C CA . ILE B 1 194 ? -9.814 25.131 25.872 1.00 109.34 194 ILE A CA 1
ATOM 4535 C C . ILE B 1 194 ? -9.083 23.943 25.237 1.00 106.81 194 ILE A C 1
ATOM 4536 O O . ILE B 1 194 ? -7.990 24.106 24.676 1.00 104.93 194 ILE A O 1
ATOM 4541 N N . LYS B 1 195 ? -9.681 22.750 25.373 1.00 92.63 195 LYS A N 1
ATOM 4542 C CA . LYS B 1 195 ? -9.124 21.457 24.888 1.00 96.71 195 LYS A CA 1
ATOM 4543 C C . LYS B 1 195 ? -9.007 21.502 23.366 1.00 102.61 195 LYS A C 1
ATOM 4544 O O . LYS B 1 195 ? -8.121 20.847 22.807 1.00 97.97 195 LYS A O 1
ATOM 4546 N N . VAL B 1 196 ? -9.877 22.289 22.744 1.00 104.48 196 VAL A N 1
ATOM 4547 C CA . VAL B 1 196 ? -9.986 22.482 21.268 1.00 106.12 196 VAL A CA 1
ATOM 4548 C C . VAL B 1 196 ? -8.721 23.120 20.682 1.00 106.41 196 VAL A C 1
ATOM 4549 O O . VAL B 1 196 ? -8.403 22.822 19.528 1.00 101.64 196 VAL A O 1
ATOM 4553 N N . MET B 1 197 ? -8.001 23.910 21.476 1.00 113.85 197 MET A N 1
ATOM 4554 C CA . MET B 1 197 ? -6.860 24.755 21.040 1.00 110.49 197 MET A CA 1
ATOM 4555 C C . MET B 1 197 ? -5.776 23.947 20.317 1.00 108.60 197 MET A C 1
ATOM 4556 O O . MET B 1 197 ? -5.230 24.458 19.327 1.00 104.91 197 MET A O 1
ATOM 4561 N N . LEU B 1 198 ? -5.500 22.729 20.760 1.00 102.74 198 LEU A N 1
ATOM 4562 C CA . LEU B 1 198 ? -4.427 21.910 20.145 1.00 102.03 198 LEU A CA 1
ATOM 4563 C C . LEU B 1 198 ? -4.695 21.577 18.665 1.00 98.81 198 LEU A C 1
ATOM 4564 O O . LEU B 1 198 ? -3.713 21.330 17.972 1.00 87.26 198 LEU A O 1
ATOM 4569 N N . GLY B 1 199 ? -5.942 21.566 18.174 1.00 100.61 199 GLY A N 1
ATOM 4570 C CA . GLY B 1 199 ? -6.149 21.139 16.773 1.00 97.03 199 GLY A CA 1
ATOM 4571 C C . GLY B 1 199 ? -6.969 22.066 15.886 1.00 100.70 199 GLY A C 1
ATOM 4572 O O . GLY B 1 199 ? -6.521 22.355 14.775 1.00 98.14 199 GLY A O 1
ATOM 4573 N N . LEU B 1 200 ? -8.132 22.514 16.346 1.00 106.50 200 LEU A N 1
ATOM 4574 C CA . LEU B 1 200 ? -9.036 23.319 15.523 1.00 111.77 200 LEU A CA 1
ATOM 4575 C C . LEU B 1 200 ? -8.362 24.573 14.981 1.00 114.55 200 LEU A C 1
ATOM 4576 O O . LEU B 1 200 ? -8.701 25.033 13.883 1.00 119.05 200 LEU A O 1
ATOM 4581 N N . ASP B 1 201 ? -7.456 25.178 15.755 1.00 107.70 201 ASP A N 1
ATOM 4582 C CA . ASP B 1 201 ? -6.543 26.151 15.166 1.00 110.23 201 ASP A CA 1
ATOM 4583 C C . ASP B 1 201 ? -6.016 25.627 13.836 1.00 107.05 201 ASP A C 1
ATOM 4584 O O . ASP B 1 201 ? -6.176 26.263 12.787 1.00 108.62 201 ASP A O 1
ATOM 4589 N N . ALA B 1 202 ? -5.425 24.430 13.865 1.00 107.90 202 ALA A N 1
ATOM 4590 C CA . ALA B 1 202 ? -4.714 23.850 12.739 1.00 105.98 202 ALA A CA 1
ATOM 4591 C C . ALA B 1 202 ? -5.596 23.030 11.811 1.00 97.64 202 ALA A C 1
ATOM 4592 O O . ALA B 1 202 ? -5.201 22.798 10.665 1.00 93.41 202 ALA A O 1
ATOM 4594 N N . LEU B 1 203 ? -6.767 22.587 12.280 1.00 98.96 203 LEU A N 1
ATOM 4595 C CA . LEU B 1 203 ? -7.646 21.754 11.462 1.00 104.18 203 LEU A CA 1
ATOM 4596 C C . LEU B 1 203 ? -8.028 22.457 10.164 1.00 108.09 203 LEU A C 1
ATOM 4597 O O . LEU B 1 203 ? -8.065 21.830 9.096 1.00 105.79 203 LEU A O 1
ATOM 4602 N N . ILE B 1 204 ? -8.307 23.763 10.241 1.00 113.39 204 ILE A N 1
ATOM 4603 C CA . ILE B 1 204 ? -8.635 24.564 9.065 1.00 112.36 204 ILE A CA 1
ATOM 4604 C C . ILE B 1 204 ? -7.444 24.691 8.110 1.00 111.62 204 ILE A C 1
ATOM 4605 O O . ILE B 1 204 ? -7.631 25.021 6.931 1.00 114.23 204 ILE A O 1
ATOM 4610 N N . LEU B 1 205 ? -6.219 24.391 8.571 1.00 110.54 205 LEU A N 1
ATOM 4611 C CA . LEU B 1 205 ? -5.051 24.440 7.692 1.00 107.29 205 LEU A CA 1
ATOM 4612 C C . LEU B 1 205 ? -5.078 23.363 6.613 1.00 98.75 205 LEU A C 1
ATOM 4613 O O . LEU B 1 205 ? -4.390 23.510 5.596 1.00 92.97 205 LEU A O 1
ATOM 4618 N N . LEU B 1 206 ? -5.877 22.304 6.803 1.00 106.10 206 LEU A N 1
ATOM 4619 C CA . LEU B 1 206 ? -5.862 21.133 5.922 1.00 104.45 206 LEU A CA 1
ATOM 4620 C C . LEU B 1 206 ? -6.448 21.415 4.543 1.00 107.11 206 LEU A C 1
ATOM 4621 O O . LEU B 1 206 ? -6.266 20.601 3.632 1.00 104.81 206 LEU A O 1
ATOM 4626 N N . ARG B 1 207 ? -7.150 22.542 4.371 1.00 106.90 207 ARG A N 1
ATOM 4627 C CA . ARG B 1 207 ? -7.774 22.859 3.092 1.00 98.88 207 ARG A CA 1
ATOM 4628 C C . ARG B 1 207 ? -6.745 23.163 2.015 1.00 93.02 207 ARG A C 1
ATOM 4629 O O . ARG B 1 207 ? -7.072 23.118 0.827 1.00 103.52 207 ARG A O 1
ATOM 4631 N N . ASP B 1 208 ? -5.516 23.478 2.390 1.00 91.86 208 ASP A N 1
ATOM 4632 C CA . ASP B 1 208 ? -4.452 23.430 1.410 1.00 96.69 208 ASP A CA 1
ATOM 4633 C C . ASP B 1 208 ? -4.262 21.979 1.018 1.00 107.79 208 ASP A C 1
ATOM 4634 O O . ASP B 1 208 ? -4.327 21.089 1.867 1.00 106.63 208 ASP A O 1
ATOM 4639 N N . LYS B 1 209 ? -4.065 21.722 -0.276 1.00 110.61 209 LYS A N 1
ATOM 4640 C CA . LYS B 1 209 ? -4.018 20.321 -0.680 1.00 105.06 209 LYS A CA 1
ATOM 4641 C C . LYS B 1 209 ? -2.670 19.682 -0.339 1.00 103.56 209 LYS A C 1
ATOM 4642 O O . LYS B 1 209 ? -2.644 18.547 0.141 1.00 103.68 209 LYS A O 1
ATOM 4648 N N . ASN B 1 210 ? -1.552 20.400 -0.527 1.00 102.07 210 ASN A N 1
ATOM 4649 C CA . ASN B 1 210 ? -0.249 19.888 -0.092 1.00 97.48 210 ASN A CA 1
ATOM 4650 C C . ASN B 1 210 ? -0.249 19.549 1.382 1.00 94.23 210 ASN A C 1
ATOM 4651 O O . ASN B 1 210 ? 0.327 18.543 1.799 1.00 94.58 210 ASN A O 1
ATOM 4656 N N . PHE B 1 211 ? -0.813 20.434 2.196 1.00 97.53 211 PHE A N 1
ATOM 4657 C CA . PHE B 1 211 ? -0.845 20.189 3.624 1.00 92.41 211 PHE A CA 1
ATOM 4658 C C . PHE B 1 211 ? -1.663 18.949 3.938 1.00 93.50 211 PHE A C 1
ATOM 4659 O O . PHE B 1 211 ? -1.296 18.169 4.818 1.00 100.41 211 PHE A O 1
ATOM 4667 N N . LEU B 1 212 ? -2.755 18.727 3.206 1.00 92.80 212 LEU A N 1
ATOM 4668 C CA . LEU B 1 212 ? -3.516 17.502 3.407 1.00 92.52 212 LEU A CA 1
ATOM 4669 C C . LEU B 1 212 ? -2.712 16.286 2.962 1.00 91.77 212 LEU A C 1
ATOM 4670 O O . LEU B 1 212 ? -2.697 15.266 3.648 1.00 92.62 212 LEU A O 1
ATOM 4675 N N . VAL B 1 213 ? -2.033 16.387 1.821 1.00 89.31 213 VAL A N 1
ATOM 4676 C CA . VAL B 1 213 ? -1.249 15.280 1.279 1.00 87.12 213 VAL A CA 1
ATOM 4677 C C . VAL B 1 213 ? -0.143 14.895 2.250 1.00 88.21 213 VAL A C 1
ATOM 4678 O O . VAL B 1 213 ? 0.072 13.716 2.551 1.00 93.85 213 VAL A O 1
ATOM 4682 N N . PHE B 1 214 ? 0.582 15.898 2.735 1.00 89.88 214 PHE A N 1
ATOM 4683 C CA . PHE B 1 214 ? 1.630 15.700 3.721 1.00 90.43 214 PHE A CA 1
ATOM 4684 C C . PHE B 1 214 ? 1.065 15.126 5.011 1.00 90.88 214 PHE A C 1
ATOM 4685 O O . PHE B 1 214 ? 1.599 14.149 5.543 1.00 92.09 214 PHE A O 1
ATOM 4693 N N . PHE B 1 215 ? -0.016 15.712 5.529 1.00 90.64 215 PHE A N 1
ATOM 4694 C CA . PHE B 1 215 ? -0.631 15.201 6.744 1.00 89.60 215 PHE A CA 1
ATOM 4695 C C . PHE B 1 215 ? -1.043 13.740 6.570 1.00 87.39 215 PHE A C 1
ATOM 4696 O O . PHE B 1 215 ? -0.719 12.887 7.403 1.00 83.45 215 PHE A O 1
ATOM 4704 N N . PHE B 1 216 ? -1.685 13.419 5.451 1.00 94.54 216 PHE A N 1
ATOM 4705 C CA . PHE B 1 216 ? -2.253 12.091 5.265 1.00 96.89 216 PHE A CA 1
ATOM 4706 C C . PHE B 1 216 ? -1.165 11.050 5.030 1.00 91.39 216 PHE A C 1
ATOM 4707 O O . PHE B 1 216 ? -1.205 9.950 5.601 1.00 85.77 216 PHE A O 1
ATOM 4715 N N . CYS B 1 217 ? -0.175 11.382 4.201 1.00 89.86 217 CYS A N 1
ATOM 4716 C CA . CYS B 1 217 ? 0.884 10.442 3.879 1.00 93.72 217 CYS A CA 1
ATOM 4717 C C . CYS B 1 217 ? 1.936 10.327 4.970 1.00 90.74 217 CYS A C 1
ATOM 4718 O O . CYS B 1 217 ? 2.541 9.265 5.102 1.00 83.16 217 CYS A O 1
ATOM 4721 N N . SER B 1 218 ? 2.124 11.334 5.816 1.00 89.94 218 SER A N 1
ATOM 4722 C CA . SER B 1 218 ? 2.874 11.056 7.035 1.00 83.80 218 SER A CA 1
ATOM 4723 C C . SER B 1 218 ? 2.029 10.262 8.033 1.00 79.26 218 SER A C 1
ATOM 4724 O O . SER B 1 218 ? 2.576 9.460 8.793 1.00 83.91 218 SER A O 1
ATOM 4727 N N . PHE B 1 219 ? 0.704 10.420 8.030 1.00 79.19 219 PHE A N 1
ATOM 4728 C CA . PHE B 1 219 ? -0.106 9.546 8.869 1.00 81.99 219 PHE A CA 1
ATOM 4729 C C . PHE B 1 219 ? 0.068 8.086 8.462 1.00 85.28 219 PHE A C 1
ATOM 4730 O O . PHE B 1 219 ? 0.151 7.187 9.315 1.00 83.63 219 PHE A O 1
ATOM 4738 N N . LEU B 1 220 ? 0.057 7.827 7.156 1.00 83.45 220 LEU A N 1
ATOM 4739 C CA . LEU B 1 220 ? 0.328 6.478 6.683 1.00 83.52 220 LEU A CA 1
ATOM 4740 C C . LEU B 1 220 ? 1.750 6.061 7.038 1.00 77.43 220 LEU A C 1
ATOM 4741 O O . LEU B 1 220 ? 1.950 4.984 7.603 1.00 77.37 220 LEU A O 1
ATOM 4746 N N . PHE B 1 221 ? 2.735 6.937 6.775 1.00 78.44 221 PHE A N 1
ATOM 4747 C CA . PHE B 1 221 ? 4.153 6.644 6.996 1.00 75.64 221 PHE A CA 1
ATOM 4748 C C . PHE B 1 221 ? 4.445 6.248 8.437 1.00 74.49 221 PHE A C 1
ATOM 4749 O O . PHE B 1 221 ? 5.300 5.393 8.693 1.00 72.88 221 PHE A O 1
ATOM 4757 N N . ALA B 1 222 ? 3.765 6.872 9.395 1.00 70.85 222 ALA A N 1
ATOM 4758 C CA . ALA B 1 222 ? 4.066 6.613 10.798 1.00 66.41 222 ALA A CA 1
ATOM 4759 C C . ALA B 1 222 ? 3.601 5.249 11.267 1.00 69.27 222 ALA A C 1
ATOM 4760 O O . ALA B 1 222 ? 3.993 4.834 12.363 1.00 66.50 222 ALA A O 1
ATOM 4762 N N . MET B 1 223 ? 2.759 4.551 10.484 1.00 74.68 223 MET A N 1
ATOM 4763 C CA . MET B 1 223 ? 2.282 3.235 10.915 1.00 74.10 223 MET A CA 1
ATOM 4764 C C . MET B 1 223 ? 3.296 2.128 10.645 1.00 62.66 223 MET A C 1
ATOM 4765 O O . MET B 1 223 ? 3.610 1.368 11.577 1.00 62.40 223 MET A O 1
ATOM 4770 N N . PRO B 1 224 ? 3.845 1.974 9.438 1.00 61.46 224 PRO A N 1
ATOM 4771 C CA . PRO B 1 224 ? 5.014 1.104 9.280 1.00 55.29 224 PRO A CA 1
ATOM 4772 C C . PRO B 1 224 ? 6.180 1.528 10.142 1.00 62.32 224 PRO A C 1
ATOM 4773 O O . PRO B 1 224 ? 6.829 0.676 10.761 1.00 61.62 224 PRO A O 1
ATOM 4777 N N . LEU B 1 225 ? 6.465 2.832 10.198 1.00 61.69 225 LEU A N 1
ATOM 4778 C CA . LEU B 1 225 ? 7.650 3.323 10.895 1.00 65.72 225 LEU A CA 1
ATOM 4779 C C . LEU B 1 225 ? 7.709 2.836 12.341 1.00 63.37 225 LEU A C 1
ATOM 4780 O O . LEU B 1 225 ? 8.804 2.748 12.911 1.00 61.19 225 LEU A O 1
ATOM 4785 N N . ALA B 1 226 ? 6.545 2.532 12.951 1.00 61.68 226 ALA A N 1
ATOM 4786 C CA . ALA B 1 226 ? 6.466 2.061 14.337 1.00 59.44 226 ALA A CA 1
ATOM 4787 C C . ALA B 1 226 ? 6.940 0.625 14.464 1.00 59.63 226 ALA A C 1
ATOM 4788 O O . ALA B 1 226 ? 7.268 0.168 15.584 1.00 54.91 226 ALA A O 1
ATOM 4790 N N . PHE B 1 227 ? 6.955 -0.091 13.331 1.00 56.25 227 PHE A N 1
ATOM 4791 C CA . PHE B 1 227 ? 7.460 -1.456 13.301 1.00 51.21 227 PHE A CA 1
ATOM 4792 C C . PHE B 1 227 ? 8.833 -1.537 13.931 1.00 52.78 227 PHE A C 1
ATOM 4793 O O . PHE B 1 227 ? 9.112 -2.476 14.684 1.00 55.19 227 PHE A O 1
ATOM 4801 N N . TYR B 1 228 ? 9.709 -0.575 13.614 1.00 42.74 228 TYR A N 1
ATOM 4802 C CA . TYR B 1 228 ? 11.073 -0.635 14.107 1.00 44.69 228 TYR A CA 1
ATOM 4803 C C . TYR B 1 228 ? 11.101 -0.606 15.620 1.00 46.20 228 TYR A C 1
ATOM 4804 O O . TYR B 1 228 ? 11.664 -1.494 16.259 1.00 46.59 228 TYR A O 1
ATOM 4813 N N . TYR B 1 229 ? 10.493 0.407 16.213 1.00 51.55 229 TYR A N 1
ATOM 4814 C CA . TYR B 1 229 ? 10.539 0.525 17.661 1.00 48.80 229 TYR A CA 1
ATOM 4815 C C . TYR B 1 229 ? 9.961 -0.704 18.352 1.00 48.97 229 TYR A C 1
ATOM 4816 O O . TYR B 1 229 ? 10.478 -1.122 19.396 1.00 57.96 229 TYR A O 1
ATOM 4825 N N . ILE B 1 230 ? 8.926 -1.336 17.792 1.00 51.57 230 ILE A N 1
ATOM 4826 C CA . ILE B 1 230 ? 8.354 -2.438 18.562 1.00 42.17 230 ILE A CA 1
ATOM 4827 C C . ILE B 1 230 ? 8.954 -3.801 18.234 1.00 46.37 230 ILE A C 1
ATOM 4828 O O . ILE B 1 230 ? 8.945 -4.687 19.101 1.00 52.87 230 ILE A O 1
ATOM 4833 N N . PHE B 1 231 ? 9.506 -3.999 17.031 1.00 44.32 231 PHE A N 1
ATOM 4834 C CA . PHE B 1 231 ? 9.981 -5.314 16.632 1.00 51.80 231 PHE A CA 1
ATOM 4835 C C . PHE B 1 231 ? 11.480 -5.417 16.414 1.00 46.00 231 PHE A C 1
ATOM 4836 O O . PHE B 1 231 ? 11.970 -6.534 16.201 1.00 44.92 231 PHE A O 1
ATOM 4844 N N . ALA B 1 232 ? 12.225 -4.310 16.468 1.00 49.74 232 ALA A N 1
ATOM 4845 C CA . ALA B 1 232 ? 13.605 -4.350 16.001 1.00 49.74 232 ALA A CA 1
ATOM 4846 C C . ALA B 1 232 ? 14.500 -5.134 16.953 1.00 56.90 232 ALA A C 1
ATOM 4847 O O . ALA B 1 232 ? 15.281 -5.968 16.506 1.00 60.48 232 ALA A O 1
ATOM 4849 N N . ASN B 1 233 ? 14.428 -4.863 18.258 1.00 54.18 233 ASN A N 1
ATOM 4850 C CA . ASN B 1 233 ? 15.308 -5.544 19.199 1.00 46.49 233 ASN A CA 1
ATOM 4851 C C . ASN B 1 233 ? 15.044 -7.046 19.223 1.00 52.49 233 ASN A C 1
ATOM 4852 O O . ASN B 1 233 ? 15.987 -7.850 19.146 1.00 56.48 233 ASN A O 1
ATOM 4857 N N . GLY B 1 234 ? 13.775 -7.434 19.363 1.00 56.68 234 GLY A N 1
ATOM 4858 C CA . GLY B 1 234 ? 13.417 -8.832 19.269 1.00 50.88 234 GLY A CA 1
ATOM 4859 C C . GLY B 1 234 ? 13.924 -9.479 17.997 1.00 52.10 234 GLY A C 1
ATOM 4860 O O . GLY B 1 234 ? 14.511 -10.566 18.042 1.00 54.72 234 GLY A O 1
ATOM 4861 N N . TYR B 1 235 ? 13.740 -8.814 16.849 1.00 51.25 235 TYR A N 1
ATOM 4862 C CA . TYR B 1 235 ? 14.233 -9.389 15.604 1.00 52.15 235 TYR A CA 1
ATOM 4863 C C . TYR B 1 235 ? 15.744 -9.480 15.594 1.00 55.43 235 TYR A C 1
ATOM 4864 O O . TYR B 1 235 ? 16.289 -10.554 15.323 1.00 53.72 235 TYR A O 1
ATOM 4873 N N . LEU B 1 236 ? 16.430 -8.370 15.906 1.00 56.37 236 LEU A N 1
ATOM 4874 C CA . LEU B 1 236 ? 17.892 -8.327 15.860 1.00 56.08 236 LEU A CA 1
ATOM 4875 C C . LEU B 1 236 ? 18.502 -9.425 16.718 1.00 57.73 236 LEU A C 1
ATOM 4876 O O . LEU B 1 236 ? 19.390 -10.165 16.271 1.00 53.83 236 LEU A O 1
ATOM 4881 N N . THR B 1 237 ? 18.033 -9.543 17.959 1.00 54.03 237 THR A N 1
ATOM 4882 C CA . THR B 1 237 ? 18.531 -10.595 18.828 1.00 56.35 237 THR A CA 1
ATOM 4883 C C . THR B 1 237 ? 18.127 -11.976 18.333 1.00 52.25 237 THR A C 1
ATOM 4884 O O . THR B 1 237 ? 18.922 -12.916 18.428 1.00 58.44 237 THR A O 1
ATOM 4888 N N . GLU B 1 238 ? 16.919 -12.132 17.781 1.00 54.33 238 GLU A N 1
ATOM 4889 C CA . GLU B 1 238 ? 16.521 -13.459 17.330 1.00 54.77 238 GLU A CA 1
ATOM 4890 C C . GLU B 1 238 ? 17.239 -13.881 16.079 1.00 52.52 238 GLU A C 1
ATOM 4891 O O . GLU B 1 238 ? 17.214 -15.072 15.745 1.00 64.29 238 GLU A O 1
ATOM 4897 N N . VAL B 1 239 ? 17.804 -12.911 15.366 1.00 51.37 239 VAL A N 1
ATOM 4898 C CA . VAL B 1 239 ? 18.634 -13.110 14.196 1.00 46.73 239 VAL A CA 1
ATOM 4899 C C . VAL B 1 239 ? 20.073 -13.347 14.600 1.00 50.76 239 VAL A C 1
ATOM 4900 O O . VAL B 1 239 ? 20.926 -13.604 13.740 1.00 52.86 239 VAL A O 1
ATOM 4904 N N . GLY B 1 240 ? 20.345 -13.350 15.909 1.00 49.56 240 GLY A N 1
ATOM 4905 C CA . GLY B 1 240 ? 21.636 -13.704 16.446 1.00 52.56 240 GLY A CA 1
ATOM 4906 C C . GLY B 1 240 ? 22.589 -12.559 16.674 1.00 61.44 240 GLY A C 1
ATOM 4907 O O . GLY B 1 240 ? 23.732 -12.815 17.062 1.00 72.25 240 GLY A O 1
ATOM 4908 N N . MET B 1 241 ? 22.167 -11.309 16.445 1.00 59.98 241 MET A N 1
ATOM 4909 C CA . MET B 1 241 ? 22.987 -10.166 16.833 1.00 59.82 241 MET A CA 1
ATOM 4910 C C . MET B 1 241 ? 22.966 -9.990 18.345 1.00 58.77 241 MET A C 1
ATOM 4911 O O . MET B 1 241 ? 21.901 -9.823 18.956 1.00 58.09 241 MET A O 1
ATOM 4916 N N . LYS B 1 242 ? 24.146 -10.037 18.945 1.00 57.74 242 LYS A N 1
ATOM 4917 C CA . LYS B 1 242 ? 24.280 -9.911 20.385 1.00 61.41 242 LYS A CA 1
ATOM 4918 C C . LYS B 1 242 ? 24.541 -8.450 20.739 1.00 60.67 242 LYS A C 1
ATOM 4919 O O . LYS B 1 242 ? 24.983 -7.665 19.903 1.00 55.59 242 LYS A O 1
ATOM 4925 N N . ASN B 1 243 ? 24.222 -8.087 21.981 1.00 50.61 243 ASN A N 1
ATOM 4926 C CA . ASN B 1 243 ? 24.165 -6.687 22.400 1.00 59.79 243 ASN A CA 1
ATOM 4927 C C . ASN B 1 243 ? 23.300 -5.823 21.470 1.00 58.99 243 ASN A C 1
ATOM 4928 O O . ASN B 1 243 ? 23.551 -4.613 21.345 1.00 57.79 243 ASN A O 1
ATOM 4933 N N . ALA B 1 244 ? 22.304 -6.425 20.797 1.00 48.82 244 ALA A N 1
ATOM 4934 C CA . ALA B 1 244 ? 21.486 -5.662 19.858 1.00 44.50 244 ALA A CA 1
ATOM 4935 C C . ALA B 1 244 ? 20.959 -4.389 20.503 1.00 51.71 244 ALA A C 1
ATOM 4936 O O . ALA B 1 244 ? 21.039 -3.300 19.918 1.00 53.85 244 ALA A O 1
ATOM 4938 N N . THR B 1 245 ? 20.459 -4.498 21.730 1.00 46.93 245 THR A N 1
ATOM 4939 C CA . THR B 1 245 ? 19.888 -3.326 22.353 1.00 41.19 245 THR A CA 1
ATOM 4940 C C . THR B 1 245 ? 20.911 -2.199 22.444 1.00 44.49 245 THR A C 1
ATOM 4941 O O . THR B 1 245 ? 20.550 -1.021 22.349 1.00 50.82 245 THR A O 1
ATOM 4945 N N . GLY B 1 246 ? 22.194 -2.534 22.604 1.00 49.09 246 GLY A N 1
ATOM 4946 C CA . GLY B 1 246 ? 23.229 -1.516 22.562 1.00 45.73 246 GLY A CA 1
ATOM 4947 C C . GLY B 1 246 ? 23.649 -1.125 21.160 1.00 52.64 246 GLY A C 1
ATOM 4948 O O . GLY B 1 246 ? 23.847 0.062 20.890 1.00 49.23 246 GLY A O 1
ATOM 4949 N N . TRP B 1 247 ? 23.766 -2.097 20.245 1.00 50.90 247 TRP A N 1
ATOM 4950 C CA . TRP B 1 247 ? 24.123 -1.812 18.861 1.00 50.83 247 TRP A CA 1
ATOM 4951 C C . TRP B 1 247 ? 23.083 -0.975 18.128 1.00 57.08 247 TRP A C 1
ATOM 4952 O O . TRP B 1 247 ? 23.401 -0.407 17.080 1.00 54.71 247 TRP A O 1
ATOM 4963 N N . MET B 1 248 ? 21.858 -0.910 18.639 1.00 57.27 248 MET A N 1
ATOM 4964 C CA . MET B 1 248 ? 20.794 -0.141 18.029 1.00 47.48 248 MET A CA 1
ATOM 4965 C C . MET B 1 248 ? 20.960 1.349 18.245 1.00 50.37 248 MET A C 1
ATOM 4966 O O . MET B 1 248 ? 20.261 2.128 17.599 1.00 55.06 248 MET A O 1
ATOM 4971 N N . THR B 1 249 ? 21.845 1.760 19.146 1.00 51.16 249 THR A N 1
ATOM 4972 C CA . THR B 1 249 ? 22.102 3.176 19.322 1.00 40.83 249 THR A CA 1
ATOM 4973 C C . THR B 1 249 ? 22.846 3.768 18.145 1.00 45.17 249 THR A C 1
ATOM 4974 O O . THR B 1 249 ? 23.035 4.990 18.097 1.00 53.17 249 THR A O 1
ATOM 4978 N N . LEU B 1 250 ? 23.420 2.931 17.283 1.00 46.01 250 LEU A N 1
ATOM 4979 C CA . LEU B 1 250 ? 24.019 3.482 16.081 1.00 47.91 250 LEU A CA 1
ATOM 4980 C C . LEU B 1 250 ? 23.044 4.362 15.314 1.00 51.20 250 LEU A C 1
ATOM 4981 O O . LEU B 1 250 ? 23.451 5.343 14.697 1.00 61.82 250 LEU A O 1
ATOM 4986 N N . GLY B 1 251 ? 21.761 4.021 15.311 1.00 58.27 251 GLY A N 1
ATOM 4987 C CA . GLY B 1 251 ? 20.784 4.902 14.686 1.00 65.20 251 GLY A CA 1
ATOM 4988 C C . GLY B 1 251 ? 20.736 6.282 15.327 1.00 59.18 251 GLY A C 1
ATOM 4989 O O . GLY B 1 251 ? 20.684 7.301 14.631 1.00 52.62 251 GLY A O 1
ATOM 4990 N N . GLN B 1 252 ? 20.793 6.326 16.659 1.00 54.01 252 GLN A N 1
ATOM 4991 C CA . GLN B 1 252 ? 20.875 7.582 17.391 1.00 54.73 252 GLN A CA 1
ATOM 4992 C C . GLN B 1 252 ? 22.155 8.357 17.045 1.00 53.68 252 GLN A C 1
ATOM 4993 O O . GLN B 1 252 ? 22.107 9.533 16.647 1.00 57.93 252 GLN A O 1
ATOM 4999 N N . PHE B 1 253 ? 23.310 7.713 17.210 1.00 57.68 253 PHE A N 1
ATOM 5000 C CA . PHE B 1 253 ? 24.568 8.309 16.769 1.00 57.43 253 PHE A CA 1
ATOM 5001 C C . PHE B 1 253 ? 24.438 8.886 15.369 1.00 60.66 253 PHE A C 1
ATOM 5002 O O . PHE B 1 253 ? 24.635 10.082 15.162 1.00 65.83 253 PHE A O 1
ATOM 5010 N N . SER B 1 254 ? 24.067 8.046 14.404 1.00 55.39 254 SER A N 1
ATOM 5011 C CA . SER B 1 254 ? 23.987 8.465 13.015 1.00 63.07 254 SER A CA 1
ATOM 5012 C C . SER B 1 254 ? 23.025 9.628 12.825 1.00 68.26 254 SER A C 1
ATOM 5013 O O . SER B 1 254 ? 23.293 10.513 12.016 1.00 73.57 254 SER A O 1
ATOM 5016 N N . GLU B 1 255 ? 21.917 9.674 13.562 1.00 72.74 255 GLU A N 1
ATOM 5017 C CA . GLU B 1 255 ? 21.100 10.879 13.508 1.00 67.51 255 GLU A CA 1
ATOM 5018 C C . GLU B 1 255 ? 21.931 12.091 13.912 1.00 65.38 255 GLU A C 1
ATOM 5019 O O . GLU B 1 255 ? 22.005 13.088 13.187 1.00 74.05 255 GLU A O 1
ATOM 5025 N N . ILE B 1 256 ? 22.598 11.992 15.062 1.00 65.90 256 ILE A N 1
ATOM 5026 C CA . ILE B 1 256 ? 23.374 13.110 15.597 1.00 65.42 256 ILE A CA 1
ATOM 5027 C C . ILE B 1 256 ? 24.388 13.607 14.577 1.00 72.22 256 ILE A C 1
ATOM 5028 O O . ILE B 1 256 ? 24.504 14.809 14.315 1.00 76.80 256 ILE A O 1
ATOM 5033 N N . PHE B 1 257 ? 25.150 12.688 14.000 1.00 77.19 257 PHE A N 1
ATOM 5034 C CA . PHE B 1 257 ? 26.259 13.091 13.146 1.00 77.22 257 PHE A CA 1
ATOM 5035 C C . PHE B 1 257 ? 25.772 13.478 11.752 1.00 77.02 257 PHE A C 1
ATOM 5036 O O . PHE B 1 257 ? 26.314 14.399 11.136 1.00 81.64 257 PHE A O 1
ATOM 5044 N N . PHE B 1 258 ? 24.731 12.815 11.250 1.00 75.42 258 PHE A N 1
ATOM 5045 C CA . PHE B 1 258 ? 24.119 13.163 9.979 1.00 80.15 258 PHE A CA 1
ATOM 5046 C C . PHE B 1 258 ? 23.375 14.484 10.019 1.00 90.08 258 PHE A C 1
ATOM 5047 O O . PHE B 1 258 ? 23.041 15.020 8.956 1.00 93.25 258 PHE A O 1
ATOM 5055 N N . MET B 1 259 ? 23.069 14.996 11.211 1.00 88.90 259 MET A N 1
ATOM 5056 C CA . MET B 1 259 ? 22.482 16.328 11.296 1.00 90.38 259 MET A CA 1
ATOM 5057 C C . MET B 1 259 ? 23.359 17.370 10.604 1.00 97.46 259 MET A C 1
ATOM 5058 O O . MET B 1 259 ? 22.847 18.318 10.000 1.00 103.18 259 MET A O 1
ATOM 5063 N N . LEU B 1 260 ? 24.683 17.209 10.663 1.00 96.67 260 LEU A N 1
ATOM 5064 C CA . LEU B 1 260 ? 25.561 18.218 10.071 1.00 100.54 260 LEU A CA 1
ATOM 5065 C C . LEU B 1 260 ? 25.487 18.209 8.545 1.00 99.58 260 LEU A C 1
ATOM 5066 O O . LEU B 1 260 ? 25.691 19.247 7.905 1.00 107.40 260 LEU A O 1
ATOM 5071 N N . ALA B 1 261 ? 25.199 17.054 7.948 1.00 96.58 261 ALA A N 1
ATOM 5072 C CA . ALA B 1 261 ? 25.020 16.936 6.506 1.00 102.63 261 ALA A CA 1
ATOM 5073 C C . ALA B 1 261 ? 23.595 17.220 6.069 1.00 105.73 261 ALA A C 1
ATOM 5074 O O . ALA B 1 261 ? 23.333 17.329 4.862 1.00 108.12 261 ALA A O 1
ATOM 5076 N N . LEU B 1 262 ? 22.676 17.330 7.010 1.00 103.34 262 LEU A N 1
ATOM 5077 C CA . LEU B 1 262 ? 21.300 17.619 6.639 1.00 99.59 262 LEU A CA 1
ATOM 5078 C C . LEU B 1 262 ? 21.122 18.999 6.012 1.00 105.82 262 LEU A C 1
ATOM 5079 O O . LEU B 1 262 ? 20.482 19.078 4.957 1.00 103.76 262 LEU A O 1
ATOM 5084 N N . PRO B 1 263 ? 21.628 20.107 6.614 1.00 106.26 263 PRO A N 1
ATOM 5085 C CA . PRO B 1 263 ? 21.292 21.437 6.058 1.00 104.46 263 PRO A CA 1
ATOM 5086 C C . PRO B 1 263 ? 21.702 21.601 4.604 1.00 110.61 263 PRO A C 1
ATOM 5087 O O . PRO B 1 263 ? 20.943 22.163 3.803 1.00 111.28 263 PRO A O 1
ATOM 5091 N N . PHE B 1 264 ? 22.890 21.098 4.254 1.00 114.39 264 PHE A N 1
ATOM 5092 C CA . PHE B 1 264 ? 23.386 21.167 2.879 1.00 113.17 264 PHE A CA 1
ATOM 5093 C C . PHE B 1 264 ? 22.597 20.238 1.960 1.00 108.06 264 PHE A C 1
ATOM 5094 O O . PHE B 1 264 ? 22.403 20.523 0.769 1.00 107.86 264 PHE A O 1
ATOM 5102 N N . PHE B 1 265 ? 22.132 19.117 2.499 1.00 105.39 265 PHE A N 1
ATOM 5103 C CA . PHE B 1 265 ? 21.182 18.292 1.766 1.00 107.24 265 PHE A CA 1
ATOM 5104 C C . PHE B 1 265 ? 19.871 19.042 1.497 1.00 102.65 265 PHE A C 1
ATOM 5105 O O . PHE B 1 265 ? 19.391 19.056 0.359 1.00 103.77 265 PHE A O 1
ATOM 5113 N N . THR B 1 266 ? 19.298 19.708 2.516 1.00 103.58 266 THR A N 1
ATOM 5114 C CA . THR B 1 266 ? 17.930 20.217 2.379 1.00 105.59 266 THR A CA 1
ATOM 5115 C C . THR B 1 266 ? 17.874 21.479 1.519 1.00 106.24 266 THR A C 1
ATOM 5116 O O . THR B 1 266 ? 16.806 21.824 0.999 1.00 110.83 266 THR A O 1
ATOM 5120 N N . ALA B 1 267 ? 18.994 22.184 1.357 1.00 103.31 267 ALA A N 1
ATOM 5121 C CA . ALA B 1 267 ? 19.041 23.353 0.491 1.00 100.80 267 ALA A CA 1
ATOM 5122 C C . ALA B 1 267 ? 19.339 23.009 -0.966 1.00 108.11 267 ALA A C 1
ATOM 5123 O O . ALA B 1 267 ? 19.253 23.894 -1.815 1.00 117.53 267 ALA A O 1
ATOM 5125 N N . ARG B 1 268 ? 19.687 21.764 -1.290 1.00 109.74 268 ARG A N 1
ATOM 5126 C CA . ARG B 1 268 ? 20.161 21.495 -2.640 1.00 113.05 268 ARG A CA 1
ATOM 5127 C C . ARG B 1 268 ? 19.099 20.909 -3.569 1.00 115.97 268 ARG A C 1
ATOM 5128 O O . ARG B 1 268 ? 19.237 21.054 -4.789 1.00 120.63 268 ARG A O 1
ATOM 5136 N N . PHE B 1 269 ? 18.050 20.251 -3.045 1.00 113.05 269 PHE A N 1
ATOM 5137 C CA . PHE B 1 269 ? 16.911 19.799 -3.873 1.00 110.24 269 PHE A CA 1
ATOM 5138 C C . PHE B 1 269 ? 15.527 20.199 -3.343 1.00 107.72 269 PHE A C 1
ATOM 5139 O O . PHE B 1 269 ? 14.528 19.870 -3.997 1.00 104.76 269 PHE A O 1
ATOM 5147 N N . GLY B 1 270 ? 15.425 20.832 -2.178 1.00 101.26 270 GLY A N 1
ATOM 5148 C CA . GLY B 1 270 ? 14.148 21.283 -1.663 1.00 104.43 270 GLY A CA 1
ATOM 5149 C C . GLY B 1 270 ? 13.522 20.306 -0.684 1.00 96.88 270 GLY A C 1
ATOM 5150 O O . GLY B 1 270 ? 14.193 19.444 -0.113 1.00 102.90 270 GLY A O 1
ATOM 5151 N N . ILE B 1 271 ? 12.205 20.438 -0.493 1.00 94.84 271 ILE A N 1
ATOM 5152 C CA . ILE B 1 271 ? 11.523 19.614 0.500 1.00 91.79 271 ILE A CA 1
ATOM 5153 C C . ILE B 1 271 ? 10.821 18.402 -0.112 1.00 90.28 271 ILE A C 1
ATOM 5154 O O . ILE B 1 271 ? 10.757 17.360 0.551 1.00 85.48 271 ILE A O 1
ATOM 5159 N N . LYS B 1 272 ? 10.371 18.474 -1.373 1.00 92.32 272 LYS A N 1
ATOM 5160 C CA . LYS B 1 272 ? 9.806 17.288 -2.021 1.00 95.91 272 LYS A CA 1
ATOM 5161 C C . LYS B 1 272 ? 10.807 16.124 -2.044 1.00 93.65 272 LYS A C 1
ATOM 5162 O O . LYS B 1 272 ? 10.550 15.041 -1.483 1.00 88.26 272 LYS A O 1
ATOM 5168 N N . LYS B 1 273 ? 11.966 16.340 -2.681 1.00 97.23 273 LYS A N 1
ATOM 5169 C CA . LYS B 1 273 ? 12.952 15.271 -2.821 1.00 94.59 273 LYS A CA 1
ATOM 5170 C C . LYS B 1 273 ? 13.470 14.804 -1.463 1.00 86.54 273 LYS A C 1
ATOM 5171 O O . LYS B 1 273 ? 13.597 13.604 -1.240 1.00 93.46 273 LYS A O 1
ATOM 5177 N N . VAL B 1 274 ? 13.747 15.727 -0.532 1.00 83.91 274 VAL A N 1
ATOM 5178 C CA . VAL B 1 274 ? 14.347 15.358 0.761 1.00 83.26 274 VAL A CA 1
ATOM 5179 C C . VAL B 1 274 ? 13.314 14.695 1.680 1.00 77.80 274 VAL A C 1
ATOM 5180 O O . VAL B 1 274 ? 13.649 13.828 2.512 1.00 77.52 274 VAL A O 1
ATOM 5184 N N . LEU B 1 275 ? 12.037 15.061 1.533 1.00 75.42 275 LEU A N 1
ATOM 5185 C CA . LEU B 1 275 ? 11.017 14.354 2.285 1.00 81.13 275 LEU A CA 1
ATOM 5186 C C . LEU B 1 275 ? 10.949 12.911 1.818 1.00 79.03 275 LEU A C 1
ATOM 5187 O O . LEU B 1 275 ? 11.114 11.971 2.617 1.00 76.30 275 LEU A O 1
ATOM 5192 N N . LEU B 1 276 ? 10.728 12.705 0.515 1.00 81.06 276 LEU A N 1
ATOM 5193 C CA . LEU B 1 276 ? 10.690 11.321 0.058 1.00 78.46 276 LEU A CA 1
ATOM 5194 C C . LEU B 1 276 ? 12.036 10.611 0.199 1.00 77.25 276 LEU A C 1
ATOM 5195 O O . LEU B 1 276 ? 12.059 9.384 0.174 1.00 79.39 276 LEU A O 1
ATOM 5200 N N . LEU B 1 277 ? 13.151 11.330 0.356 1.00 73.23 277 LEU A N 1
ATOM 5201 C CA . LEU B 1 277 ? 14.415 10.670 0.680 1.00 70.82 277 LEU A CA 1
ATOM 5202 C C . LEU B 1 277 ? 14.373 10.059 2.070 1.00 71.86 277 LEU A C 1
ATOM 5203 O O . LEU B 1 277 ? 14.879 8.951 2.285 1.00 76.39 277 LEU A O 1
ATOM 5208 N N . GLY B 1 278 ? 13.803 10.780 3.035 1.00 75.16 278 GLY A N 1
ATOM 5209 C CA . GLY B 1 278 ? 13.454 10.134 4.290 1.00 70.24 278 GLY A CA 1
ATOM 5210 C C . GLY B 1 278 ? 12.650 8.867 4.062 1.00 75.87 278 GLY A C 1
ATOM 5211 O O . GLY B 1 278 ? 12.995 7.786 4.585 1.00 78.49 278 GLY A O 1
ATOM 5212 N N . LEU B 1 279 ? 11.594 8.971 3.238 1.00 78.14 279 LEU A N 1
ATOM 5213 C CA . LEU B 1 279 ? 10.776 7.792 2.926 1.00 72.65 279 LEU A CA 1
ATOM 5214 C C . LEU B 1 279 ? 11.617 6.636 2.381 1.00 74.49 279 LEU A C 1
ATOM 5215 O O . LEU B 1 279 ? 11.507 5.492 2.851 1.00 72.84 279 LEU A O 1
ATOM 5220 N N . VAL B 1 280 ? 12.457 6.924 1.377 1.00 75.89 280 VAL A N 1
ATOM 5221 C CA . VAL B 1 280 ? 13.137 5.885 0.611 1.00 76.73 280 VAL A CA 1
ATOM 5222 C C . VAL B 1 280 ? 14.181 5.192 1.468 1.00 78.05 280 VAL A C 1
ATOM 5223 O O . VAL B 1 280 ? 14.318 3.963 1.416 1.00 78.34 280 VAL A O 1
ATOM 5227 N N . THR B 1 281 ? 14.939 5.956 2.266 1.00 67.74 281 THR A N 1
ATOM 5228 C CA . THR B 1 281 ? 15.906 5.302 3.133 1.00 73.73 281 THR A CA 1
ATOM 5229 C C . THR B 1 281 ? 15.211 4.424 4.167 1.00 73.83 281 THR A C 1
ATOM 5230 O O . THR B 1 281 ? 15.714 3.341 4.484 1.00 78.79 281 THR A O 1
ATOM 5234 N N . ALA B 1 282 ? 14.040 4.831 4.670 1.00 71.71 282 ALA A N 1
ATOM 5235 C CA . ALA B 1 282 ? 13.325 3.934 5.575 1.00 68.87 282 ALA A CA 1
ATOM 5236 C C . ALA B 1 282 ? 12.906 2.652 4.858 1.00 78.16 282 ALA A C 1
ATOM 5237 O O . ALA B 1 282 ? 13.022 1.535 5.404 1.00 81.38 282 ALA A O 1
ATOM 5239 N N . ALA B 1 283 ? 12.428 2.788 3.622 1.00 78.24 283 ALA A N 1
ATOM 5240 C CA . ALA B 1 283 ? 12.082 1.604 2.841 1.00 79.06 283 ALA A CA 1
ATOM 5241 C C . ALA B 1 283 ? 13.271 0.660 2.726 1.00 72.68 283 ALA A C 1
ATOM 5242 O O . ALA B 1 283 ? 13.213 -0.493 3.167 1.00 74.44 283 ALA A O 1
ATOM 5244 N N . ILE B 1 284 ? 14.371 1.141 2.160 1.00 71.15 284 ILE A N 1
ATOM 5245 C CA . ILE B 1 284 ? 15.471 0.234 1.875 1.00 72.63 284 ILE A CA 1
ATOM 5246 C C . ILE B 1 284 ? 16.057 -0.354 3.163 1.00 73.67 284 ILE A C 1
ATOM 5247 O O . ILE B 1 284 ? 16.457 -1.527 3.186 1.00 67.88 284 ILE A O 1
ATOM 5252 N N . ARG B 1 285 ? 16.104 0.411 4.263 1.00 76.22 285 ARG A N 1
ATOM 5253 C CA . ARG B 1 285 ? 16.596 -0.214 5.488 1.00 74.54 285 ARG A CA 1
ATOM 5254 C C . ARG B 1 285 ? 15.655 -1.336 5.926 1.00 69.98 285 ARG A C 1
ATOM 5255 O O . ARG B 1 285 ? 16.102 -2.346 6.487 1.00 60.14 285 ARG A O 1
ATOM 5263 N N . TYR B 1 286 ? 14.345 -1.187 5.664 1.00 71.38 286 TYR A N 1
ATOM 5264 C CA . TYR B 1 286 ? 13.433 -2.298 5.945 1.00 74.76 286 TYR A CA 1
ATOM 5265 C C . TYR B 1 286 ? 13.772 -3.505 5.079 1.00 70.53 286 TYR A C 1
ATOM 5266 O O . TYR B 1 286 ? 13.695 -4.649 5.538 1.00 68.20 286 TYR A O 1
ATOM 5275 N N . GLY B 1 287 ? 14.161 -3.260 3.826 1.00 69.43 287 GLY A N 1
ATOM 5276 C CA . GLY B 1 287 ? 14.640 -4.348 2.986 1.00 65.07 287 GLY A CA 1
ATOM 5277 C C . GLY B 1 287 ? 15.890 -4.994 3.556 1.00 68.03 287 GLY A C 1
ATOM 5278 O O . GLY B 1 287 ? 16.032 -6.221 3.597 1.00 72.27 287 GLY A O 1
ATOM 5279 N N . PHE B 1 288 ? 16.807 -4.183 4.036 1.00 74.10 288 PHE A N 1
ATOM 5280 C CA . PHE B 1 288 ? 17.966 -4.756 4.704 1.00 76.57 288 PHE A CA 1
ATOM 5281 C C . PHE B 1 288 ? 17.535 -5.648 5.870 1.00 70.84 288 PHE A C 1
ATOM 5282 O O . PHE B 1 288 ? 18.142 -6.696 6.125 1.00 61.45 288 PHE A O 1
ATOM 5290 N N . PHE B 1 289 ? 16.475 -5.246 6.579 1.00 70.07 289 PHE A N 1
ATOM 5291 C CA . PHE B 1 289 ? 15.957 -6.067 7.671 1.00 72.18 289 PHE A CA 1
ATOM 5292 C C . PHE B 1 289 ? 15.367 -7.364 7.143 1.00 75.25 289 PHE A C 1
ATOM 5293 O O . PHE B 1 289 ? 15.390 -8.399 7.832 1.00 69.66 289 PHE A O 1
ATOM 5301 N N . ILE B 1 290 ? 14.782 -7.309 5.942 1.00 75.24 290 ILE A N 1
ATOM 5302 C CA . ILE B 1 290 ? 14.192 -8.518 5.388 1.00 75.19 290 ILE A CA 1
ATOM 5303 C C . ILE B 1 290 ? 15.271 -9.500 4.984 1.00 74.16 290 ILE A C 1
ATOM 5304 O O . ILE B 1 290 ? 14.991 -10.693 4.915 1.00 76.83 290 ILE A O 1
ATOM 5309 N N . TYR B 1 291 ? 16.498 -9.051 4.696 1.00 74.69 291 TYR A N 1
ATOM 5310 C CA . TYR B 1 291 ? 17.494 -10.009 4.225 1.00 72.51 291 TYR A CA 1
ATOM 5311 C C . TYR B 1 291 ? 18.644 -10.270 5.187 1.00 74.13 291 TYR A C 1
ATOM 5312 O O . TYR B 1 291 ? 19.244 -11.351 5.115 1.00 78.26 291 TYR A O 1
ATOM 5321 N N . GLY B 1 292 ? 18.935 -9.364 6.093 1.00 84.25 292 GLY A N 1
ATOM 5322 C CA . GLY B 1 292 ? 20.018 -9.568 7.014 1.00 74.03 292 GLY A CA 1
ATOM 5323 C C . GLY B 1 292 ? 19.736 -10.670 7.966 1.00 70.03 292 GLY A C 1
ATOM 5324 O O . GLY B 1 292 ? 18.620 -11.037 8.178 1.00 67.53 292 GLY A O 1
ATOM 5325 N N . SER B 1 293 ? 20.811 -11.183 8.521 1.00 74.31 293 SER A N 1
ATOM 5326 C CA . SER B 1 293 ? 20.858 -12.247 9.504 1.00 78.58 293 SER A CA 1
ATOM 5327 C C . SER B 1 293 ? 22.299 -12.205 9.891 1.00 83.52 293 SER A C 1
ATOM 5328 O O . SER B 1 293 ? 23.044 -11.412 9.345 1.00 89.93 293 SER A O 1
ATOM 5331 N N . ALA B 1 294 ? 22.712 -13.028 10.827 1.00 76.39 294 ALA A N 1
ATOM 5332 C CA . ALA B 1 294 ? 24.110 -13.061 11.196 1.00 79.65 294 ALA A CA 1
ATOM 5333 C C . ALA B 1 294 ? 24.733 -14.326 10.784 1.00 84.88 294 ALA A C 1
ATOM 5334 O O . ALA B 1 294 ? 25.882 -14.563 10.982 1.00 83.99 294 ALA A O 1
ATOM 5336 N N . ASP B 1 295 ? 23.955 -15.176 10.203 1.00 78.53 295 ASP A N 1
ATOM 5337 C CA . ASP B 1 295 ? 24.555 -16.453 9.785 1.00 74.34 295 ASP A CA 1
ATOM 5338 C C . ASP B 1 295 ? 25.775 -16.140 8.922 1.00 78.65 295 ASP A C 1
ATOM 5339 O O . ASP B 1 295 ? 26.831 -16.614 9.285 1.00 89.92 295 ASP A O 1
ATOM 5344 N N . GLU B 1 296 ? 25.672 -15.225 7.962 1.00 76.44 296 GLU A N 1
ATOM 5345 C CA . GLU B 1 296 ? 26.828 -14.911 7.086 1.00 78.06 296 GLU A CA 1
ATOM 5346 C C . GLU B 1 296 ? 27.291 -13.479 7.350 1.00 84.63 296 GLU A C 1
ATOM 5347 O O . GLU B 1 296 ? 26.498 -12.698 7.841 1.00 90.78 296 GLU A O 1
ATOM 5353 N N . TYR B 1 297 ? 28.553 -13.176 7.063 1.00 86.63 297 TYR A N 1
ATOM 5354 C CA . TYR B 1 297 ? 29.108 -11.849 7.322 1.00 86.56 297 TYR A CA 1
ATOM 5355 C C . TYR B 1 297 ? 28.295 -10.764 6.625 1.00 84.31 297 TYR A C 1
ATOM 5356 O O . TYR B 1 297 ? 28.017 -9.709 7.213 1.00 85.62 297 TYR A O 1
ATOM 5365 N N . PHE B 1 298 ? 27.900 -11.004 5.370 1.00 82.62 298 PHE A N 1
ATOM 5366 C CA . PHE B 1 298 ? 27.218 -9.969 4.596 1.00 82.94 298 PHE A CA 1
ATOM 5367 C C . PHE B 1 298 ? 25.842 -9.650 5.179 1.00 84.65 298 PHE A C 1
ATOM 5368 O O . PHE B 1 298 ? 25.433 -8.479 5.242 1.00 75.84 298 PHE A O 1
ATOM 5376 N N . THR B 1 299 ? 25.153 -10.683 5.656 1.00 80.84 299 THR A N 1
ATOM 5377 C CA . THR B 1 299 ? 23.859 -10.491 6.291 1.00 82.50 299 THR A CA 1
ATOM 5378 C C . THR B 1 299 ? 24.100 -9.535 7.454 1.00 73.26 299 THR A C 1
ATOM 5379 O O . THR B 1 299 ? 23.414 -8.523 7.593 1.00 67.66 299 THR A O 1
ATOM 5383 N N . TYR B 1 300 ? 25.092 -9.861 8.281 1.00 71.85 300 TYR A N 1
ATOM 5384 C CA . TYR B 1 300 ? 25.463 -9.016 9.416 1.00 79.22 300 TYR A CA 1
ATOM 5385 C C . TYR B 1 300 ? 25.665 -7.558 8.984 1.00 76.20 300 TYR A C 1
ATOM 5386 O O . TYR B 1 300 ? 25.163 -6.617 9.637 1.00 67.83 300 TYR A O 1
ATOM 5395 N N . ALA B 1 301 ? 26.416 -7.353 7.894 1.00 75.05 301 ALA A N 1
ATOM 5396 C CA . ALA B 1 301 ? 26.655 -5.999 7.397 1.00 73.73 301 ALA A CA 1
ATOM 5397 C C . ALA B 1 301 ? 25.340 -5.297 7.076 1.00 73.17 301 ALA A C 1
ATOM 5398 O O . ALA B 1 301 ? 25.156 -4.120 7.405 1.00 76.19 301 ALA A O 1
ATOM 5400 N N . LEU B 1 302 ? 24.409 -6.016 6.452 1.00 78.17 302 LEU A N 1
ATOM 5401 C CA . LEU B 1 302 ? 23.070 -5.478 6.230 1.00 78.14 302 LEU A CA 1
ATOM 5402 C C . LEU B 1 302 ? 22.443 -5.015 7.539 1.00 70.05 302 LEU A C 1
ATOM 5403 O O . LEU B 1 302 ? 21.895 -3.906 7.615 1.00 76.50 302 LEU A O 1
ATOM 5408 N N . LEU B 1 303 ? 22.501 -5.861 8.573 1.00 67.09 303 LEU A N 1
ATOM 5409 C CA . LEU B 1 303 ? 21.876 -5.523 9.855 1.00 69.32 303 LEU A CA 1
ATOM 5410 C C . LEU B 1 303 ? 22.382 -4.184 10.395 1.00 66.01 303 LEU A C 1
ATOM 5411 O O . LEU B 1 303 ? 21.592 -3.284 10.745 1.00 65.02 303 LEU A O 1
ATOM 5416 N N . PHE B 1 304 ? 23.705 -4.030 10.449 1.00 65.66 304 PHE A N 1
ATOM 5417 C CA . PHE B 1 304 ? 24.264 -2.778 10.967 1.00 67.21 304 PHE A CA 1
ATOM 5418 C C . PHE B 1 304 ? 23.881 -1.580 10.092 1.00 67.58 304 PHE A C 1
ATOM 5419 O O . PHE B 1 304 ? 23.523 -0.502 10.604 1.00 60.93 304 PHE A O 1
ATOM 5427 N N . LEU B 1 305 ? 23.933 -1.755 8.769 1.00 76.68 305 LEU A N 1
ATOM 5428 C CA . LEU B 1 305 ? 23.561 -0.661 7.878 1.00 73.48 305 LEU A CA 1
ATOM 5429 C C . LEU B 1 305 ? 22.108 -0.247 8.082 1.00 67.37 305 LEU A C 1
ATOM 5430 O O . LEU B 1 305 ? 21.779 0.938 7.999 1.00 75.02 305 LEU A O 1
ATOM 5435 N N . GLY B 1 306 ? 21.224 -1.205 8.345 1.00 66.48 306 GLY A N 1
ATOM 5436 C CA . GLY B 1 306 ? 19.829 -0.858 8.576 1.00 72.57 306 GLY A CA 1
ATOM 5437 C C . GLY B 1 306 ? 19.636 -0.048 9.843 1.00 61.89 306 GLY A C 1
ATOM 5438 O O . GLY B 1 306 ? 18.784 0.859 9.903 1.00 59.80 306 GLY A O 1
ATOM 5439 N N . ILE B 1 307 ? 20.453 -0.331 10.863 1.00 64.03 307 ILE A N 1
ATOM 5440 C CA . ILE B 1 307 ? 20.400 0.521 12.053 1.00 57.87 307 ILE A CA 1
ATOM 5441 C C . ILE B 1 307 ? 20.860 1.949 11.726 1.00 60.28 307 ILE A C 1
ATOM 5442 O O . ILE B 1 307 ? 20.221 2.929 12.130 1.00 59.16 307 ILE A O 1
ATOM 5447 N N . LEU B 1 308 ? 21.953 2.089 10.969 1.00 65.55 308 LEU A N 1
ATOM 5448 C CA . LEU B 1 308 ? 22.424 3.426 10.575 1.00 60.37 308 LEU A CA 1
ATOM 5449 C C . LEU B 1 308 ? 21.360 4.182 9.774 1.00 66.62 308 LEU A C 1
ATOM 5450 O O . LEU B 1 308 ? 21.139 5.404 9.950 1.00 66.33 308 LEU A O 1
ATOM 5455 N N . LEU B 1 309 ? 20.715 3.476 8.855 1.00 65.95 309 LEU A N 1
ATOM 5456 C CA . LEU B 1 309 ? 19.767 4.143 7.992 1.00 66.99 309 LEU A CA 1
ATOM 5457 C C . LEU B 1 309 ? 18.502 4.516 8.730 1.00 64.33 309 LEU A C 1
ATOM 5458 O O . LEU B 1 309 ? 17.757 5.364 8.232 1.00 72.62 309 LEU A O 1
ATOM 5463 N N . HIS B 1 310 ? 18.257 3.930 9.909 1.00 60.69 310 HIS A N 1
ATOM 5464 C CA . HIS B 1 310 ? 17.215 4.489 10.768 1.00 62.03 310 HIS A CA 1
ATOM 5465 C C . HIS B 1 310 ? 17.449 5.965 11.035 1.00 66.46 310 HIS A C 1
ATOM 5466 O O . HIS B 1 310 ? 16.559 6.796 10.816 1.00 66.82 310 HIS A O 1
ATOM 5473 N N . GLY B 1 311 ? 18.623 6.295 11.577 1.00 66.21 311 GLY A N 1
ATOM 5474 C CA . GLY B 1 311 ? 18.912 7.679 11.921 1.00 64.30 311 GLY A CA 1
ATOM 5475 C C . GLY B 1 311 ? 18.914 8.587 10.708 1.00 67.55 311 GLY A C 1
ATOM 5476 O O . GLY B 1 311 ? 18.427 9.727 10.766 1.00 68.97 311 GLY A O 1
ATOM 5477 N N . VAL B 1 312 ? 19.457 8.096 9.589 1.00 74.24 312 VAL A N 1
ATOM 5478 C CA . VAL B 1 312 ? 19.463 8.924 8.380 1.00 73.44 312 VAL A CA 1
ATOM 5479 C C . VAL B 1 312 ? 18.028 9.254 7.955 1.00 73.18 312 VAL A C 1
ATOM 5480 O O . VAL B 1 312 ? 17.670 10.433 7.741 1.00 72.18 312 VAL A O 1
ATOM 5484 N N . SER B 1 313 ? 17.183 8.213 7.863 1.00 70.36 313 SER A N 1
ATOM 5485 C CA . SER B 1 313 ? 15.775 8.372 7.501 1.00 73.34 313 SER A CA 1
ATOM 5486 C C . SER B 1 313 ? 15.035 9.301 8.466 1.00 79.97 313 SER A C 1
ATOM 5487 O O . SER B 1 313 ? 14.176 10.099 8.047 1.00 78.33 313 SER A O 1
ATOM 5490 N N . TYR B 1 314 ? 15.354 9.202 9.764 1.00 77.39 314 TYR A N 1
ATOM 5491 C CA . TYR B 1 314 ? 14.702 10.025 10.776 1.00 64.23 314 TYR A CA 1
ATOM 5492 C C . TYR B 1 314 ? 15.038 11.477 10.561 1.00 78.43 314 TYR A C 1
ATOM 5493 O O . TYR B 1 314 ? 14.146 12.321 10.443 1.00 85.20 314 TYR A O 1
ATOM 5502 N N . ASP B 1 315 ? 16.327 11.795 10.496 1.00 77.54 315 ASP A N 1
ATOM 5503 C CA . ASP B 1 315 ? 16.691 13.188 10.286 1.00 72.23 315 ASP A CA 1
ATOM 5504 C C . ASP B 1 315 ? 15.975 13.757 9.077 1.00 71.85 315 ASP A C 1
ATOM 5505 O O . ASP B 1 315 ? 15.121 14.637 9.231 1.00 77.11 315 ASP A O 1
ATOM 5510 N N . PHE B 1 316 ? 16.238 13.202 7.885 1.00 79.01 316 PHE A N 1
ATOM 5511 C CA . PHE B 1 316 ? 15.513 13.619 6.679 1.00 79.36 316 PHE A CA 1
ATOM 5512 C C . PHE B 1 316 ? 14.061 13.974 6.986 1.00 77.64 316 PHE A C 1
ATOM 5513 O O . PHE B 1 316 ? 13.667 15.152 6.963 1.00 85.54 316 PHE A O 1
ATOM 5521 N N . TYR B 1 317 ? 13.276 12.974 7.377 1.00 75.36 317 TYR A N 1
ATOM 5522 C CA . TYR B 1 317 ? 11.839 13.185 7.420 1.00 75.27 317 TYR A CA 1
ATOM 5523 C C . TYR B 1 317 ? 11.386 14.010 8.621 1.00 79.35 317 TYR A C 1
ATOM 5524 O O . TYR B 1 317 ? 10.723 15.035 8.448 1.00 81.75 317 TYR A O 1
ATOM 5533 N N . TYR B 1 318 ? 11.702 13.551 9.834 1.00 76.54 318 TYR A N 1
ATOM 5534 C CA . TYR B 1 318 ? 11.239 14.184 11.059 1.00 71.63 318 TYR A CA 1
ATOM 5535 C C . TYR B 1 318 ? 11.694 15.630 11.197 1.00 80.16 318 TYR A C 1
ATOM 5536 O O . TYR B 1 318 ? 11.026 16.415 11.887 1.00 79.87 318 TYR A O 1
ATOM 5545 N N . VAL B 1 319 ? 12.818 16.021 10.611 1.00 74.38 319 VAL A N 1
ATOM 5546 C CA . VAL B 1 319 ? 13.130 17.410 10.859 1.00 73.54 319 VAL A CA 1
ATOM 5547 C C . VAL B 1 319 ? 12.710 18.270 9.676 1.00 79.53 319 VAL A C 1
ATOM 5548 O O . VAL B 1 319 ? 12.244 19.391 9.896 1.00 83.01 319 VAL A O 1
ATOM 5552 N N . THR B 1 320 ? 12.824 17.798 8.419 1.00 78.40 320 THR A N 1
ATOM 5553 C CA . THR B 1 320 ? 12.444 18.724 7.351 1.00 87.62 320 THR A CA 1
ATOM 5554 C C . THR B 1 320 ? 10.932 18.815 7.228 1.00 88.97 320 THR A C 1
ATOM 5555 O O . THR B 1 320 ? 10.414 19.770 6.617 1.00 94.36 320 THR A O 1
ATOM 5559 N N . ALA B 1 321 ? 10.205 17.855 7.830 1.00 82.39 321 ALA A N 1
ATOM 5560 C CA . ALA B 1 321 ? 8.757 17.973 7.905 1.00 81.67 321 ALA A CA 1
ATOM 5561 C C . ALA B 1 321 ? 8.343 19.088 8.869 1.00 85.25 321 ALA A C 1
ATOM 5562 O O . ALA B 1 321 ? 7.464 19.910 8.562 1.00 84.30 321 ALA A O 1
ATOM 5564 N N . TYR B 1 322 ? 8.928 19.088 10.069 1.00 82.64 322 TYR A N 1
ATOM 5565 C CA . TYR B 1 322 ? 8.773 20.196 11.006 1.00 85.81 322 TYR A CA 1
ATOM 5566 C C . TYR B 1 322 ? 9.114 21.518 10.335 1.00 88.31 322 TYR A C 1
ATOM 5567 O O . TYR B 1 322 ? 8.384 22.522 10.455 1.00 88.68 322 TYR A O 1
ATOM 5576 N N . ILE B 1 323 ? 10.267 21.535 9.660 1.00 85.80 323 ILE A N 1
ATOM 5577 C CA . ILE B 1 323 ? 10.691 22.729 8.942 1.00 85.00 323 ILE A CA 1
ATOM 5578 C C . ILE B 1 323 ? 9.630 23.133 7.935 1.00 91.08 323 ILE A C 1
ATOM 5579 O O . ILE B 1 323 ? 9.352 24.323 7.744 1.00 90.67 323 ILE A O 1
ATOM 5584 N N . TYR B 1 324 ? 8.983 22.141 7.320 1.00 87.23 324 TYR A N 1
ATOM 5585 C CA . TYR B 1 324 ? 8.021 22.410 6.261 1.00 84.75 324 TYR A CA 1
ATOM 5586 C C . TYR B 1 324 ? 6.757 23.044 6.798 1.00 84.98 324 TYR A C 1
ATOM 5587 O O . TYR B 1 324 ? 6.173 23.913 6.149 1.00 84.29 324 TYR A O 1
ATOM 5596 N N . VAL B 1 325 ? 6.274 22.570 7.944 1.00 89.23 325 VAL A N 1
ATOM 5597 C CA . VAL B 1 325 ? 5.048 23.154 8.482 1.00 90.65 325 VAL A CA 1
ATOM 5598 C C . VAL B 1 325 ? 5.331 24.537 9.051 1.00 92.80 325 VAL A C 1
ATOM 5599 O O . VAL B 1 325 ? 4.521 25.456 8.892 1.00 96.74 325 VAL A O 1
ATOM 5603 N N . ASP B 1 326 ? 6.492 24.734 9.685 1.00 88.01 326 ASP A N 1
ATOM 5604 C CA . ASP B 1 326 ? 6.828 26.097 10.082 1.00 91.08 326 ASP A CA 1
ATOM 5605 C C . ASP B 1 326 ? 6.841 27.008 8.869 1.00 81.65 326 ASP A C 1
ATOM 5606 O O . ASP B 1 326 ? 6.074 27.968 8.803 1.00 88.69 326 ASP A O 1
ATOM 5611 N N . LYS B 1 327 ? 7.659 26.681 7.868 1.00 83.93 327 LYS A N 1
ATOM 5612 C CA . LYS B 1 327 ? 7.605 27.380 6.586 1.00 82.37 327 LYS A CA 1
ATOM 5613 C C . LYS B 1 327 ? 6.170 27.535 6.084 1.00 82.24 327 LYS A C 1
ATOM 5614 O O . LYS B 1 327 ? 5.817 28.569 5.504 1.00 89.48 327 LYS A O 1
ATOM 5620 N N . LYS B 1 328 ? 5.323 26.536 6.315 1.00 85.43 328 LYS A N 1
ATOM 5621 C CA . LYS B 1 328 ? 3.988 26.510 5.731 1.00 90.15 328 LYS A CA 1
ATOM 5622 C C . LYS B 1 328 ? 2.891 26.953 6.685 1.00 91.08 328 LYS A C 1
ATOM 5623 O O . LYS B 1 328 ? 1.720 26.920 6.301 1.00 99.90 328 LYS A O 1
ATOM 5629 N N . ALA B 1 329 ? 3.212 27.338 7.913 1.00 92.27 329 ALA A N 1
ATOM 5630 C CA . ALA B 1 329 ? 2.072 27.675 8.747 1.00 91.60 329 ALA A CA 1
ATOM 5631 C C . ALA B 1 329 ? 2.093 29.141 9.182 1.00 101.27 329 ALA A C 1
ATOM 5632 O O . ALA B 1 329 ? 3.166 29.707 9.437 1.00 104.31 329 ALA A O 1
ATOM 5634 N N . PRO B 1 330 ? 0.923 29.787 9.240 1.00 100.35 330 PRO A N 1
ATOM 5635 C CA . PRO B 1 330 ? 0.837 31.135 9.809 1.00 104.47 330 PRO A CA 1
ATOM 5636 C C . PRO B 1 330 ? 1.313 31.159 11.252 1.00 102.65 330 PRO A C 1
ATOM 5637 O O . PRO B 1 330 ? 1.061 30.234 12.025 1.00 94.16 330 PRO A O 1
ATOM 5641 N N . VAL B 1 331 ? 1.951 32.274 11.623 1.00 102.47 331 VAL A N 1
ATOM 5642 C CA . VAL B 1 331 ? 2.971 32.241 12.671 1.00 103.13 331 VAL A CA 1
ATOM 5643 C C . VAL B 1 331 ? 2.364 32.068 14.061 1.00 98.66 331 VAL A C 1
ATOM 5644 O O . VAL B 1 331 ? 3.016 31.532 14.965 1.00 103.02 331 VAL A O 1
ATOM 5648 N N . HIS B 1 332 ? 1.130 32.511 14.279 1.00 94.33 332 HIS A N 1
ATOM 5649 C CA . HIS B 1 332 ? 0.495 32.040 15.500 1.00 102.57 332 HIS A CA 1
ATOM 5650 C C . HIS B 1 332 ? 0.200 30.556 15.388 1.00 103.60 332 HIS A C 1
ATOM 5651 O O . HIS B 1 332 ? 0.536 29.772 16.285 1.00 104.13 332 HIS A O 1
ATOM 5658 N N . MET B 1 333 ? -0.396 30.154 14.263 1.00 104.28 333 MET A N 1
ATOM 5659 C CA . MET B 1 333 ? -0.914 28.804 14.082 1.00 108.46 333 MET A CA 1
ATOM 5660 C C . MET B 1 333 ? 0.155 27.743 13.843 1.00 98.87 333 MET A C 1
ATOM 5661 O O . MET B 1 333 ? -0.212 26.571 13.774 1.00 93.15 333 MET A O 1
ATOM 5666 N N . ARG B 1 334 ? 1.446 28.097 13.731 1.00 96.41 334 ARG A N 1
ATOM 5667 C CA . ARG B 1 334 ? 2.433 27.086 13.363 1.00 94.40 334 ARG A CA 1
ATOM 5668 C C . ARG B 1 334 ? 2.623 26.061 14.476 1.00 94.17 334 ARG A C 1
ATOM 5669 O O . ARG B 1 334 ? 2.760 24.860 14.206 1.00 90.71 334 ARG A O 1
ATOM 5677 N N . THR B 1 335 ? 2.615 26.501 15.735 1.00 88.67 335 THR A N 1
ATOM 5678 C CA . THR B 1 335 ? 2.756 25.549 16.843 1.00 85.46 335 THR A CA 1
ATOM 5679 C C . THR B 1 335 ? 1.499 24.712 17.016 1.00 82.39 335 THR A C 1
ATOM 5680 O O . THR B 1 335 ? 1.561 23.523 17.388 1.00 91.90 335 THR A O 1
ATOM 5684 N N . ALA B 1 336 ? 0.345 25.328 16.761 1.00 87.39 336 ALA A N 1
ATOM 5685 C CA . ALA B 1 336 ? -0.890 24.568 16.720 1.00 89.88 336 ALA A CA 1
ATOM 5686 C C . ALA B 1 336 ? -0.838 23.513 15.625 1.00 88.00 336 ALA A C 1
ATOM 5687 O O . ALA B 1 336 ? -1.338 22.391 15.796 1.00 87.61 336 ALA A O 1
ATOM 5689 N N . ALA B 1 337 ? -0.238 23.865 14.488 1.00 85.51 337 ALA A N 1
ATOM 5690 C CA . ALA B 1 337 ? -0.090 22.936 13.373 1.00 81.78 337 ALA A CA 1
ATOM 5691 C C . ALA B 1 337 ? 0.810 21.768 13.750 1.00 85.67 337 ALA A C 1
ATOM 5692 O O . ALA B 1 337 ? 0.487 20.599 13.481 1.00 83.82 337 ALA A O 1
ATOM 5694 N N . GLN B 1 338 ? 1.972 22.080 14.333 1.00 89.71 338 GLN A N 1
ATOM 5695 C CA . GLN B 1 338 ? 2.827 21.055 14.918 1.00 80.47 338 GLN A CA 1
ATOM 5696 C C . GLN B 1 338 ? 2.011 20.102 15.767 1.00 75.43 338 GLN A C 1
ATOM 5697 O O . GLN B 1 338 ? 1.825 18.938 15.403 1.00 74.17 338 GLN A O 1
ATOM 5703 N N . GLY B 1 339 ? 1.437 20.623 16.843 1.00 80.58 339 GLY A N 1
ATOM 5704 C CA . GLY B 1 339 ? 0.629 19.808 17.728 1.00 72.67 339 GLY A CA 1
ATOM 5705 C C . GLY B 1 339 ? -0.364 18.933 16.993 1.00 77.81 339 GLY A C 1
ATOM 5706 O O . GLY B 1 339 ? -0.552 17.773 17.359 1.00 79.77 339 GLY A O 1
ATOM 5707 N N . LEU B 1 340 ? -0.981 19.449 15.912 1.00 82.06 340 LEU A N 1
ATOM 5708 C CA . LEU B 1 340 ? -1.986 18.626 15.230 1.00 80.12 340 LEU A CA 1
ATOM 5709 C C . LEU B 1 340 ? -1.348 17.454 14.492 1.00 78.70 340 LEU A C 1
ATOM 5710 O O . LEU B 1 340 ? -1.824 16.307 14.598 1.00 83.17 340 LEU A O 1
ATOM 5715 N N . ILE B 1 341 ? -0.281 17.710 13.733 1.00 77.32 341 ILE A N 1
ATOM 5716 C CA . ILE B 1 341 ? 0.239 16.572 12.989 1.00 84.34 341 ILE A CA 1
ATOM 5717 C C . ILE B 1 341 ? 0.966 15.599 13.933 1.00 80.89 341 ILE A C 1
ATOM 5718 O O . ILE B 1 341 ? 0.768 14.385 13.821 1.00 82.38 341 ILE A O 1
ATOM 5723 N N . THR B 1 342 ? 1.693 16.088 14.940 1.00 71.22 342 THR A N 1
ATOM 5724 C CA . THR B 1 342 ? 2.244 15.204 15.967 1.00 74.58 342 THR A CA 1
ATOM 5725 C C . THR B 1 342 ? 1.159 14.449 16.751 1.00 75.18 342 THR A C 1
ATOM 5726 O O . THR B 1 342 ? 1.417 13.330 17.218 1.00 72.52 342 THR A O 1
ATOM 5730 N N . LEU B 1 343 ? -0.052 15.001 16.888 1.00 72.94 343 LEU A N 1
ATOM 5731 C CA . LEU B 1 343 ? -1.077 14.292 17.650 1.00 82.53 343 LEU A CA 1
ATOM 5732 C C . LEU B 1 343 ? -1.778 13.211 16.829 1.00 81.91 343 LEU A C 1
ATOM 5733 O O . LEU B 1 343 ? -2.000 12.105 17.330 1.00 75.71 343 LEU A O 1
ATOM 5738 N N . CYS B 1 344 ? -2.138 13.480 15.574 1.00 84.26 344 CYS A N 1
ATOM 5739 C CA . CYS B 1 344 ? -2.763 12.409 14.796 1.00 87.49 344 CYS A CA 1
ATOM 5740 C C . CYS B 1 344 ? -1.737 11.610 13.994 1.00 80.89 344 CYS A C 1
ATOM 5741 O O . CYS B 1 344 ? -1.727 10.380 14.086 1.00 83.36 344 CYS A O 1
ATOM 5744 N N . CYS B 1 345 ? -0.862 12.279 13.232 1.00 79.90 345 CYS A N 1
ATOM 5745 C CA . CYS B 1 345 ? 0.131 11.517 12.491 1.00 90.11 345 CYS A CA 1
ATOM 5746 C C . CYS B 1 345 ? 0.997 10.745 13.497 1.00 82.13 345 CYS A C 1
ATOM 5747 O O . CYS B 1 345 ? 0.741 9.568 13.770 1.00 72.11 345 CYS A O 1
ATOM 5750 N N . GLN B 1 346 ? 1.891 11.439 14.186 1.00 83.41 346 GLN A N 1
ATOM 5751 C CA . GLN B 1 346 ? 2.860 10.757 15.034 1.00 75.98 346 GLN A CA 1
ATOM 5752 C C . GLN B 1 346 ? 2.225 9.999 16.203 1.00 67.64 346 GLN A C 1
ATOM 5753 O O . GLN B 1 346 ? 2.884 9.147 16.820 1.00 69.76 346 GLN A O 1
ATOM 5759 N N . GLY B 1 347 ? 0.963 10.282 16.518 1.00 66.02 347 GLY A N 1
ATOM 5760 C CA . GLY B 1 347 ? 0.334 9.760 17.722 1.00 65.20 347 GLY A CA 1
ATOM 5761 C C . GLY B 1 347 ? -0.640 8.663 17.375 1.00 68.37 347 GLY A C 1
ATOM 5762 O O . GLY B 1 347 ? -0.458 7.504 17.768 1.00 74.57 347 GLY A O 1
ATOM 5763 N N . PHE B 1 348 ? -1.660 9.018 16.591 1.00 63.03 348 PHE A N 1
ATOM 5764 C CA . PHE B 1 348 ? -2.636 8.030 16.172 1.00 69.37 348 PHE A CA 1
ATOM 5765 C C . PHE B 1 348 ? -2.000 7.014 15.237 1.00 66.17 348 PHE A C 1
ATOM 5766 O O . PHE B 1 348 ? -2.254 5.811 15.369 1.00 70.25 348 PHE A O 1
ATOM 5774 N N . GLY B 1 349 ? -1.200 7.481 14.264 1.00 57.97 349 GLY A N 1
ATOM 5775 C CA . GLY B 1 349 ? -0.488 6.560 13.402 1.00 57.80 349 GLY A CA 1
ATOM 5776 C C . GLY B 1 349 ? 0.377 5.595 14.185 1.00 60.51 349 GLY A C 1
ATOM 5777 O O . GLY B 1 349 ? 0.387 4.404 13.901 1.00 56.45 349 GLY A O 1
ATOM 5778 N N . SER B 1 350 ? 1.107 6.092 15.187 1.00 57.68 350 SER A N 1
ATOM 5779 C CA . SER B 1 350 ? 1.852 5.185 16.060 1.00 52.18 350 SER A CA 1
ATOM 5780 C C . SER B 1 350 ? 0.933 4.190 16.746 1.00 52.13 350 SER A C 1
ATOM 5781 O O . SER B 1 350 ? 1.218 2.995 16.768 1.00 53.32 350 SER A O 1
ATOM 5784 N N . LEU B 1 351 ? -0.136 4.671 17.371 1.00 56.65 351 LEU A N 1
ATOM 5785 C CA . LEU B 1 351 ? -1.101 3.769 17.989 1.00 59.20 351 LEU A CA 1
ATOM 5786 C C . LEU B 1 351 ? -1.491 2.649 17.025 1.00 61.38 351 LEU A C 1
ATOM 5787 O O . LEU B 1 351 ? -1.466 1.454 17.371 1.00 60.31 351 LEU A O 1
ATOM 5792 N N . LEU B 1 352 ? -1.820 3.017 15.790 1.00 64.88 352 LEU A N 1
ATOM 5793 C CA . LEU B 1 352 ? -2.364 2.023 14.880 1.00 65.74 352 LEU A CA 1
ATOM 5794 C C . LEU B 1 352 ? -1.259 1.173 14.282 1.00 63.36 352 LEU A C 1
ATOM 5795 O O . LEU B 1 352 ? -1.472 -0.005 14.022 1.00 66.77 352 LEU A O 1
ATOM 5800 N N . GLY B 1 353 ? -0.058 1.715 14.150 1.00 63.02 353 GLY A N 1
ATOM 5801 C CA . GLY B 1 353 ? 1.081 0.884 13.821 1.00 56.91 353 GLY A CA 1
ATOM 5802 C C . GLY B 1 353 ? 1.359 -0.161 14.882 1.00 58.29 353 GLY A C 1
ATOM 5803 O O . GLY B 1 353 ? 1.411 -1.351 14.581 1.00 65.24 353 GLY A O 1
ATOM 5804 N N . TYR B 1 354 ? 1.547 0.267 16.137 1.00 54.51 354 TYR A N 1
ATOM 5805 C CA . TYR B 1 354 ? 1.807 -0.688 17.212 1.00 54.84 354 TYR A CA 1
ATOM 5806 C C . TYR B 1 354 ? 0.764 -1.782 17.224 1.00 61.27 354 TYR A C 1
ATOM 5807 O O . TYR B 1 354 ? 1.110 -2.963 17.147 1.00 63.59 354 TYR A O 1
ATOM 5816 N N . ARG B 1 355 ? -0.522 -1.427 17.313 1.00 60.48 355 ARG A N 1
ATOM 5817 C CA . ARG B 1 355 ? -1.496 -2.507 17.494 1.00 60.56 355 ARG A CA 1
ATOM 5818 C C . ARG B 1 355 ? -1.738 -3.296 16.217 1.00 61.60 355 ARG A C 1
ATOM 5819 O O . ARG B 1 355 ? -1.850 -4.532 16.267 1.00 65.36 355 ARG A O 1
ATOM 5827 N N . LEU B 1 356 ? -1.904 -2.604 15.083 1.00 60.79 356 LEU A N 1
ATOM 5828 C CA . LEU B 1 356 ? -1.972 -3.277 13.802 1.00 60.90 356 LEU A CA 1
ATOM 5829 C C . LEU B 1 356 ? -0.879 -4.328 13.702 1.00 73.41 356 LEU A C 1
ATOM 5830 O O . LEU B 1 356 ? -1.173 -5.502 13.482 1.00 79.10 356 LEU A O 1
ATOM 5835 N N . GLY B 1 357 ? 0.378 -3.950 13.947 1.00 69.91 357 GLY A N 1
ATOM 5836 C CA . GLY B 1 357 ? 1.465 -4.915 13.849 1.00 67.99 357 GLY A CA 1
ATOM 5837 C C . GLY B 1 357 ? 1.415 -5.992 14.916 1.00 61.02 357 GLY A C 1
ATOM 5838 O O . GLY B 1 357 ? 1.667 -7.167 14.630 1.00 63.41 357 GLY A O 1
ATOM 5839 N N . GLY B 1 358 ? 1.074 -5.615 16.151 1.00 55.41 358 GLY A N 1
ATOM 5840 C CA . GLY B 1 358 ? 0.976 -6.597 17.215 1.00 64.11 358 GLY A CA 1
ATOM 5841 C C . GLY B 1 358 ? 0.073 -7.756 16.846 1.00 73.47 358 GLY A C 1
ATOM 5842 O O . GLY B 1 358 ? 0.533 -8.895 16.695 1.00 73.22 358 GLY A O 1
ATOM 5843 N N . VAL B 1 359 ? -1.217 -7.472 16.634 1.00 73.28 359 VAL A N 1
ATOM 5844 C CA . VAL B 1 359 ? -2.109 -8.555 16.233 1.00 72.84 359 VAL A CA 1
ATOM 5845 C C . VAL B 1 359 ? -1.831 -9.026 14.806 1.00 75.85 359 VAL A C 1
ATOM 5846 O O . VAL B 1 359 ? -2.190 -10.161 14.469 1.00 73.96 359 VAL A O 1
ATOM 5850 N N . MET B 1 360 ? -1.133 -8.240 13.975 1.00 72.37 360 MET A N 1
ATOM 5851 C CA . MET B 1 360 ? -0.754 -8.752 12.665 1.00 75.01 360 MET A CA 1
ATOM 5852 C C . MET B 1 360 ? 0.163 -9.952 12.814 1.00 76.84 360 MET A C 1
ATOM 5853 O O . MET B 1 360 ? -0.093 -11.025 12.257 1.00 82.33 360 MET A O 1
ATOM 5858 N N . MET B 1 361 ? 1.226 -9.791 13.591 1.00 74.27 361 MET A N 1
ATOM 5859 C CA . MET B 1 361 ? 2.132 -10.900 13.855 1.00 74.96 361 MET A CA 1
ATOM 5860 C C . MET B 1 361 ? 1.466 -11.981 14.686 1.00 71.69 361 MET A C 1
ATOM 5861 O O . MET B 1 361 ? 1.720 -13.172 14.468 1.00 77.58 361 MET A O 1
ATOM 5866 N N . GLU B 1 362 ? 0.608 -11.601 15.627 1.00 72.61 362 GLU A N 1
ATOM 5867 C CA . GLU B 1 362 ? -0.094 -12.618 16.396 1.00 75.23 362 GLU A CA 1
ATOM 5868 C C . GLU B 1 362 ? -0.877 -13.543 15.475 1.00 77.19 362 GLU A C 1
ATOM 5869 O O . GLU B 1 362 ? -0.725 -14.767 15.527 1.00 76.70 362 GLU A O 1
ATOM 5875 N N . LYS B 1 363 ? -1.654 -12.964 14.563 1.00 82.40 363 LYS A N 1
ATOM 5876 C CA . LYS B 1 363 ? -2.623 -13.728 13.790 1.00 84.92 363 LYS A CA 1
ATOM 5877 C C . LYS B 1 363 ? -1.997 -14.392 12.571 1.00 75.11 363 LYS A C 1
ATOM 5878 O O . LYS B 1 363 ? -2.414 -15.491 12.192 1.00 90.50 363 LYS A O 1
ATOM 5884 N N . MET B 1 364 ? -1.024 -13.754 11.925 1.00 71.68 364 MET A N 1
ATOM 5885 C CA . MET B 1 364 ? -0.548 -14.237 10.641 1.00 75.41 364 MET A CA 1
ATOM 5886 C C . MET B 1 364 ? 0.961 -14.350 10.545 1.00 79.61 364 MET A C 1
ATOM 5887 O O . MET B 1 364 ? 1.477 -14.528 9.436 1.00 86.44 364 MET A O 1
ATOM 5892 N N . PHE B 1 365 ? 1.688 -14.250 11.647 1.00 75.35 365 PHE A N 1
ATOM 5893 C CA . PHE B 1 365 ? 3.136 -14.386 11.581 1.00 75.35 365 PHE A CA 1
ATOM 5894 C C . PHE B 1 365 ? 3.732 -15.226 12.699 1.00 74.78 365 PHE A C 1
ATOM 5895 O O . PHE B 1 365 ? 4.894 -15.647 12.577 1.00 72.84 365 PHE A O 1
ATOM 5903 N N . ALA B 1 366 ? 2.985 -15.497 13.764 1.00 71.11 366 ALA A N 1
ATOM 5904 C CA . ALA B 1 366 ? 3.483 -16.321 14.855 1.00 69.07 366 ALA A CA 1
ATOM 5905 C C . ALA B 1 366 ? 3.775 -17.748 14.399 1.00 76.27 366 ALA A C 1
ATOM 5906 O O . ALA B 1 366 ? 2.927 -18.421 13.801 1.00 79.67 366 ALA A O 1
ATOM 5908 N N . TYR B 1 367 ? 4.984 -18.216 14.711 1.00 79.99 367 TYR A N 1
ATOM 5909 C CA . TYR B 1 367 ? 5.377 -19.592 14.453 1.00 65.11 367 TYR A CA 1
ATOM 5910 C C . TYR B 1 367 ? 4.794 -20.478 15.542 1.00 74.52 367 TYR A C 1
ATOM 5911 O O . TYR B 1 367 ? 4.824 -20.132 16.725 1.00 80.27 367 TYR A O 1
ATOM 5920 N N . GLN B 1 368 ? 4.204 -21.596 15.135 1.00 76.48 368 GLN A N 1
ATOM 5921 C CA . GLN B 1 368 ? 3.744 -22.558 16.126 1.00 81.65 368 GLN A CA 1
ATOM 5922 C C . GLN B 1 368 ? 4.902 -22.969 17.029 1.00 80.99 368 GLN A C 1
ATOM 5923 O O . GLN B 1 368 ? 4.827 -22.853 18.258 1.00 79.97 368 GLN A O 1
ATOM 5929 N N . GLU B 1 369 ? 6.014 -23.374 16.415 1.00 89.67 369 GLU A N 1
ATOM 5930 C CA . GLU B 1 369 ? 7.203 -23.901 17.049 1.00 79.17 369 GLU A CA 1
ATOM 5931 C C . GLU B 1 369 ? 8.378 -23.119 16.480 1.00 74.24 369 GLU A C 1
ATOM 5932 O O . GLU B 1 369 ? 8.588 -23.136 15.252 1.00 75.24 369 GLU A O 1
ATOM 5938 N N . PRO B 1 370 ? 9.160 -22.430 17.310 1.00 79.37 370 PRO A N 1
ATOM 5939 C CA . PRO B 1 370 ? 10.231 -21.595 16.764 1.00 72.74 370 PRO A CA 1
ATOM 5940 C C . PRO B 1 370 ? 11.218 -22.460 15.999 1.00 79.64 370 PRO A C 1
ATOM 5941 O O . PRO B 1 370 ? 11.540 -23.575 16.408 1.00 85.37 370 PRO A O 1
ATOM 5945 N N . VAL B 1 371 ? 11.668 -21.964 14.856 1.00 72.08 371 VAL A N 1
ATOM 5946 C CA . VAL B 1 371 ? 12.637 -22.686 14.053 1.00 77.32 371 VAL A CA 1
ATOM 5947 C C . VAL B 1 371 ? 13.762 -21.736 13.688 1.00 75.10 371 VAL A C 1
ATOM 5948 O O . VAL B 1 371 ? 13.508 -20.592 13.298 1.00 71.75 371 VAL A O 1
ATOM 5952 N N . ASN B 1 372 ? 15.002 -22.220 13.832 1.00 75.59 372 ASN A N 1
ATOM 5953 C CA . ASN B 1 372 ? 16.232 -21.444 13.696 1.00 68.50 372 ASN A CA 1
ATOM 5954 C C . ASN B 1 372 ? 16.258 -20.275 14.668 1.00 62.19 372 ASN A C 1
ATOM 5955 O O . ASN B 1 372 ? 16.739 -19.196 14.336 1.00 65.28 372 ASN A O 1
ATOM 5960 N N . GLY B 1 373 ? 15.734 -20.484 15.875 1.00 65.68 373 GLY A N 1
ATOM 5961 C CA . GLY B 1 373 ? 15.699 -19.447 16.891 1.00 73.00 373 GLY A CA 1
ATOM 5962 C C . GLY B 1 373 ? 14.565 -18.446 16.776 1.00 62.22 373 GLY A C 1
ATOM 5963 O O . GLY B 1 373 ? 14.304 -17.718 17.746 1.00 57.13 373 GLY A O 1
ATOM 5964 N N . LEU B 1 374 ? 13.879 -18.394 15.635 1.00 63.94 374 LEU A N 1
ATOM 5965 C CA . LEU B 1 374 ? 12.847 -17.404 15.349 1.00 59.90 374 LEU A CA 1
ATOM 5966 C C . LEU B 1 374 ? 11.467 -17.919 15.731 1.00 64.05 374 LEU A C 1
ATOM 5967 O O . LEU B 1 374 ? 11.043 -18.985 15.257 1.00 64.32 374 LEU A O 1
ATOM 5972 N N . THR B 1 375 ? 10.745 -17.144 16.541 1.00 64.74 375 THR A N 1
ATOM 5973 C CA . THR B 1 375 ? 9.354 -17.469 16.820 1.00 71.30 375 THR A CA 1
ATOM 5974 C C . THR B 1 375 ? 8.385 -16.677 15.949 1.00 62.02 375 THR A C 1
ATOM 5975 O O . THR B 1 375 ? 7.169 -16.745 16.164 1.00 58.87 375 THR A O 1
ATOM 5979 N N . PHE B 1 376 ? 8.893 -15.952 14.958 1.00 57.19 376 PHE A N 1
ATOM 5980 C CA . PHE B 1 376 ? 8.057 -15.179 14.051 1.00 65.94 376 PHE A CA 1
ATOM 5981 C C . PHE B 1 376 ? 8.705 -15.227 12.672 1.00 66.96 376 PHE A C 1
ATOM 5982 O O . PHE B 1 376 ? 9.915 -15.418 12.544 1.00 68.03 376 PHE A O 1
ATOM 5990 N N . ASN B 1 377 ? 7.891 -15.043 11.634 1.00 68.63 377 ASN A N 1
ATOM 5991 C CA . ASN B 1 377 ? 8.420 -14.770 10.298 1.00 66.79 377 ASN A CA 1
ATOM 5992 C C . ASN B 1 377 ? 8.773 -13.276 10.175 1.00 73.98 377 ASN A C 1
ATOM 5993 O O . ASN B 1 377 ? 8.102 -12.479 9.503 1.00 73.65 377 ASN A O 1
ATOM 5998 N N . TRP B 1 378 ? 9.853 -12.891 10.869 1.00 71.59 378 TRP A N 1
ATOM 5999 C CA . TRP B 1 378 ? 10.265 -11.488 10.896 1.00 72.15 378 TRP A CA 1
ATOM 6000 C C . TRP B 1 378 ? 10.430 -10.947 9.488 1.00 68.07 378 TRP A C 1
ATOM 6001 O O . TRP B 1 378 ? 9.813 -9.946 9.110 1.00 69.49 378 TRP A O 1
ATOM 6012 N N . SER B 1 379 ? 11.241 -11.628 8.689 1.00 72.40 379 SER A N 1
ATOM 6013 C CA . SER B 1 379 ? 11.475 -11.240 7.307 1.00 74.13 379 SER A CA 1
ATOM 6014 C C . SER B 1 379 ? 10.167 -10.990 6.547 1.00 73.86 379 SER A C 1
ATOM 6015 O O . SER B 1 379 ? 10.147 -10.206 5.584 1.00 69.47 379 SER A O 1
ATOM 6018 N N . GLY B 1 380 ? 9.071 -11.620 6.960 1.00 72.52 380 GLY A N 1
ATOM 6019 C CA . GLY B 1 380 ? 7.788 -11.346 6.325 1.00 73.81 380 GLY A CA 1
ATOM 6020 C C . GLY B 1 380 ? 7.199 -10.002 6.724 1.00 69.23 380 GLY A C 1
ATOM 6021 O O . GLY B 1 380 ? 6.721 -9.231 5.885 1.00 71.98 380 GLY A O 1
ATOM 6022 N N . MET B 1 381 ? 7.219 -9.724 8.019 1.00 64.58 381 MET A N 1
ATOM 6023 C CA . MET B 1 381 ? 6.741 -8.443 8.504 1.00 66.38 381 MET A CA 1
ATOM 6024 C C . MET B 1 381 ? 7.514 -7.288 7.866 1.00 66.32 381 MET A C 1
ATOM 6025 O O . MET B 1 381 ? 6.915 -6.282 7.451 1.00 58.37 381 MET A O 1
ATOM 6030 N N . TRP B 1 382 ? 8.839 -7.417 7.803 1.00 61.42 382 TRP A N 1
ATOM 6031 C CA . TRP B 1 382 ? 9.619 -6.367 7.179 1.00 58.44 382 TRP A CA 1
ATOM 6032 C C . TRP B 1 382 ? 9.242 -6.199 5.710 1.00 60.43 382 TRP A C 1
ATOM 6033 O O . TRP B 1 382 ? 9.252 -5.077 5.198 1.00 67.12 382 TRP A O 1
ATOM 6044 N N . THR B 1 383 ? 8.876 -7.284 5.021 1.00 70.63 383 THR A N 1
ATOM 6045 C CA . THR B 1 383 ? 8.374 -7.114 3.661 1.00 72.51 383 THR A CA 1
ATOM 6046 C C . THR B 1 383 ? 7.100 -6.278 3.668 1.00 66.06 383 THR A C 1
ATOM 6047 O O . THR B 1 383 ? 7.029 -5.230 3.011 1.00 72.24 383 THR A O 1
ATOM 6051 N N . PHE B 1 384 ? 6.094 -6.719 4.432 1.00 67.97 384 PHE A N 1
ATOM 6052 C CA . PHE B 1 384 ? 4.848 -5.975 4.580 1.00 67.52 384 PHE A CA 1
ATOM 6053 C C . PHE B 1 384 ? 5.140 -4.482 4.691 1.00 74.54 384 PHE A C 1
ATOM 6054 O O . PHE B 1 384 ? 4.780 -3.676 3.808 1.00 76.38 384 PHE A O 1
ATOM 6062 N N . GLY B 1 385 ? 5.932 -4.145 5.713 1.00 74.94 385 GLY A N 1
ATOM 6063 C CA . GLY B 1 385 ? 6.213 -2.755 6.026 1.00 64.61 385 GLY A CA 1
ATOM 6064 C C . GLY B 1 385 ? 6.936 -2.036 4.907 1.00 71.72 385 GLY A C 1
ATOM 6065 O O . GLY B 1 385 ? 6.551 -0.925 4.531 1.00 81.97 385 GLY A O 1
ATOM 6066 N N . ALA B 1 386 ? 7.994 -2.656 4.361 1.00 59.98 386 ALA A N 1
ATOM 6067 C CA . ALA B 1 386 ? 8.851 -1.980 3.395 1.00 63.88 386 ALA A CA 1
ATOM 6068 C C . ALA B 1 386 ? 8.092 -1.595 2.138 1.00 71.61 386 ALA A C 1
ATOM 6069 O O . ALA B 1 386 ? 8.279 -0.498 1.599 1.00 80.23 386 ALA A O 1
ATOM 6071 N N . VAL B 1 387 ? 7.200 -2.455 1.651 1.00 69.74 387 VAL A N 1
ATOM 6072 C CA . VAL B 1 387 ? 6.487 -1.956 0.471 1.00 77.99 387 VAL A CA 1
ATOM 6073 C C . VAL B 1 387 ? 5.212 -1.201 0.817 1.00 82.73 387 VAL A C 1
ATOM 6074 O O . VAL B 1 387 ? 4.691 -0.490 -0.048 1.00 86.37 387 VAL A O 1
ATOM 6078 N N . MET B 1 388 ? 4.713 -1.275 2.059 1.00 82.77 388 MET A N 1
ATOM 6079 C CA . MET B 1 388 ? 3.745 -0.262 2.474 1.00 81.15 388 MET A CA 1
ATOM 6080 C C . MET B 1 388 ? 4.367 1.121 2.347 1.00 76.61 388 MET A C 1
ATOM 6081 O O . MET B 1 388 ? 3.794 2.018 1.713 1.00 78.60 388 MET A O 1
ATOM 6086 N N . ILE B 1 389 ? 5.557 1.289 2.932 1.00 73.00 389 ILE A N 1
ATOM 6087 C CA . ILE B 1 389 ? 6.383 2.469 2.703 1.00 72.59 389 ILE A CA 1
ATOM 6088 C C . ILE B 1 389 ? 6.487 2.771 1.219 1.00 80.87 389 ILE A C 1
ATOM 6089 O O . ILE B 1 389 ? 6.420 3.930 0.801 1.00 83.68 389 ILE A O 1
ATOM 6094 N N . ALA B 1 390 ? 6.693 1.748 0.396 1.00 76.50 390 ALA A N 1
ATOM 6095 C CA . ALA B 1 390 ? 6.899 2.036 -1.021 1.00 81.30 390 ALA A CA 1
ATOM 6096 C C . ALA B 1 390 ? 5.647 2.626 -1.669 1.00 82.12 390 ALA A C 1
ATOM 6097 O O . ALA B 1 390 ? 5.731 3.596 -2.440 1.00 92.59 390 ALA A O 1
ATOM 6099 N N . ILE B 1 391 ? 4.478 2.054 -1.389 1.00 74.51 391 ILE A N 1
ATOM 6100 C CA . ILE B 1 391 ? 3.291 2.546 -2.076 1.00 83.27 391 ILE A CA 1
ATOM 6101 C C . ILE B 1 391 ? 2.925 3.929 -1.554 1.00 93.94 391 ILE A C 1
ATOM 6102 O O . ILE B 1 391 ? 2.551 4.823 -2.331 1.00 95.56 391 ILE A O 1
ATOM 6107 N N . ILE B 1 392 ? 3.081 4.152 -0.245 1.00 89.78 392 ILE A N 1
ATOM 6108 C CA . ILE B 1 392 ? 2.858 5.500 0.259 1.00 90.10 392 ILE A CA 1
ATOM 6109 C C . ILE B 1 392 ? 3.887 6.441 -0.361 1.00 89.80 392 ILE A C 1
ATOM 6110 O O . ILE B 1 392 ? 3.602 7.615 -0.635 1.00 94.58 392 ILE A O 1
ATOM 6115 N N . ALA B 1 393 ? 5.082 5.923 -0.662 1.00 85.30 393 ALA A N 1
ATOM 6116 C CA . ALA B 1 393 ? 6.106 6.764 -1.260 1.00 88.20 393 ALA A CA 1
ATOM 6117 C C . ALA B 1 393 ? 5.670 7.241 -2.628 1.00 93.30 393 ALA A C 1
ATOM 6118 O O . ALA B 1 393 ? 5.795 8.419 -2.941 1.00 98.65 393 ALA A O 1
ATOM 6120 N N . VAL B 1 394 ? 5.099 6.356 -3.441 1.00 96.39 394 VAL A N 1
ATOM 6121 C CA . VAL B 1 394 ? 4.743 6.818 -4.786 1.00 100.82 394 VAL A CA 1
ATOM 6122 C C . VAL B 1 394 ? 3.476 7.689 -4.754 1.00 93.62 394 VAL A C 1
ATOM 6123 O O . VAL B 1 394 ? 3.401 8.732 -5.440 1.00 99.60 394 VAL A O 1
ATOM 6127 N N . LEU B 1 395 ? 2.476 7.278 -3.965 1.00 89.99 395 LEU A N 1
ATOM 6128 C CA . LEU B 1 395 ? 1.307 8.114 -3.702 1.00 95.55 395 LEU A CA 1
ATOM 6129 C C . LEU B 1 395 ? 1.715 9.553 -3.393 1.00 103.27 395 LEU A C 1
ATOM 6130 O O . LEU B 1 395 ? 1.157 10.514 -3.941 1.00 103.75 395 LEU A O 1
ATOM 6135 N N . PHE B 1 396 ? 2.676 9.715 -2.484 1.00 100.03 396 PHE A N 1
ATOM 6136 C CA . PHE B 1 396 ? 3.303 11.010 -2.280 1.00 94.07 396 PHE A CA 1
ATOM 6137 C C . PHE B 1 396 ? 3.986 11.492 -3.551 1.00 98.14 396 PHE A C 1
ATOM 6138 O O . PHE B 1 396 ? 3.934 12.680 -3.871 1.00 109.46 396 PHE A O 1
ATOM 6146 N N . MET B 1 397 ? 4.630 10.585 -4.289 1.00 102.68 397 MET A N 1
ATOM 6147 C CA . MET B 1 397 ? 5.498 10.992 -5.394 1.00 112.13 397 MET A CA 1
ATOM 6148 C C . MET B 1 397 ? 4.781 11.893 -6.367 1.00 111.89 397 MET A C 1
ATOM 6149 O O . MET B 1 397 ? 5.335 12.913 -6.799 1.00 104.93 397 MET A O 1
ATOM 6154 N N . ILE B 1 398 ? 3.555 11.542 -6.740 1.00 104.75 398 ILE A N 1
ATOM 6155 C CA . ILE B 1 398 ? 2.943 12.428 -7.726 1.00 118.11 398 ILE A CA 1
ATOM 6156 C C . ILE B 1 398 ? 2.045 13.491 -7.087 1.00 117.96 398 ILE A C 1
ATOM 6157 O O . ILE B 1 398 ? 1.878 14.581 -7.649 1.00 110.58 398 ILE A O 1
ATOM 6162 N N . PHE B 1 399 ? 1.514 13.219 -5.888 1.00 114.28 399 PHE A N 1
ATOM 6163 C CA . PHE B 1 399 ? 0.428 14.006 -5.301 1.00 106.56 399 PHE A CA 1
ATOM 6164 C C . PHE B 1 399 ? 0.884 15.175 -4.420 1.00 102.21 399 PHE A C 1
ATOM 6165 O O . PHE B 1 399 ? 0.100 15.617 -3.572 1.00 102.36 399 PHE A O 1
ATOM 6173 N N . PHE B 1 400 ? 2.077 15.722 -4.601 1.00 102.38 400 PHE A N 1
ATOM 6174 C CA . PHE B 1 400 ? 2.531 16.739 -3.669 1.00 105.34 400 PHE A CA 1
ATOM 6175 C C . PHE B 1 400 ? 3.451 17.677 -4.440 1.00 109.18 400 PHE A C 1
ATOM 6176 O O . PHE B 1 400 ? 4.465 17.246 -4.992 1.00 113.43 400 PHE A O 1
ATOM 6184 N N . ARG B 1 401 ? 3.127 18.976 -4.364 1.00 111.89 401 ARG A N 1
ATOM 6185 C CA . ARG B 1 401 ? 3.841 20.050 -5.107 1.00 114.94 401 ARG A CA 1
ATOM 6186 C C . ARG B 1 401 ? 4.502 21.060 -4.165 1.00 108.23 401 ARG A C 1
ATOM 6187 O O . ARG B 1 401 ? 3.905 21.390 -3.141 1.00 104.63 401 ARG A O 1
ATOM 6189 N N . GLU B 1 402 ? 5.673 21.566 -4.567 1.00 90.76 402 GLU A N 1
ATOM 6190 C CA . GLU B 1 402 ? 6.495 22.505 -3.760 1.00 91.52 402 GLU A CA 1
ATOM 6191 C C . GLU B 1 402 ? 6.698 23.819 -4.514 1.00 96.06 402 GLU A C 1
ATOM 6192 O O . GLU B 1 402 ? 6.077 23.979 -5.558 1.00 99.00 402 GLU A O 1
ATOM 6194 N N . SER B 1 403 ? 7.540 24.706 -3.971 1.00 91.46 403 SER A N 1
ATOM 6195 C CA . SER B 1 403 ? 7.879 26.023 -4.574 1.00 89.09 403 SER A CA 1
ATOM 6196 C C . SER B 1 403 ? 9.279 26.450 -4.127 1.00 85.30 403 SER A C 1
ATOM 6197 O O . SER B 1 403 ? 9.415 27.648 -3.830 1.00 80.25 403 SER A O 1
#

Solvent-accessible surface area: 34242 Å² total; per-residue (Å²): 156,130,70,50,35,37,0,19,84,0,2,54,7,0,61,30,0,34,4,1,5,7,26,3,1,6,5,25,0,31,117,53,61,18,49,3,4,54,0,0,95,0,0,0,0,13,4,32,0,29,27,83,12,50,69,56,32,33,60,36,32,90,144,142,68,7,6,13,47,8,0,0,20,28,2,2,20,3,0,37,35,0,8,77,0,2,66,39,110,72,58,76,27,0,35,75,24,0,44,32,2,4,42,24,8,20,2,0,41,40,1,0,25,50,0,2,104,58,38,11,119,83,46,141,56,30,41,62,184,7,138,58,64,2,26,57,0,38,9,26,0,9,66,21,2,0,55,82,16,69,132,109,72,132,81,52,10,5,50,65,27,72,1,1,29,44,0,0,15,14,0,4,92,0,0,41,37,0,38,105,8,35,100,2,96,48,127,171,125,138,66,71,34,13,102,60,0,91,119,32,36,95,63,156,30,5,63,14,2,10,116,12,2,44,52,2,5,22,0,14,5,1,13,74,2,0,1,7,2,4,0,50,38,9,45,1,162,26,2,5,0,93,14,6,45,1,30,76,14,32,34,132,38,63,133,45,11,65,156,65,42,88,196,102,32,48,32,41,0,0,25,55,0,4,78,12,0,18,81,2,0,27,48,0,12,186,3,38,18,115,105,202,147,15,77,44,28,0,37,83,0,0,65,45,16,0,23,4,81,0,10,15,44,38,2,6,120,88,12,0,37,185,79,7,68,101,181,50,75,118,12,0,28,31,5,9,63,28,34,6,69,1,93,0,22,27,77,0,14,62,48,0,0,43,25,0,49,156,128,23,38,69,165,137,94,87,133,53,35,42,18,47,1,44,17,4,0,56,73,0,17,98,34,0,44,98,5,18,85,76,8,139,127,142,8,73,54,168,172,139,58,84,57,45,0,7,84,0,7,56,9,0,64,30,0,43,2,1,1,8,24,2,0,9,20,28,0,33,161,47,72,22,36,3,3,58,2,0,99,0,0,0,0,7,7,39,0,40,20,75,8,57,97,59,37,32,63,29,47,77,184,159,95,12,6,10,58,18,0,0,26,24,2,2,18,1,0,39,32,0,7,75,0,3,48,46,112,77,49,79,24,0,39,71,31,0,46,37,2,1,40,18,5,24,2,0,29,42,5,0,44,56,0,1,113,50,31,11,136,89,31,141,60,31,30,54,115,4,137,66,55,3,37,71,0,32,11,22,0,5,64,34,3,0,54,83,14,68,129,109,71,138,86,59,8,2,51,47,30,71,1,1,30,46,0,0,13,16,0,3,88,0,0,37,32,1,38,139,12,31,104,4,90,79,160,104,75,75,114,52,6,107,44,0,86,140,24,28,99,67,110,25,1,90,25,2,26,113,10,12,39,29,0,13,26,0,22,5,2,10,64,2,0,1,4,3,4,0,36,47,16,42,1,155,35,0,3,0,83,10,3,31,1,30,78,19,21,37,132,38,72,129,39,7,71,147,84,24,90,194,112,29,37,58,116,0,0,27,36,0,2,63,18,0,16,77,0,0,19,61,0,26,158,6,29,23,120,115,206,132,24,74,46,17,0,49,83,0,0,66,34,10,1,23,3,71,0,6,17,72,38,0,9,120,79,20,0,43,180,62,5,70,114,144,50,73,102,16,0,23,30,13,16,74,38,36,5,68,2,84,0,18,32,82,1,17,54,81,0,0,43,23,0,50,135,154,34,54,72,167,125,80,92,127,54,45,41,17,55,5,42,13,0,0,55,93,0,15,95,48,0,37,104,3,16,86,73,3,89,141,112,4,52,67,159

Nearest PDB structures (foldseek):
  8ex4-assembly1_A  TM=8.050E-01  e=1.227E-06  Homo sapiens
  8wll-assembly1_A  TM=7.559E-01  e=2.062E-06  Homo sapiens
  8thr-assembly1_A  TM=6.084E-01  e=2.062E-06  Aequorea victoria
  8wre-assembly1_A  TM=6.523E-01  e=3.753E-05  Homo sapiens
  8tgn-assembly1_A  TM=6.212E-01  e=4.273E-05  Homo sapiens

GO terms:
  GO:0005886 plasma membrane (C, IDA)

Organism: Escherichia coli (strain K12) (NCBI:txid83333)

Secondary structure (DSSP, 8-state):
--HHHHHHHHHHHHHHHHHHHHTTHHHHHHTTT--HHHHHHHHHHHHHHHHHHHHHHHHHSTT---HHHHHHHHHHHHHHHHHHHHT--SHHHHHHHHHHHHHHHHHHHHHHHHHHHHT-SSHHHHHHHHHHHHHHHHHHHHHHHHTHHHHTT----TTSSTHHHHHHHHHHHHHHHTTTSPP-----GGGGTHHHHGGGGSHHHHHHHHHHHHHHHHHHHHHHHHHHHHHHTT-TTHHHHTTHHHHHHHHHTTTHHHHHHHHHHHHHHHHHHHHHHHHHHHHHH--SSSHHHHHHHHHHHHHHHHHHIIIIIHHHHHHHHHS-TTHHHHHHHHHHHIIIIIIHHHHHHHHHHHHHHHTEEEEEETTEEE-HHHHHHHHHHHHHHHHHHHHHS----/--HHHHHHHHHHHHHHHHHHHHTTHHHHHHHTT--HHHHHHHHHHHHHHHHHHHHHHHHHHHSS--HHHHHHHHHHHHHHHHHHHHT--SHHHHHHHHHHHHHHHHHHHHHHHHHHHHT-S-HHHHHHHHHHHHHHHHHHHHHHHHTHHHHTT----TTSSHHHHHHHHHHHHHHHHTTTS--------GGGTTHHHHGGGGSHHHHHHHHHHHHHHHHHHHHHHHHHHHHHHTT-TTHHHHTTHHHHHHHHHHHHHHHHHHHH-HHHHHHHHHHHHHHHHHHHHH--SSSHHHHHHHHHHHHHHHHHHIIIIIHHHHHHHHHS-GGGHHHHHHHHIIIIIIIHHHHHHHHHHHHHHHHTEEEEEETTEEE-HHHHHHHHHHHHHHHHHHHHHH----

InterPro domains:
  IPR004740 Nucleoside:H+ symporter [PF03825] (1-405)
  IPR004740 Nucleoside:H+ symporter [TIGR00889] (1-418)
  IPR020846 Major facilitator superfamily domain [PS50850] (194-425)
  IPR036259 MFS transporter superfamily [G3DSA:1.20.1250.20] (2-194)
  IPR036259 MFS transporter superfamily [G3DSA:1.20.1250.20] (195-402)
  IPR036259 MFS transporter superfamily [SSF103473] (6-404)

Radius of gyration: 31.91 Å; Cα contacts (8 Å, |Δi|>4): 1300; chains: 2; bounding box: 41×64×104 Å

Sequence (795 aa):
MKTTAKLSFMMFVEWFIWGAWFVPLWLWLSKSGFSAGEIGWSYACTAIAAILSPILVGSITDRFFSAQKVLAVLMFAGALLMYFAAQQTTFAGFFPLLLAYSLTYMPTIALTNSIAFANVPDVERDFPRIRVMGTIGWIASGLACGFLPQILGYADISPTNIPLLITAGSSALLGVFAFFLPDTPPKDIKVMLGLDALILLRDKNFLVFFFCSFLFAMPLAFYYIFANGYLTEVGMKNATGWMTLGQFSEIFFMLALPFFTARFGIKKVLLLGLVTAAIRYGFFIYGSADEYFTYALLFLGILLHGVSYDFYYVTAYIYVDKKAPVHMRTAAQGLITLCCQGFGSLLGYRLGGVMMEKMFAYQEPVNGLTFNWSGMWTFGAVMIAIIAVLFMIFFRESMKTTAKLSFMMFVEWFIWGAWFVPLWLWLSKSGFSAGEIGWSYACTAIAAILSPILVGSITDRFFSAQKVLAVLMFAGALLMYFAAQQTTFAGFFPLLLAYSLTYMPTIALTNSIAFANVPDVERDFPRIRVMGTIGWIASGLACGFLPQILGYADISPTNIPLLITAGSSALLGVFAFFLPDTPPDIKVMLGLDALILLRDKNFLVFFFCSFLFAMPLAFYYIFANGYLTEVGMKNATGWMTLGQFSEIFFMLALPFFTARFGIKKVLLLGLVTAAIRYGFFIYGSADEYFTYALLFLGILLHGVSYDFYYVTAYIYVDKKAPVHMRTAAQGLITLCCQGFGSLLGYRLGGVMMEKMFAYQEPVNGLTFNWSGMWTFGAVMIAIIAVLFMIFFRES

Foldseek 3Di:
DDQLVLLQVLLLLLLLLVLLDLQLVQLQQVVLDHALQLLLLLNLLQLVLLLPCVVVLLVVLVDFDWLLNLLLVLLLLLLVLLVQLQPDSDSVSNNVSSSSSSNSSPVVVVSSLQLSCVPDDDCVVRSVVSNLSSLVSSLVSLCCQLPVVVVVPDFRCSNHSVSSNVSSVSSNVSSVSSVPHDTGTGDHDPCLQDPLAVVLCVPQQVVLVLVLLLLLQQLVLCCSSPLQVLCVLLPNGSSSNLLSLLSVLLVPCLVVVVVVCVVPHLLVLQLVLLVLLLQLLLLQLPARPPDVVSVVSSSVSSNSNSVSCSSHVVVVLVCLCVSDDPVRSVSNVSHSCNRSVRVSSSNNSNVLSVCFSVPFAAPDDDSSDRGSRSVSSVVSSVSSVVSSVCSVVSHDDD/DDLLCLLLVLLLLLLLLVLLCQQLVLLQCVVLPHFLQLLLLLNLLLLVLVLCQVQVLQVVAVVKDWLLLLLLVLLLVLLVLLVQLQPDRDSVSNNVSSSVSSNSRPNNVVSSLQLNQVRDPDNVVRVVVSVLSNLVSSLVSLCCQQPVQVVVPHDHCSNHSVSSNVSSVSSNVSSVSSVVGDTGIGHDPCLLAPLPVVVCVPQQNVLLLVLLLLLLQLLLCCSSCVQVLCVLLPNGSSSNLLSLLSVLLVVCLVVVVVVCVPPHLLVLQLVLLQLLLVLLVLSLQAGVPDVVSVVSSSVSSSSNSVSCNSHVPVVLVVLCVVDDPVCSSSNVSHSCNNRVRVSSSCSSNVRSVVFRPPFAAPDDDSSDRGSRSVSSVVSSVSSVVSSVSSVVRHDDD

B-factor: mean 71.51, std 18.11, range [28.62, 134.35]